Protein AF-0000000080787740 (afdb_homodimer)

Secondary structure (DSSP, 8-state):
---PPPPPEESS--S--GGGS-HHHHHHHHHHHHT-HHHHHHHHS---TT--HHHHHHHHHHHHHHH--SSPPPGGGEEEES-HHHHHHHHHHHH--TTT--EEEEEES--THHHHHHIIIIITT-EEEEE--TTSS-HHHHHHHHHHHHTS---SS--SS---TT----SEEEEE--SS-TTT-----HHHHHHHHHHHHHTTEEEEEE--STTSEEETT---GGGS-SS-SS--HHHHHHHGGGS-SSSS-SEEEEEESTTTT-GGG--EEEE--HHHHHHHHT-HHHHHH--TTHHHHHHHHHHHHTTHHHHHIIIIIHHHHHHHHHHHHHHHHHHTTTTT-EESS---SEEESSEEEEEPPTT--HHHHHHHHHHHH-EE-EEGGGGSPTT--S-GGGS--GGGEEEEESSSS-HHHHHHHHHHHHHHHHHHHHHHH-/---PPPPPEESS--S--GGGS-HHHHHHHHHHHHT-HHHHHHHHSPPPTT--HHHHHHHHHHHHHHH--SSPPPGGGEEEES-HHHHHHHHHHHH--TTT--EEEEEES--THHHHHHIIIIITT-EEEEE--TTSS-HHHHHHHHHHHHTS---SS--SS---TT----SEEEEE--SS-TTT-----HHHHHHHHHHHHHHTEEEEEE--STTSEEETT---GGGS-SS-SS--HHHHHHHGGGS-SSSS-SEEEEEESTTTT-GGG--EEEE--HHHHHHHHT-HHHHHH--TTHHHHHHHHHHHHTTHHHHHIIIIIHHHHHHHHHHHHHHHHHHTTTTT-EESS---SEEESSEEEEEPPTT--HHHHHHHHHHHH-EE-EEGGGGSPTT--S-GGGS--GGGEEEEESSSS-HHHHHHHHHHHHHHHHHHHHHHH-

Foldseek 3Di:
DPPPDFDFDEQADQAFAPVLAPVVLLVVLLCVQCVDCVRVVQLVDFHALQADQLLLQLVQQVQCVFAVFPDGRHSLQKRKALAQLVLLLLLLLFAAALQQAQAEEEEPLAPQVSLVSCVVSNCFLRYHYFYQDLQGTDLVVVLVVLVVRVPDDGDPDHDPDDDDQLGHYFNYEYEFAQALGVVQGHHHDPVVLLSVLVSCQVNRYAYEYEPEKQLQKAFLPDLDLVRGDSHGPDHDSQSCQQPPPHHAPDQQTRYKYGYGCCRQNHSVLSITIIGHGSSNSVSSSVRPCCVVRNHHNSNSSSSVSSCSVVVVRSCSSSPPNNSVQSVLVVLLVVLCVVQVVVLPKAWSDDDDSMGIRWKTKIFADPPQFQVVLQVCCCVPVSYHWAQQVSSDNPNHPPPVVVYDPSRGMIMTTSRHDDSVSSSVNSNSSRVSSVVVVVVVVD/DPPPDFDFFEQADQAFAPVLAPVVLLVVLLCVQCVDCVRVVQLVDFHALQADQLLLQLVQQVQCVFAVFPDGGHSLQKRKALAQLVLLLLLLLFAAALQQAQAEEEEPLAPQVSLVSCVVSNCFLRYHYFYQDLQGTDLVVVLVVLVVRVPDDGDPDHDPDDDDQLGHYFNYEYEFAQALGVVQGHHHDPVVLLSVLVSCQVNRYAYEYEPEKQLQKAFLPDLDLVRGDSHGPDHDSQSCQQPPPHHAPDQQTRYKYGYGCCRQNHSVLSITIIGHGSSNSVSSSVRPCCVVRNHHNSNSSSSVSSCSVVVVRSCSSSPPNNSVQSVLVVLLVVLCVVQVVVLPKAWSDDDDSMGIRFKTKIFADPPQFQVVLQVCCCVPVSYHWAQQVSSDNPNHPPPVVVYDPSRGMIMTTSRHDDSVSSSVNSNSSRVSSVVVVVVVVD

pLDDT: mean 95.21, std 7.57, range [31.89, 98.94]

InterPro domains:
  IPR004839 Aminotransferase, class I/classII, large domain [PF00155] (38-429)
  IPR015421 Pyridoxal phosphate-dependent transferase, major domain [G3DSA:3.40.640.10] (45-312)
  IPR015422 Pyridoxal phosphate-dependent transferase, small domain [G3DSA:3.90.1150.10] (7-433)
  IPR015424 Pyridoxal phosphate-dependent transferase [SSF53383] (5-437)

Sequence (884 aa):
MADEPKPPINLFRGWPNPSLHPTSALQAAATTVLLNPALSTPALGYGPDEGDPGLRAEIAKWLTEFYSPNDPITADRICISGGASQNLACVLQVFSDAEYTRRVWMVEPTYYLACRIFDDAGFANRLRAVPEDPEGIDIGFLERELEKCEDGTGPFEPNSKSPRPWRKIYKHIVYAVPTFSNPSGRIMSTRRREQLVRLARKFDALVITDDVYDFLQWKSDSPSAAEHPRKAVAPRLVDIDRVLDGGPKDAFGNVVSNGSFSKLIGAGCRVGWAEGTAKFAYGVSQTGSSRSGGAPSQLTSTYVRELLSTSFLPDYIDNTLRPVYARRHRIMLTAIRDNLTEPGVRLVKESNKFSGGYFVWLELPAGIKASHLASKAQEEESLLIGAGTMFRVEGDTSNQESRHNLERYVRLCFAYEEEQNLTKGVERLASLIRRYMRTLETMADEPKPPINLFRGWPNPSLHPTSALQAAATTVLLNPALSTPALGYGPDEGDPGLRAEIAKWLTEFYSPNDPITADRICISGGASQNLACVLQVFSDAEYTRRVWMVEPTYYLACRIFDDAGFANRLRAVPEDPEGIDIGFLERELEKCEDGTGPFEPNSKSPRPWRKIYKHIVYAVPTFSNPSGRIMSTRRREQLVRLARKFDALVITDDVYDFLQWKSDSPSAAEHPRKAVAPRLVDIDRVLDGGPKDAFGNVVSNGSFSKLIGAGCRVGWAEGTAKFAYGVSQTGSSRSGGAPSQLTSTYVRELLSTSFLPDYIDNTLRPVYARRHRIMLTAIRDNLTEPGVRLVKESNKFSGGYFVWLELPAGIKASHLASKAQEEESLLIGAGTMFRVEGDTSNQESRHNLERYVRLCFAYEEEQNLTKGVERLASLIRRYMRTLET

Organism: Coccidioides immitis (strain RS) (NCBI:txid246410)

Solvent-accessible surface area (backbone atoms only — not comparable to full-atom values): 43554 Å² total; per-residue (Å²): 129,86,77,76,83,64,73,77,38,57,26,44,52,88,44,64,29,67,88,64,40,52,36,70,63,48,37,52,27,41,45,59,35,37,75,29,65,88,47,26,44,59,29,32,30,66,32,48,37,42,24,59,66,66,33,29,41,45,48,18,50,52,49,26,67,33,58,58,53,96,61,77,51,53,38,61,20,37,14,43,23,40,14,43,41,44,40,51,47,35,42,47,39,42,35,40,37,59,74,34,32,64,41,38,37,30,36,29,68,25,62,39,55,55,45,43,32,45,22,46,62,27,38,34,76,28,37,37,66,30,37,50,43,96,47,45,52,38,60,71,59,47,52,54,55,51,56,59,58,68,76,52,93,63,59,88,58,73,68,38,45,68,91,44,98,55,47,53,72,32,43,26,37,36,40,43,41,50,47,33,15,53,47,54,39,43,52,40,34,69,67,51,43,53,51,48,51,53,49,23,62,74,60,43,19,38,35,43,30,48,59,58,26,60,84,36,38,32,39,57,88,50,89,50,62,86,66,30,62,80,48,53,94,61,79,51,58,41,59,45,40,59,52,51,94,82,22,53,93,56,72,47,51,43,31,37,35,29,24,40,39,36,73,70,53,25,31,8,55,18,34,20,33,38,34,32,36,46,51,33,13,48,19,45,17,57,25,23,34,27,59,55,44,11,18,56,21,30,34,49,38,55,30,51,27,46,35,50,75,70,44,47,46,66,49,43,40,65,71,44,50,28,46,52,49,49,52,31,44,49,49,39,51,50,33,40,59,76,46,27,41,84,72,47,40,39,64,69,68,75,85,48,78,56,43,42,45,47,47,45,26,33,36,49,33,89,93,50,45,17,60,58,50,31,52,46,32,38,74,78,55,33,28,41,48,33,28,25,61,62,19,46,57,61,75,44,80,66,67,62,85,72,39,77,70,34,41,35,21,35,34,38,25,50,43,33,49,56,68,74,50,43,40,52,48,41,48,52,52,30,54,51,50,51,55,49,53,53,59,72,75,104,128,84,78,76,83,64,74,76,38,56,26,43,52,89,42,63,28,67,88,65,40,52,36,70,62,50,38,52,26,42,46,59,34,37,74,30,66,88,46,26,45,60,30,32,29,68,32,50,36,41,25,60,66,67,32,29,42,46,48,18,52,52,48,26,67,33,56,58,52,98,61,78,50,52,36,61,21,37,14,43,23,39,14,44,40,45,41,52,47,36,41,46,36,42,34,39,39,61,76,33,31,64,40,39,38,31,38,30,68,24,62,39,54,53,46,45,33,45,20,45,61,28,38,33,76,28,38,36,66,30,36,51,43,97,47,43,53,39,59,69,60,46,52,54,54,53,55,58,58,67,75,50,95,64,60,89,59,73,69,38,45,69,91,44,98,56,47,54,71,31,43,26,36,35,40,42,40,50,45,31,16,53,46,55,37,43,51,40,35,71,68,51,44,54,52,48,50,53,50,23,62,73,61,42,17,37,36,41,30,46,56,58,28,59,83,39,39,33,39,56,86,52,90,50,63,86,66,32,61,81,48,52,94,61,79,50,59,41,59,44,42,58,51,50,93,82,22,54,93,55,72,45,52,42,32,35,34,28,23,38,38,35,72,71,51,26,30,8,53,16,35,18,32,37,36,32,34,45,51,33,13,49,19,44,18,57,24,23,34,26,58,55,45,11,19,53,22,32,34,51,38,54,31,51,28,45,35,49,74,69,45,49,48,65,49,43,40,65,71,42,49,29,47,51,50,49,52,30,46,49,47,40,51,52,34,40,59,74,45,27,41,85,72,45,39,38,65,68,68,75,85,48,77,55,41,40,44,46,48,45,25,34,33,49,34,88,91,51,45,18,59,59,50,31,53,46,31,38,74,76,55,32,28,40,47,32,29,26,60,62,19,44,59,60,75,44,79,67,66,63,86,73,39,78,69,35,41,34,22,37,34,40,24,49,43,32,49,57,69,76,49,43,41,53,47,42,49,52,50,32,53,51,50,50,54,50,53,55,60,71,74,103

Nearest PDB structures (foldseek):
  8tn2-assembly1_A  TM=8.779E-01  e=3.069E-28  Streptomyces hygroscopicus
  8tn2-assembly1_B  TM=8.792E-01  e=9.755E-28  Streptomyces hygroscopicus
  1b5p-assembly1_B  TM=8.654E-01  e=5.424E-21  Thermus thermophilus HB8
  1b5o-assembly1_B  TM=8.652E-01  e=4.598E-21  Thermus thermophilus HB8
  6pk3-assembly1_B  TM=5.497E-01  e=1.289E-11  Arabidopsis thaliana

Structure (mmCIF, N/CA/C/O backbone):
data_AF-0000000080787740-model_v1
#
loop_
_entity.id
_entity.type
_entity.pdbx_description
1 polymer Aminotransferase
#
loop_
_atom_site.group_PDB
_atom_site.id
_atom_site.type_symbol
_atom_site.label_atom_id
_atom_site.label_alt_id
_atom_site.label_comp_id
_atom_site.label_asym_id
_atom_site.label_entity_id
_atom_site.label_seq_id
_atom_site.pdbx_PDB_ins_code
_atom_site.Cartn_x
_atom_site.Cartn_y
_atom_site.Cartn_z
_atom_site.occupancy
_atom_site.B_iso_or_equiv
_atom_site.auth_seq_id
_atom_site.auth_comp_id
_atom_site.auth_asym_id
_atom_site.auth_atom_id
_atom_site.pdbx_PDB_model_num
ATOM 1 N N . MET A 1 1 ? -42.125 28.062 15.273 1 32.09 1 MET A N 1
ATOM 2 C CA . MET A 1 1 ? -41.625 27.938 13.906 1 32.09 1 MET A CA 1
ATOM 3 C C . MET A 1 1 ? -40.312 27.172 13.875 1 32.09 1 MET A C 1
ATOM 5 O O . MET A 1 1 ? -39.375 27.5 14.609 1 32.09 1 MET A O 1
ATOM 9 N N . ALA A 1 2 ? -40.281 25.938 13.398 1 47.38 2 ALA A N 1
ATOM 10 C CA . ALA A 1 2 ? -39.156 25 13.438 1 47.38 2 ALA A CA 1
ATOM 11 C C . ALA A 1 2 ? -37.906 25.641 12.844 1 47.38 2 ALA A C 1
ATOM 13 O O . ALA A 1 2 ? -37.938 26.109 11.695 1 47.38 2 ALA A O 1
ATOM 14 N N . ASP A 1 3 ? -36.875 26.344 13.477 1 51.12 3 ASP A N 1
ATOM 15 C CA . ASP A 1 3 ? -35.656 27 12.984 1 51.12 3 ASP A CA 1
ATOM 16 C C . ASP A 1 3 ? -35.031 26.219 11.836 1 51.12 3 ASP A C 1
ATOM 18 O O . ASP A 1 3 ? -34.969 24.984 11.891 1 51.12 3 ASP A O 1
ATOM 22 N N . GLU A 1 4 ? -35 26.75 10.672 1 65.06 4 GLU A N 1
ATOM 23 C CA . GLU A 1 4 ? -34.438 26.125 9.461 1 65.06 4 GLU A CA 1
ATOM 24 C C . GLU A 1 4 ? -33.031 25.594 9.695 1 65.06 4 GLU A C 1
ATOM 26 O O . GLU A 1 4 ? -32.219 26.266 10.305 1 65.06 4 GLU A O 1
ATOM 31 N N . PRO A 1 5 ? -32.812 24.281 9.469 1 81.75 5 PRO A N 1
ATOM 32 C CA . PRO A 1 5 ? -31.5 23.641 9.695 1 81.75 5 PRO A CA 1
ATOM 33 C C . PRO A 1 5 ? -30.375 24.344 8.969 1 81.75 5 PRO A C 1
ATOM 35 O O . PRO A 1 5 ? -30.547 24.797 7.828 1 81.75 5 PRO A O 1
ATOM 38 N N . LYS A 1 6 ? -29.281 24.875 9.617 1 91.12 6 LYS A N 1
ATOM 39 C CA . LYS A 1 6 ? -28.078 25.516 9.07 1 91.12 6 LYS A CA 1
ATOM 40 C C . LYS A 1 6 ? -27.344 24.578 8.125 1 91.12 6 LYS A C 1
ATOM 42 O O . LYS A 1 6 ? -27.141 23.406 8.43 1 91.12 6 LYS A O 1
ATOM 47 N N . PRO A 1 7 ? -27.062 25.141 6.945 1 95.31 7 PRO A N 1
ATOM 48 C CA . PRO A 1 7 ? -26.25 24.312 6.055 1 95.31 7 PRO A CA 1
ATOM 49 C C . PRO A 1 7 ? -24.906 23.906 6.68 1 95.31 7 PRO A C 1
ATOM 51 O O . PRO A 1 7 ? -24.297 24.703 7.391 1 95.31 7 PRO A O 1
ATOM 54 N N . PRO A 1 8 ? -24.5 22.703 6.43 1 97.69 8 PRO A N 1
ATOM 55 C CA . PRO A 1 8 ? -23.25 22.234 7.039 1 97.69 8 PRO A CA 1
ATOM 56 C C . PRO A 1 8 ? -22.031 22.969 6.504 1 97.69 8 PRO A C 1
ATOM 58 O O . PRO A 1 8 ? -21.953 23.266 5.305 1 97.69 8 PRO A O 1
ATOM 61 N N . ILE A 1 9 ? -21.094 23.391 7.359 1 98.62 9 ILE A N 1
ATOM 62 C CA . ILE A 1 9 ? -19.781 23.953 7.031 1 98.62 9 ILE A CA 1
ATOM 63 C C . ILE A 1 9 ? -18.688 23.094 7.652 1 98.62 9 ILE A C 1
ATOM 65 O O . ILE A 1 9 ? -18.734 22.781 8.844 1 98.62 9 ILE A O 1
ATOM 69 N N . ASN A 1 10 ? -17.719 22.656 6.84 1 98.62 10 ASN A N 1
ATOM 70 C CA . ASN A 1 10 ? -16.641 21.766 7.289 1 98.62 10 ASN A CA 1
ATOM 71 C C . ASN A 1 10 ? -15.297 22.484 7.324 1 98.62 10 ASN A C 1
ATOM 73 O O . ASN A 1 10 ? -14.562 22.469 6.336 1 98.62 10 ASN A O 1
ATOM 77 N N . LEU A 1 11 ? -14.914 23 8.477 1 98.69 11 LEU A N 1
ATOM 78 C CA . LEU A 1 11 ? -13.609 23.625 8.641 1 98.69 11 LEU A CA 1
ATOM 79 C C . LEU A 1 11 ? -12.617 22.656 9.273 1 98.69 11 LEU A C 1
ATOM 81 O O . LEU A 1 11 ? -11.609 23.078 9.852 1 98.69 11 LEU A O 1
ATOM 85 N N . PHE A 1 12 ? -12.984 21.359 9.211 1 98.12 12 PHE A N 1
ATOM 86 C CA . PHE A 1 12 ? -12.125 20.328 9.75 1 98.12 12 PHE A CA 1
ATOM 87 C C . PHE A 1 12 ? -11.336 19.641 8.648 1 98.12 12 PHE A C 1
ATOM 89 O O . PHE A 1 12 ? -10.148 19.359 8.805 1 98.12 12 PHE A O 1
ATOM 96 N N . ARG A 1 13 ? -11.898 19.391 7.566 1 95.62 13 ARG A N 1
ATOM 97 C CA . ARG A 1 13 ? -11.398 18.5 6.52 1 95.62 13 ARG A CA 1
ATOM 98 C C . ARG A 1 13 ? -10.18 19.109 5.824 1 95.62 13 ARG A C 1
ATOM 100 O O . ARG A 1 13 ? -10.281 20.156 5.18 1 95.62 13 ARG A O 1
ATOM 107 N N . GLY A 1 14 ? -9.016 18.406 5.953 1 96.56 14 GLY A N 1
ATOM 108 C CA . GLY A 1 14 ? -7.77 18.844 5.344 1 96.56 14 GLY A CA 1
ATOM 109 C C . GLY A 1 14 ? -7.586 18.328 3.928 1 96.56 14 GLY A C 1
ATOM 110 O O . GLY A 1 14 ? -6.602 17.656 3.631 1 96.56 14 GLY A O 1
ATOM 111 N N . TRP A 1 15 ? -8.539 18.547 3.023 1 96.44 15 TRP A N 1
ATOM 112 C CA . TRP A 1 15 ? -8.547 18.109 1.631 1 96.44 15 TRP A CA 1
ATOM 113 C C . TRP A 1 15 ? -8.477 19.312 0.687 1 96.44 15 TRP A C 1
ATOM 115 O O . TRP A 1 15 ? -8.875 20.422 1.048 1 96.44 15 TRP A O 1
ATOM 125 N N . PRO A 1 16 ? -7.941 19.078 -0.547 1 96.56 16 PRO A N 1
ATOM 126 C CA . PRO A 1 16 ? -8.172 20.109 -1.561 1 96.56 16 PRO A CA 1
ATOM 127 C C . PRO A 1 16 ? -9.648 20.328 -1.87 1 96.56 16 PRO A C 1
ATOM 129 O O . PRO A 1 16 ? -10.43 19.375 -1.83 1 96.56 16 PRO A O 1
ATOM 132 N N . ASN A 1 17 ? -9.992 21.578 -2.121 1 97 17 ASN A N 1
ATOM 133 C CA . ASN A 1 17 ? -11.312 21.797 -2.705 1 97 17 ASN A CA 1
ATOM 134 C C . ASN A 1 17 ? -11.469 21.047 -4.023 1 97 17 ASN A C 1
ATOM 136 O O . ASN A 1 17 ? -10.578 21.078 -4.875 1 97 17 ASN A O 1
ATOM 140 N N . PRO A 1 18 ? -12.594 20.391 -4.234 1 96.25 18 PRO A N 1
ATOM 141 C CA . PRO A 1 18 ? -12.766 19.609 -5.453 1 96.25 18 PRO A CA 1
ATOM 142 C C . PRO A 1 18 ? -12.602 20.438 -6.723 1 96.25 18 PRO A C 1
ATOM 144 O O . PRO A 1 18 ? -12.156 19.922 -7.75 1 96.25 18 PRO A O 1
ATOM 147 N N . SER A 1 19 ? -12.945 21.719 -6.633 1 96.5 19 SER A N 1
ATOM 148 C CA . SER A 1 19 ? -12.852 22.578 -7.809 1 96.5 19 SER A CA 1
ATOM 149 C C . SER A 1 19 ? -11.391 22.781 -8.219 1 96.5 19 SER A C 1
ATOM 151 O O . SER A 1 19 ? -11.117 23.266 -9.32 1 96.5 19 SER A O 1
ATOM 153 N N . LEU A 1 20 ? -10.461 22.453 -7.355 1 97.69 20 LEU A N 1
ATOM 154 C CA . LEU A 1 20 ? -9.047 22.688 -7.629 1 97.69 20 LEU A CA 1
ATOM 155 C C . LEU A 1 20 ? -8.375 21.422 -8.156 1 97.69 20 LEU A C 1
ATOM 157 O O . LEU A 1 20 ? -7.18 21.422 -8.453 1 97.69 20 LEU A O 1
ATOM 161 N N . HIS A 1 21 ? -9.141 20.312 -8.305 1 98.12 21 HIS A N 1
ATOM 162 C CA . HIS A 1 21 ? -8.602 19.141 -8.984 1 98.12 21 HIS A CA 1
ATOM 163 C C . HIS A 1 21 ? -8.359 19.422 -10.461 1 98.12 21 HIS A C 1
ATOM 165 O O . HIS A 1 21 ? -9.234 19.938 -11.156 1 98.12 21 HIS A O 1
ATOM 171 N N . PRO A 1 22 ? -7.188 19.062 -10.922 1 98.38 22 PRO A N 1
ATOM 172 C CA . PRO A 1 22 ? -6.914 19.312 -12.336 1 98.38 22 PRO A CA 1
ATOM 173 C C . PRO A 1 22 ? -7.426 18.203 -13.25 1 98.38 22 PRO A C 1
ATOM 175 O O . PRO A 1 22 ? -6.645 17.578 -13.969 1 98.38 22 PRO A O 1
ATOM 178 N N . THR A 1 23 ? -8.727 18.016 -13.328 1 98.31 23 THR A N 1
ATOM 179 C CA . THR A 1 23 ? -9.383 16.875 -13.961 1 98.31 23 THR A CA 1
ATOM 180 C C . THR A 1 23 ? -9.094 16.844 -15.461 1 98.31 23 THR A C 1
ATOM 182 O O . THR A 1 23 ? -8.82 15.773 -16.016 1 98.31 23 THR A O 1
ATOM 185 N N . SER A 1 24 ? -9.117 18.016 -16.141 1 98.12 24 SER A N 1
ATOM 186 C CA . SER A 1 24 ? -8.883 18.062 -17.594 1 98.12 24 SER A CA 1
ATOM 187 C C . SER A 1 24 ? -7.453 17.641 -17.922 1 98.12 24 SER A C 1
ATOM 189 O O . SER A 1 24 ? -7.223 16.922 -18.906 1 98.12 24 SER A O 1
ATOM 191 N N . ALA A 1 25 ? -6.504 18.141 -17.141 1 98.62 25 ALA A N 1
ATOM 192 C CA . ALA A 1 25 ? -5.102 17.797 -17.375 1 98.62 25 ALA A CA 1
ATOM 193 C C . ALA A 1 25 ? -4.859 16.312 -17.125 1 98.62 25 ALA A C 1
ATOM 195 O O . ALA A 1 25 ? -4.098 15.672 -17.844 1 98.62 25 ALA A O 1
ATOM 196 N N . LEU A 1 26 ? -5.488 15.75 -16.078 1 98.75 26 LEU A N 1
ATOM 197 C CA . LEU A 1 26 ? -5.371 14.328 -15.766 1 98.75 26 LEU A CA 1
ATOM 198 C C . LEU A 1 26 ? -5.969 13.484 -16.891 1 98.75 26 LEU A C 1
ATOM 200 O O . LEU A 1 26 ? -5.406 12.453 -17.266 1 98.75 26 LEU A O 1
ATOM 204 N N . GLN A 1 27 ? -7.129 13.938 -17.375 1 98.75 27 GLN A N 1
ATOM 205 C CA . GLN A 1 27 ? -7.766 13.219 -18.469 1 98.75 27 GLN A CA 1
ATOM 206 C C . GLN A 1 27 ? -6.883 13.227 -19.719 1 98.75 27 GLN A C 1
ATOM 208 O O . GLN A 1 27 ? -6.758 12.203 -20.391 1 98.75 27 GLN A O 1
ATOM 213 N N . ALA A 1 28 ? -6.305 14.336 -20.047 1 98.69 28 ALA A N 1
ATOM 214 C CA . ALA A 1 28 ? -5.398 14.438 -21.188 1 98.69 28 ALA A CA 1
ATOM 215 C C . ALA A 1 28 ? -4.188 13.523 -21 1 98.69 28 ALA A C 1
ATOM 217 O O . ALA A 1 28 ? -3.748 12.867 -21.953 1 98.69 28 ALA A O 1
ATOM 218 N N . ALA A 1 29 ? -3.635 13.508 -19.812 1 98.81 29 ALA A N 1
ATOM 219 C CA . ALA A 1 29 ? -2.506 12.633 -19.5 1 98.81 29 ALA A CA 1
ATOM 220 C C . ALA A 1 29 ? -2.881 11.164 -19.672 1 98.81 29 ALA A C 1
ATOM 222 O O . ALA A 1 29 ? -2.121 10.383 -20.25 1 98.81 29 ALA A O 1
ATOM 223 N N . ALA A 1 30 ? -4.059 10.75 -19.141 1 98.75 30 ALA A N 1
ATOM 224 C CA . ALA A 1 30 ? -4.539 9.375 -19.281 1 98.75 30 ALA A CA 1
ATOM 225 C C . ALA A 1 30 ? -4.66 8.977 -20.75 1 98.75 30 ALA A C 1
ATOM 227 O O . ALA A 1 30 ? -4.266 7.875 -21.125 1 98.75 30 ALA A O 1
ATOM 228 N N . THR A 1 31 ? -5.188 9.859 -21.516 1 98.56 31 THR A N 1
ATOM 229 C CA . THR A 1 31 ? -5.352 9.609 -22.953 1 98.56 31 THR A CA 1
ATOM 230 C C . THR A 1 31 ? -3.998 9.422 -23.625 1 98.56 31 THR A C 1
ATOM 232 O O . THR A 1 31 ? -3.803 8.477 -24.391 1 98.56 31 THR A O 1
ATOM 235 N N . THR A 1 32 ? -3.082 10.328 -23.328 1 98.56 32 THR A N 1
ATOM 236 C CA . THR A 1 32 ? -1.743 10.273 -23.906 1 98.56 32 THR A CA 1
ATOM 237 C C . THR A 1 32 ? -1.071 8.938 -23.594 1 98.56 32 THR A C 1
ATOM 239 O O . THR A 1 32 ? -0.5 8.297 -24.469 1 98.56 32 THR A O 1
ATOM 242 N N . VAL A 1 33 ? -1.163 8.445 -22.359 1 98.69 33 VAL A N 1
ATOM 243 C CA . VAL A 1 33 ? -0.466 7.258 -21.891 1 98.69 33 VAL A CA 1
ATOM 244 C C . VAL A 1 33 ? -1.145 6.008 -22.438 1 98.69 33 VAL A C 1
ATOM 246 O O . VAL A 1 33 ? -0.482 5.129 -23 1 98.69 33 VAL A O 1
ATOM 249 N N . LEU A 1 34 ? -2.463 5.895 -22.359 1 98.56 34 LEU A N 1
ATOM 250 C CA . LEU A 1 34 ? -3.18 4.652 -22.609 1 98.56 34 LEU A CA 1
ATOM 251 C C . LEU A 1 34 ? -3.316 4.398 -24.109 1 98.56 34 LEU A C 1
ATOM 253 O O . LEU A 1 34 ? -3.43 3.25 -24.547 1 98.56 34 LEU A O 1
ATOM 257 N N . LEU A 1 35 ? -3.248 5.445 -24.922 1 97 35 LEU A N 1
ATOM 258 C CA . LEU A 1 35 ? -3.449 5.254 -26.359 1 97 35 LEU A CA 1
ATOM 259 C C . LEU A 1 35 ? -2.111 5.121 -27.078 1 97 35 LEU A C 1
ATOM 261 O O . LEU A 1 35 ? -2.076 4.934 -28.297 1 97 35 LEU A O 1
ATOM 265 N N . ASN A 1 36 ? -0.989 5.211 -26.406 1 97.56 36 ASN A N 1
ATOM 266 C CA . ASN A 1 36 ? 0.35 4.996 -26.953 1 97.56 36 ASN A CA 1
ATOM 267 C C . ASN A 1 36 ? 0.97 3.709 -26.406 1 97.56 36 ASN A C 1
ATOM 269 O O . ASN A 1 36 ? 1.433 3.664 -25.266 1 97.56 36 ASN A O 1
ATOM 273 N N . PRO A 1 37 ? 1.115 2.723 -27.266 1 96.69 37 PRO A N 1
ATOM 274 C CA . PRO A 1 37 ? 1.609 1.424 -26.797 1 96.69 37 PRO A CA 1
ATOM 275 C C . PRO A 1 37 ? 2.979 1.52 -26.125 1 96.69 37 PRO A C 1
ATOM 277 O O . PRO A 1 37 ? 3.262 0.775 -25.188 1 96.69 37 PRO A O 1
ATOM 280 N N . ALA A 1 38 ? 3.797 2.412 -26.594 1 97.12 38 ALA A N 1
ATOM 281 C CA . ALA A 1 38 ? 5.121 2.58 -26 1 97.12 38 ALA A CA 1
ATOM 282 C C . ALA A 1 38 ? 5.02 3.057 -24.547 1 97.12 38 ALA A C 1
ATOM 284 O O . ALA A 1 38 ? 5.918 2.805 -23.75 1 97.12 38 ALA A O 1
ATOM 285 N N . LEU A 1 39 ? 3.926 3.715 -24.25 1 98.06 39 LEU A N 1
ATOM 286 C CA . LEU A 1 39 ? 3.711 4.238 -22.906 1 98.06 39 LEU A CA 1
ATOM 287 C C . LEU A 1 39 ? 2.789 3.322 -22.109 1 98.06 39 LEU A C 1
ATOM 289 O O . LEU A 1 39 ? 3.002 3.111 -20.906 1 98.06 39 LEU A O 1
ATOM 293 N N . SER A 1 40 ? 1.766 2.771 -22.781 1 98.25 40 SER A N 1
ATOM 294 C CA . SER A 1 40 ? 0.761 1.994 -22.062 1 98.25 40 SER A CA 1
ATOM 295 C C . SER A 1 40 ? 1.315 0.641 -21.641 1 98.25 40 SER A C 1
ATOM 297 O O . SER A 1 40 ? 0.94 0.12 -20.578 1 98.25 40 SER A O 1
ATOM 299 N N . THR A 1 41 ? 2.252 0.038 -22.406 1 97.81 41 THR A N 1
ATOM 300 C CA . THR A 1 41 ? 2.789 -1.284 -22.094 1 97.81 41 THR A CA 1
ATOM 301 C C . THR A 1 41 ? 3.502 -1.283 -20.75 1 97.81 41 THR A C 1
ATOM 303 O O . THR A 1 41 ? 3.141 -2.045 -19.844 1 97.81 41 THR A O 1
ATOM 306 N N . PRO A 1 42 ? 4.496 -0.362 -20.531 1 97.44 42 PRO A N 1
ATOM 307 C CA . PRO A 1 42 ? 5.102 -0.342 -19.188 1 97.44 42 PRO A CA 1
ATOM 308 C C . PRO A 1 42 ? 4.145 0.169 -18.109 1 97.44 42 PRO A C 1
ATOM 310 O O . PRO A 1 42 ? 4.211 -0.27 -16.969 1 97.44 42 PRO A O 1
ATOM 313 N N . ALA A 1 43 ? 3.236 1.039 -18.453 1 98.44 43 ALA A N 1
ATOM 314 C CA . ALA A 1 43 ? 2.316 1.641 -17.484 1 98.44 43 ALA A CA 1
ATOM 315 C C . ALA A 1 43 ? 1.361 0.596 -16.922 1 98.44 43 ALA A C 1
ATOM 317 O O . ALA A 1 43 ? 0.963 0.682 -15.758 1 98.44 43 ALA A O 1
ATOM 318 N N . LEU A 1 44 ? 1.006 -0.398 -17.719 1 98.38 44 LEU A N 1
ATOM 319 C CA . LEU A 1 44 ? -0.005 -1.369 -17.312 1 98.38 44 LEU A CA 1
ATOM 320 C C . LEU A 1 44 ? 0.646 -2.666 -16.844 1 98.38 44 LEU A C 1
ATOM 322 O O . LEU A 1 44 ? -0.036 -3.561 -16.344 1 98.38 44 LEU A O 1
ATOM 326 N N . GLY A 1 45 ? 1.978 -2.828 -16.969 1 97.19 45 GLY A N 1
ATOM 327 C CA . GLY A 1 45 ? 2.709 -3.977 -16.453 1 97.19 45 GLY A CA 1
ATOM 328 C C . GLY A 1 45 ? 3.117 -3.824 -14.992 1 97.19 45 GLY A C 1
ATOM 329 O O . GLY A 1 45 ? 2.799 -2.816 -14.359 1 97.19 45 GLY A O 1
ATOM 330 N N . TYR A 1 46 ? 3.746 -4.863 -14.414 1 95.88 46 TYR A N 1
ATOM 331 C CA . TYR A 1 46 ? 4.438 -4.695 -13.141 1 95.88 46 TYR A CA 1
ATOM 332 C C . TYR A 1 46 ? 5.594 -3.711 -13.273 1 95.88 46 TYR A C 1
ATOM 334 O O . TYR A 1 46 ? 6.477 -3.889 -14.117 1 95.88 46 TYR A O 1
ATOM 342 N N . GLY A 1 47 ? 5.516 -2.627 -12.602 1 95.06 47 GLY A N 1
ATOM 343 C CA . GLY A 1 47 ? 6.504 -1.568 -12.734 1 95.06 47 GLY A CA 1
ATOM 344 C C . GLY A 1 47 ? 7.781 -1.848 -11.961 1 95.06 47 GLY A C 1
ATOM 345 O O . GLY A 1 47 ? 7.844 -2.791 -11.172 1 95.06 47 GLY A O 1
ATOM 346 N N . PRO A 1 48 ? 8.805 -1.069 -12.289 1 97 48 PRO A N 1
ATOM 347 C CA . PRO A 1 48 ? 10.008 -1.166 -11.469 1 97 48 PRO A CA 1
ATOM 348 C C . PRO A 1 48 ? 9.734 -0.939 -9.984 1 97 48 PRO A C 1
ATOM 350 O O . PRO A 1 48 ? 8.859 -0.142 -9.625 1 97 48 PRO A O 1
ATOM 353 N N . ASP A 1 49 ? 10.531 -1.569 -9.141 1 96.62 49 ASP A N 1
ATOM 354 C CA . ASP A 1 49 ? 10.344 -1.469 -7.695 1 96.62 49 ASP A CA 1
ATOM 355 C C . ASP A 1 49 ? 10.414 -0.016 -7.23 1 96.62 49 ASP A C 1
ATOM 357 O O . ASP A 1 49 ? 9.633 0.41 -6.379 1 96.62 49 ASP A O 1
ATOM 361 N N . GLU A 1 50 ? 11.32 0.795 -7.805 1 98.19 50 GLU A N 1
ATOM 362 C CA . GLU A 1 50 ? 11.539 2.178 -7.387 1 98.19 50 GLU A CA 1
ATOM 363 C C . GLU A 1 50 ? 10.461 3.102 -7.953 1 98.19 50 GLU A C 1
ATOM 365 O O . GLU A 1 50 ? 10.305 4.234 -7.496 1 98.19 50 GLU A O 1
ATOM 370 N N . GLY A 1 51 ? 9.758 2.619 -8.977 1 98.31 51 GLY A N 1
ATOM 371 C CA . GLY A 1 51 ? 8.734 3.414 -9.633 1 98.31 51 GLY A CA 1
ATOM 372 C C . GLY A 1 51 ? 9.117 3.826 -11.047 1 98.31 51 GLY A C 1
ATOM 373 O O . GLY A 1 51 ? 10.227 3.535 -11.5 1 98.31 51 GLY A O 1
ATOM 374 N N . ASP A 1 52 ? 8.234 4.414 -11.797 1 98.31 52 ASP A N 1
ATOM 375 C CA . ASP A 1 52 ? 8.445 4.867 -13.164 1 98.31 52 ASP A CA 1
ATOM 376 C C . ASP A 1 52 ? 9.711 5.719 -13.273 1 98.31 52 ASP A C 1
ATOM 378 O O . ASP A 1 52 ? 9.836 6.746 -12.609 1 98.31 52 ASP A O 1
ATOM 382 N N . PRO A 1 53 ? 10.656 5.285 -14.109 1 98.19 53 PRO A N 1
ATOM 383 C CA . PRO A 1 53 ? 11.922 6.02 -14.172 1 98.19 53 PRO A CA 1
ATOM 384 C C . PRO A 1 53 ? 11.75 7.465 -14.641 1 98.19 53 PRO A C 1
ATOM 386 O O . PRO A 1 53 ? 12.469 8.359 -14.188 1 98.19 53 PRO A O 1
ATOM 389 N N . GLY A 1 54 ? 10.844 7.656 -15.578 1 98.56 54 GLY A N 1
ATOM 390 C CA . GLY A 1 54 ? 10.578 9.016 -16.031 1 98.56 54 GLY A CA 1
ATOM 391 C C . GLY A 1 54 ? 10.055 9.914 -14.922 1 98.56 54 GLY A C 1
ATOM 392 O O . GLY A 1 54 ? 10.477 11.07 -14.812 1 98.56 54 GLY A O 1
ATOM 393 N N . LEU A 1 55 ? 9.117 9.383 -14.109 1 98.81 55 LEU A N 1
ATOM 394 C CA . LEU A 1 55 ? 8.594 10.195 -13.023 1 98.81 55 LEU A CA 1
ATOM 395 C C . LEU A 1 55 ? 9.672 10.492 -11.992 1 98.81 55 LEU A C 1
ATOM 397 O O . LEU A 1 55 ? 9.742 11.602 -11.453 1 98.81 55 LEU A O 1
ATOM 401 N N . ARG A 1 56 ? 10.484 9.508 -11.609 1 98.88 56 ARG A N 1
ATOM 402 C CA . ARG A 1 56 ? 11.578 9.727 -10.672 1 98.88 56 ARG A CA 1
ATOM 403 C C . ARG A 1 56 ? 12.477 10.867 -11.141 1 98.88 56 ARG A C 1
ATOM 405 O O . ARG A 1 56 ? 12.867 11.727 -10.352 1 98.88 56 ARG A O 1
ATOM 412 N N . ALA A 1 57 ? 12.766 10.867 -12.422 1 98.88 57 ALA A N 1
ATOM 413 C CA . ALA A 1 57 ? 13.602 11.914 -12.992 1 98.88 57 ALA A CA 1
ATOM 414 C C . ALA A 1 57 ? 12.914 13.273 -12.914 1 98.88 57 ALA A C 1
ATOM 416 O O . ALA A 1 57 ? 13.539 14.281 -12.57 1 98.88 57 ALA A O 1
ATOM 417 N N . GLU A 1 58 ? 11.633 13.32 -13.273 1 98.88 58 GLU A N 1
ATOM 418 C CA . GLU A 1 58 ? 10.875 14.562 -13.25 1 98.88 58 GLU A CA 1
ATOM 419 C C . GLU A 1 58 ? 10.766 15.117 -11.828 1 98.88 58 GLU A C 1
ATOM 421 O O . GLU A 1 58 ? 10.875 16.328 -11.617 1 98.88 58 GLU A O 1
ATOM 426 N N . ILE A 1 59 ? 10.539 14.242 -10.852 1 98.88 59 ILE A N 1
ATOM 427 C CA . ILE A 1 59 ? 10.445 14.672 -9.453 1 98.88 59 ILE A CA 1
ATOM 428 C C . ILE A 1 59 ? 11.797 15.219 -8.992 1 98.88 59 ILE A C 1
ATOM 430 O O . ILE A 1 59 ? 11.859 16.266 -8.344 1 98.88 59 ILE A O 1
ATOM 434 N N . ALA A 1 60 ? 12.859 14.477 -9.328 1 98.88 60 ALA A N 1
ATOM 435 C CA . ALA A 1 60 ? 14.195 14.922 -8.945 1 98.88 60 ALA A CA 1
ATOM 436 C C . ALA A 1 60 ? 14.461 16.328 -9.469 1 98.88 60 ALA A C 1
ATOM 438 O O . ALA A 1 60 ? 14.93 17.203 -8.719 1 98.88 60 ALA A O 1
ATOM 439 N N . LYS A 1 61 ? 14.164 16.562 -10.703 1 98.81 61 LYS A N 1
ATOM 440 C CA . LYS A 1 61 ? 14.344 17.859 -11.32 1 98.81 61 LYS A CA 1
ATOM 441 C C . LYS A 1 61 ? 13.477 18.922 -10.641 1 98.81 61 LYS A C 1
ATOM 443 O O . LYS A 1 61 ? 13.969 20 -10.297 1 98.81 61 LYS A O 1
ATOM 448 N N . TRP A 1 62 ? 12.234 18.609 -10.453 1 98.75 62 TRP A N 1
ATOM 449 C CA . TRP A 1 62 ? 11.25 19.5 -9.859 1 98.75 62 TRP A CA 1
ATOM 450 C C . TRP A 1 62 ? 11.656 19.891 -8.445 1 98.75 62 TRP A C 1
ATOM 452 O O . TRP A 1 62 ? 11.602 21.078 -8.078 1 98.75 62 TRP A O 1
ATOM 462 N N . LEU A 1 63 ? 12.102 18.922 -7.637 1 98.81 63 LEU A N 1
ATOM 463 C CA . LEU A 1 63 ? 12.523 19.172 -6.262 1 98.81 63 LEU A CA 1
ATOM 464 C C . LEU A 1 63 ? 13.812 19.984 -6.227 1 98.81 63 LEU A C 1
ATOM 466 O O . LEU A 1 63 ? 13.992 20.844 -5.355 1 98.81 63 LEU A O 1
ATOM 470 N N . THR A 1 64 ? 14.742 19.672 -7.129 1 98.75 64 THR A N 1
ATOM 471 C CA . THR A 1 64 ? 15.977 20.438 -7.215 1 98.75 64 THR A CA 1
ATOM 472 C C . THR A 1 64 ? 15.688 21.922 -7.441 1 98.75 64 THR A C 1
ATOM 474 O O . THR A 1 64 ? 16.266 22.781 -6.777 1 98.75 64 THR A O 1
ATOM 477 N N . GLU A 1 65 ? 14.797 22.188 -8.344 1 98.19 65 GLU A N 1
ATOM 478 C CA . GLU A 1 65 ? 14.461 23.562 -8.688 1 98.19 65 GLU A CA 1
ATOM 479 C C . GLU A 1 65 ? 13.797 24.281 -7.512 1 98.19 65 GLU A C 1
ATOM 481 O O . GLU A 1 65 ? 14.109 25.438 -7.223 1 98.19 65 GLU A O 1
ATOM 486 N N . PHE A 1 66 ? 12.938 23.656 -6.836 1 98.38 66 PHE A N 1
ATOM 487 C CA . PHE A 1 66 ? 12.141 24.266 -5.781 1 98.38 66 PHE A CA 1
ATOM 488 C C . PHE A 1 66 ? 12.961 24.453 -4.512 1 98.38 66 PHE A C 1
ATOM 490 O O . PHE A 1 66 ? 12.953 25.516 -3.908 1 98.38 66 PHE A O 1
ATOM 497 N N . TYR A 1 67 ? 13.703 23.375 -4.066 1 98.38 67 TYR A N 1
ATOM 498 C CA . TYR A 1 67 ? 14.391 23.391 -2.781 1 98.38 67 TYR A CA 1
ATOM 499 C C . TYR A 1 67 ? 15.797 23.969 -2.926 1 98.38 67 TYR A C 1
ATOM 501 O O . TYR A 1 67 ? 16.422 24.359 -1.936 1 98.38 67 TYR A O 1
ATOM 509 N N . SER A 1 68 ? 16.422 23.938 -4.078 1 97 68 SER A N 1
ATOM 510 C CA . SER A 1 68 ? 17.719 24.5 -4.406 1 97 68 SER A CA 1
ATOM 511 C C . SER A 1 68 ? 18.797 24.031 -3.43 1 97 68 SER A C 1
ATOM 513 O O . SER A 1 68 ? 19.531 24.828 -2.859 1 97 68 SER A O 1
ATOM 515 N N . PRO A 1 69 ? 18.828 22.703 -3.299 1 95.81 69 PRO A N 1
ATOM 516 C CA . PRO A 1 69 ? 19.891 22.188 -2.441 1 95.81 69 PRO A CA 1
ATOM 517 C C . PRO A 1 69 ? 21.281 22.422 -3.035 1 95.81 69 PRO A C 1
ATOM 519 O O . PRO A 1 69 ? 21.406 22.828 -4.191 1 95.81 69 PRO A O 1
ATOM 522 N N . ASN A 1 70 ? 22.344 22.266 -2.213 1 91.81 70 ASN A N 1
ATOM 523 C CA . ASN A 1 70 ? 23.719 22.469 -2.666 1 91.81 70 ASN A CA 1
ATOM 524 C C . ASN A 1 70 ? 24.031 21.625 -3.895 1 91.81 70 ASN A C 1
ATOM 526 O O . ASN A 1 70 ? 24.703 22.094 -4.816 1 91.81 70 ASN A O 1
ATOM 530 N N . ASP A 1 71 ? 23.641 20.359 -3.852 1 95.5 71 ASP A N 1
ATOM 531 C CA . ASP A 1 71 ? 23.781 19.438 -4.977 1 95.5 71 ASP A CA 1
ATOM 532 C C . ASP A 1 71 ? 22.422 19.031 -5.535 1 95.5 71 ASP A C 1
ATOM 534 O O . ASP A 1 71 ? 21.469 18.828 -4.773 1 95.5 71 ASP A O 1
ATOM 538 N N . PRO A 1 72 ? 22.391 18.938 -6.797 1 98 72 PRO A N 1
ATOM 539 C CA . PRO A 1 72 ? 21.109 18.531 -7.387 1 98 72 PRO A CA 1
ATOM 540 C C . PRO A 1 72 ? 20.625 17.188 -6.863 1 98 72 PRO A C 1
ATOM 542 O O . PRO A 1 72 ? 21.422 16.297 -6.566 1 98 72 PRO A O 1
ATOM 545 N N . ILE A 1 73 ? 19.328 17.109 -6.746 1 98.75 73 ILE A N 1
ATOM 546 C CA . ILE A 1 73 ? 18.688 15.836 -6.398 1 98.75 73 ILE A CA 1
ATOM 547 C C . ILE A 1 73 ? 18.672 14.914 -7.617 1 98.75 73 ILE A C 1
ATOM 549 O O . ILE A 1 73 ? 18.312 15.336 -8.719 1 98.75 73 ILE A O 1
ATOM 553 N N . THR A 1 74 ? 19.125 13.664 -7.465 1 98.75 74 THR A N 1
ATOM 554 C CA . THR A 1 74 ? 19.156 12.695 -8.555 1 98.75 74 THR A CA 1
ATOM 555 C C . THR A 1 74 ? 18 11.703 -8.43 1 98.75 74 THR A C 1
ATOM 557 O O . THR A 1 74 ? 17.438 11.539 -7.348 1 98.75 74 THR A O 1
ATOM 560 N N . ALA A 1 75 ? 17.703 11.062 -9.523 1 98.81 75 ALA A N 1
ATOM 561 C CA . ALA A 1 75 ? 16.547 10.164 -9.602 1 98.81 75 ALA A CA 1
ATOM 562 C C . ALA A 1 75 ? 16.703 8.992 -8.641 1 98.81 75 ALA A C 1
ATOM 564 O O . ALA A 1 75 ? 15.711 8.477 -8.117 1 98.81 75 ALA A O 1
ATOM 565 N N . ASP A 1 76 ? 17.922 8.508 -8.383 1 98.75 76 ASP A N 1
ATOM 566 C CA . ASP A 1 76 ? 18.141 7.336 -7.547 1 98.75 76 ASP A CA 1
ATOM 567 C C . ASP A 1 76 ? 17.844 7.637 -6.078 1 98.75 76 ASP A C 1
ATOM 569 O O . ASP A 1 76 ? 17.766 6.723 -5.254 1 98.75 76 ASP A O 1
ATOM 573 N N . ARG A 1 77 ? 17.594 8.914 -5.734 1 98.81 77 ARG A N 1
ATOM 574 C CA . ARG A 1 77 ? 17.234 9.305 -4.379 1 98.81 77 ARG A CA 1
ATOM 575 C C . ARG A 1 77 ? 15.719 9.25 -4.176 1 98.81 77 ARG A C 1
ATOM 577 O O . ARG A 1 77 ? 15.227 9.5 -3.074 1 98.81 77 ARG A O 1
ATOM 584 N N . ILE A 1 78 ? 15 8.906 -5.277 1 98.88 78 ILE A N 1
ATOM 585 C CA . ILE A 1 78 ? 13.547 9.008 -5.27 1 98.88 78 ILE A CA 1
ATOM 586 C C . ILE A 1 78 ? 12.93 7.617 -5.398 1 98.88 78 ILE A C 1
ATOM 588 O O . ILE A 1 78 ? 13.266 6.867 -6.316 1 98.88 78 ILE A O 1
ATOM 592 N N . CYS A 1 79 ? 12.039 7.234 -4.512 1 98.88 79 CYS A N 1
ATOM 593 C CA . CYS A 1 79 ? 11.188 6.055 -4.625 1 98.88 79 CYS A CA 1
ATOM 594 C C . CYS A 1 79 ? 9.719 6.445 -4.711 1 98.88 79 CYS A C 1
ATOM 596 O O . CYS A 1 79 ? 9.211 7.141 -3.83 1 98.88 79 CYS A O 1
ATOM 598 N N . ILE A 1 80 ? 9.039 6.031 -5.77 1 98.62 80 ILE A N 1
ATOM 599 C CA . ILE A 1 80 ? 7.637 6.367 -5.977 1 98.62 80 ILE A CA 1
ATOM 600 C C . ILE A 1 80 ? 6.762 5.48 -5.094 1 98.62 80 ILE A C 1
ATOM 602 O O . ILE A 1 80 ? 7.039 4.293 -4.918 1 98.62 80 ILE A O 1
ATOM 606 N N . SER A 1 81 ? 5.723 6.047 -4.539 1 96.19 81 SER A N 1
ATOM 607 C CA . SER A 1 81 ? 4.777 5.328 -3.689 1 96.19 81 SER A CA 1
ATOM 608 C C . SER A 1 81 ? 3.348 5.793 -3.934 1 96.19 81 SER A C 1
ATOM 610 O O . SER A 1 81 ? 3.09 6.559 -4.867 1 96.19 81 SER A O 1
ATOM 612 N N . GLY A 1 82 ? 2.416 5.227 -3.104 1 96.56 82 GLY A N 1
ATOM 613 C CA . GLY A 1 82 ? 1.017 5.609 -3.193 1 96.56 82 GLY A CA 1
ATOM 614 C C . GLY A 1 82 ? 0.671 6.812 -2.338 1 96.56 82 GLY A C 1
ATOM 615 O O . GLY A 1 82 ? -0.498 7.035 -2.012 1 96.56 82 GLY A O 1
ATOM 616 N N . GLY A 1 83 ? 1.679 7.578 -1.89 1 96.94 83 GLY A N 1
ATOM 617 C CA . GLY A 1 83 ? 1.453 8.727 -1.022 1 96.94 83 GLY A CA 1
ATOM 618 C C . GLY A 1 83 ? 2.197 8.633 0.296 1 96.94 83 GLY A C 1
ATOM 619 O O . GLY A 1 83 ? 2.832 7.613 0.585 1 96.94 83 GLY A O 1
ATOM 620 N N . ALA A 1 84 ? 2.053 9.68 1.062 1 98 84 ALA A N 1
ATOM 621 C CA . ALA A 1 84 ? 2.854 9.844 2.273 1 98 84 ALA A CA 1
ATOM 622 C C . ALA A 1 84 ? 2.537 8.758 3.291 1 98 84 ALA A C 1
ATOM 624 O O . ALA A 1 84 ? 3.439 8.227 3.941 1 98 84 ALA A O 1
ATOM 625 N N . SER A 1 85 ? 1.248 8.414 3.459 1 98.06 85 SER A N 1
ATOM 626 C CA . SER A 1 85 ? 0.868 7.414 4.449 1 98.06 85 SER A CA 1
ATOM 627 C C . SER A 1 85 ? 1.405 6.035 4.07 1 98.06 85 SER A C 1
ATOM 629 O O . SER A 1 85 ? 1.903 5.305 4.93 1 98.06 85 SER A O 1
ATOM 631 N N . GLN A 1 86 ? 1.277 5.68 2.814 1 97.38 86 GLN A N 1
ATOM 632 C CA . GLN A 1 86 ? 1.824 4.398 2.379 1 97.38 86 GLN A CA 1
ATOM 633 C C . GLN A 1 86 ? 3.348 4.391 2.471 1 97.38 86 GLN A C 1
ATOM 635 O O . GLN A 1 86 ? 3.949 3.369 2.805 1 97.38 86 GLN A O 1
ATOM 640 N N . ASN A 1 87 ? 3.955 5.512 2.148 1 97.38 87 ASN A N 1
ATOM 641 C CA . ASN A 1 87 ? 5.398 5.641 2.328 1 97.38 87 ASN A CA 1
ATOM 642 C C . ASN A 1 87 ? 5.812 5.328 3.762 1 97.38 87 ASN A C 1
ATOM 644 O O . ASN A 1 87 ? 6.77 4.578 3.988 1 97.38 87 ASN A O 1
ATOM 648 N N . LEU A 1 88 ? 5.094 5.957 4.605 1 98.62 88 LEU A N 1
ATOM 649 C CA . LEU A 1 88 ? 5.395 5.77 6.02 1 98.62 88 LEU A CA 1
ATOM 650 C C . LEU A 1 88 ? 5.305 4.297 6.406 1 98.62 88 LEU A C 1
ATOM 652 O O . LEU A 1 88 ? 6.191 3.771 7.082 1 98.62 88 LEU A O 1
ATOM 656 N N . ALA A 1 89 ? 4.285 3.625 5.969 1 98.5 89 ALA A N 1
ATOM 657 C CA . ALA A 1 89 ? 4.117 2.203 6.258 1 98.5 89 ALA A CA 1
ATOM 658 C C . ALA A 1 89 ? 5.262 1.386 5.664 1 98.5 89 ALA A C 1
ATOM 660 O O . ALA A 1 89 ? 5.809 0.501 6.324 1 98.5 89 ALA A O 1
ATOM 661 N N . CYS A 1 90 ? 5.609 1.643 4.406 1 98.44 90 CYS A N 1
ATOM 662 C CA . CYS A 1 90 ? 6.688 0.918 3.742 1 98.44 90 CYS A CA 1
ATOM 663 C C . CYS A 1 90 ? 8.016 1.142 4.457 1 98.44 90 CYS A C 1
ATOM 665 O O . CYS A 1 90 ? 8.781 0.199 4.656 1 98.44 90 CYS A O 1
ATOM 667 N N . VAL A 1 91 ? 8.281 2.406 4.809 1 98.81 91 VAL A N 1
ATOM 668 C CA . VAL A 1 91 ? 9.508 2.74 5.531 1 98.81 91 VAL A CA 1
ATOM 669 C C . VAL A 1 91 ? 9.594 1.914 6.812 1 98.81 91 VAL A C 1
ATOM 671 O O . VAL A 1 91 ? 10.648 1.355 7.129 1 98.81 91 VAL A O 1
ATOM 674 N N . LEU A 1 92 ? 8.5 1.798 7.508 1 98.62 92 LEU A N 1
ATOM 675 C CA . LEU A 1 92 ? 8.5 1.075 8.773 1 98.62 92 LEU A CA 1
ATOM 676 C C . LEU A 1 92 ? 8.695 -0.42 8.547 1 98.62 92 LEU A C 1
ATOM 678 O O . LEU A 1 92 ? 9.266 -1.111 9.391 1 98.62 92 LEU A O 1
ATOM 682 N N . GLN A 1 93 ? 8.258 -0.93 7.434 1 98.06 93 GLN A N 1
ATOM 683 C CA . GLN A 1 93 ? 8.398 -2.348 7.117 1 98.06 93 GLN A CA 1
ATOM 684 C C . GLN A 1 93 ? 9.859 -2.707 6.848 1 98.06 93 GLN A C 1
ATOM 686 O O . GLN A 1 93 ? 10.297 -3.82 7.148 1 98.06 93 GLN A O 1
ATOM 691 N N . VAL A 1 94 ? 10.602 -1.782 6.355 1 98.44 94 VAL A N 1
ATOM 692 C CA . VAL A 1 94 ? 11.969 -2.08 5.934 1 98.44 94 VAL A CA 1
ATOM 693 C C . VAL A 1 94 ? 12.945 -1.607 7.004 1 98.44 94 VAL A C 1
ATOM 695 O O . VAL A 1 94 ? 13.969 -2.252 7.242 1 98.44 94 VAL A O 1
ATOM 698 N N . PHE A 1 95 ? 12.617 -0.532 7.785 1 98.56 95 PHE A N 1
ATOM 699 C CA . PHE A 1 95 ? 13.664 0.17 8.516 1 98.56 95 PHE A CA 1
ATOM 700 C C . PHE A 1 95 ? 13.367 0.186 10.008 1 98.56 95 PHE A C 1
ATOM 702 O O . PHE A 1 95 ? 13.984 0.944 10.766 1 98.56 95 PHE A O 1
ATOM 709 N N . SER A 1 96 ? 12.391 -0.536 10.422 1 97.31 96 SER A N 1
ATOM 710 C CA . SER A 1 96 ? 12.117 -0.691 11.844 1 97.31 96 SER A CA 1
ATOM 711 C C . SER A 1 96 ? 11.844 -2.15 12.203 1 97.31 96 SER A C 1
ATOM 713 O O . SER A 1 96 ? 11.68 -2.99 11.312 1 97.31 96 SER A O 1
ATOM 715 N N . ASP A 1 97 ? 11.922 -2.434 13.391 1 94.5 97 ASP A N 1
ATOM 716 C CA . ASP A 1 97 ? 11.688 -3.752 13.977 1 94.5 97 ASP A CA 1
ATOM 717 C C . ASP A 1 97 ? 10.992 -3.641 15.328 1 94.5 97 ASP A C 1
ATOM 719 O O . ASP A 1 97 ? 11.492 -2.965 16.234 1 94.5 97 ASP A O 1
ATOM 723 N N . ALA A 1 98 ? 9.867 -4.289 15.453 1 90.31 98 ALA A N 1
ATOM 724 C CA . ALA A 1 98 ? 9.016 -4.137 16.625 1 90.31 98 ALA A CA 1
ATOM 725 C C . ALA A 1 98 ? 9.742 -4.574 17.891 1 90.31 98 ALA A C 1
ATOM 727 O O . ALA A 1 98 ? 9.398 -4.145 19 1 90.31 98 ALA A O 1
ATOM 728 N N . GLU A 1 99 ? 10.719 -5.367 17.766 1 88.25 99 GLU A N 1
ATOM 729 C CA . GLU A 1 99 ? 11.438 -5.867 18.938 1 88.25 99 GLU A CA 1
ATOM 730 C C . GLU A 1 99 ? 12.68 -5.027 19.219 1 88.25 99 GLU A C 1
ATOM 732 O O . GLU A 1 99 ? 13.117 -4.922 20.359 1 88.25 99 GLU A O 1
ATOM 737 N N . TYR A 1 100 ? 13.211 -4.406 18.234 1 92.69 100 TYR A N 1
ATOM 738 C CA . TYR A 1 100 ? 14.492 -3.73 18.375 1 92.69 100 TYR A CA 1
ATOM 739 C C . TYR A 1 100 ? 14.312 -2.223 18.484 1 92.69 100 TYR A C 1
ATOM 741 O O . TYR A 1 100 ? 14.938 -1.57 19.312 1 92.69 100 TYR A O 1
ATOM 749 N N . THR A 1 101 ? 13.539 -1.607 17.531 1 95.75 101 THR A N 1
ATOM 750 C CA . THR A 1 101 ? 13.305 -0.168 17.547 1 95.75 101 THR A CA 1
ATOM 751 C C . THR A 1 101 ? 12.617 0.264 18.828 1 95.75 101 THR A C 1
ATOM 753 O O . THR A 1 101 ? 11.547 -0.236 19.172 1 95.75 101 THR A O 1
ATOM 756 N N . ARG A 1 102 ? 13.172 1.189 19.531 1 95.06 102 ARG A N 1
ATOM 757 C CA . ARG A 1 102 ? 12.828 1.445 20.922 1 95.06 102 ARG A CA 1
ATOM 758 C C . ARG A 1 102 ? 11.562 2.287 21.031 1 95.06 102 ARG A C 1
ATOM 760 O O . ARG A 1 102 ? 10.609 1.904 21.703 1 95.06 102 ARG A O 1
ATOM 767 N N . ARG A 1 103 ? 11.609 3.457 20.375 1 96.5 103 ARG A N 1
ATOM 768 C CA . ARG A 1 103 ? 10.484 4.387 20.484 1 96.5 103 ARG A CA 1
ATOM 769 C C . ARG A 1 103 ? 10.281 5.152 19.188 1 96.5 103 ARG A C 1
ATOM 771 O O . ARG A 1 103 ? 11.188 5.242 18.359 1 96.5 103 ARG A O 1
ATOM 778 N N . VAL A 1 104 ? 9.062 5.543 19.047 1 98.44 104 VAL A N 1
ATOM 779 C CA . VAL A 1 104 ? 8.695 6.527 18.031 1 98.44 104 VAL A CA 1
ATOM 780 C C . VAL A 1 104 ? 8.414 7.875 18.703 1 98.44 104 VAL A C 1
ATOM 782 O O . VAL A 1 104 ? 7.504 7.992 19.516 1 98.44 104 VAL A O 1
ATOM 785 N N . TRP A 1 105 ? 9.25 8.852 18.375 1 98.81 105 TRP A N 1
ATOM 786 C CA . TRP A 1 105 ? 9.117 10.211 18.891 1 98.81 105 TRP A CA 1
ATOM 787 C C . TRP A 1 105 ? 8.367 11.094 17.906 1 98.81 105 TRP A C 1
ATOM 789 O O . TRP A 1 105 ? 8.82 11.312 16.781 1 98.81 105 TRP A O 1
ATOM 799 N N . MET A 1 106 ? 7.215 11.617 18.328 1 98.75 106 MET A N 1
ATOM 800 C CA . MET A 1 106 ? 6.371 12.406 17.438 1 98.75 106 MET A CA 1
ATOM 801 C C . MET A 1 106 ? 6.211 13.828 17.953 1 98.75 106 MET A C 1
ATOM 803 O O . MET A 1 106 ? 5.805 14.031 19.109 1 98.75 106 MET A O 1
ATOM 807 N N . VAL A 1 107 ? 6.535 14.805 17.141 1 98.75 107 VAL A N 1
ATOM 808 C CA . VAL A 1 107 ? 6.309 16.188 17.531 1 98.75 107 VAL A CA 1
ATOM 809 C C . VAL A 1 107 ? 4.816 16.438 17.766 1 98.75 107 VAL A C 1
ATOM 811 O O . VAL A 1 107 ? 3.994 16.109 16.906 1 98.75 107 VAL A O 1
ATOM 814 N N . GLU A 1 108 ? 4.469 16.953 18.922 1 98.31 108 GLU A N 1
ATOM 815 C CA . GLU A 1 108 ? 3.084 17.188 19.312 1 98.31 108 GLU A CA 1
ATOM 816 C C . GLU A 1 108 ? 2.797 18.672 19.453 1 98.31 108 GLU A C 1
ATOM 818 O O . GLU A 1 108 ? 3.559 19.406 20.094 1 98.31 108 GLU A O 1
ATOM 823 N N . PRO A 1 109 ? 1.643 19.344 18.922 1 97.75 109 PRO A N 1
ATOM 824 C CA . PRO A 1 109 ? 0.59 18.547 18.266 1 97.75 109 PRO A CA 1
ATOM 825 C C . PRO A 1 109 ? 1.066 17.875 16.984 1 97.75 109 PRO A C 1
ATOM 827 O O . PRO A 1 109 ? 2 18.359 16.328 1 97.75 109 PRO A O 1
ATOM 830 N N . THR A 1 110 ? 0.456 16.641 16.688 1 98.31 110 THR A N 1
ATOM 831 C CA . THR A 1 110 ? 0.941 15.828 15.578 1 98.31 110 THR A CA 1
ATOM 832 C C . THR A 1 110 ? -0.177 15.547 14.578 1 98.31 110 THR A C 1
ATOM 834 O O . THR A 1 110 ? -1.352 15.789 14.867 1 98.31 110 THR A O 1
ATOM 837 N N . TYR A 1 111 ? 0.219 15.211 13.352 1 98.19 111 TYR A N 1
ATOM 838 C CA . TYR A 1 111 ? -0.753 14.586 12.469 1 98.19 111 TYR A CA 1
ATOM 839 C C . TYR A 1 111 ? -1.246 13.266 13.047 1 98.19 111 TYR A C 1
ATOM 841 O O . TYR A 1 111 ? -0.55 12.25 12.969 1 98.19 111 TYR A O 1
ATOM 849 N N . TYR A 1 112 ? -2.432 13.18 13.43 1 96.69 112 TYR A N 1
ATOM 850 C CA . TYR A 1 112 ? -2.902 12.164 14.359 1 96.69 112 TYR A CA 1
ATOM 851 C C . TYR A 1 112 ? -3.131 10.836 13.648 1 96.69 112 TYR A C 1
ATOM 853 O O . TYR A 1 112 ? -3.027 9.766 14.258 1 96.69 112 TYR A O 1
ATOM 861 N N . LEU A 1 113 ? -3.416 10.812 12.352 1 97.75 113 LEU A N 1
ATOM 862 C CA . LEU A 1 113 ? -3.699 9.562 11.656 1 97.75 113 LEU A CA 1
ATOM 863 C C . LEU A 1 113 ? -2.424 8.75 11.461 1 97.75 113 LEU A C 1
ATOM 865 O O . LEU A 1 113 ? -2.484 7.555 11.172 1 97.75 113 LEU A O 1
ATOM 869 N N . ALA A 1 114 ? -1.223 9.375 11.586 1 98.44 114 ALA A N 1
ATOM 870 C CA . ALA A 1 114 ? 0.041 8.648 11.531 1 98.44 114 ALA A CA 1
ATOM 871 C C . ALA A 1 114 ? 0.168 7.672 12.695 1 98.44 114 ALA A C 1
ATOM 873 O O . ALA A 1 114 ? 0.837 6.641 12.586 1 98.44 114 ALA A O 1
ATOM 874 N N . CYS A 1 115 ? -0.46 7.957 13.828 1 98.5 115 CYS A N 1
ATOM 875 C CA . CYS A 1 115 ? -0.346 7.125 15.023 1 98.5 115 CYS A CA 1
ATOM 876 C C . CYS A 1 115 ? -0.772 5.691 14.734 1 98.5 115 CYS A C 1
ATOM 878 O O . CYS A 1 115 ? -0.118 4.746 15.172 1 98.5 115 CYS A O 1
ATOM 880 N N . ARG A 1 116 ? -1.812 5.566 14 1 97.69 116 ARG A N 1
ATOM 881 C CA . ARG A 1 116 ? -2.301 4.227 13.695 1 97.69 116 ARG A CA 1
ATOM 882 C C . ARG A 1 116 ? -1.307 3.461 12.828 1 97.69 116 ARG A C 1
ATOM 884 O O . ARG A 1 116 ? -1.178 2.24 12.953 1 97.69 116 ARG A O 1
ATOM 891 N N . ILE A 1 117 ? -0.63 4.125 11.914 1 98.62 117 ILE A N 1
ATOM 892 C CA . ILE A 1 117 ? 0.372 3.486 11.07 1 98.62 117 ILE A CA 1
ATOM 893 C C . ILE A 1 117 ? 1.505 2.939 11.938 1 98.62 117 ILE A C 1
ATOM 895 O O . ILE A 1 117 ? 1.958 1.811 11.734 1 98.62 117 ILE A O 1
ATOM 899 N N . PHE A 1 118 ? 1.933 3.721 12.922 1 98.62 118 PHE A N 1
ATOM 900 C CA . PHE A 1 118 ? 2.965 3.268 13.852 1 98.62 118 PHE A CA 1
ATOM 901 C C . PHE A 1 118 ? 2.455 2.119 14.711 1 98.62 118 PHE A C 1
ATOM 903 O O . PHE A 1 118 ? 3.195 1.178 15 1 98.62 118 PHE A O 1
ATOM 910 N N . ASP A 1 119 ? 1.169 2.229 15.117 1 97.75 119 ASP A N 1
ATOM 911 C CA . ASP A 1 119 ? 0.542 1.158 15.883 1 97.75 119 ASP A CA 1
ATOM 912 C C . ASP A 1 119 ? 0.543 -0.153 15.102 1 97.75 119 ASP A C 1
ATOM 914 O O . ASP A 1 119 ? 0.937 -1.196 15.625 1 97.75 119 ASP A O 1
ATOM 918 N N . ASP A 1 120 ? 0.143 -0.132 13.867 1 97.69 120 ASP A N 1
ATOM 919 C CA . ASP A 1 120 ? 0.113 -1.306 13 1 97.69 120 ASP A CA 1
ATOM 920 C C . ASP A 1 120 ? 1.506 -1.91 12.844 1 97.69 120 ASP A C 1
ATOM 922 O O . ASP A 1 120 ? 1.645 -3.105 12.578 1 97.69 120 ASP A O 1
ATOM 926 N N . ALA A 1 121 ? 2.574 -1.105 12.922 1 97.62 121 ALA A N 1
ATOM 927 C CA . ALA A 1 121 ? 3.953 -1.553 12.758 1 97.62 121 ALA A CA 1
ATOM 928 C C . ALA A 1 121 ? 4.496 -2.162 14.047 1 97.62 121 ALA A C 1
ATOM 930 O O . ALA A 1 121 ? 5.648 -2.6 14.094 1 97.62 121 ALA A O 1
ATOM 931 N N . GLY A 1 122 ? 3.707 -2.16 15.117 1 95.94 122 GLY A N 1
ATOM 932 C CA . GLY A 1 122 ? 4.094 -2.834 16.344 1 95.94 122 GLY A CA 1
ATOM 933 C C . GLY A 1 122 ? 4.609 -1.885 17.422 1 95.94 122 GLY A C 1
ATOM 934 O O . GLY A 1 122 ? 5.375 -2.285 18.297 1 95.94 122 GLY A O 1
ATOM 935 N N . PHE A 1 123 ? 4.215 -0.63 17.328 1 96.5 123 PHE A N 1
ATOM 936 C CA . PHE A 1 123 ? 4.762 0.343 18.266 1 96.5 123 PHE A CA 1
ATOM 937 C C . PHE A 1 123 ? 3.682 0.861 19.203 1 96.5 123 PHE A C 1
ATOM 939 O O . PHE A 1 123 ? 3.766 1.99 19.688 1 96.5 123 PHE A O 1
ATOM 946 N N . ALA A 1 124 ? 2.729 -0.11 19.391 1 92.19 124 ALA A N 1
ATOM 947 C CA . ALA A 1 124 ? 1.709 0.25 20.375 1 92.19 124 ALA A CA 1
ATOM 948 C C . ALA A 1 124 ? 2.34 0.585 21.719 1 92.19 124 ALA A C 1
ATOM 950 O O . ALA A 1 124 ? 3.254 -0.107 22.172 1 92.19 124 ALA A O 1
ATOM 951 N N . ASN A 1 125 ? 1.977 1.662 22.328 1 91.25 125 ASN A N 1
ATOM 952 C CA . ASN A 1 125 ? 2.416 2.117 23.641 1 91.25 125 ASN A CA 1
ATOM 953 C C . ASN A 1 125 ? 3.857 2.621 23.609 1 91.25 125 ASN A C 1
ATOM 955 O O . ASN A 1 125 ? 4.492 2.766 24.656 1 91.25 125 ASN A O 1
ATOM 959 N N . ARG A 1 126 ? 4.406 2.764 22.469 1 95.69 126 ARG A N 1
ATOM 960 C CA . ARG A 1 126 ? 5.789 3.219 22.359 1 95.69 126 ARG A CA 1
ATOM 961 C C . ARG A 1 126 ? 5.879 4.508 21.547 1 95.69 126 ARG A C 1
ATOM 963 O O . ARG A 1 126 ? 6.965 4.891 21.109 1 95.69 126 ARG A O 1
ATOM 970 N N . LEU A 1 127 ? 4.777 5.086 21.266 1 97.88 127 LEU A N 1
ATOM 971 C CA . LEU A 1 127 ? 4.742 6.449 20.75 1 97.88 127 LEU A CA 1
ATOM 972 C C . LEU A 1 127 ? 4.957 7.465 21.859 1 97.88 127 LEU A C 1
ATOM 974 O O . LEU A 1 127 ? 4.395 7.328 22.953 1 97.88 127 LEU A O 1
ATOM 978 N N . ARG A 1 128 ? 5.801 8.414 21.641 1 98.12 128 ARG A N 1
ATOM 979 C CA . ARG A 1 128 ? 6.145 9.438 22.625 1 98.12 128 ARG A CA 1
ATOM 980 C C . ARG A 1 128 ? 6.039 10.828 22.031 1 98.12 128 ARG A C 1
ATOM 982 O O . ARG A 1 128 ? 6.539 11.078 20.922 1 98.12 128 ARG A O 1
ATOM 989 N N . ALA A 1 129 ? 5.402 11.664 22.766 1 98.44 129 ALA A N 1
ATOM 990 C CA . ALA A 1 129 ? 5.242 13.055 22.328 1 98.44 129 ALA A CA 1
ATOM 991 C C . ALA A 1 129 ? 6.504 13.867 22.609 1 98.44 129 ALA A C 1
ATOM 993 O O . ALA A 1 129 ? 7.113 13.719 23.672 1 98.44 129 ALA A O 1
ATOM 994 N N . VAL A 1 130 ? 6.906 14.594 21.656 1 98.75 130 VAL A N 1
ATOM 995 C CA . VAL A 1 130 ? 7.906 15.641 21.812 1 98.75 130 VAL A CA 1
ATOM 996 C C . VAL A 1 130 ? 7.25 17.016 21.672 1 98.75 130 VAL A C 1
ATOM 998 O O . VAL A 1 130 ? 6.691 17.328 20.625 1 98.75 130 VAL A O 1
ATOM 1001 N N . PRO A 1 131 ? 7.328 17.828 22.672 1 97.88 131 PRO A N 1
ATOM 1002 C CA . PRO A 1 131 ? 6.641 19.109 22.609 1 97.88 131 PRO A CA 1
ATOM 1003 C C . PRO A 1 131 ? 7.172 20 21.484 1 97.88 131 PRO A C 1
ATOM 1005 O O . PRO A 1 131 ? 8.383 20.047 21.234 1 97.88 131 PRO A O 1
ATOM 1008 N N . GLU A 1 132 ? 6.234 20.609 20.828 1 96.5 132 GLU A N 1
ATOM 1009 C CA . GLU A 1 132 ? 6.598 21.672 19.906 1 96.5 132 GLU A CA 1
ATOM 1010 C C . GLU A 1 132 ? 6.926 22.969 20.641 1 96.5 132 GLU A C 1
ATOM 1012 O O . GLU A 1 132 ? 6.246 23.328 21.609 1 96.5 132 GLU A O 1
ATOM 1017 N N . ASP A 1 133 ? 7.965 23.672 20.328 1 94.75 133 ASP A N 1
ATOM 1018 C CA . ASP A 1 133 ? 8.258 25 20.844 1 94.75 133 ASP A CA 1
ATOM 1019 C C . ASP A 1 133 ? 8.18 26.047 19.734 1 94.75 133 ASP A C 1
ATOM 1021 O O . ASP A 1 133 ? 7.793 25.75 18.609 1 94.75 133 ASP A O 1
ATOM 1025 N N . PRO A 1 134 ? 8.422 27.281 20 1 92.56 134 PRO A N 1
ATOM 1026 C CA . PRO A 1 134 ? 8.242 28.328 18.984 1 92.56 134 PRO A CA 1
ATOM 1027 C C . PRO A 1 134 ? 9.109 28.094 17.75 1 92.56 134 PRO A C 1
ATOM 1029 O O . PRO A 1 134 ? 8.805 28.609 16.672 1 92.56 134 PRO A O 1
ATOM 1032 N N . GLU A 1 135 ? 10.172 27.266 17.938 1 95.44 135 GLU A N 1
ATOM 1033 C CA . GLU A 1 135 ? 11.047 26.984 16.797 1 95.44 135 GLU A CA 1
ATOM 1034 C C . GLU A 1 135 ? 10.727 25.625 16.188 1 95.44 135 GLU A C 1
ATOM 1036 O O . GLU A 1 135 ? 11.445 25.156 15.289 1 95.44 135 GLU A O 1
ATOM 1041 N N . GLY A 1 136 ? 9.719 24.969 16.609 1 95.69 136 GLY A N 1
ATOM 1042 C CA . GLY A 1 136 ? 9.227 23.812 15.883 1 95.69 136 GLY A CA 1
ATOM 1043 C C . GLY A 1 136 ? 9.344 22.516 16.656 1 95.69 136 GLY A C 1
ATOM 1044 O O . GLY A 1 136 ? 8.555 21.594 16.469 1 95.69 136 GLY A O 1
ATOM 1045 N N . ILE A 1 137 ? 10.328 22.375 17.516 1 98.31 137 ILE A N 1
ATOM 1046 C CA . ILE A 1 137 ? 10.539 21.156 18.281 1 98.31 137 ILE A CA 1
ATOM 1047 C C . ILE A 1 137 ? 11.367 21.469 19.531 1 98.31 137 ILE A C 1
ATOM 1049 O O . ILE A 1 137 ? 12.32 22.234 19.469 1 98.31 137 ILE A O 1
ATOM 1053 N N . ASP A 1 138 ? 11.016 20.922 20.688 1 98.44 138 ASP A N 1
ATOM 1054 C CA . ASP A 1 138 ? 11.836 21.016 21.891 1 98.44 138 ASP A CA 1
ATOM 1055 C C . ASP A 1 138 ? 12.977 20 21.859 1 98.44 138 ASP A C 1
ATOM 1057 O O . ASP A 1 138 ? 12.875 18.922 22.438 1 98.44 138 ASP A O 1
ATOM 1061 N N . ILE A 1 139 ? 14.086 20.453 21.328 1 98.5 139 ILE A N 1
ATOM 1062 C CA . ILE A 1 139 ? 15.25 19.594 21.109 1 98.5 139 ILE A CA 1
ATOM 1063 C C . ILE A 1 139 ? 15.812 19.141 22.453 1 98.5 139 ILE A C 1
ATOM 1065 O O . ILE A 1 139 ? 16.25 18 22.578 1 98.5 139 ILE A O 1
ATOM 1069 N N . GLY A 1 140 ? 15.852 20.078 23.422 1 98.25 140 GLY A N 1
ATOM 1070 C CA . GLY A 1 140 ? 16.328 19.719 24.734 1 98.25 140 GLY A CA 1
ATOM 1071 C C . GLY A 1 140 ? 15.531 18.594 25.375 1 98.25 140 GLY A C 1
ATOM 1072 O O . GLY A 1 140 ? 16.094 17.672 25.953 1 98.25 140 GLY A O 1
ATOM 1073 N N . PHE A 1 141 ? 14.258 18.656 25.266 1 98.38 141 PHE A N 1
ATOM 1074 C CA . PHE A 1 141 ? 13.383 17.609 25.766 1 98.38 141 PHE A CA 1
ATOM 1075 C C . PHE A 1 141 ? 13.672 16.281 25.078 1 98.38 141 PHE A C 1
ATOM 1077 O O . PHE A 1 141 ? 13.828 15.258 25.734 1 98.38 141 PHE A O 1
ATOM 1084 N N . LEU A 1 142 ? 13.719 16.281 23.734 1 98.62 142 LEU A N 1
ATOM 1085 C CA . LEU A 1 142 ? 13.969 15.062 22.953 1 98.62 142 LEU A CA 1
ATOM 1086 C C . LEU A 1 142 ? 15.297 14.43 23.359 1 98.62 142 LEU A C 1
ATOM 1088 O O . LEU A 1 142 ? 15.367 13.219 23.562 1 98.62 142 LEU A O 1
ATOM 1092 N N . GLU A 1 143 ? 16.312 15.266 23.438 1 98.5 143 GLU A N 1
ATOM 1093 C CA . GLU A 1 143 ? 17.641 14.758 23.781 1 98.5 143 GLU A CA 1
ATOM 1094 C C . GLU A 1 143 ? 17.609 14.062 25.141 1 98.5 143 GLU A C 1
ATOM 1096 O O . GLU A 1 143 ? 18.156 12.969 25.297 1 98.5 143 GLU A O 1
ATOM 1101 N N . ARG A 1 144 ? 17.016 14.68 26.109 1 97.56 144 ARG A N 1
ATOM 1102 C CA . ARG A 1 144 ? 16.953 14.117 27.438 1 97.56 144 ARG A CA 1
ATOM 1103 C C . ARG A 1 144 ? 16.203 12.781 27.438 1 97.56 144 ARG A C 1
ATOM 1105 O O . ARG A 1 144 ? 16.641 11.82 28.078 1 97.56 144 ARG A O 1
ATOM 1112 N N . GLU A 1 145 ? 15.086 12.719 26.766 1 96.81 145 GLU A N 1
ATOM 1113 C CA . GLU A 1 145 ? 14.289 11.492 26.734 1 96.81 145 GLU A CA 1
ATOM 1114 C C . GLU A 1 145 ? 15.008 10.383 25.984 1 96.81 145 GLU A C 1
ATOM 1116 O O . GLU A 1 145 ? 14.906 9.211 26.344 1 96.81 145 GLU A O 1
ATOM 1121 N N . LEU A 1 146 ? 15.703 10.719 24.859 1 97.25 146 LEU A N 1
ATOM 1122 C CA . LEU A 1 146 ? 16.5 9.742 24.125 1 97.25 146 LEU A CA 1
ATOM 1123 C C . LEU A 1 146 ? 17.594 9.156 25.016 1 97.25 146 LEU A C 1
ATOM 1125 O O . LEU A 1 146 ? 17.859 7.953 24.969 1 97.25 146 LEU A O 1
ATOM 1129 N N . GLU A 1 147 ? 18.266 10.008 25.781 1 96.44 147 GLU A N 1
ATOM 1130 C CA . GLU A 1 147 ? 19.312 9.555 26.688 1 96.44 147 GLU A CA 1
ATOM 1131 C C . GLU A 1 147 ? 18.781 8.547 27.703 1 96.44 147 GLU A C 1
ATOM 1133 O O . GLU A 1 147 ? 19.438 7.551 28 1 96.44 147 GLU A O 1
ATOM 1138 N N . LYS A 1 148 ? 17.594 8.773 28.172 1 94.38 148 LYS A N 1
ATOM 1139 C CA . LYS A 1 148 ? 16.953 7.863 29.125 1 94.38 148 LYS A CA 1
ATOM 1140 C C . LYS A 1 148 ? 16.734 6.488 28.5 1 94.38 148 LYS A C 1
ATOM 1142 O O . LYS A 1 148 ? 16.781 5.473 29.188 1 94.38 148 LYS A O 1
ATOM 1147 N N . CYS A 1 149 ? 16.438 6.48 27.203 1 91.75 149 CYS A N 1
ATOM 1148 C CA . CYS A 1 149 ? 16.141 5.234 26.5 1 91.75 149 CYS A CA 1
ATOM 1149 C C . CYS A 1 149 ? 17.391 4.406 26.312 1 91.75 149 CYS A C 1
ATOM 1151 O O . CYS A 1 149 ? 17.328 3.188 26.141 1 91.75 149 CYS A O 1
ATOM 1153 N N . GLU A 1 150 ? 18.562 4.992 26.203 1 86.81 150 GLU A N 1
ATOM 1154 C CA . GLU A 1 150 ? 19.812 4.289 25.969 1 86.81 150 GLU A CA 1
ATOM 1155 C C . GLU A 1 150 ? 20.234 3.477 27.188 1 86.81 150 GLU A C 1
ATOM 1157 O O . GLU A 1 150 ? 20.953 2.49 27.062 1 86.81 150 GLU A O 1
ATOM 1162 N N . ASP A 1 151 ? 19.859 3.863 28.297 1 76 151 ASP A N 1
ATOM 1163 C CA . ASP A 1 151 ? 20.234 3.182 29.531 1 76 151 ASP A CA 1
ATOM 1164 C C . ASP A 1 151 ? 19.375 1.939 29.75 1 76 151 ASP A C 1
ATOM 1166 O O . ASP A 1 151 ? 19.656 1.127 30.625 1 76 151 ASP A O 1
ATOM 1170 N N . GLY A 1 152 ? 18.422 1.78 28.969 1 65.62 152 GLY A N 1
ATOM 1171 C CA . GLY A 1 152 ? 17.516 0.669 29.172 1 65.62 152 GLY A CA 1
ATOM 1172 C C . GLY A 1 152 ? 17.969 -0.615 28.516 1 65.62 152 GLY A C 1
ATOM 1173 O O . GLY A 1 152 ? 18.953 -0.614 27.75 1 65.62 152 GLY A O 1
ATOM 1174 N N . THR A 1 153 ? 17.359 -1.825 28.953 1 64.44 153 THR A N 1
ATOM 1175 C CA . THR A 1 153 ? 17.641 -3.211 28.594 1 64.44 153 THR A CA 1
ATOM 1176 C C . THR A 1 153 ? 16.906 -3.58 27.297 1 64.44 153 THR A C 1
ATOM 1178 O O . THR A 1 153 ? 15.695 -3.4 27.188 1 64.44 153 THR A O 1
ATOM 1181 N N . GLY A 1 154 ? 17.234 -3.119 26.031 1 62.53 154 GLY A N 1
ATOM 1182 C CA . GLY A 1 154 ? 16.609 -3.637 24.828 1 62.53 154 GLY A CA 1
ATOM 1183 C C . GLY A 1 154 ? 17.5 -4.594 24.062 1 62.53 154 GLY A C 1
ATOM 1184 O O . GLY A 1 154 ? 18.672 -4.766 24.391 1 62.53 154 GLY A O 1
ATOM 1185 N N . PRO A 1 155 ? 16.75 -5.371 23.25 1 68.19 155 PRO A N 1
ATOM 1186 C CA . PRO A 1 155 ? 17.578 -6.266 22.438 1 68.19 155 PRO A CA 1
ATOM 1187 C C . PRO A 1 155 ? 18.719 -5.535 21.734 1 68.19 155 PRO A C 1
ATOM 1189 O O . PRO A 1 155 ? 18.562 -4.379 21.328 1 68.19 155 PRO A O 1
ATOM 1192 N N . PHE A 1 156 ? 19.656 -6.316 21.625 1 69.69 156 PHE A N 1
ATOM 1193 C CA . PHE A 1 156 ? 20.875 -5.715 21.078 1 69.69 156 PHE A CA 1
ATOM 1194 C C . PHE A 1 156 ? 20.891 -5.809 19.562 1 69.69 156 PHE A C 1
ATOM 1196 O O . PHE A 1 156 ? 21.609 -5.062 18.891 1 69.69 156 PHE A O 1
ATOM 1203 N N . GLU A 1 157 ? 20.062 -6.742 18.953 1 80.31 157 GLU A N 1
ATOM 1204 C CA . GLU A 1 157 ? 20.016 -6.855 17.5 1 80.31 157 GLU A CA 1
ATOM 1205 C C . GLU A 1 157 ? 18.609 -7.137 17 1 80.31 157 GLU A C 1
ATOM 1207 O O . GLU A 1 157 ? 17.812 -7.77 17.703 1 80.31 157 GLU A O 1
ATOM 1212 N N . PRO A 1 158 ? 18.375 -6.613 15.797 1 84.38 158 PRO A N 1
ATOM 1213 C CA . PRO A 1 158 ? 17.078 -6.977 15.219 1 84.38 158 PRO A CA 1
ATOM 1214 C C . PRO A 1 158 ? 16.953 -8.477 14.961 1 84.38 158 PRO A C 1
ATOM 1216 O O . PRO A 1 158 ? 17.906 -9.117 14.516 1 84.38 158 PRO A O 1
ATOM 1219 N N . ASN A 1 159 ? 15.797 -9.094 15.242 1 83.12 159 ASN A N 1
ATOM 1220 C CA . ASN A 1 159 ? 15.688 -10.547 15.094 1 83.12 159 ASN A CA 1
ATOM 1221 C C . ASN A 1 159 ? 14.375 -10.938 14.43 1 83.12 159 ASN A C 1
ATOM 1223 O O . ASN A 1 159 ? 14.203 -12.094 14.023 1 83.12 159 ASN A O 1
ATOM 1227 N N . SER A 1 160 ? 13.516 -10.047 14.281 1 89.94 160 SER A N 1
ATOM 1228 C CA . SER A 1 160 ? 12.211 -10.43 13.758 1 89.94 160 SER A CA 1
ATOM 1229 C C . SER A 1 160 ? 12.164 -10.289 12.234 1 89.94 160 SER A C 1
ATOM 1231 O O . SER A 1 160 ? 11.25 -10.805 11.586 1 89.94 160 SER A O 1
ATOM 1233 N N . LYS A 1 161 ? 13.07 -9.578 11.656 1 94.88 161 LYS A N 1
ATOM 1234 C CA . LYS A 1 161 ? 13.203 -9.422 10.211 1 94.88 161 LYS A CA 1
ATOM 1235 C C . LYS A 1 161 ? 14.586 -9.844 9.734 1 94.88 161 LYS A C 1
ATOM 1237 O O . LYS A 1 161 ? 15.586 -9.609 10.43 1 94.88 161 LYS A O 1
ATOM 1242 N N . SER A 1 162 ? 14.664 -10.43 8.57 1 95 162 SER A N 1
ATOM 1243 C CA . SER A 1 162 ? 15.938 -10.922 8.039 1 95 162 SER A CA 1
ATOM 1244 C C . SER A 1 162 ? 16.859 -9.766 7.664 1 95 162 SER A C 1
ATOM 1246 O O . SER A 1 162 ? 16.406 -8.75 7.121 1 95 162 SER A O 1
ATOM 1248 N N . PRO A 1 163 ? 18.203 -9.953 8 1 94.88 163 PRO A N 1
ATOM 1249 C CA . PRO A 1 163 ? 19.156 -8.977 7.438 1 94.88 163 PRO A CA 1
ATOM 1250 C C . PRO A 1 163 ? 19.188 -9.016 5.914 1 94.88 163 PRO A C 1
ATOM 1252 O O . PRO A 1 163 ? 19.172 -10.094 5.316 1 94.88 163 PRO A O 1
ATOM 1255 N N . ARG A 1 164 ? 19.078 -7.898 5.309 1 96.25 164 ARG A N 1
ATOM 1256 C CA . ARG A 1 164 ? 19.156 -7.738 3.861 1 96.25 164 ARG A CA 1
ATOM 1257 C C . ARG A 1 164 ? 20.062 -6.582 3.484 1 96.25 164 ARG A C 1
ATOM 1259 O O . ARG A 1 164 ? 20.219 -5.621 4.246 1 96.25 164 ARG A O 1
ATOM 1266 N N . PRO A 1 165 ? 20.688 -6.656 2.266 1 96.81 165 PRO A N 1
ATOM 1267 C CA . PRO A 1 165 ? 21.562 -5.559 1.853 1 96.81 165 PRO A CA 1
ATOM 1268 C C . PRO A 1 165 ? 20.828 -4.227 1.732 1 96.81 165 PRO A C 1
ATOM 1270 O O . PRO A 1 165 ? 21.453 -3.164 1.819 1 96.81 165 PRO A O 1
ATOM 1273 N N . TRP A 1 166 ? 19.578 -4.254 1.579 1 97.25 166 TRP A N 1
ATOM 1274 C CA . TRP A 1 166 ? 18.812 -3.031 1.351 1 97.25 166 TRP A CA 1
ATOM 1275 C C . TRP A 1 166 ? 18.078 -2.604 2.617 1 97.25 166 TRP A C 1
ATOM 1277 O O . TRP A 1 166 ? 17.266 -1.667 2.59 1 97.25 166 TRP A O 1
ATOM 1287 N N . ARG A 1 167 ? 18.281 -3.291 3.721 1 97.06 167 ARG A N 1
ATOM 1288 C CA . ARG A 1 167 ? 17.562 -3.041 4.961 1 97.06 167 ARG A CA 1
ATOM 1289 C C . ARG A 1 167 ? 18.5 -2.537 6.055 1 97.06 167 ARG A C 1
ATOM 1291 O O . ARG A 1 167 ? 19.625 -3.031 6.195 1 97.06 167 ARG A O 1
ATOM 1298 N N . LYS A 1 168 ? 18.078 -1.536 6.746 1 96.81 168 LYS A N 1
ATOM 1299 C CA . LYS A 1 168 ? 18.656 -1.062 8 1 96.81 168 LYS A CA 1
ATOM 1300 C C . LYS A 1 168 ? 17.578 -0.888 9.07 1 96.81 168 LYS A C 1
ATOM 1302 O O . LYS A 1 168 ? 16.484 -0.404 8.781 1 96.81 168 LYS A O 1
ATOM 1307 N N . ILE A 1 169 ? 17.859 -1.36 10.273 1 97.56 169 ILE A N 1
ATOM 1308 C CA . ILE A 1 169 ? 16.922 -1.163 11.375 1 97.56 169 ILE A CA 1
ATOM 1309 C C . ILE A 1 169 ? 17.438 -0.062 12.297 1 97.56 169 ILE A C 1
ATOM 1311 O O . ILE A 1 169 ? 18.516 -0.175 12.867 1 97.56 169 ILE A O 1
ATOM 1315 N N . TYR A 1 170 ? 16.672 0.988 12.453 1 97.69 170 TYR A N 1
ATOM 1316 C CA . TYR A 1 170 ? 17.031 2.104 13.32 1 97.69 170 TYR A CA 1
ATOM 1317 C C . TYR A 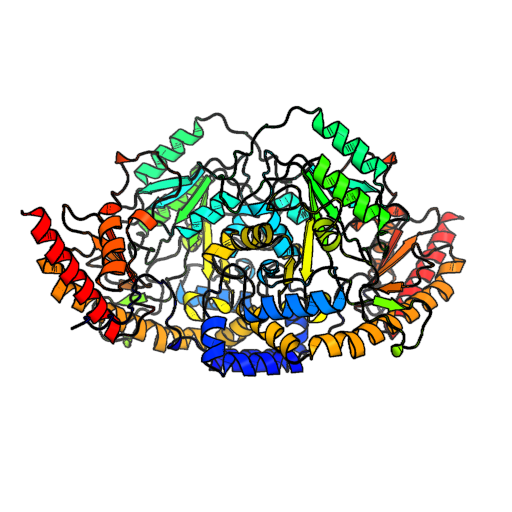1 170 ? 16.562 1.858 14.75 1 97.69 170 TYR A C 1
ATOM 1319 O O . TYR A 1 170 ? 15.57 1.172 14.969 1 97.69 170 TYR A O 1
ATOM 1327 N N . LYS A 1 171 ? 17.266 2.463 15.68 1 96.69 171 LYS A N 1
ATOM 1328 C CA . LYS A 1 171 ? 16.969 2.307 17.094 1 96.69 171 LYS A CA 1
ATOM 1329 C C . LYS A 1 171 ? 15.766 3.168 17.5 1 96.69 171 LYS A C 1
ATOM 1331 O O . LYS A 1 171 ? 15.023 2.82 18.422 1 96.69 171 LYS A O 1
ATOM 1336 N N . HIS A 1 172 ? 15.648 4.324 16.906 1 97.81 172 HIS A N 1
ATOM 1337 C CA . HIS A 1 172 ? 14.562 5.262 17.156 1 97.81 172 HIS A CA 1
ATOM 1338 C C . HIS A 1 172 ? 13.984 5.809 15.852 1 97.81 172 HIS A C 1
ATOM 1340 O O . HIS A 1 172 ? 14.648 5.77 14.812 1 97.81 172 HIS A O 1
ATOM 1346 N N . ILE A 1 173 ? 12.766 6.203 15.914 1 98.75 173 ILE A N 1
ATOM 1347 C CA . ILE A 1 173 ? 12.109 6.934 14.828 1 98.75 173 ILE A CA 1
ATOM 1348 C C . ILE A 1 173 ? 11.617 8.281 15.344 1 98.75 173 ILE A C 1
ATOM 1350 O O . ILE A 1 173 ? 11.078 8.375 16.438 1 98.75 173 ILE A O 1
ATOM 1354 N N . VAL A 1 174 ? 11.852 9.344 14.641 1 98.94 174 VAL A N 1
ATOM 1355 C CA . VAL A 1 174 ? 11.312 10.672 14.922 1 98.94 174 VAL A CA 1
ATOM 1356 C C . VAL A 1 174 ? 10.398 11.102 13.773 1 98.94 174 VAL A C 1
ATOM 1358 O O . VAL A 1 174 ? 10.781 11.031 12.602 1 98.94 174 VAL A O 1
ATOM 1361 N N . TYR A 1 175 ? 9.18 11.469 14.086 1 98.94 175 TYR A N 1
ATOM 1362 C CA . TYR A 1 175 ? 8.188 11.883 13.102 1 98.94 175 TYR A CA 1
ATOM 1363 C C . TYR A 1 175 ? 7.805 13.344 13.281 1 98.94 175 TYR A C 1
ATOM 1365 O O . TYR A 1 175 ? 7.5 13.781 14.398 1 98.94 175 TYR A O 1
ATOM 1373 N N . ALA A 1 176 ? 7.797 14.117 12.188 1 98.81 176 ALA A N 1
ATOM 1374 C CA . ALA A 1 176 ? 7.469 15.539 12.281 1 98.81 176 ALA A CA 1
ATOM 1375 C C . ALA A 1 176 ? 6.93 16.062 10.953 1 98.81 176 ALA A C 1
ATOM 1377 O O . ALA A 1 176 ? 7.117 15.438 9.906 1 98.81 176 ALA A O 1
ATOM 1378 N N . VAL A 1 177 ? 6.223 17.125 10.977 1 98.62 177 VAL A N 1
ATOM 1379 C CA . VAL A 1 177 ? 5.867 17.984 9.844 1 98.62 177 VAL A CA 1
ATOM 1380 C C . VAL A 1 177 ? 6.539 19.344 10 1 98.62 177 VAL A C 1
ATOM 1382 O O . VAL A 1 177 ? 5.961 20.266 10.57 1 98.62 177 VAL A O 1
ATOM 1385 N N . PRO A 1 178 ? 7.672 19.547 9.367 1 98.25 178 PRO A N 1
ATOM 1386 C CA . PRO A 1 178 ? 8.555 20.641 9.758 1 98.25 178 PRO A CA 1
ATOM 1387 C C . PRO A 1 178 ? 8.172 21.969 9.109 1 98.25 178 PRO A C 1
ATOM 1389 O O . PRO A 1 178 ? 8.617 23.031 9.555 1 98.25 178 PRO A O 1
ATOM 1392 N N . THR A 1 179 ? 7.492 21.938 8.023 1 97.69 179 THR A N 1
ATOM 1393 C CA . THR A 1 179 ? 7.094 23.156 7.324 1 97.69 179 THR A CA 1
ATOM 1394 C C . THR A 1 179 ? 5.578 23.219 7.172 1 97.69 179 THR A C 1
ATOM 1396 O O . THR A 1 179 ? 4.965 22.328 6.594 1 97.69 179 THR A O 1
ATOM 1399 N N . PHE A 1 180 ? 5.051 24.406 7.723 1 96.75 180 PHE A N 1
ATOM 1400 C CA . PHE A 1 180 ? 3.602 24.578 7.766 1 96.75 180 PHE A CA 1
ATOM 1401 C C . PHE A 1 180 ? 2.941 23.375 8.438 1 96.75 180 PHE A C 1
ATOM 1403 O O . PHE A 1 180 ? 2.033 22.766 7.875 1 96.75 180 PHE A O 1
ATOM 1410 N N . SER A 1 181 ? 3.393 23.156 9.656 1 96.75 181 SER A N 1
ATOM 1411 C CA . SER A 1 181 ? 3.059 21.953 10.422 1 96.75 181 SER A CA 1
ATOM 1412 C C . SER A 1 181 ? 1.55 21.797 10.57 1 96.75 181 SER A C 1
ATOM 1414 O O . SER A 1 181 ? 0.822 22.781 10.688 1 96.75 181 SER A O 1
ATOM 1416 N N . ASN A 1 182 ? 1.048 20.672 10.445 1 96.75 182 ASN A N 1
ATOM 1417 C CA . ASN A 1 182 ? -0.312 20.266 10.781 1 96.75 182 ASN A CA 1
ATOM 1418 C C . ASN A 1 182 ? -0.403 19.719 12.203 1 96.75 182 ASN A C 1
ATOM 1420 O O . ASN A 1 182 ? 0.06 18.625 12.492 1 96.75 182 ASN A O 1
ATOM 1424 N N . PRO A 1 183 ? -0.893 20.516 13.125 1 96.56 183 PRO A N 1
ATOM 1425 C CA . PRO A 1 183 ? -1.866 21.578 12.859 1 96.56 183 PRO A CA 1
ATOM 1426 C C . PRO A 1 183 ? -1.297 22.984 13.102 1 96.56 183 PRO A C 1
ATOM 1428 O O . PRO A 1 183 ? -1.929 23.969 12.742 1 96.56 183 PRO A O 1
ATOM 1431 N N . SER A 1 184 ? -0.144 23.156 13.617 1 94.88 184 SER A N 1
ATOM 1432 C CA . SER A 1 184 ? 0.253 24.406 14.258 1 94.88 184 SER A CA 1
ATOM 1433 C C . SER A 1 184 ? 0.601 25.484 13.227 1 94.88 184 SER A C 1
ATOM 1435 O O . SER A 1 184 ? 0.617 26.672 13.539 1 94.88 184 SER A O 1
ATOM 1437 N N . GLY A 1 185 ? 0.926 25.016 12.016 1 94.75 185 GLY A N 1
ATOM 1438 C CA . GLY A 1 185 ? 1.32 25.953 10.984 1 94.75 185 GLY A CA 1
ATOM 1439 C C . GLY A 1 185 ? 2.746 26.453 11.133 1 94.75 185 GLY A C 1
ATOM 1440 O O . GLY A 1 185 ? 3.24 27.203 10.289 1 94.75 185 GLY A O 1
ATOM 1441 N N . ARG A 1 186 ? 3.473 26.016 12.086 1 94.75 186 ARG A N 1
ATOM 1442 C CA . ARG A 1 186 ? 4.828 26.469 12.367 1 94.75 186 ARG A CA 1
ATOM 1443 C C . ARG A 1 186 ? 5.812 25.953 11.328 1 94.75 186 ARG A C 1
ATOM 1445 O O . ARG A 1 186 ? 5.562 24.922 10.688 1 94.75 186 ARG A O 1
ATOM 1452 N N . ILE A 1 187 ? 6.832 26.703 11.125 1 96.44 187 ILE A N 1
ATOM 1453 C CA . ILE A 1 187 ? 8.008 26.281 10.359 1 96.44 187 ILE A CA 1
ATOM 1454 C C . ILE A 1 187 ? 9.18 26.047 11.305 1 96.44 187 ILE A C 1
ATOM 1456 O O . ILE A 1 187 ? 9.609 26.938 12.023 1 96.44 187 ILE A O 1
ATOM 1460 N N . MET A 1 188 ? 9.594 24.797 11.359 1 97.69 188 MET A N 1
ATOM 1461 C CA . MET A 1 188 ? 10.766 24.469 12.164 1 97.69 188 MET A CA 1
ATOM 1462 C C . MET A 1 188 ? 11.977 25.266 11.695 1 97.69 188 MET A C 1
ATOM 1464 O O . MET A 1 188 ? 12.266 25.328 10.5 1 97.69 188 MET A O 1
ATOM 1468 N N . SER A 1 189 ? 12.672 25.938 12.617 1 97.19 189 SER A N 1
ATOM 1469 C CA . SER A 1 189 ? 13.82 26.766 12.234 1 97.19 189 SER A CA 1
ATOM 1470 C C . SER A 1 189 ? 14.961 25.906 11.703 1 97.19 189 SER A C 1
ATOM 1472 O O . SER A 1 189 ? 15.039 24.703 11.992 1 97.19 189 SER A O 1
ATOM 1474 N N . THR A 1 190 ? 15.828 26.5 10.875 1 97.88 190 THR A N 1
ATOM 1475 C CA . THR A 1 190 ? 17 25.797 10.359 1 97.88 190 THR A CA 1
ATOM 1476 C C . THR A 1 190 ? 17.875 25.297 11.5 1 97.88 190 THR A C 1
ATOM 1478 O O . THR A 1 190 ? 18.438 24.203 11.422 1 97.88 190 THR A O 1
ATOM 1481 N N . ARG A 1 191 ? 17.984 26.109 12.531 1 98.06 191 ARG A N 1
ATOM 1482 C CA . ARG A 1 191 ? 18.766 25.719 13.703 1 98.06 191 ARG A CA 1
ATOM 1483 C C . ARG A 1 191 ? 18.234 24.438 14.32 1 98.06 191 ARG A C 1
ATOM 1485 O O . ARG A 1 191 ? 19.016 23.516 14.609 1 98.06 191 ARG A O 1
ATOM 1492 N N . ARG A 1 192 ? 16.953 24.359 14.547 1 98.44 192 ARG A N 1
ATOM 1493 C CA . ARG A 1 192 ? 16.344 23.172 15.125 1 98.44 192 ARG A CA 1
ATOM 1494 C C . ARG A 1 192 ? 16.484 21.969 14.188 1 98.44 192 ARG A C 1
ATOM 1496 O O . ARG A 1 192 ? 16.688 20.844 14.641 1 98.44 192 ARG A O 1
ATOM 1503 N N . ARG A 1 193 ? 16.359 22.203 12.883 1 98.81 193 ARG A N 1
ATOM 1504 C CA . ARG A 1 193 ? 16.531 21.125 11.906 1 98.81 193 ARG A CA 1
ATOM 1505 C C . ARG A 1 193 ? 17.922 20.516 12 1 98.81 193 ARG A C 1
ATOM 1507 O O . ARG A 1 193 ? 18.078 19.297 12 1 98.81 193 ARG A O 1
ATOM 1514 N N . GLU A 1 194 ? 18.938 21.359 12.047 1 98.81 194 GLU A N 1
ATOM 1515 C CA . GLU A 1 194 ? 20.312 20.891 12.164 1 98.81 194 GLU A CA 1
ATOM 1516 C C . GLU A 1 194 ? 20.531 20.109 13.461 1 98.81 194 GLU A C 1
ATOM 1518 O O . GLU A 1 194 ? 21.172 19.047 13.461 1 98.81 194 GLU A O 1
ATOM 1523 N N . GLN A 1 195 ? 19.984 20.656 14.547 1 98.88 195 GLN A N 1
ATOM 1524 C CA . GLN A 1 195 ? 20.109 20 15.836 1 98.88 195 GLN A CA 1
ATOM 1525 C C . GLN A 1 195 ? 19.438 18.625 15.805 1 98.88 195 GLN A C 1
ATOM 1527 O O . GLN A 1 195 ? 19.969 17.656 16.375 1 98.88 195 GLN A O 1
ATOM 1532 N N . LEU A 1 196 ? 18.297 18.531 15.164 1 98.94 196 LEU A N 1
ATOM 1533 C CA . LEU A 1 196 ? 17.562 17.266 15.078 1 98.94 196 LEU A CA 1
ATOM 1534 C C . LEU A 1 196 ? 18.359 16.234 14.289 1 98.94 196 LEU A C 1
ATOM 1536 O O . LEU A 1 196 ? 18.422 15.07 14.68 1 98.94 196 LEU A O 1
ATOM 1540 N N . VAL A 1 197 ? 18.969 16.625 13.133 1 98.88 197 VAL A N 1
ATOM 1541 C CA . VAL A 1 197 ? 19.781 15.711 12.336 1 98.88 197 VAL A CA 1
ATOM 1542 C C . VAL A 1 197 ? 20.953 15.195 13.164 1 98.88 197 VAL A C 1
ATOM 1544 O O . VAL A 1 197 ? 21.266 14 13.148 1 98.88 197 VAL A O 1
ATOM 1547 N N . ARG A 1 198 ? 21.625 16.109 13.938 1 98.81 198 ARG A N 1
ATOM 1548 C CA . ARG A 1 198 ? 22.75 15.703 14.781 1 98.81 198 ARG A CA 1
ATOM 1549 C C . ARG A 1 198 ? 22.297 14.711 15.844 1 98.81 198 ARG A C 1
ATOM 1551 O O . ARG A 1 198 ? 22.984 13.727 16.109 1 98.81 198 ARG A O 1
ATOM 1558 N N . LEU A 1 199 ? 21.156 14.977 16.453 1 98.69 199 LEU A N 1
ATOM 1559 C CA . LEU A 1 199 ? 20.625 14.07 17.469 1 98.69 199 LEU A CA 1
ATOM 1560 C C . LEU A 1 199 ? 20.297 12.711 16.859 1 98.69 199 LEU A C 1
ATOM 1562 O O . LEU A 1 199 ? 20.531 11.672 17.484 1 98.69 199 LEU A O 1
ATOM 1566 N N . ALA A 1 200 ? 19.672 12.734 15.672 1 98.81 200 ALA A N 1
ATOM 1567 C CA . ALA A 1 200 ? 19.312 11.492 14.992 1 98.81 200 ALA A CA 1
ATOM 1568 C C . ALA A 1 200 ? 20.547 10.633 14.734 1 98.81 200 ALA A C 1
ATOM 1570 O O . ALA A 1 200 ? 20.516 9.414 14.922 1 98.81 200 ALA A O 1
ATOM 1571 N N . ARG A 1 201 ? 21.656 11.234 14.328 1 98.62 201 ARG A N 1
ATOM 1572 C CA . ARG A 1 201 ? 22.906 10.516 14.094 1 98.62 201 ARG A CA 1
ATOM 1573 C C . ARG A 1 201 ? 23.469 9.961 15.398 1 98.62 201 ARG A C 1
ATOM 1575 O O . ARG A 1 201 ? 23.906 8.805 15.445 1 98.62 201 ARG A O 1
ATOM 1582 N N . LYS A 1 202 ? 23.422 10.781 16.422 1 97.94 202 LYS A N 1
ATOM 1583 C CA . LYS A 1 202 ? 23.969 10.391 17.719 1 97.94 202 LYS A CA 1
ATOM 1584 C C . LYS A 1 202 ? 23.234 9.18 18.281 1 97.94 202 LYS A C 1
ATOM 1586 O O . LYS A 1 202 ? 23.859 8.297 18.875 1 97.94 202 LYS A O 1
ATOM 1591 N N . PHE A 1 203 ? 21.953 9.023 18.047 1 97.44 203 PHE A N 1
ATOM 1592 C CA . PHE A 1 203 ? 21.156 8.008 18.734 1 97.44 203 PHE A CA 1
ATOM 1593 C C . PHE A 1 203 ? 20.656 6.965 17.75 1 97.44 203 PHE A C 1
ATOM 1595 O O . PHE A 1 203 ? 19.797 6.148 18.078 1 97.44 203 PHE A O 1
ATOM 1602 N N . ASP A 1 204 ? 21.125 6.984 16.469 1 97 204 ASP A N 1
ATOM 1603 C CA . ASP A 1 204 ? 20.719 6.062 15.398 1 97 204 ASP A CA 1
ATOM 1604 C C . ASP A 1 204 ? 19.203 6.102 15.188 1 97 204 ASP A C 1
ATOM 1606 O O . ASP A 1 204 ? 18.531 5.066 15.25 1 97 204 ASP A O 1
ATOM 1610 N N . ALA A 1 205 ? 18.734 7.32 14.992 1 98.56 205 ALA A N 1
ATOM 1611 C CA . ALA A 1 205 ? 17.312 7.543 14.742 1 98.56 205 ALA A CA 1
ATOM 1612 C C . ALA A 1 205 ? 17.047 7.852 13.273 1 98.56 205 ALA A C 1
ATOM 1614 O O . ALA A 1 205 ? 17.891 8.438 12.594 1 98.56 205 ALA A O 1
ATOM 1615 N N . LEU A 1 206 ? 15.977 7.328 12.781 1 98.94 206 LEU A N 1
ATOM 1616 C CA . LEU A 1 206 ? 15.453 7.766 11.492 1 98.94 206 LEU A CA 1
ATOM 1617 C C . LEU A 1 206 ? 14.445 8.891 11.664 1 98.94 206 LEU A C 1
ATOM 1619 O O . LEU A 1 206 ? 13.445 8.742 12.383 1 98.94 206 LEU A O 1
ATOM 1623 N N . VAL A 1 207 ? 14.75 10.055 11.078 1 98.94 207 VAL A N 1
ATOM 1624 C CA . VAL A 1 207 ? 13.812 11.172 11.062 1 98.94 207 VAL A CA 1
ATOM 1625 C C . VAL A 1 207 ? 12.938 11.094 9.812 1 98.94 207 VAL A C 1
ATOM 1627 O O . VAL A 1 207 ? 13.445 11.125 8.688 1 98.94 207 VAL A O 1
ATOM 1630 N N . ILE A 1 208 ? 11.672 10.914 9.992 1 98.94 208 ILE A N 1
ATOM 1631 C CA . ILE A 1 208 ? 10.695 10.898 8.914 1 98.94 208 ILE A CA 1
ATOM 1632 C C . ILE A 1 208 ? 9.898 12.203 8.914 1 98.94 208 ILE A C 1
ATOM 1634 O O . ILE A 1 208 ? 9.172 12.484 9.875 1 98.94 208 ILE A O 1
ATOM 1638 N N . THR A 1 209 ? 9.984 12.977 7.859 1 98.88 209 THR A N 1
ATOM 1639 C CA . THR A 1 209 ? 9.281 14.25 7.812 1 98.88 209 THR A CA 1
ATOM 1640 C C . THR A 1 209 ? 8.242 14.258 6.688 1 98.88 209 THR A C 1
ATOM 1642 O O . THR A 1 209 ? 8.555 13.891 5.551 1 98.88 209 THR A O 1
ATOM 1645 N N . ASP A 1 210 ? 7.023 14.547 7.039 1 98.69 210 ASP A N 1
ATOM 1646 C CA . ASP A 1 210 ? 6.023 14.836 6.016 1 98.69 210 ASP A CA 1
ATOM 1647 C C . ASP A 1 210 ? 6.242 16.219 5.41 1 98.69 210 ASP A C 1
ATOM 1649 O O . ASP A 1 210 ? 5.965 17.234 6.055 1 98.69 210 ASP A O 1
ATOM 1653 N N . ASP A 1 211 ? 6.797 16.25 4.223 1 98.69 211 ASP A N 1
ATOM 1654 C CA . ASP A 1 211 ? 6.984 17.484 3.461 1 98.69 211 ASP A CA 1
ATOM 1655 C C . ASP A 1 211 ? 5.902 17.641 2.395 1 98.69 211 ASP A C 1
ATOM 1657 O O . ASP A 1 211 ? 6.199 17.656 1.199 1 98.69 211 ASP A O 1
ATOM 1661 N N . VAL A 1 212 ? 4.641 17.828 2.852 1 98.31 212 VAL A N 1
ATOM 1662 C CA . VAL A 1 212 ? 3.488 17.688 1.97 1 98.31 212 VAL A CA 1
ATOM 1663 C C . VAL A 1 212 ? 2.838 19.047 1.744 1 98.31 212 VAL A C 1
ATOM 1665 O O . VAL A 1 212 ? 1.983 19.203 0.869 1 98.31 212 VAL A O 1
ATOM 1668 N N . TYR A 1 213 ? 3.309 20.156 2.469 1 98.06 213 TYR A N 1
ATOM 1669 C CA . TYR A 1 213 ? 2.684 21.469 2.354 1 98.06 213 TYR A CA 1
ATOM 1670 C C . TYR A 1 213 ? 3.656 22.484 1.768 1 98.06 213 TYR A C 1
ATOM 1672 O O . TYR A 1 213 ? 3.275 23.625 1.474 1 98.06 213 TYR A O 1
ATOM 1680 N N . ASP A 1 214 ? 4.914 22.078 1.534 1 97.94 214 ASP A N 1
ATOM 1681 C CA . ASP A 1 214 ? 5.996 23 1.207 1 97.94 214 ASP A CA 1
ATOM 1682 C C . ASP A 1 214 ? 5.656 23.828 -0.031 1 97.94 214 ASP A C 1
ATOM 1684 O O . ASP A 1 214 ? 5.957 25.016 -0.089 1 97.94 214 ASP A O 1
ATOM 1688 N N . PHE A 1 215 ? 5.059 23.234 -0.979 1 98.12 215 PHE A N 1
ATOM 1689 C CA . PHE A 1 215 ? 4.824 23.875 -2.27 1 98.12 215 PHE A CA 1
ATOM 1690 C C . PHE A 1 215 ? 3.682 24.875 -2.18 1 98.12 215 PHE A C 1
ATOM 1692 O O . PHE A 1 215 ? 3.492 25.688 -3.084 1 98.12 215 PHE A O 1
ATOM 1699 N N . LEU A 1 216 ? 2.926 24.766 -1.114 1 97.38 216 LEU A N 1
ATOM 1700 C CA . LEU A 1 216 ? 1.771 25.641 -0.917 1 97.38 216 LEU A CA 1
ATOM 1701 C C . LEU A 1 216 ? 2.102 26.766 0.048 1 97.38 216 LEU A C 1
ATOM 1703 O O . LEU A 1 216 ? 1.497 26.875 1.117 1 97.38 216 LEU A O 1
ATOM 1707 N N . GLN A 1 217 ? 3.041 27.609 -0.327 1 96.75 217 GLN A N 1
ATOM 1708 C CA . GLN A 1 217 ? 3.537 28.719 0.475 1 96.75 217 GLN A CA 1
ATOM 1709 C C . GLN A 1 217 ? 3.238 30.062 -0.196 1 96.75 217 GLN A C 1
ATOM 1711 O O . GLN A 1 217 ? 3.086 30.125 -1.417 1 96.75 217 GLN A O 1
ATOM 1716 N N . TRP A 1 218 ? 3.105 31.109 0.562 1 95.62 218 TRP A N 1
ATOM 1717 C CA . TRP A 1 218 ? 2.932 32.469 0.075 1 95.62 218 TRP A CA 1
ATOM 1718 C C . TRP A 1 218 ? 3.412 33.5 1.11 1 95.62 218 TRP A C 1
ATOM 1720 O O . TRP A 1 218 ? 3.688 33.125 2.258 1 95.62 218 TRP A O 1
ATOM 1730 N N . LYS A 1 219 ? 3.574 34.688 0.688 1 93.88 219 LYS A N 1
ATOM 1731 C CA . LYS A 1 219 ? 3.914 35.781 1.607 1 93.88 219 LYS A CA 1
ATOM 1732 C C . LYS A 1 219 ? 2.709 36.188 2.453 1 93.88 219 LYS A C 1
ATOM 1734 O O . LYS A 1 219 ? 1.62 36.406 1.921 1 93.88 219 LYS A O 1
ATOM 1739 N N . SER A 1 220 ? 2.912 36.25 3.746 1 88.25 220 SER A N 1
ATOM 1740 C CA . SER A 1 220 ? 1.813 36.469 4.676 1 88.25 220 SER A CA 1
ATOM 1741 C C . SER A 1 220 ? 1.169 37.844 4.441 1 88.25 220 SER A C 1
ATOM 1743 O O . SER A 1 220 ? -0.045 38 4.594 1 88.25 220 SER A O 1
ATOM 1745 N N . ASP A 1 221 ? 1.903 38.875 4.105 1 81 221 ASP A N 1
ATOM 1746 C CA . ASP A 1 221 ? 1.418 40.25 4.062 1 81 221 ASP A CA 1
ATOM 1747 C C . ASP A 1 221 ? 1.154 40.719 2.627 1 81 221 ASP A C 1
ATOM 1749 O O . ASP A 1 221 ? 0.878 41.875 2.377 1 81 221 ASP A O 1
ATOM 1753 N N . SER A 1 222 ? 1.258 39.844 1.771 1 75.12 222 SER A N 1
ATOM 1754 C CA . SER A 1 222 ? 1.128 40.312 0.394 1 75.12 222 SER A CA 1
ATOM 1755 C C . SER A 1 222 ? -0.15 39.781 -0.25 1 75.12 222 SER A C 1
ATOM 1757 O O . SER A 1 222 ? -0.429 38.594 -0.193 1 75.12 222 SER A O 1
ATOM 1759 N N . PRO A 1 223 ? -0.744 40.812 -0.827 1 69.88 223 PRO A N 1
ATOM 1760 C CA . PRO A 1 223 ? -1.91 40.344 -1.586 1 69.88 223 PRO A CA 1
ATOM 1761 C C . PRO A 1 223 ? -1.553 39.906 -3 1 69.88 223 PRO A C 1
ATOM 1763 O O . PRO A 1 223 ? -2.363 39.25 -3.668 1 69.88 223 PRO A O 1
ATOM 1766 N N . SER A 1 224 ? -0.317 40.25 -3.318 1 78.88 224 SER A N 1
ATOM 1767 C CA . SER A 1 224 ? 0.039 39.969 -4.707 1 78.88 224 SER A CA 1
ATOM 1768 C C . SER A 1 224 ? 0.7 38.594 -4.844 1 78.88 224 SER A C 1
ATOM 1770 O O . SER A 1 224 ? 1.727 38.344 -4.215 1 78.88 224 SER A O 1
ATOM 1772 N N . ALA A 1 225 ? 0.096 37.875 -5.715 1 81.12 225 ALA A N 1
ATOM 1773 C CA . ALA A 1 225 ? 0.627 36.531 -6.016 1 81.12 225 ALA A CA 1
ATOM 1774 C C . ALA A 1 225 ? 2.041 36.625 -6.582 1 81.12 225 ALA A C 1
ATOM 1776 O O . ALA A 1 225 ? 2.852 35.719 -6.395 1 81.12 225 ALA A O 1
ATOM 1777 N N . ALA A 1 226 ? 2.322 37.625 -7.219 1 81.69 226 ALA A N 1
ATOM 1778 C CA . ALA A 1 226 ? 3.615 37.812 -7.871 1 81.69 226 ALA A CA 1
ATOM 1779 C C . ALA A 1 226 ? 4.746 37.875 -6.848 1 81.69 226 ALA A C 1
ATOM 1781 O O . ALA A 1 226 ? 5.906 37.625 -7.184 1 81.69 226 ALA A O 1
ATOM 1782 N N . GLU A 1 227 ? 4.398 38.062 -5.66 1 85 227 GLU A N 1
ATOM 1783 C CA . GLU A 1 227 ? 5.41 38.25 -4.625 1 85 227 GLU A CA 1
ATOM 1784 C C . GLU A 1 227 ? 5.621 36.938 -3.838 1 85 227 GLU A C 1
ATOM 1786 O O . GLU A 1 227 ? 6.496 36.875 -2.975 1 85 227 GLU A O 1
ATOM 1791 N N . HIS A 1 228 ? 4.871 36 -4.18 1 90.06 228 HIS A N 1
ATOM 1792 C CA . HIS A 1 228 ? 5.031 34.719 -3.471 1 90.06 228 HIS A CA 1
ATOM 1793 C C . HIS A 1 228 ? 6.359 34.062 -3.82 1 90.06 228 HIS A C 1
ATOM 1795 O O . HIS A 1 228 ? 6.789 34.094 -4.977 1 90.06 228 HIS A O 1
ATOM 1801 N N . PRO A 1 229 ? 6.996 33.625 -2.818 1 89.44 229 PRO A N 1
ATOM 1802 C CA . PRO A 1 229 ? 8.258 32.938 -3.121 1 89.44 229 PRO A CA 1
ATOM 1803 C C . PRO A 1 229 ? 8.07 31.719 -4.02 1 89.44 229 PRO A C 1
ATOM 1805 O O . PRO A 1 229 ? 7.141 30.938 -3.811 1 89.44 229 PRO A O 1
ATOM 1808 N N . ARG A 1 230 ? 8.945 31.578 -4.914 1 89.81 230 ARG A N 1
ATOM 1809 C CA . ARG A 1 230 ? 8.867 30.438 -5.824 1 89.81 230 ARG A CA 1
ATOM 1810 C C . ARG A 1 230 ? 9.82 29.328 -5.395 1 89.81 230 ARG A C 1
ATOM 1812 O O . ARG A 1 230 ? 9.828 28.25 -5.98 1 89.81 230 ARG A O 1
ATOM 1819 N N . LYS A 1 231 ? 10.609 29.594 -4.387 1 95.31 231 LYS A N 1
ATOM 1820 C CA . LYS A 1 231 ? 11.484 28.594 -3.766 1 95.31 231 LYS A CA 1
ATOM 1821 C C . LYS A 1 231 ? 11.078 28.328 -2.322 1 95.31 231 LYS A C 1
ATOM 1823 O O . LYS A 1 231 ? 10.398 29.141 -1.7 1 95.31 231 LYS A O 1
ATOM 1828 N N . ALA A 1 232 ? 11.5 27.172 -1.882 1 97.5 232 ALA A N 1
ATOM 1829 C CA . ALA A 1 232 ? 11.125 26.75 -0.533 1 97.5 232 ALA A CA 1
ATOM 1830 C C . ALA A 1 232 ? 11.594 27.766 0.504 1 97.5 232 ALA A C 1
ATOM 1832 O O . ALA A 1 232 ? 12.695 28.312 0.4 1 97.5 232 ALA A O 1
ATOM 1833 N N . VAL A 1 233 ? 10.844 28.031 1.542 1 95.56 233 VAL A N 1
ATOM 1834 C CA . VAL A 1 233 ? 11.102 29.062 2.547 1 95.56 233 VAL A CA 1
ATOM 1835 C C . VAL A 1 233 ? 12.094 28.531 3.58 1 95.56 233 VAL A C 1
ATOM 1837 O O . VAL A 1 233 ? 12.656 29.297 4.367 1 95.56 233 VAL A O 1
ATOM 1840 N N . ALA A 1 234 ? 12.305 27.25 3.633 1 95.62 234 ALA A N 1
ATOM 1841 C CA . ALA A 1 234 ? 13.258 26.578 4.512 1 95.62 234 ALA A CA 1
ATOM 1842 C C . ALA A 1 234 ? 13.812 25.312 3.854 1 95.62 234 ALA A C 1
ATOM 1844 O O . ALA A 1 234 ? 13.125 24.672 3.055 1 95.62 234 ALA A O 1
ATOM 1845 N N . PRO A 1 235 ? 15.094 25 4.113 1 97.81 235 PRO A N 1
ATOM 1846 C CA . PRO A 1 235 ? 15.578 23.703 3.631 1 97.81 235 PRO A CA 1
ATOM 1847 C C . PRO A 1 235 ? 14.883 22.531 4.309 1 97.81 235 PRO A C 1
ATOM 1849 O O . PRO A 1 235 ? 14.398 22.656 5.438 1 97.81 235 PRO A O 1
ATOM 1852 N N . ARG A 1 236 ? 14.789 21.484 3.615 1 98.44 236 ARG A N 1
ATOM 1853 C CA . ARG A 1 236 ? 14.266 20.281 4.246 1 98.44 236 ARG A CA 1
ATOM 1854 C C . ARG A 1 236 ? 15.328 19.625 5.125 1 98.44 236 ARG A C 1
ATOM 1856 O O . ARG A 1 236 ? 16.531 19.828 4.918 1 98.44 236 ARG A O 1
ATOM 1863 N N . LEU A 1 237 ? 14.883 18.75 6.086 1 98.88 237 LEU A N 1
ATOM 1864 C CA . LEU A 1 237 ? 15.82 18 6.922 1 98.88 237 LEU A CA 1
ATOM 1865 C C . LEU A 1 237 ? 16.656 17.047 6.082 1 98.88 237 LEU A C 1
ATOM 1867 O O . LEU A 1 237 ? 17.828 16.797 6.387 1 98.88 237 LEU A O 1
ATOM 1871 N N . VAL A 1 238 ? 16.047 16.469 4.996 1 98.81 238 VAL A N 1
ATOM 1872 C CA . VAL A 1 238 ? 16.766 15.539 4.137 1 98.81 238 VAL A CA 1
ATOM 1873 C C . VAL A 1 238 ? 17.891 16.266 3.418 1 98.81 238 VAL A C 1
ATOM 1875 O O . VAL A 1 238 ? 18.953 15.695 3.182 1 98.81 238 VAL A O 1
ATOM 1878 N N . ASP A 1 239 ? 17.672 17.516 3.014 1 98.56 239 ASP A N 1
ATOM 1879 C CA . ASP A 1 239 ? 18.703 18.328 2.387 1 98.56 239 ASP A CA 1
ATOM 1880 C C . ASP A 1 239 ? 19.828 18.656 3.377 1 98.56 239 ASP A C 1
ATOM 1882 O O . ASP A 1 239 ? 21 18.672 3.008 1 98.56 239 ASP A O 1
ATOM 1886 N N . ILE A 1 240 ? 19.469 18.922 4.605 1 98.56 240 ILE A N 1
ATOM 1887 C CA . ILE A 1 240 ? 20.438 19.203 5.656 1 98.56 240 ILE A CA 1
ATOM 1888 C C . ILE A 1 240 ? 21.25 17.938 5.953 1 98.56 240 ILE A C 1
ATOM 1890 O O . ILE A 1 240 ? 22.484 18.016 6.09 1 98.56 240 ILE A O 1
ATOM 1894 N N . ASP A 1 241 ? 20.594 16.812 6.023 1 98.62 241 ASP A N 1
ATOM 1895 C CA . ASP A 1 241 ? 21.281 15.555 6.289 1 98.62 241 ASP A CA 1
ATOM 1896 C C . ASP A 1 241 ? 22.359 15.273 5.246 1 98.62 241 ASP A C 1
ATOM 1898 O O . ASP A 1 241 ? 23.375 14.656 5.551 1 98.62 241 ASP A O 1
ATOM 1902 N N . ARG A 1 242 ? 22.172 15.727 4.055 1 97.69 242 ARG A N 1
ATOM 1903 C CA . ARG A 1 242 ? 23.062 15.461 2.934 1 97.69 242 ARG A CA 1
ATOM 1904 C C . ARG A 1 242 ? 24.406 16.141 3.143 1 97.69 242 ARG A C 1
ATOM 1906 O O . ARG A 1 242 ? 25.438 15.641 2.68 1 97.69 242 ARG A O 1
ATOM 1913 N N . VAL A 1 243 ? 24.453 17.266 3.875 1 97.19 243 VAL A N 1
ATOM 1914 C CA . VAL A 1 243 ? 25.656 18.078 3.807 1 97.19 243 VAL A CA 1
ATOM 1915 C C . VAL A 1 243 ? 26.156 18.375 5.219 1 97.19 243 VAL A C 1
ATOM 1917 O O . VAL A 1 243 ? 27.359 18.625 5.422 1 97.19 243 VAL A O 1
ATOM 1920 N N . LEU A 1 244 ? 25.25 18.359 6.191 1 97.94 244 LEU A N 1
ATOM 1921 C CA . LEU A 1 244 ? 25.609 18.766 7.547 1 97.94 244 LEU A CA 1
ATOM 1922 C C . LEU A 1 244 ? 26.766 17.906 8.078 1 97.94 244 LEU A C 1
ATOM 1924 O O . LEU A 1 244 ? 26.734 16.688 7.961 1 97.94 244 LEU A O 1
ATOM 1928 N N . ASP A 1 245 ? 27.797 18.562 8.633 1 98.12 245 ASP A N 1
ATOM 1929 C CA . ASP A 1 245 ? 28.953 17.922 9.258 1 98.12 245 ASP A CA 1
ATOM 1930 C C . ASP A 1 245 ? 29.594 16.906 8.312 1 98.12 245 ASP A C 1
ATOM 1932 O O . ASP A 1 245 ? 30.016 15.828 8.734 1 98.12 245 ASP A O 1
ATOM 1936 N N . GLY A 1 246 ? 29.609 17.078 7.074 1 96.62 246 GLY A N 1
ATOM 1937 C CA . GLY A 1 246 ? 30.266 16.234 6.09 1 96.62 246 GLY A CA 1
ATOM 1938 C C . GLY A 1 246 ? 29.344 15.188 5.496 1 96.62 246 GLY A C 1
ATOM 1939 O O . GLY A 1 246 ? 29.781 14.352 4.707 1 96.62 246 GLY A O 1
ATOM 1940 N N . GLY A 1 247 ? 28.078 15.211 5.871 1 96.81 247 GLY A N 1
ATOM 1941 C CA . GLY A 1 247 ? 27.094 14.297 5.309 1 96.81 247 GLY A CA 1
ATOM 1942 C C . GLY A 1 247 ? 26.812 13.102 6.203 1 96.81 247 GLY A C 1
ATOM 1943 O O . GLY A 1 247 ? 27.25 13.07 7.355 1 96.81 247 GLY A O 1
ATOM 1944 N N . PRO A 1 248 ? 26.047 12.109 5.688 1 97.31 248 PRO A N 1
ATOM 1945 C CA . PRO A 1 248 ? 25.641 10.938 6.457 1 97.31 248 PRO A CA 1
ATOM 1946 C C . PRO A 1 248 ? 26.828 10.102 6.938 1 97.31 248 PRO A C 1
ATOM 1948 O O . PRO A 1 248 ? 27.828 10 6.238 1 97.31 248 PRO A O 1
ATOM 1951 N N . LYS A 1 249 ? 26.656 9.414 8.047 1 95.62 249 LYS A N 1
ATOM 1952 C CA . LYS A 1 249 ? 27.703 8.594 8.641 1 95.62 249 LYS A CA 1
ATOM 1953 C C . LYS A 1 249 ? 27.734 7.207 8 1 95.62 249 LYS A C 1
ATOM 1955 O O . LYS A 1 249 ? 28.75 6.508 8.094 1 95.62 249 LYS A O 1
ATOM 1960 N N . ASP A 1 250 ? 26.656 6.742 7.414 1 96.25 250 ASP A N 1
ATOM 1961 C CA . ASP A 1 250 ? 26.594 5.492 6.664 1 96.25 250 ASP A CA 1
ATOM 1962 C C . ASP A 1 250 ? 25.781 5.66 5.383 1 96.25 250 ASP A C 1
ATOM 1964 O O . ASP A 1 250 ? 25.328 6.766 5.07 1 96.25 250 ASP A O 1
ATOM 1968 N N . ALA A 1 251 ? 25.562 4.559 4.656 1 97.62 251 ALA A N 1
ATOM 1969 C CA . ALA A 1 251 ? 25.031 4.629 3.299 1 97.62 251 ALA A CA 1
ATOM 1970 C C . ALA A 1 251 ? 23.531 4.898 3.314 1 97.62 251 ALA A C 1
ATOM 1972 O O . ALA A 1 251 ? 22.953 5.289 2.299 1 97.62 251 ALA A O 1
ATOM 1973 N N . PHE A 1 252 ? 22.828 4.746 4.41 1 98.62 252 PHE A N 1
ATOM 1974 C CA . PHE A 1 252 ? 21.375 4.879 4.465 1 98.62 252 PHE A CA 1
ATOM 1975 C C . PHE A 1 252 ? 20.969 6.281 4.91 1 98.62 252 PHE A C 1
ATOM 1977 O O . PHE A 1 252 ? 19.891 6.75 4.582 1 98.62 252 PHE A O 1
ATOM 1984 N N . GLY A 1 253 ? 21.906 7.016 5.672 1 98.69 253 GLY A N 1
ATOM 1985 C CA . GLY A 1 253 ? 21.562 8.312 6.238 1 98.69 253 GLY A CA 1
ATOM 1986 C C . GLY A 1 253 ? 20.578 8.211 7.391 1 98.69 253 GLY A C 1
ATOM 1987 O O . GLY A 1 253 ? 20.391 7.137 7.965 1 98.69 253 GLY A O 1
ATOM 1988 N N . ASN A 1 254 ? 20.031 9.453 7.824 1 98.88 254 ASN A N 1
ATOM 1989 C CA . ASN A 1 254 ? 19.172 9.461 9.008 1 98.88 254 ASN A CA 1
ATOM 1990 C C . ASN A 1 254 ? 17.875 10.227 8.75 1 98.88 254 ASN A C 1
ATOM 1992 O O . ASN A 1 254 ? 17.109 10.477 9.68 1 98.88 254 ASN A O 1
ATOM 1996 N N . VAL A 1 255 ? 17.656 10.672 7.492 1 98.94 255 VAL A N 1
ATOM 1997 C CA . VAL A 1 255 ? 16.453 11.469 7.234 1 98.94 255 VAL A CA 1
ATOM 1998 C C . VAL A 1 255 ? 15.797 11 5.938 1 98.94 255 VAL A C 1
ATOM 2000 O O . VAL A 1 255 ? 16.484 10.727 4.949 1 98.94 255 VAL A O 1
ATOM 2003 N N . VAL A 1 256 ? 14.523 10.812 5.953 1 98.88 256 VAL A N 1
ATOM 2004 C CA . VAL A 1 256 ? 13.734 10.602 4.742 1 98.88 256 VAL A CA 1
ATOM 2005 C C . VAL A 1 256 ? 12.648 11.68 4.641 1 98.88 256 VAL A C 1
ATOM 2007 O O . VAL A 1 256 ? 12.039 12.047 5.641 1 98.88 256 VAL A O 1
ATOM 2010 N N . SER A 1 257 ? 12.578 12.289 3.441 1 98.88 257 SER A N 1
ATOM 2011 C CA . SER A 1 257 ? 11.5 13.219 3.111 1 98.88 257 SER A CA 1
ATOM 2012 C C . SER A 1 257 ? 10.305 12.484 2.516 1 98.88 257 SER A C 1
ATOM 2014 O O . SER A 1 257 ? 10.438 11.797 1.503 1 98.88 257 SER A O 1
ATOM 2016 N N . ASN A 1 258 ? 9.234 12.586 3.174 1 98.56 258 ASN A N 1
ATOM 2017 C CA . ASN A 1 258 ? 7.965 12 2.766 1 98.56 258 ASN A CA 1
ATOM 2018 C C . ASN A 1 258 ? 7.113 12.992 1.976 1 98.56 258 ASN A C 1
ATOM 2020 O O . ASN A 1 258 ? 6.559 13.93 2.547 1 98.56 258 ASN A O 1
ATOM 2024 N N . GLY A 1 259 ? 7.012 12.758 0.624 1 98.38 259 GLY A N 1
ATOM 2025 C CA . GLY A 1 259 ? 6.273 13.648 -0.256 1 98.38 259 GLY A CA 1
ATOM 2026 C C . GLY A 1 259 ? 5.02 13.016 -0.83 1 98.38 259 GLY A C 1
ATOM 2027 O O . GLY A 1 259 ? 4.875 11.797 -0.825 1 98.38 259 GLY A O 1
ATOM 2028 N N . SER A 1 260 ? 4.125 13.828 -1.269 1 98.25 260 SER A N 1
ATOM 2029 C CA . SER A 1 260 ? 2.867 13.352 -1.836 1 98.25 260 SER A CA 1
ATOM 2030 C C . SER A 1 260 ? 2.273 14.375 -2.795 1 98.25 260 SER A C 1
ATOM 2032 O O . SER A 1 260 ? 2.438 15.586 -2.602 1 98.25 260 SER A O 1
ATOM 2034 N N . PHE A 1 261 ? 1.579 13.961 -3.771 1 98.56 261 PHE A N 1
ATOM 2035 C CA . PHE A 1 261 ? 0.864 14.836 -4.695 1 98.56 261 PHE A CA 1
ATOM 2036 C C . PHE A 1 261 ? -0.583 15.023 -4.254 1 98.56 261 PHE A C 1
ATOM 2038 O O . PHE A 1 261 ? -1.364 15.688 -4.934 1 98.56 261 PHE A O 1
ATOM 2045 N N . SER A 1 262 ? -0.974 14.492 -3.094 1 97.88 262 SER A N 1
ATOM 2046 C CA . SER A 1 262 ? -2.361 14.453 -2.641 1 97.88 262 SER A CA 1
ATOM 2047 C C . SER A 1 262 ? -2.932 15.852 -2.477 1 97.88 262 SER A C 1
ATOM 2049 O O . SER A 1 262 ? -4.109 16.094 -2.76 1 97.88 262 SER A O 1
ATOM 2051 N N . LYS A 1 263 ? -2.09 16.781 -1.992 1 97.81 263 LYS A N 1
ATOM 2052 C CA . LYS A 1 263 ? -2.551 18.141 -1.712 1 97.81 263 LYS A CA 1
ATOM 2053 C C . LYS A 1 263 ? -2.408 19.031 -2.941 1 97.81 263 LYS A C 1
ATOM 2055 O O . LYS A 1 263 ? -2.9 20.172 -2.953 1 97.81 263 LYS A O 1
ATOM 2060 N N . LEU A 1 264 ? -1.801 18.484 -4.012 1 98.38 264 LEU A N 1
ATOM 2061 C CA . LEU A 1 264 ? -1.471 19.281 -5.191 1 98.38 264 LEU A CA 1
ATOM 2062 C C . LEU A 1 264 ? -2.375 18.922 -6.363 1 98.38 264 LEU A C 1
ATOM 2064 O O . LEU A 1 264 ? -2.748 19.781 -7.16 1 98.38 264 LEU A O 1
ATOM 2068 N N . ILE A 1 265 ? -2.695 17.578 -6.52 1 98.06 265 ILE A N 1
ATOM 2069 C CA . ILE A 1 265 ? -3.439 17.062 -7.664 1 98.06 265 ILE A CA 1
ATOM 2070 C C . ILE A 1 265 ? -4.762 16.469 -7.191 1 98.06 265 ILE A C 1
ATOM 2072 O O . ILE A 1 265 ? -5.805 16.672 -7.82 1 98.06 265 ILE A O 1
ATOM 2076 N N . GLY A 1 266 ? -4.738 15.797 -6.164 1 97.12 266 GLY A N 1
ATOM 2077 C CA . GLY A 1 266 ? -5.82 14.992 -5.609 1 97.12 266 GLY A CA 1
ATOM 2078 C C . GLY A 1 266 ? -5.344 13.703 -4.977 1 97.12 266 GLY A C 1
ATOM 2079 O O . GLY A 1 266 ? -4.523 12.984 -5.555 1 97.12 266 GLY A O 1
ATOM 2080 N N . ALA A 1 267 ? -5.934 13.43 -3.812 1 97.5 267 ALA A N 1
ATOM 2081 C CA . ALA A 1 267 ? -5.492 12.266 -3.041 1 97.5 267 ALA A CA 1
ATOM 2082 C C . ALA A 1 267 ? -5.84 10.969 -3.76 1 97.5 267 ALA A C 1
ATOM 2084 O O . ALA A 1 267 ? -5.168 9.953 -3.574 1 97.5 267 ALA A O 1
ATOM 2085 N N . GLY A 1 268 ? -6.848 10.992 -4.641 1 98 268 GLY A N 1
ATOM 2086 C CA . GLY A 1 268 ? -7.301 9.789 -5.316 1 98 268 GLY A CA 1
ATOM 2087 C C . GLY A 1 268 ? -6.277 9.234 -6.289 1 98 268 GLY A C 1
ATOM 2088 O O . GLY A 1 268 ? -6.312 8.047 -6.625 1 98 268 GLY A O 1
ATOM 2089 N N . CYS A 1 269 ? -5.355 10.078 -6.73 1 97.81 269 CYS A N 1
ATOM 2090 C CA . CYS A 1 269 ? -4.301 9.609 -7.625 1 97.81 269 CYS A CA 1
ATOM 2091 C C . CYS A 1 269 ? -3.365 8.641 -6.91 1 97.81 269 CYS A C 1
ATOM 2093 O O . CYS A 1 269 ? -2.721 7.809 -7.547 1 97.81 269 CYS A O 1
ATOM 2095 N N . ARG A 1 270 ? -3.264 8.789 -5.625 1 97.88 270 ARG A N 1
ATOM 2096 C CA . ARG A 1 270 ? -2.418 7.945 -4.789 1 97.88 270 ARG A CA 1
ATOM 2097 C C . ARG A 1 270 ? -0.994 7.887 -5.332 1 97.88 270 ARG A C 1
ATOM 2099 O O . ARG A 1 270 ? -0.427 6.805 -5.488 1 97.88 270 ARG A O 1
ATOM 2106 N N . VAL A 1 271 ? -0.363 9.039 -5.527 1 98.44 271 VAL A N 1
ATOM 2107 C CA . VAL A 1 271 ? 1.028 9.117 -5.961 1 98.44 271 VAL A CA 1
ATOM 2108 C C . VAL A 1 271 ? 1.827 9.984 -4.988 1 98.44 271 VAL A C 1
ATOM 2110 O O . VAL A 1 271 ? 1.384 11.062 -4.605 1 98.44 271 VAL A O 1
ATOM 2113 N N . GLY A 1 272 ? 2.871 9.547 -4.512 1 98.25 272 GLY A N 1
ATOM 2114 C CA . GLY A 1 272 ? 3.834 10.234 -3.672 1 98.25 272 GLY A CA 1
ATOM 2115 C C . GLY A 1 272 ? 5.258 9.75 -3.863 1 98.25 272 GLY A C 1
ATOM 2116 O O . GLY A 1 272 ? 5.543 9.008 -4.809 1 98.25 272 GLY A O 1
ATOM 2117 N N . TRP A 1 273 ? 6.156 10.219 -3.045 1 98.88 273 TRP A N 1
ATOM 2118 C CA . TRP A 1 273 ? 7.551 9.797 -3.146 1 98.88 273 TRP A CA 1
ATOM 2119 C C . TRP A 1 273 ? 8.242 9.859 -1.787 1 98.88 273 TRP A C 1
ATOM 2121 O O . TRP A 1 273 ? 7.801 10.594 -0.898 1 98.88 273 TRP A O 1
ATOM 2131 N N . ALA A 1 274 ? 9.156 9.008 -1.577 1 98.81 274 ALA A N 1
ATOM 2132 C CA . ALA A 1 274 ? 10.133 9.102 -0.5 1 98.81 274 ALA A CA 1
ATOM 2133 C C . ALA A 1 274 ? 11.508 9.492 -1.043 1 98.81 274 ALA A C 1
ATOM 2135 O O . ALA A 1 274 ? 11.984 8.906 -2.016 1 98.81 274 ALA A O 1
ATOM 2136 N N . GLU A 1 275 ? 12.062 10.508 -0.5 1 98.94 275 GLU A N 1
ATOM 2137 C CA . GLU A 1 275 ? 13.43 10.883 -0.875 1 98.94 275 GLU A CA 1
ATOM 2138 C C . GLU A 1 275 ? 14.398 10.664 0.281 1 98.94 275 GLU A C 1
ATOM 2140 O O . GLU A 1 275 ? 14.133 11.086 1.409 1 98.94 275 GLU A O 1
ATOM 2145 N N . GLY A 1 276 ? 15.43 10.008 0.157 1 98.69 276 GLY A N 1
ATOM 2146 C CA . GLY A 1 276 ? 16.562 9.789 1.033 1 98.69 276 GLY A CA 1
ATOM 2147 C C . GLY A 1 276 ? 17.859 9.562 0.28 1 98.69 276 GLY A C 1
ATOM 2148 O O . GLY A 1 276 ? 18.016 10.023 -0.855 1 98.69 276 GLY A O 1
ATOM 2149 N N . THR A 1 277 ? 18.891 9.039 0.969 1 98.69 277 THR A N 1
ATOM 2150 C CA . THR A 1 277 ? 20.047 8.57 0.211 1 98.69 277 THR A CA 1
ATOM 2151 C C . THR A 1 277 ? 19.625 7.555 -0.848 1 98.69 277 THR A C 1
ATOM 2153 O O . THR A 1 277 ? 18.531 6.996 -0.777 1 98.69 277 THR A O 1
ATOM 2156 N N . ALA A 1 278 ? 20.484 7.395 -1.844 1 98.56 278 ALA A N 1
ATOM 2157 C CA . ALA A 1 278 ? 20.203 6.41 -2.881 1 98.56 278 ALA A CA 1
ATOM 2158 C C . ALA A 1 278 ? 19.938 5.035 -2.271 1 98.56 278 ALA A C 1
ATOM 2160 O O . ALA A 1 278 ? 18.984 4.344 -2.668 1 98.56 278 ALA A O 1
ATOM 2161 N N . LYS A 1 279 ? 20.734 4.648 -1.323 1 98.75 279 LYS A N 1
ATOM 2162 C CA . LYS A 1 279 ? 20.578 3.348 -0.675 1 98.75 279 LYS A CA 1
ATOM 2163 C C . LYS A 1 279 ? 19.25 3.273 0.09 1 98.75 279 LYS A C 1
ATOM 2165 O O . LYS A 1 279 ? 18.578 2.242 0.073 1 98.75 279 LYS A O 1
ATOM 2170 N N . PHE A 1 280 ? 18.891 4.332 0.787 1 98.81 280 PHE A N 1
ATOM 2171 C CA . PHE A 1 280 ? 17.641 4.379 1.534 1 98.81 280 PHE A CA 1
ATOM 2172 C C . PHE A 1 280 ? 16.453 4.266 0.596 1 98.81 280 PHE A C 1
ATOM 2174 O O . PHE A 1 280 ? 15.531 3.477 0.842 1 98.81 280 PHE A O 1
ATOM 2181 N N . ALA A 1 281 ? 16.469 5.066 -0.476 1 98.81 281 ALA A N 1
ATOM 2182 C CA . ALA A 1 281 ? 15.383 5.035 -1.449 1 98.81 281 ALA A CA 1
ATOM 2183 C C . ALA A 1 281 ? 15.234 3.645 -2.064 1 98.81 281 ALA A C 1
ATOM 2185 O O . ALA A 1 281 ? 14.117 3.15 -2.236 1 98.81 281 ALA A O 1
ATOM 2186 N N . TYR A 1 282 ? 16.312 3.041 -2.373 1 98.69 282 TYR A N 1
ATOM 2187 C CA . TYR A 1 282 ? 16.266 1.677 -2.887 1 98.69 282 TYR A CA 1
ATOM 2188 C C . TYR A 1 282 ? 15.672 0.725 -1.857 1 98.69 282 TYR A C 1
ATOM 2190 O O . TYR A 1 282 ? 14.867 -0.142 -2.201 1 98.69 282 TYR A O 1
ATOM 2198 N N . GLY A 1 283 ? 16.094 0.879 -0.616 1 98.75 283 GLY A N 1
ATOM 2199 C CA . GLY A 1 283 ? 15.539 0.061 0.446 1 98.75 283 GLY A CA 1
ATOM 2200 C C . GLY A 1 283 ? 14.023 0.151 0.531 1 98.75 283 GLY A C 1
ATOM 2201 O O . GLY A 1 283 ? 13.344 -0.868 0.66 1 98.75 283 GLY A O 1
ATOM 2202 N N . VAL A 1 284 ? 13.516 1.365 0.446 1 98.75 284 VAL A N 1
ATOM 2203 C CA . VAL A 1 284 ? 12.07 1.559 0.479 1 98.75 284 VAL A CA 1
ATOM 2204 C C . VAL A 1 284 ? 11.414 0.79 -0.669 1 98.75 284 VAL A C 1
ATOM 2206 O O . VAL A 1 284 ? 10.383 0.142 -0.484 1 98.75 284 VAL A O 1
ATOM 2209 N N . SER A 1 285 ? 12.008 0.812 -1.838 1 98.44 285 SER A N 1
ATOM 2210 C CA . SER A 1 285 ? 11.461 0.18 -3.037 1 98.44 285 SER A CA 1
ATOM 2211 C C . SER A 1 285 ? 11.422 -1.337 -2.893 1 98.44 285 SER A C 1
ATOM 2213 O O . SER A 1 285 ? 10.695 -2.018 -3.615 1 98.44 285 SER A O 1
ATOM 2215 N N . GLN A 1 286 ? 12.234 -1.868 -1.968 1 98.25 286 GLN A N 1
ATOM 2216 C CA . GLN A 1 286 ? 12.359 -3.312 -1.814 1 98.25 286 GLN A CA 1
ATOM 2217 C C . GLN A 1 286 ? 11.344 -3.852 -0.809 1 98.25 286 GLN A C 1
ATOM 2219 O O . GLN A 1 286 ? 11.359 -5.039 -0.484 1 98.25 286 GLN A O 1
ATOM 2224 N N . THR A 1 287 ? 10.469 -2.951 -0.284 1 98.44 287 THR A N 1
ATOM 2225 C CA . THR A 1 287 ? 9.367 -3.447 0.538 1 98.44 287 THR A CA 1
ATOM 2226 C C . THR A 1 287 ? 8.688 -4.633 -0.134 1 98.44 287 THR A C 1
ATOM 2228 O O . THR A 1 287 ? 8.406 -4.598 -1.335 1 98.44 287 THR A O 1
ATOM 2231 N N . GLY A 1 288 ? 8.359 -5.672 0.625 1 98.31 288 GLY A N 1
ATOM 2232 C CA . GLY A 1 288 ? 7.867 -6.926 0.073 1 98.31 288 GLY A CA 1
ATOM 2233 C C . GLY A 1 288 ? 6.656 -6.746 -0.822 1 98.31 288 GLY A C 1
ATOM 2234 O O . GLY A 1 288 ? 6.59 -7.324 -1.908 1 98.31 288 GLY A O 1
ATOM 2235 N N . SER A 1 289 ? 5.66 -5.98 -0.413 1 97.62 289 SER A N 1
ATOM 2236 C CA . SER A 1 289 ? 4.453 -5.777 -1.204 1 97.62 289 SER A CA 1
ATOM 2237 C C . SER A 1 289 ? 4.762 -5.062 -2.516 1 97.62 289 SER A C 1
ATOM 2239 O O . SER A 1 289 ? 4.113 -5.316 -3.533 1 97.62 289 SER A O 1
ATOM 2241 N N . SER A 1 290 ? 5.777 -4.141 -2.512 1 97.31 290 SER A N 1
ATOM 2242 C CA . SER A 1 290 ? 6.199 -3.467 -3.736 1 97.31 290 SER A CA 1
ATOM 2243 C C . SER A 1 290 ? 6.965 -4.414 -4.652 1 97.31 290 SER A C 1
ATOM 2245 O O . SER A 1 290 ? 6.672 -4.5 -5.848 1 97.31 290 SER A O 1
ATOM 2247 N N . ARG A 1 291 ? 7.895 -5.145 -4.07 1 97.12 291 ARG A N 1
ATOM 2248 C CA . ARG A 1 291 ? 8.711 -6.086 -4.832 1 97.12 291 ARG A CA 1
ATOM 2249 C C . ARG A 1 291 ? 7.84 -7.129 -5.523 1 97.12 291 ARG A C 1
ATOM 2251 O O . ARG A 1 291 ? 8.133 -7.547 -6.645 1 97.12 291 ARG A O 1
ATOM 2258 N N . SER A 1 292 ? 6.805 -7.512 -4.863 1 96.25 292 SER A N 1
ATOM 2259 C CA . SER A 1 292 ? 5.914 -8.547 -5.375 1 96.25 292 SER A CA 1
ATOM 2260 C C . SER A 1 292 ? 4.887 -7.969 -6.34 1 96.25 292 SER A C 1
ATOM 2262 O O . SER A 1 292 ? 4.5 -8.625 -7.309 1 96.25 292 SER A O 1
ATOM 2264 N N . GLY A 1 293 ? 4.43 -6.734 -6.102 1 91.5 293 GLY A N 1
ATOM 2265 C CA . GLY A 1 293 ? 3.326 -6.172 -6.867 1 91.5 293 GLY A CA 1
ATOM 2266 C C . GLY A 1 293 ? 3.766 -5.113 -7.859 1 91.5 293 GLY A C 1
ATOM 2267 O O . GLY A 1 293 ? 3.006 -4.746 -8.758 1 91.5 293 GLY A O 1
ATOM 2268 N N . GLY A 1 294 ? 5.035 -4.699 -7.727 1 90.75 294 GLY A N 1
ATOM 2269 C CA . GLY A 1 294 ? 5.473 -3.518 -8.445 1 90.75 294 GLY A CA 1
ATOM 2270 C C . GLY A 1 294 ? 5.172 -2.225 -7.711 1 90.75 294 GLY A C 1
ATOM 2271 O O . GLY A 1 294 ? 4.656 -2.246 -6.594 1 90.75 294 GLY A O 1
ATOM 2272 N N . ALA A 1 295 ? 5.559 -1.158 -8.383 1 93.5 295 ALA A N 1
ATOM 2273 C CA . ALA A 1 295 ? 5.324 0.163 -7.805 1 93.5 295 ALA A CA 1
ATOM 2274 C C . ALA A 1 295 ? 3.848 0.372 -7.484 1 93.5 295 ALA A C 1
ATOM 2276 O O . ALA A 1 295 ? 2.98 0.063 -8.305 1 93.5 295 ALA A O 1
ATOM 2277 N N . PRO A 1 296 ? 3.494 0.874 -6.312 1 94.69 296 PRO A N 1
ATOM 2278 C CA . PRO A 1 296 ? 2.111 0.915 -5.824 1 94.69 296 PRO A CA 1
ATOM 2279 C C . PRO A 1 296 ? 1.233 1.872 -6.629 1 94.69 296 PRO A C 1
ATOM 2281 O O . PRO A 1 296 ? 0.005 1.817 -6.527 1 94.69 296 PRO A O 1
ATOM 2284 N N . SER A 1 297 ? 1.683 2.773 -7.383 1 96.44 297 SER A N 1
ATOM 2285 C CA . SER A 1 297 ? 0.929 3.727 -8.188 1 96.44 297 SER A CA 1
ATOM 2286 C C . SER A 1 297 ? 1.412 3.725 -9.641 1 96.44 297 SER A C 1
ATOM 2288 O O . SER A 1 297 ? 1.581 4.785 -10.242 1 96.44 297 SER A O 1
ATOM 2290 N N . GLN A 1 298 ? 1.576 2.559 -10.141 1 98.06 298 GLN A N 1
ATOM 2291 C CA . GLN A 1 298 ? 2.291 2.395 -11.398 1 98.06 298 GLN A CA 1
ATOM 2292 C C . GLN A 1 298 ? 1.606 3.17 -12.523 1 98.06 298 GLN A C 1
ATOM 2294 O O . GLN A 1 298 ? 2.209 4.059 -13.125 1 98.06 298 GLN A O 1
ATOM 2299 N N . LEU A 1 299 ? 0.318 2.975 -12.773 1 98.69 299 LEU A N 1
ATOM 2300 C CA . LEU A 1 299 ? -0.384 3.627 -13.875 1 98.69 299 LEU A CA 1
ATOM 2301 C C . LEU A 1 299 ? -0.512 5.125 -13.625 1 98.69 299 LEU A C 1
ATOM 2303 O O . LEU A 1 299 ? -0.122 5.938 -14.469 1 98.69 299 LEU A O 1
ATOM 2307 N N . THR A 1 300 ? -0.963 5.559 -12.43 1 98.56 300 THR A N 1
ATOM 2308 C CA . THR A 1 300 ? -1.229 6.965 -12.148 1 98.56 300 THR A CA 1
ATOM 2309 C C . THR A 1 300 ? 0.073 7.75 -12.047 1 98.56 300 THR A C 1
ATOM 2311 O O . THR A 1 300 ? 0.1 8.953 -12.32 1 98.56 300 THR A O 1
ATOM 2314 N N . SER A 1 301 ? 1.168 7.059 -11.695 1 98.56 301 SER A N 1
ATOM 2315 C CA . SER A 1 301 ? 2.473 7.711 -11.695 1 98.56 301 SER A CA 1
ATOM 2316 C C . SER A 1 301 ? 2.826 8.242 -13.078 1 98.56 301 SER A C 1
ATOM 2318 O O . SER A 1 301 ? 3.471 9.281 -13.211 1 98.56 301 SER A O 1
ATOM 2320 N N . THR A 1 302 ? 2.398 7.504 -14.125 1 98.81 302 THR A N 1
ATOM 2321 C CA . THR A 1 302 ? 2.701 7.938 -15.484 1 98.81 302 THR A CA 1
ATOM 2322 C C . THR A 1 302 ? 1.875 9.164 -15.859 1 98.81 302 THR A C 1
ATOM 2324 O O . THR A 1 302 ? 2.318 10 -16.641 1 98.81 302 THR A O 1
ATOM 2327 N N . TYR A 1 303 ? 0.647 9.305 -15.281 1 98.81 303 TYR A N 1
ATOM 2328 C CA . TYR A 1 303 ? -0.133 10.523 -15.484 1 98.81 303 TYR A CA 1
ATOM 2329 C C . TYR A 1 303 ? 0.56 11.727 -14.859 1 98.81 303 TYR A C 1
ATOM 2331 O O . TYR A 1 303 ? 0.642 12.797 -15.469 1 98.81 303 TYR A O 1
ATOM 2339 N N . VAL A 1 304 ? 1.047 11.523 -13.641 1 98.81 304 VAL A N 1
ATOM 2340 C CA . VAL A 1 304 ? 1.735 12.602 -12.93 1 98.81 304 VAL A CA 1
ATOM 2341 C C . VAL A 1 304 ? 3.01 12.984 -13.68 1 98.81 304 VAL A C 1
ATOM 2343 O O . VAL A 1 304 ? 3.371 14.156 -13.75 1 98.81 304 VAL A O 1
ATOM 2346 N N . ARG A 1 305 ? 3.701 11.945 -14.227 1 98.81 305 ARG A N 1
ATOM 2347 C CA . ARG A 1 305 ? 4.875 12.219 -15.047 1 98.81 305 ARG A CA 1
ATOM 2348 C C . ARG A 1 305 ? 4.539 13.188 -16.172 1 98.81 305 ARG A C 1
ATOM 2350 O O . ARG A 1 305 ? 5.293 14.125 -16.438 1 98.81 305 ARG A O 1
ATOM 2357 N N . GLU A 1 306 ? 3.395 12.961 -16.828 1 98.69 306 GLU A N 1
ATOM 2358 C CA . GLU A 1 306 ? 2.955 13.844 -17.906 1 98.69 306 GLU A CA 1
ATOM 2359 C C . GLU A 1 306 ? 2.734 15.266 -17.406 1 98.69 306 GLU A C 1
ATOM 2361 O O . GLU A 1 306 ? 3.111 16.234 -18.062 1 98.69 306 GLU A O 1
ATOM 2366 N N . LEU A 1 307 ? 2.127 15.414 -16.234 1 98.81 307 LEU A N 1
ATOM 2367 C CA . LEU A 1 307 ? 1.829 16.719 -15.664 1 98.81 307 LEU A CA 1
ATOM 2368 C C . LEU A 1 307 ? 3.113 17.484 -15.328 1 98.81 307 LEU A C 1
ATOM 2370 O O . LEU A 1 307 ? 3.16 18.703 -15.422 1 98.81 307 LEU A O 1
ATOM 2374 N N . LEU A 1 308 ? 4.141 16.766 -14.898 1 98.81 308 LEU A N 1
ATOM 2375 C CA . LEU A 1 308 ? 5.41 17.391 -14.562 1 98.81 308 LEU A CA 1
ATOM 2376 C C . LEU A 1 308 ? 6.219 17.703 -15.812 1 98.81 308 LEU A C 1
ATOM 2378 O O . LEU A 1 308 ? 6.766 18.797 -15.953 1 98.81 308 LEU A O 1
ATOM 2382 N N . SER A 1 309 ? 6.27 16.719 -16.75 1 98.44 309 SER A N 1
ATOM 2383 C CA . SER A 1 309 ? 7.125 16.844 -17.922 1 98.44 309 SER A CA 1
ATOM 2384 C C . SER A 1 309 ? 6.641 17.953 -18.844 1 98.44 309 SER A C 1
ATOM 2386 O O . SER A 1 309 ? 7.434 18.562 -19.578 1 98.44 309 SER A O 1
ATOM 2388 N N . THR A 1 310 ? 5.34 18.266 -18.797 1 98.25 310 THR A N 1
ATOM 2389 C CA . THR A 1 310 ? 4.773 19.328 -19.625 1 98.25 310 THR A CA 1
ATOM 2390 C C . THR A 1 310 ? 4.781 20.656 -18.875 1 98.25 310 THR A C 1
ATOM 2392 O O . THR A 1 310 ? 4.254 21.656 -19.375 1 98.25 310 THR A O 1
ATOM 2395 N N . SER A 1 311 ? 5.215 20.734 -17.641 1 98.19 311 SER A N 1
ATOM 2396 C CA . SER A 1 311 ? 5.301 21.891 -16.766 1 98.19 311 SER A CA 1
ATOM 2397 C C . SER A 1 311 ? 3.914 22.359 -16.328 1 98.19 311 SER A C 1
ATOM 2399 O O . SER A 1 311 ? 3.764 23.453 -15.766 1 98.19 311 SER A O 1
ATOM 2401 N N . PHE A 1 312 ? 2.951 21.531 -16.594 1 98.62 312 PHE A N 1
ATOM 2402 C CA . PHE A 1 312 ? 1.607 21.906 -16.172 1 98.62 312 PHE A CA 1
ATOM 2403 C C . PHE A 1 312 ? 1.552 22.078 -14.656 1 98.62 312 PHE A C 1
ATOM 2405 O O . PHE A 1 312 ? 1.018 23.062 -14.164 1 98.6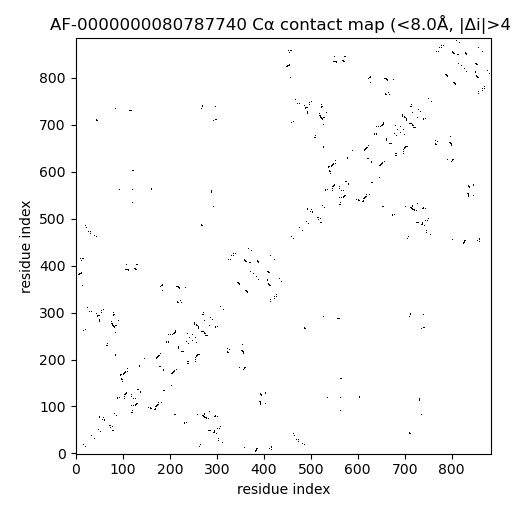2 312 PHE A O 1
ATOM 2412 N N . LEU A 1 313 ? 2.104 21.094 -13.922 1 98.62 313 LEU A N 1
ATOM 2413 C CA . LEU A 1 313 ? 1.9 21.062 -12.477 1 98.62 313 LEU A CA 1
ATOM 2414 C C . LEU A 1 313 ? 2.609 22.234 -11.797 1 98.62 313 LEU A C 1
ATOM 2416 O O . LEU A 1 313 ? 2.012 22.938 -10.984 1 98.62 313 LEU A O 1
ATOM 2420 N N . PRO A 1 314 ? 3.908 22.469 -12.102 1 97.94 314 PRO A N 1
ATOM 2421 C CA . PRO A 1 314 ? 4.531 23.656 -11.508 1 97.94 314 PRO A CA 1
ATOM 2422 C C . PRO A 1 314 ? 3.752 24.938 -11.805 1 97.94 314 PRO A C 1
ATOM 2424 O O . PRO A 1 314 ? 3.578 25.766 -10.914 1 97.94 314 PRO A O 1
ATOM 2427 N N . ASP A 1 315 ? 3.275 25.078 -13.023 1 97.88 315 ASP A N 1
ATOM 2428 C CA . ASP A 1 315 ? 2.5 26.266 -13.406 1 97.88 315 ASP A CA 1
ATOM 2429 C C . ASP A 1 315 ? 1.188 26.328 -12.633 1 97.88 315 ASP A C 1
ATOM 2431 O O . ASP A 1 315 ? 0.77 27.406 -12.203 1 97.88 315 ASP A O 1
ATOM 2435 N N . TYR A 1 316 ? 0.557 25.234 -12.508 1 98.38 316 TYR A N 1
ATOM 2436 C CA . TYR A 1 316 ? -0.714 25.156 -11.797 1 98.38 316 TYR A CA 1
ATOM 2437 C C . TYR A 1 316 ? -0.541 25.531 -10.336 1 98.38 316 TYR A C 1
ATOM 2439 O O . TYR A 1 316 ? -1.383 26.234 -9.766 1 98.38 316 TYR A O 1
ATOM 2447 N N . ILE A 1 317 ? 0.541 25.078 -9.672 1 97.94 317 ILE A N 1
ATOM 2448 C CA . ILE A 1 317 ? 0.838 25.391 -8.281 1 97.94 317 ILE A CA 1
ATOM 2449 C C . ILE A 1 317 ? 1.065 26.891 -8.133 1 97.94 317 ILE A C 1
ATOM 2451 O O . ILE A 1 317 ? 0.458 27.531 -7.27 1 97.94 317 ILE A O 1
ATOM 2455 N N . ASP A 1 318 ? 1.836 27.469 -8.984 1 96.31 318 ASP A N 1
ATOM 2456 C CA . ASP A 1 318 ? 2.268 28.859 -8.859 1 96.31 318 ASP A CA 1
ATOM 2457 C C . ASP A 1 318 ? 1.132 29.812 -9.203 1 96.31 318 ASP A C 1
ATOM 2459 O O . ASP A 1 318 ? 0.989 30.859 -8.57 1 96.31 318 ASP A O 1
ATOM 2463 N N . ASN A 1 319 ? 0.344 29.422 -10.164 1 96.12 319 ASN A N 1
ATOM 2464 C CA . ASN A 1 319 ? -0.563 30.406 -10.734 1 96.12 319 ASN A CA 1
ATOM 2465 C C . ASN A 1 319 ? -2.014 30.125 -10.344 1 96.12 319 ASN A C 1
ATOM 2467 O O . ASN A 1 319 ? -2.895 30.953 -10.586 1 96.12 319 ASN A O 1
ATOM 2471 N N . THR A 1 320 ? -2.246 28.984 -9.75 1 97 320 THR A N 1
ATOM 2472 C CA . THR A 1 320 ? -3.619 28.672 -9.367 1 97 320 THR A CA 1
ATOM 2473 C C . THR A 1 320 ? -3.697 28.328 -7.879 1 97 320 THR A C 1
ATOM 2475 O O . THR A 1 320 ? -4.352 29.031 -7.105 1 97 320 THR A O 1
ATOM 2478 N N . LEU A 1 321 ? -2.982 27.312 -7.445 1 97.56 321 LEU A N 1
ATOM 2479 C CA . LEU A 1 321 ? -3.141 26.812 -6.082 1 97.56 321 LEU A CA 1
ATOM 2480 C C . LEU A 1 321 ? -2.691 27.859 -5.07 1 97.56 321 LEU A C 1
ATOM 2482 O O . LEU A 1 321 ? -3.445 28.219 -4.164 1 97.56 321 LEU A O 1
ATOM 2486 N N . ARG A 1 322 ? -1.475 28.391 -5.199 1 96.88 322 ARG A N 1
ATOM 2487 C CA . ARG A 1 322 ? -0.927 29.328 -4.223 1 96.88 322 ARG A CA 1
ATOM 2488 C C . ARG A 1 322 ? -1.784 30.578 -4.121 1 96.88 322 ARG A C 1
ATOM 2490 O O . ARG A 1 322 ? -2.172 30.984 -3.023 1 96.88 322 ARG A O 1
ATOM 2497 N N . PRO A 1 323 ? -2.184 31.172 -5.266 1 95.88 323 PRO A N 1
ATOM 2498 C CA . PRO A 1 323 ? -3.035 32.375 -5.156 1 95.88 323 PRO A CA 1
ATOM 2499 C C . PRO A 1 323 ? -4.379 32.062 -4.492 1 95.88 323 PRO A C 1
ATOM 2501 O O . PRO A 1 323 ? -4.852 32.875 -3.674 1 95.88 323 PRO A O 1
ATOM 2504 N N . VAL A 1 324 ? -5.02 30.938 -4.816 1 96.69 324 VAL A N 1
ATOM 2505 C CA . VAL A 1 324 ? -6.328 30.609 -4.266 1 96.69 324 VAL A CA 1
ATOM 2506 C C . VAL A 1 324 ? -6.207 30.359 -2.764 1 96.69 324 VAL A C 1
ATOM 2508 O O . VAL A 1 324 ? -7.004 30.859 -1.977 1 96.69 324 VAL A O 1
ATOM 2511 N N . TYR A 1 325 ? -5.195 29.594 -2.346 1 96.5 325 TYR A N 1
ATOM 2512 C CA . TYR A 1 325 ? -5.043 29.281 -0.931 1 96.5 325 TYR A CA 1
ATOM 2513 C C . TYR A 1 325 ? -4.633 30.516 -0.137 1 96.5 325 TYR A C 1
ATOM 2515 O O . TYR A 1 325 ? -5.047 30.688 1.013 1 96.5 325 TYR A O 1
ATOM 2523 N N . ALA A 1 326 ? -3.812 31.359 -0.757 1 95.62 326 ALA A N 1
ATOM 2524 C CA . ALA A 1 326 ? -3.463 32.625 -0.102 1 95.62 326 ALA A CA 1
ATOM 2525 C C . ALA A 1 326 ? -4.703 33.469 0.148 1 95.62 326 ALA A C 1
ATOM 2527 O O . ALA A 1 326 ? -4.852 34.062 1.221 1 95.62 326 ALA A O 1
ATOM 2528 N N . ARG A 1 327 ? -5.531 33.594 -0.841 1 95.81 327 ARG A N 1
ATOM 2529 C CA . ARG A 1 327 ? -6.766 34.375 -0.71 1 95.81 327 ARG A CA 1
ATOM 2530 C C . ARG A 1 327 ? -7.676 33.75 0.357 1 95.81 327 ARG A C 1
ATOM 2532 O O . ARG A 1 327 ? -8.219 34.469 1.197 1 95.81 327 ARG A O 1
ATOM 2539 N N . ARG A 1 328 ? -7.875 32.469 0.343 1 96.75 328 ARG A N 1
ATOM 2540 C CA . ARG A 1 328 ? -8.703 31.781 1.331 1 96.75 328 ARG A CA 1
ATOM 2541 C C . ARG A 1 328 ? -8.148 31.984 2.738 1 96.75 328 ARG A C 1
ATOM 2543 O O . ARG A 1 328 ? -8.906 32.188 3.689 1 96.75 328 ARG A O 1
ATOM 2550 N N . HIS A 1 329 ? -6.844 31.891 2.826 1 95.75 329 HIS A N 1
ATOM 2551 C CA . HIS A 1 329 ? -6.164 32.125 4.094 1 95.75 329 HIS A CA 1
ATOM 2552 C C . HIS A 1 329 ? -6.438 33.531 4.609 1 95.75 329 HIS A C 1
ATOM 2554 O O . HIS A 1 329 ? -6.742 33.719 5.793 1 95.75 329 HIS A O 1
ATOM 2560 N N . ARG A 1 330 ? -6.355 34.5 3.777 1 94.81 330 ARG A N 1
ATOM 2561 C CA . ARG A 1 330 ? -6.605 35.875 4.152 1 94.81 330 ARG A CA 1
ATOM 2562 C C . ARG A 1 330 ? -8.047 36.062 4.617 1 94.81 330 ARG A C 1
ATOM 2564 O O . ARG A 1 330 ? -8.297 36.781 5.598 1 94.81 330 ARG A O 1
ATOM 2571 N N . ILE A 1 331 ? -8.93 35.469 3.869 1 96.69 331 ILE A N 1
ATOM 2572 C CA . ILE A 1 331 ? -10.336 35.562 4.242 1 96.69 331 ILE A CA 1
ATOM 2573 C C . ILE A 1 331 ? -10.531 34.969 5.641 1 96.69 331 ILE A C 1
ATOM 2575 O O . ILE A 1 331 ? -11.211 35.562 6.477 1 96.69 331 ILE A O 1
ATOM 2579 N N . MET A 1 332 ? -9.953 33.875 5.91 1 96.44 332 MET A N 1
ATOM 2580 C CA . MET A 1 332 ? -10.039 33.219 7.207 1 96.44 332 MET A CA 1
ATOM 2581 C C . MET A 1 332 ? -9.453 34.094 8.305 1 96.44 332 MET A C 1
ATOM 2583 O O . MET A 1 332 ? -10.062 34.25 9.359 1 96.44 332 MET A O 1
ATOM 2587 N N . LEU A 1 333 ? -8.273 34.656 8.078 1 95 333 LEU A N 1
ATOM 2588 C CA . LEU A 1 333 ? -7.605 35.469 9.086 1 95 333 LEU A CA 1
ATOM 2589 C C . LEU A 1 333 ? -8.422 36.719 9.383 1 95 333 LEU A C 1
ATOM 2591 O O . LEU A 1 333 ? -8.508 37.156 10.531 1 95 333 LEU A O 1
ATOM 2595 N N . THR A 1 334 ? -8.93 37.312 8.328 1 95.38 334 THR A N 1
ATOM 2596 C CA . THR A 1 334 ? -9.766 38.5 8.508 1 95.38 334 THR A CA 1
ATOM 2597 C C . THR A 1 334 ? -11 38.156 9.352 1 95.38 334 THR A C 1
ATOM 2599 O O . THR A 1 334 ? -11.336 38.906 10.273 1 95.38 334 THR A O 1
ATOM 2602 N N . ALA A 1 335 ? -11.633 37.062 9.023 1 97.38 335 ALA A N 1
ATOM 2603 C CA . ALA A 1 335 ? -12.805 36.656 9.789 1 97.38 335 ALA A CA 1
ATOM 2604 C C . ALA A 1 335 ? -12.445 36.375 11.25 1 97.38 335 ALA A C 1
ATOM 2606 O O . ALA A 1 335 ? -13.211 36.719 12.148 1 97.38 335 ALA A O 1
ATOM 2607 N N . ILE A 1 336 ? -11.344 35.812 11.523 1 96.5 336 ILE A N 1
ATOM 2608 C CA . ILE A 1 336 ? -10.875 35.5 12.867 1 96.5 336 ILE A CA 1
ATOM 2609 C C . ILE A 1 336 ? -10.617 36.781 13.633 1 96.5 336 ILE A C 1
ATOM 2611 O O . ILE A 1 336 ? -11.07 36.938 14.766 1 96.5 336 ILE A O 1
ATOM 2615 N N . ARG A 1 337 ? -9.945 37.688 13.023 1 95 337 ARG A N 1
ATOM 2616 C CA . ARG A 1 337 ? -9.641 38.969 13.641 1 95 337 ARG A CA 1
ATOM 2617 C C . ARG A 1 337 ? -10.922 39.719 14 1 95 337 ARG A C 1
ATOM 2619 O O . ARG A 1 337 ? -11.039 40.25 15.102 1 95 337 ARG A O 1
ATOM 2626 N N . ASP A 1 338 ? -11.828 39.656 13.125 1 97.12 338 ASP A N 1
ATOM 2627 C CA . ASP A 1 338 ? -13.039 40.469 13.273 1 97.12 338 ASP A CA 1
ATOM 2628 C C . ASP A 1 338 ? -13.992 39.844 14.289 1 97.12 338 ASP A C 1
ATOM 2630 O O . ASP A 1 338 ? -14.789 40.531 14.914 1 97.12 338 ASP A O 1
ATOM 2634 N N . ASN A 1 339 ? -13.867 38.531 14.477 1 97.19 339 ASN A N 1
ATOM 2635 C CA . ASN A 1 339 ? -14.953 37.875 15.211 1 97.19 339 ASN A CA 1
ATOM 2636 C C . ASN A 1 339 ? -14.445 37.156 16.453 1 97.19 339 ASN A C 1
ATOM 2638 O O . ASN A 1 339 ? -15.195 36.938 17.406 1 97.19 339 ASN A O 1
ATOM 2642 N N . LEU A 1 340 ? -13.188 36.781 16.484 1 96.5 340 LEU A N 1
ATOM 2643 C CA . LEU A 1 340 ? -12.758 35.844 17.531 1 96.5 340 LEU A CA 1
ATOM 2644 C C . LEU A 1 340 ? -11.789 36.531 18.484 1 96.5 340 LEU A C 1
ATOM 2646 O O . LEU A 1 340 ? -11.531 36.031 19.578 1 96.5 340 LEU A O 1
ATOM 2650 N N . THR A 1 341 ? -11.336 37.656 18.078 1 93.5 341 THR A N 1
ATOM 2651 C CA . THR A 1 341 ? -10.398 38.375 18.953 1 93.5 341 THR A CA 1
ATOM 2652 C C . THR A 1 341 ? -11.094 38.812 20.25 1 93.5 341 THR A C 1
ATOM 2654 O O . THR A 1 341 ? -10.555 38.625 21.344 1 93.5 341 THR A O 1
ATOM 2657 N N . GLU A 1 342 ? -12.258 39.344 20.141 1 92.06 342 GLU A N 1
ATOM 2658 C CA . GLU A 1 342 ? -12.984 39.875 21.281 1 92.06 342 GLU A CA 1
ATOM 2659 C C . GLU A 1 342 ? -13.289 38.781 22.297 1 92.06 342 GLU A C 1
ATOM 2661 O O . GLU A 1 342 ? -13.086 38.969 23.5 1 92.06 342 GLU A O 1
ATOM 2666 N N . PRO A 1 343 ? -13.656 37.656 21.828 1 92.69 343 PRO A N 1
ATOM 2667 C CA . PRO A 1 343 ? -13.93 36.594 22.797 1 92.69 343 PRO A CA 1
ATOM 2668 C C . PRO A 1 343 ? -12.656 35.969 23.391 1 92.69 343 PRO A C 1
ATOM 2670 O O . PRO A 1 343 ? -12.734 35.031 24.188 1 92.69 343 PRO A O 1
ATOM 2673 N N . GLY A 1 344 ? -11.523 36.438 22.906 1 93.06 344 GLY A N 1
ATOM 2674 C CA . GLY A 1 344 ? -10.281 36.062 23.547 1 93.06 344 GLY A CA 1
ATOM 2675 C C . GLY A 1 344 ? -9.547 34.938 22.844 1 93.06 344 GLY A C 1
ATOM 2676 O O . GLY A 1 344 ? -8.625 34.344 23.391 1 93.06 344 GLY A O 1
ATOM 2677 N N . VAL A 1 345 ? -9.992 34.594 21.672 1 96.31 345 VAL A N 1
ATOM 2678 C CA . VAL A 1 345 ? -9.305 33.562 20.875 1 96.31 345 VAL A CA 1
ATOM 2679 C C . VAL A 1 345 ? -8.062 34.156 20.219 1 96.31 345 VAL A C 1
ATOM 2681 O O . VAL A 1 345 ? -8.102 35.312 19.734 1 96.31 345 VAL A O 1
ATOM 2684 N N . ARG A 1 346 ? -6.945 33.406 20.281 1 94.75 346 ARG A N 1
ATOM 2685 C CA . ARG A 1 346 ? -5.691 33.906 19.719 1 94.75 346 ARG A CA 1
ATOM 2686 C C . ARG A 1 346 ? -5.16 32.969 18.641 1 94.75 346 ARG A C 1
ATOM 2688 O O . ARG A 1 346 ? -5.254 31.75 18.766 1 94.75 346 ARG A O 1
ATOM 2695 N N . LEU A 1 347 ? -4.629 33.562 17.625 1 92.75 347 LEU A N 1
ATOM 2696 C CA . LEU A 1 347 ? -3.873 32.812 16.625 1 92.75 347 LEU A CA 1
ATOM 2697 C C . LEU A 1 347 ? -2.514 32.406 17.172 1 92.75 347 LEU A C 1
ATOM 2699 O O . LEU A 1 347 ? -1.785 33.219 17.734 1 92.75 347 LEU A O 1
ATOM 2703 N N . VAL A 1 348 ? -2.148 31.109 17.016 1 87.06 348 VAL A N 1
ATOM 2704 C CA . VAL A 1 348 ? -0.875 30.609 17.531 1 87.06 348 VAL A CA 1
ATOM 2705 C C . VAL A 1 348 ? 0.274 31.203 16.703 1 87.06 348 VAL A C 1
ATOM 2707 O O . VAL A 1 348 ? 1.273 31.656 17.266 1 87.06 348 VAL A O 1
ATOM 2710 N N . LYS A 1 349 ? 0.135 30.969 15.438 1 72.25 349 LYS A N 1
ATOM 2711 C CA . LYS A 1 349 ? 1.146 31.531 14.539 1 72.25 349 LYS A CA 1
ATOM 2712 C C . LYS A 1 349 ? 0.694 32.875 13.977 1 72.25 349 LYS A C 1
ATOM 2714 O O . LYS A 1 349 ? -0.283 32.938 13.234 1 72.25 349 LYS A O 1
ATOM 2719 N N . GLU A 1 350 ? 1.059 34.031 14.586 1 60.78 350 GLU A N 1
ATOM 2720 C CA . GLU A 1 350 ? 0.585 35.312 14.133 1 60.78 350 GLU A CA 1
ATOM 2721 C C . GLU A 1 350 ? 1.493 35.875 13.039 1 60.78 350 GLU A C 1
ATOM 2723 O O . GLU A 1 350 ? 1.019 36.531 12.109 1 60.78 350 GLU A O 1
ATOM 2728 N N . SER A 1 351 ? 2.795 35.719 13.352 1 62.06 351 SER A N 1
ATOM 2729 C CA . SER A 1 351 ? 3.684 36.625 12.617 1 62.06 351 SER A CA 1
ATOM 2730 C C . SER A 1 351 ? 4.797 35.844 11.914 1 62.06 351 SER A C 1
ATOM 2732 O O . SER A 1 351 ? 5.531 35.094 12.555 1 62.06 351 SER A O 1
ATOM 2734 N N . ASN A 1 352 ? 4.43 35.188 10.719 1 73.06 352 ASN A N 1
ATOM 2735 C CA . ASN A 1 352 ? 5.555 34.719 9.922 1 73.06 352 ASN A CA 1
ATOM 2736 C C . ASN A 1 352 ? 5.559 35.375 8.531 1 73.06 352 ASN A C 1
ATOM 2738 O O . ASN A 1 352 ? 4.516 35.781 8.039 1 73.06 352 ASN A O 1
ATOM 2742 N N . LYS A 1 353 ? 6.809 35.688 8.156 1 87.06 353 LYS A N 1
ATOM 2743 C CA . LYS A 1 353 ? 7.004 36.25 6.812 1 87.06 353 LYS A CA 1
ATOM 2744 C C . LYS A 1 353 ? 6.281 35.406 5.766 1 87.06 353 LYS A C 1
ATOM 2746 O O . LYS A 1 353 ? 5.785 35.938 4.77 1 87.06 353 LYS A O 1
ATOM 2751 N N . PHE A 1 354 ? 6.137 34.188 6.129 1 93.44 354 PHE A N 1
ATOM 2752 C CA . PHE A 1 354 ? 5.543 33.25 5.16 1 93.44 354 PHE A CA 1
ATOM 2753 C C . PHE A 1 354 ? 4.445 32.438 5.809 1 93.44 354 PHE A C 1
ATOM 2755 O O . PHE A 1 354 ? 4.516 32.125 7.004 1 93.44 354 PHE A O 1
ATOM 2762 N N . SER A 1 355 ? 3.412 32.188 5.066 1 94.31 355 SER A N 1
ATOM 2763 C CA . SER A 1 355 ? 2.332 31.281 5.43 1 94.31 355 SER A CA 1
ATOM 2764 C C . SER A 1 355 ? 2.172 30.172 4.391 1 94.31 355 SER A C 1
ATOM 2766 O O . SER A 1 355 ? 2.717 30.266 3.289 1 94.31 355 SER A O 1
ATOM 2768 N N . GLY A 1 356 ? 1.532 29.156 4.734 1 95.31 356 GLY A N 1
ATOM 2769 C CA . GLY A 1 356 ? 1.303 28.031 3.83 1 95.31 356 GLY A CA 1
ATOM 2770 C C . GLY A 1 356 ? 0.453 26.938 4.445 1 95.31 356 GLY A C 1
ATOM 2771 O O . GLY A 1 356 ? -0.04 27.078 5.566 1 95.31 356 GLY A O 1
ATOM 2772 N N . GLY A 1 357 ? 0.239 25.875 3.635 1 96.19 357 GLY A N 1
ATOM 2773 C CA . GLY A 1 357 ? -0.518 24.719 4.082 1 96.19 357 GLY A CA 1
ATOM 2774 C C . GLY A 1 357 ? -2.02 24.906 3.973 1 96.19 357 GLY A C 1
ATOM 2775 O O . GLY A 1 357 ? -2.506 25.5 3.008 1 96.19 357 GLY A O 1
ATOM 2776 N N . TYR A 1 358 ? -2.727 24.234 4.938 1 97.69 358 TYR A N 1
ATOM 2777 C CA . TYR A 1 358 ? -4.18 24.156 4.816 1 97.69 358 TYR A CA 1
ATOM 2778 C C . TYR A 1 358 ? -4.863 24.688 6.066 1 97.69 358 TYR A C 1
ATOM 2780 O O . TYR A 1 358 ? -6.086 24.828 6.105 1 97.69 358 TYR A O 1
ATOM 2788 N N . PHE A 1 359 ? -4.059 25.109 7.16 1 97.69 359 PHE A N 1
ATOM 2789 C CA . PHE A 1 359 ? -4.727 25.172 8.453 1 97.69 359 PHE A CA 1
ATOM 2790 C C . PHE A 1 359 ? -4.316 26.422 9.219 1 97.69 359 PHE A C 1
ATOM 2792 O O . PHE A 1 359 ? -3.271 27.016 8.945 1 97.69 359 PHE A O 1
ATOM 2799 N N . VAL A 1 360 ? -5.184 26.812 10.117 1 96.62 360 VAL A N 1
ATOM 2800 C CA . VAL A 1 360 ? -4.867 27.766 11.172 1 96.62 360 VAL A CA 1
ATOM 2801 C C . VAL A 1 360 ? -5.105 27.125 12.539 1 96.62 360 VAL A C 1
ATOM 2803 O O . VAL A 1 360 ? -5.988 26.266 12.688 1 96.62 360 VAL A O 1
ATOM 2806 N N . TRP A 1 361 ? -4.289 27.422 13.438 1 97.44 361 TRP A N 1
ATOM 2807 C CA . TRP A 1 361 ? -4.289 26.891 14.797 1 97.44 361 TRP A CA 1
ATOM 2808 C C . TRP A 1 361 ? -4.586 28 15.812 1 97.44 361 TRP A C 1
ATOM 2810 O O . TRP A 1 361 ? -3.896 29.016 15.852 1 97.44 361 TRP A O 1
ATOM 2820 N N . LEU A 1 362 ? -5.645 27.766 16.625 1 97.69 362 LEU A N 1
ATOM 2821 C CA . LEU A 1 362 ? -6.141 28.812 17.516 1 97.69 362 LEU A CA 1
ATOM 2822 C C . LEU A 1 362 ? -6.047 28.391 18.969 1 97.69 362 LEU A C 1
ATOM 2824 O O . LEU A 1 362 ? -6.301 27.219 19.297 1 97.69 362 LEU A O 1
ATOM 2828 N N . GLU A 1 363 ? -5.668 29.25 19.766 1 97.38 363 GLU A N 1
ATOM 2829 C CA . GLU A 1 363 ? -5.707 29.078 21.219 1 97.38 363 GLU A CA 1
ATOM 2830 C C . GLU A 1 363 ? -7 29.641 21.812 1 97.38 363 GLU A C 1
ATOM 2832 O O . GLU A 1 363 ? -7.352 30.797 21.562 1 97.38 363 GLU A O 1
ATOM 2837 N N . LEU A 1 364 ? -7.645 28.875 22.562 1 97.5 364 LEU A N 1
ATOM 2838 C CA . LEU A 1 364 ? -8.938 29.234 23.141 1 97.5 364 LEU A CA 1
ATOM 2839 C C . LEU A 1 364 ? -8.758 30.016 24.438 1 97.5 364 LEU A C 1
ATOM 2841 O O . LEU A 1 364 ? -7.723 29.891 25.094 1 97.5 364 LEU A O 1
ATOM 2845 N N . PRO A 1 365 ? -9.766 30.797 24.766 1 94.19 365 PRO A N 1
ATOM 2846 C CA . PRO A 1 365 ? -9.703 31.438 26.078 1 94.19 365 PRO A CA 1
ATOM 2847 C C . PRO A 1 365 ? -9.844 30.453 27.234 1 94.19 365 PRO A C 1
ATOM 2849 O O . PRO A 1 365 ? -10.305 29.328 27.031 1 94.19 365 PRO A O 1
ATOM 2852 N N . ALA A 1 366 ? -9.469 30.953 28.391 1 91.5 366 ALA A N 1
ATOM 2853 C CA . ALA A 1 366 ? -9.531 30.109 29.578 1 91.5 366 ALA A CA 1
ATOM 2854 C C . ALA A 1 366 ? -10.961 29.625 29.828 1 91.5 366 ALA A C 1
ATOM 2856 O O . ALA A 1 366 ? -11.914 30.391 29.641 1 91.5 366 ALA A O 1
ATOM 2857 N N . GLY A 1 367 ? -11.086 28.422 30.203 1 91.5 367 GLY A N 1
ATOM 2858 C CA . GLY A 1 367 ? -12.383 27.891 30.594 1 91.5 367 GLY A CA 1
ATOM 2859 C C . GLY A 1 367 ? -13.078 27.125 29.484 1 91.5 367 GLY A C 1
ATOM 2860 O O . GLY A 1 367 ? -14 26.359 29.75 1 91.5 367 GLY A O 1
ATOM 2861 N N . ILE A 1 368 ? -12.656 27.406 28.281 1 95 368 ILE A N 1
ATOM 2862 C CA . ILE A 1 368 ? -13.281 26.703 27.156 1 95 368 ILE A CA 1
ATOM 2863 C C . ILE A 1 368 ? -12.43 25.5 26.75 1 95 368 ILE A C 1
ATOM 2865 O O . ILE A 1 368 ? -11.227 25.641 26.516 1 95 368 ILE A O 1
ATOM 2869 N N . LYS A 1 369 ? -13.055 24.344 26.719 1 96.75 369 LYS A N 1
ATOM 2870 C CA . LYS A 1 369 ? -12.375 23.125 26.312 1 96.75 369 LYS A CA 1
ATOM 2871 C C . LYS A 1 369 ? -12.625 22.812 24.844 1 96.75 369 LYS A C 1
ATOM 2873 O O . LYS A 1 369 ? -13.766 22.844 24.391 1 96.75 369 LYS A O 1
ATOM 2878 N N . ALA A 1 370 ? -11.562 22.5 24.156 1 98.25 370 ALA A N 1
ATOM 2879 C CA . ALA A 1 370 ? -11.609 22.281 22.719 1 98.25 370 ALA A CA 1
ATOM 2880 C C . ALA A 1 370 ? -12.57 21.156 22.359 1 98.25 370 ALA A C 1
ATOM 2882 O O . ALA A 1 370 ? -13.359 21.266 21.422 1 98.25 370 ALA A O 1
ATOM 2883 N N . SER A 1 371 ? -12.508 20 23.078 1 98.19 371 SER A N 1
ATOM 2884 C CA . SER A 1 371 ? -13.344 18.844 22.797 1 98.19 371 SER A CA 1
ATOM 2885 C C . SER A 1 371 ? -14.828 19.188 22.922 1 98.19 371 SER A C 1
ATOM 2887 O O . SER A 1 371 ? -15.633 18.828 22.078 1 98.19 371 SER A O 1
ATOM 2889 N N . HIS A 1 372 ? -15.156 19.906 23.984 1 96.81 372 HIS A N 1
ATOM 2890 C CA . HIS A 1 372 ? -16.531 20.328 24.219 1 96.81 372 HIS A CA 1
ATOM 2891 C C . HIS A 1 372 ? -16.984 21.312 23.141 1 96.81 372 HIS A C 1
ATOM 2893 O O . HIS A 1 372 ? -18.094 21.188 22.609 1 96.81 372 HIS A O 1
ATOM 2899 N N . LEU A 1 373 ? -16.141 22.281 22.859 1 97.94 373 LEU A N 1
ATOM 2900 C CA . LEU A 1 373 ? -16.469 23.281 21.859 1 97.94 373 LEU A CA 1
ATOM 2901 C C . LEU A 1 373 ? -16.734 22.625 20.5 1 97.94 373 LEU A C 1
ATOM 2903 O O . LEU A 1 373 ? -17.688 23 19.812 1 97.94 373 LEU A O 1
ATOM 2907 N N . ALA A 1 374 ? -15.875 21.703 20.062 1 98.56 374 ALA A N 1
ATOM 2908 C CA . ALA A 1 374 ? -16.047 21.016 18.781 1 98.56 374 ALA A CA 1
ATOM 2909 C C . ALA A 1 374 ? -17.359 20.25 18.734 1 98.56 374 ALA A C 1
ATOM 2911 O O . ALA A 1 374 ? -18.062 20.266 17.734 1 98.56 374 ALA A O 1
ATOM 2912 N N . SER A 1 375 ? -17.641 19.531 19.812 1 98.12 375 SER A N 1
ATOM 2913 C CA . SER A 1 375 ? -18.891 18.781 19.891 1 98.12 375 SER A CA 1
ATOM 2914 C C . SER A 1 375 ? -20.094 19.703 19.75 1 98.12 375 SER A C 1
ATOM 2916 O O . SER A 1 375 ? -21.016 19.422 18.984 1 98.12 375 SER A O 1
ATOM 2918 N N . LYS A 1 376 ? -20.156 20.812 20.453 1 97.19 376 LYS A N 1
ATOM 2919 C CA . LYS A 1 376 ? -21.266 21.75 20.422 1 97.19 376 LYS A CA 1
ATOM 2920 C C . LYS A 1 376 ? -21.359 22.453 19.078 1 97.19 376 LYS A C 1
ATOM 2922 O O . LYS A 1 376 ? -22.453 22.766 18.609 1 97.19 376 LYS A O 1
ATOM 2927 N N . ALA A 1 377 ? -20.188 22.781 18.531 1 98.44 377 ALA A N 1
ATOM 2928 C CA . ALA A 1 377 ? -20.188 23.391 17.203 1 98.44 377 ALA A CA 1
ATOM 2929 C C . ALA A 1 377 ? -20.922 22.5 16.188 1 98.44 377 ALA A C 1
ATOM 2931 O O . ALA A 1 377 ? -21.703 23 15.367 1 98.44 377 ALA A O 1
ATOM 2932 N N . GLN A 1 378 ? -20.625 21.219 16.172 1 98.19 378 GLN A N 1
ATOM 2933 C CA . GLN A 1 378 ? -21.297 20.297 15.273 1 98.19 378 GLN A CA 1
ATOM 2934 C C . GLN A 1 378 ? -22.781 20.188 15.586 1 98.19 378 GLN A C 1
ATOM 2936 O O . GLN A 1 378 ? -23.625 20.25 14.688 1 98.19 378 GLN A O 1
ATOM 2941 N N . GLU A 1 379 ? -23.156 20.078 16.844 1 97.06 379 GLU A N 1
ATOM 2942 C CA . GLU A 1 379 ? -24.516 19.828 17.281 1 97.06 379 GLU A CA 1
ATOM 2943 C C . GLU A 1 379 ? -25.391 21.062 17.078 1 97.06 379 GLU A C 1
ATOM 2945 O O . GLU A 1 379 ? -26.547 20.938 16.641 1 97.06 379 GLU A O 1
ATOM 2950 N N . GLU A 1 380 ? -24.875 22.25 17.453 1 96.56 380 GLU A N 1
ATOM 2951 C CA . GLU A 1 380 ? -25.703 23.438 17.547 1 96.56 380 GLU A CA 1
ATOM 2952 C C . GLU A 1 380 ? -25.547 24.328 16.312 1 96.56 380 GLU A C 1
ATOM 2954 O O . GLU A 1 380 ? -26.438 25.109 15.977 1 96.56 380 GLU A O 1
ATOM 2959 N N . GLU A 1 381 ? -24.391 24.219 15.664 1 97.25 381 GLU A N 1
ATOM 2960 C CA . GLU A 1 381 ? -24.109 25.172 14.602 1 97.25 381 GLU A CA 1
ATOM 2961 C C . GLU A 1 381 ? -23.859 24.469 13.273 1 97.25 381 GLU A C 1
ATOM 2963 O O . GLU A 1 381 ? -23.562 25.125 12.266 1 97.25 381 GLU A O 1
ATOM 2968 N N . SER A 1 382 ? -23.938 23.125 13.203 1 98.12 382 SER A N 1
ATOM 2969 C CA . SER A 1 382 ? -23.625 22.375 12 1 98.12 382 SER A CA 1
ATOM 2970 C C . SER A 1 382 ? -22.25 22.766 11.445 1 98.12 382 SER A C 1
ATOM 2972 O O . SER A 1 382 ? -22.109 23.016 10.25 1 98.12 382 SER A O 1
ATOM 2974 N N . LEU A 1 383 ? -21.328 22.938 12.359 1 98.69 383 LEU A N 1
ATOM 2975 C CA . LEU A 1 383 ? -19.969 23.359 12.055 1 98.69 383 LEU A CA 1
ATOM 2976 C C . LEU A 1 383 ? -18.969 22.312 12.539 1 98.69 383 LEU A C 1
ATOM 2978 O O . LEU A 1 383 ? -18.938 21.969 13.719 1 98.69 383 LEU A O 1
ATOM 2982 N N . LEU A 1 384 ? -18.203 21.797 11.586 1 98.75 384 LEU A N 1
ATOM 2983 C CA . LEU A 1 384 ? -17.156 20.828 11.945 1 98.75 384 LEU A CA 1
ATOM 2984 C C . LEU A 1 384 ? -15.812 21.531 12.102 1 98.75 384 LEU A C 1
ATOM 2986 O O . LEU A 1 384 ? -15.367 22.234 11.195 1 98.75 384 LEU A O 1
ATOM 2990 N N . ILE A 1 385 ? -15.148 21.406 13.25 1 98.75 385 ILE A N 1
ATOM 2991 C CA . ILE A 1 385 ? -13.812 21.938 13.516 1 98.75 385 ILE A CA 1
ATOM 2992 C C . ILE A 1 385 ? -12.953 20.875 14.18 1 98.75 385 ILE A C 1
ATOM 2994 O O . ILE A 1 385 ? -13.453 19.812 14.586 1 98.75 385 ILE A O 1
ATOM 2998 N N . GLY A 1 386 ? -11.664 21.094 14.195 1 98.5 386 GLY A N 1
ATOM 2999 C CA . GLY A 1 386 ? -10.766 20.125 14.797 1 98.5 386 GLY A CA 1
ATOM 3000 C C . GLY A 1 386 ? -10.367 20.5 16.219 1 98.5 386 GLY A C 1
ATOM 3001 O O . GLY A 1 386 ? -9.625 21.453 16.438 1 98.5 386 GLY A O 1
ATOM 3002 N N . ALA A 1 387 ? -10.836 19.672 17.203 1 98.69 387 ALA A N 1
ATOM 3003 C CA . ALA A 1 387 ? -10.383 19.859 18.594 1 98.69 387 ALA A CA 1
ATOM 3004 C C . ALA A 1 387 ? -8.898 19.516 18.734 1 98.69 387 ALA A C 1
ATOM 3006 O O . ALA A 1 387 ? -8.422 18.547 18.141 1 98.69 387 ALA A O 1
ATOM 3007 N N . GLY A 1 388 ? -8.211 20.344 19.5 1 98.5 388 GLY A N 1
ATOM 3008 C CA . GLY A 1 388 ? -6.789 20.125 19.703 1 98.5 388 GLY A CA 1
ATOM 3009 C C . GLY A 1 388 ? -6.465 18.719 20.172 1 98.5 388 GLY A C 1
ATOM 3010 O O . GLY A 1 388 ? -5.414 18.172 19.828 1 98.5 388 GLY A O 1
ATOM 3011 N N . THR A 1 389 ? -7.344 18.094 20.891 1 97.94 389 THR A N 1
ATOM 3012 C CA . THR A 1 389 ? -7.113 16.781 21.484 1 97.94 389 THR A CA 1
ATOM 3013 C C . THR A 1 389 ? -6.996 15.711 20.406 1 97.94 389 THR A C 1
ATOM 3015 O O . THR A 1 389 ? -6.461 14.625 20.641 1 97.94 389 THR A O 1
ATOM 3018 N N . MET A 1 390 ? -7.469 15.977 19.219 1 97.81 390 MET A N 1
ATOM 3019 C CA . MET A 1 390 ? -7.355 15.039 18.094 1 97.81 390 MET A CA 1
ATOM 3020 C C . MET A 1 390 ? -5.898 14.867 17.688 1 97.81 390 MET A C 1
ATOM 3022 O O . MET A 1 390 ? -5.527 13.828 17.125 1 97.81 390 MET A O 1
ATOM 3026 N N . PHE A 1 391 ? -5.094 15.867 17.969 1 98.5 391 PHE A N 1
ATOM 3027 C CA . PHE A 1 391 ? -3.729 15.898 17.453 1 98.5 391 PHE A CA 1
ATOM 3028 C C . PHE A 1 391 ? -2.738 15.453 18.516 1 98.5 391 PHE A C 1
ATOM 3030 O O . PHE A 1 391 ? -1.552 15.789 18.453 1 98.5 391 PHE A O 1
ATOM 3037 N N . ARG A 1 392 ? -3.252 14.742 19.516 1 97.75 392 ARG A N 1
ATOM 3038 C CA . ARG A 1 392 ? -2.43 14.141 20.562 1 97.75 392 ARG A CA 1
ATOM 3039 C C . ARG A 1 392 ? -1.737 12.875 20.062 1 97.75 392 ARG A C 1
ATOM 3041 O O . ARG A 1 392 ? -2.32 12.109 19.297 1 97.75 392 ARG A O 1
ATOM 3048 N N . VAL A 1 393 ? -0.494 12.641 20.469 1 98.06 393 VAL A N 1
ATOM 3049 C CA . VAL A 1 393 ? 0.154 11.359 20.234 1 98.06 393 VAL A CA 1
A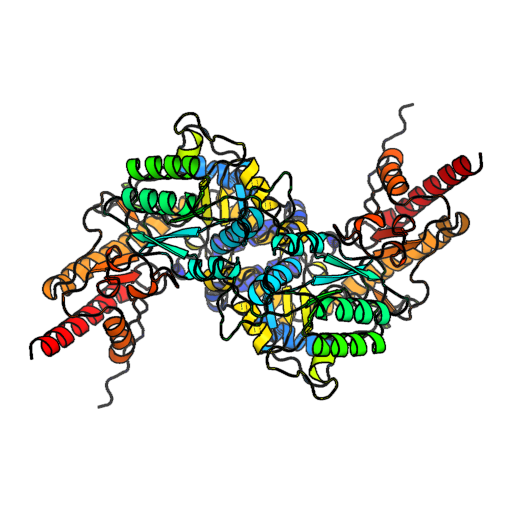TOM 3050 C C . VAL A 1 393 ? -0.61 10.25 20.953 1 98.06 393 VAL A C 1
ATOM 3052 O O . VAL A 1 393 ? -0.737 10.273 22.172 1 98.06 393 VAL A O 1
ATOM 3055 N N . GLU A 1 394 ? -1.089 9.367 20.203 1 96.25 394 GLU A N 1
ATOM 3056 C CA . GLU A 1 394 ? -1.981 8.344 20.734 1 96.25 394 GLU A CA 1
ATOM 3057 C C . GLU A 1 394 ? -1.247 7.422 21.703 1 96.25 394 GLU A C 1
ATOM 3059 O O . GLU A 1 394 ? -0.124 6.992 21.438 1 96.25 394 GLU A O 1
ATOM 3064 N N . GLY A 1 395 ? -1.863 7.195 22.859 1 93.88 395 GLY A N 1
ATOM 3065 C CA . GLY A 1 395 ? -1.405 6.176 23.781 1 93.88 395 GLY A CA 1
ATOM 3066 C C . GLY A 1 395 ? -0.29 6.656 24.688 1 93.88 395 GLY A C 1
ATOM 3067 O O . GLY A 1 395 ? 0.109 5.949 25.625 1 93.88 395 GLY A O 1
ATOM 3068 N N . ASP A 1 396 ? 0.222 7.867 24.469 1 95.81 396 ASP A N 1
ATOM 3069 C CA . ASP A 1 396 ? 1.318 8.352 25.297 1 95.81 396 ASP A CA 1
ATOM 3070 C C . ASP A 1 396 ? 0.794 8.961 26.609 1 95.81 396 ASP A C 1
ATOM 3072 O O . ASP A 1 396 ? 0.076 9.961 26.578 1 95.81 396 ASP A O 1
ATOM 3076 N N . THR A 1 397 ? 1.159 8.438 27.719 1 93.44 397 THR A N 1
ATOM 3077 C CA . THR A 1 397 ? 0.763 8.961 29.016 1 93.44 397 THR A CA 1
ATOM 3078 C C . THR A 1 397 ? 1.967 9.531 29.766 1 93.44 397 THR A C 1
ATOM 3080 O O . THR A 1 397 ? 1.865 9.891 30.938 1 93.44 397 THR A O 1
ATOM 3083 N N . SER A 1 398 ? 3.029 9.656 29.031 1 92.75 398 SER A N 1
ATOM 3084 C CA . SER A 1 398 ? 4.254 10.117 29.688 1 92.75 398 SER A CA 1
ATOM 3085 C C . SER A 1 398 ? 4.395 11.633 29.578 1 92.75 398 SER A C 1
ATOM 3087 O O . SER A 1 398 ? 3.791 12.266 28.703 1 92.75 398 SER A O 1
ATOM 3089 N N . ASN A 1 399 ? 5.098 12.164 30.5 1 92.62 399 ASN A N 1
ATOM 3090 C CA . ASN A 1 399 ? 5.539 13.555 30.484 1 92.62 399 ASN A CA 1
ATOM 3091 C C . ASN A 1 399 ? 4.367 14.516 30.281 1 92.62 399 ASN A C 1
ATOM 3093 O O . ASN A 1 399 ? 4.461 15.461 29.5 1 92.62 399 ASN A O 1
ATOM 3097 N N . GLN A 1 400 ? 3.271 14.25 30.906 1 91.81 400 GLN A N 1
ATOM 3098 C CA . GLN A 1 400 ? 2.041 15.008 30.719 1 91.81 400 GLN A CA 1
ATOM 3099 C C . GLN A 1 400 ? 2.244 16.484 31.062 1 91.81 400 GLN A C 1
ATOM 3101 O O . GLN A 1 400 ? 1.682 17.359 30.422 1 91.81 400 GLN A O 1
ATOM 3106 N N . GLU A 1 401 ? 3.061 16.734 31.984 1 90.56 401 GLU A N 1
ATOM 3107 C CA . GLU A 1 401 ? 3.275 18.094 32.469 1 90.56 401 GLU A CA 1
ATOM 3108 C C . GLU A 1 401 ? 4.043 18.922 31.438 1 90.56 401 GLU A C 1
ATOM 3110 O O . GLU A 1 401 ? 3.898 20.141 31.375 1 90.56 401 GLU A O 1
ATOM 3115 N N . SER A 1 402 ? 4.832 18.219 30.656 1 88.31 402 SER A N 1
ATOM 3116 C CA . SER A 1 402 ? 5.664 18.906 29.672 1 88.31 402 SER A CA 1
ATOM 3117 C C . SER A 1 402 ? 4.914 19.109 28.359 1 88.31 402 SER A C 1
ATOM 3119 O O . SER A 1 402 ? 5.344 19.875 27.5 1 88.31 402 SER A O 1
ATOM 3121 N N . ARG A 1 403 ? 3.809 18.5 28.266 1 90.5 403 ARG A N 1
ATOM 3122 C CA . ARG A 1 403 ? 3.074 18.5 27 1 90.5 403 ARG A CA 1
ATOM 3123 C C . ARG A 1 403 ? 2.086 19.656 26.938 1 90.5 403 ARG A C 1
ATOM 3125 O O . ARG A 1 403 ? 1.685 20.188 27.984 1 90.5 403 ARG A O 1
ATOM 3132 N N . HIS A 1 404 ? 1.795 20 25.703 1 88.81 404 HIS A N 1
ATOM 3133 C CA . HIS A 1 404 ? 0.773 21.016 25.516 1 88.81 404 HIS A CA 1
ATOM 3134 C C . HIS A 1 404 ? -0.586 20.547 26 1 88.81 404 HIS A C 1
ATOM 3136 O O . HIS A 1 404 ? -0.933 19.375 25.844 1 88.81 404 HIS A O 1
ATOM 3142 N N . ASN A 1 405 ? -1.291 21.453 26.734 1 95.75 405 ASN A N 1
ATOM 3143 C CA . ASN A 1 405 ? -2.703 21.172 26.984 1 95.75 405 ASN A CA 1
ATOM 3144 C C . ASN A 1 405 ? -3.537 21.375 25.719 1 95.75 405 ASN A C 1
ATOM 3146 O O . ASN A 1 405 ? -4.062 22.469 25.484 1 95.75 405 ASN A O 1
ATOM 3150 N N . LEU A 1 406 ? -3.729 20.344 25.016 1 97.75 406 LEU A N 1
ATOM 3151 C CA . LEU A 1 406 ? -4.309 20.422 23.672 1 97.75 406 LEU A CA 1
ATOM 3152 C C . LEU A 1 406 ? -5.797 20.734 23.75 1 97.75 406 LEU A C 1
ATOM 3154 O O . LEU A 1 406 ? -6.41 21.078 22.734 1 97.75 406 LEU A O 1
ATOM 3158 N N . GLU A 1 407 ? -6.391 20.734 24.938 1 97.88 407 GLU A N 1
ATOM 3159 C CA . GLU A 1 407 ? -7.766 21.188 25.125 1 97.88 407 GLU A CA 1
ATOM 3160 C C . GLU A 1 407 ? -7.895 22.688 24.906 1 97.88 407 GLU A C 1
ATOM 3162 O O . GLU A 1 407 ? -9 23.203 24.781 1 97.88 407 GLU A O 1
ATOM 3167 N N . ARG A 1 408 ? -6.809 23.359 24.797 1 97.62 408 ARG A N 1
ATOM 3168 C CA . ARG A 1 408 ? -6.824 24.828 24.672 1 97.62 408 ARG A CA 1
ATOM 3169 C C . ARG A 1 408 ? -6.762 25.234 23.203 1 97.62 408 ARG A C 1
ATOM 3171 O O . ARG A 1 408 ? -6.715 26.438 22.906 1 97.62 408 ARG A O 1
ATOM 3178 N N . TYR A 1 409 ? -6.797 24.297 22.328 1 98.19 409 TYR A N 1
ATOM 3179 C CA . TYR A 1 409 ? -6.543 24.656 20.938 1 98.19 409 TYR A CA 1
ATOM 3180 C C . TYR A 1 409 ? -7.59 24.047 20.016 1 98.19 409 TYR A C 1
ATOM 3182 O O . TYR A 1 409 ? -8.18 23.016 20.344 1 98.19 409 TYR A O 1
ATOM 3190 N N . VAL A 1 410 ? -7.863 24.703 18.891 1 98.5 410 VAL A N 1
ATOM 3191 C CA . VAL A 1 410 ? -8.664 24.141 17.797 1 98.5 410 VAL A CA 1
ATOM 3192 C C . VAL A 1 410 ? -7.996 24.453 16.469 1 98.5 410 VAL A C 1
ATOM 3194 O O . VAL A 1 410 ? -7.281 25.438 16.328 1 98.5 410 VAL A O 1
ATOM 3197 N N . ARG A 1 411 ? -8.156 23.562 15.516 1 98.62 411 ARG A N 1
ATOM 3198 C CA . ARG A 1 411 ? -7.672 23.734 14.148 1 98.62 411 ARG A CA 1
ATOM 3199 C C . ARG A 1 411 ? -8.812 24.062 13.195 1 98.62 411 ARG A C 1
ATOM 3201 O O . ARG A 1 411 ? -9.875 23.438 13.25 1 98.62 411 ARG A O 1
ATOM 3208 N N . LEU A 1 412 ? -8.641 25.031 12.352 1 98.62 412 LEU A N 1
ATOM 3209 C CA . LEU A 1 412 ? -9.562 25.328 11.25 1 98.62 412 LEU A CA 1
ATOM 3210 C C . LEU A 1 412 ? -8.875 25.125 9.906 1 98.62 412 LEU A C 1
ATOM 3212 O O . LEU A 1 412 ? -7.707 25.484 9.734 1 98.62 412 LEU A O 1
ATOM 3216 N N . CYS A 1 413 ? -9.57 24.547 8.984 1 98.62 413 CYS A N 1
ATOM 3217 C CA . CYS A 1 413 ? -9.086 24.359 7.621 1 98.62 413 CYS A CA 1
ATOM 3218 C C . CYS A 1 413 ? -9.664 25.406 6.68 1 98.62 413 CYS A C 1
ATOM 3220 O O . CYS A 1 413 ? -10.883 25.578 6.621 1 98.62 413 CYS A O 1
ATOM 3222 N N . PHE A 1 414 ? -8.82 26.078 5.926 1 98.06 414 PHE A N 1
ATOM 3223 C CA . PHE A 1 414 ? -9.312 27.078 4.984 1 98.06 414 PHE A CA 1
ATOM 3224 C C . PHE A 1 414 ? -9.266 26.547 3.557 1 98.06 414 PHE A C 1
ATOM 3226 O O . PHE A 1 414 ? -9.695 27.234 2.623 1 98.06 414 PHE A O 1
ATOM 3233 N N . ALA A 1 415 ? -8.805 25.328 3.34 1 98.06 415 ALA A N 1
ATOM 3234 C CA . ALA A 1 415 ? -8.516 24.828 2.002 1 98.06 415 ALA A CA 1
ATOM 3235 C C . ALA A 1 415 ? -9.758 24.203 1.371 1 98.06 415 ALA A C 1
ATOM 3237 O O . ALA A 1 415 ? -9.977 24.328 0.163 1 98.06 415 ALA A O 1
ATOM 3238 N N . TYR A 1 416 ? -10.625 23.594 2.131 1 97.88 416 TYR A N 1
ATOM 3239 C CA . TYR A 1 416 ? -11.633 22.672 1.617 1 97.88 416 TYR A CA 1
ATOM 3240 C C . TYR A 1 416 ? -12.898 23.406 1.217 1 97.88 416 TYR A C 1
ATOM 3242 O O . TYR A 1 416 ? -13.398 23.25 0.103 1 97.88 416 TYR A O 1
ATOM 3250 N N . GLU A 1 417 ? -13.43 24.297 2.078 1 97.69 417 GLU A N 1
ATOM 3251 C CA . GLU A 1 417 ? -14.719 24.953 1.884 1 97.69 417 GLU A CA 1
ATOM 3252 C C . GLU A 1 417 ? -14.625 26.078 0.867 1 97.69 417 GLU A C 1
ATOM 3254 O O . GLU A 1 417 ? -13.531 26.594 0.61 1 97.69 417 GLU A O 1
ATOM 3259 N N . GLU A 1 418 ? -15.742 26.391 0.373 1 96.69 418 GLU A N 1
ATOM 3260 C CA . GLU A 1 418 ? -15.828 27.594 -0.456 1 96.69 418 GLU A CA 1
ATOM 3261 C C . GLU A 1 418 ? -15.555 28.844 0.364 1 96.69 418 GLU A C 1
ATOM 3263 O O . GLU A 1 418 ? -15.797 28.875 1.571 1 96.69 418 GLU A O 1
ATOM 3268 N N . GLU A 1 419 ? -15.133 29.859 -0.308 1 96.19 419 GLU A N 1
ATOM 3269 C CA . GLU A 1 419 ? -14.68 31.078 0.347 1 96.19 419 GLU A CA 1
ATOM 3270 C C . GLU A 1 419 ? -15.773 31.688 1.21 1 96.19 419 GLU A C 1
ATOM 3272 O O . GLU A 1 419 ? -15.516 32.156 2.32 1 96.19 419 GLU A O 1
ATOM 3277 N N . GLN A 1 420 ? -17.016 31.688 0.752 1 95.19 420 GLN A N 1
ATOM 3278 C CA . GLN A 1 420 ? -18.109 32.312 1.49 1 95.19 420 GLN A CA 1
ATOM 3279 C C . GLN A 1 420 ? -18.359 31.562 2.805 1 95.19 420 GLN A C 1
ATOM 3281 O O . GLN A 1 420 ? -18.781 32.188 3.791 1 95.19 420 GLN A O 1
ATOM 3286 N N . ASN A 1 421 ? -18.078 30.297 2.814 1 98.06 421 ASN A N 1
ATOM 3287 C CA . ASN A 1 421 ? -18.328 29.484 3.996 1 98.06 421 ASN A CA 1
ATOM 3288 C C . ASN A 1 421 ? -17.234 29.672 5.043 1 98.06 421 ASN A C 1
ATOM 3290 O O . ASN A 1 421 ? -17.422 29.328 6.211 1 98.06 421 ASN A O 1
ATOM 3294 N N . LEU A 1 422 ? -16.078 30.234 4.676 1 98.38 422 LEU A N 1
ATOM 3295 C CA . LEU A 1 422 ? -15.008 30.469 5.633 1 98.38 422 LEU A CA 1
ATOM 3296 C C . LEU A 1 422 ? -15.414 31.531 6.656 1 98.38 422 LEU A C 1
ATOM 3298 O O . LEU A 1 422 ? -15.32 31.297 7.863 1 98.38 422 LEU A O 1
ATOM 3302 N N . THR A 1 423 ? -15.898 32.625 6.184 1 98.06 423 THR A N 1
ATOM 3303 C CA . THR A 1 423 ? -16.344 33.688 7.074 1 98.06 423 THR A CA 1
ATOM 3304 C C . THR A 1 423 ? -17.531 33.25 7.914 1 98.06 423 THR A C 1
ATOM 3306 O O . THR A 1 423 ? -17.562 33.438 9.125 1 98.06 423 THR A O 1
ATOM 3309 N N . LYS A 1 424 ? -18.5 32.594 7.215 1 98.25 424 LYS A N 1
ATOM 3310 C CA . LYS A 1 424 ? -19.688 32.125 7.906 1 98.25 424 LYS A CA 1
ATOM 3311 C C . LYS A 1 424 ? -19.328 31.125 9.008 1 98.25 424 LYS A C 1
ATOM 3313 O O . LYS A 1 424 ? -19.922 31.156 10.094 1 98.25 424 LYS A O 1
ATOM 3318 N N . GLY A 1 425 ? -18.391 30.219 8.719 1 98.62 425 GLY A N 1
ATOM 3319 C CA . GLY A 1 425 ? -17.953 29.25 9.719 1 98.62 425 GLY A CA 1
ATOM 3320 C C . GLY A 1 425 ? -17.312 29.891 10.938 1 98.62 425 GLY A C 1
ATOM 3321 O O . GLY A 1 425 ? -17.594 29.5 12.07 1 98.62 425 GLY A O 1
ATOM 3322 N N . VAL A 1 426 ? -16.516 30.906 10.734 1 98.31 426 VAL A N 1
ATOM 3323 C CA . VAL A 1 426 ? -15.859 31.594 11.836 1 98.31 426 VAL A CA 1
ATOM 3324 C C . VAL A 1 426 ? -16.891 32.375 12.656 1 98.31 426 VAL A C 1
ATOM 3326 O O . VAL A 1 426 ? -16.797 32.406 13.891 1 98.31 426 VAL A O 1
ATOM 3329 N N . GLU A 1 427 ? -17.844 32.969 12.008 1 97.94 427 GLU A N 1
ATOM 3330 C CA . GLU A 1 427 ? -18.906 33.688 12.703 1 97.94 427 GLU A CA 1
ATOM 3331 C C . GLU A 1 427 ? -19.719 32.75 13.602 1 97.94 427 GLU A C 1
ATOM 3333 O O . GLU A 1 427 ? -20.047 33.094 14.734 1 97.94 427 GLU A O 1
ATOM 3338 N N . ARG A 1 428 ? -20 31.594 13.055 1 97.88 428 ARG A N 1
ATOM 3339 C CA . ARG A 1 428 ? -20.703 30.594 13.852 1 97.88 428 ARG A CA 1
ATOM 3340 C C . ARG A 1 428 ? -19.891 30.203 15.086 1 97.88 428 ARG A C 1
ATOM 3342 O O . ARG A 1 428 ? -20.438 30.062 16.188 1 97.88 428 ARG A O 1
ATOM 3349 N N . LEU A 1 429 ? -18.641 30.016 14.922 1 98.25 429 LEU A N 1
ATOM 3350 C CA . LEU A 1 429 ? -17.75 29.656 16.031 1 98.25 429 LEU A CA 1
ATOM 3351 C C . LEU A 1 429 ? -17.703 30.766 17.078 1 98.25 429 LEU A C 1
ATOM 3353 O O . LEU A 1 429 ? -17.766 30.484 18.266 1 98.25 429 LEU A O 1
ATOM 3357 N N . ALA A 1 430 ? -17.625 31.984 16.625 1 97.56 430 ALA A N 1
ATOM 3358 C CA . ALA A 1 430 ? -17.594 33.125 17.516 1 97.56 430 ALA A CA 1
ATOM 3359 C C . ALA A 1 430 ? -18.859 33.219 18.359 1 97.56 430 ALA A C 1
ATOM 3361 O O . ALA A 1 430 ? -18.797 33.5 19.562 1 97.56 430 ALA A O 1
ATOM 3362 N N . SER A 1 431 ? -19.953 33.062 17.688 1 96.31 431 SER A N 1
ATOM 3363 C CA . SER A 1 431 ? -21.234 33.125 18.391 1 96.31 431 SER A CA 1
ATOM 3364 C C . SER A 1 431 ? -21.312 32.062 19.469 1 96.31 431 SER A C 1
ATOM 3366 O O . SER A 1 431 ? -21.828 32.281 20.562 1 96.31 431 SER A O 1
ATOM 3368 N N . LEU A 1 432 ? -20.859 30.891 19.109 1 96.56 432 LEU A N 1
ATOM 3369 C CA . LEU A 1 432 ? -20.859 29.781 20.062 1 96.56 432 LEU A CA 1
ATOM 3370 C C . LEU A 1 432 ? -19.969 30.078 21.25 1 96.56 432 LEU A C 1
ATOM 3372 O O . LEU A 1 432 ? -20.344 29.828 22.406 1 96.56 432 LEU A O 1
ATOM 3376 N N . ILE A 1 433 ? -18.781 30.594 21.031 1 96.94 433 ILE A N 1
ATOM 3377 C CA . ILE A 1 433 ? -17.828 30.906 22.094 1 96.94 433 ILE A CA 1
ATOM 3378 C C . ILE A 1 433 ? -18.406 31.984 23.016 1 96.94 433 ILE A C 1
ATOM 3380 O O . ILE A 1 433 ? -18.312 31.875 24.25 1 96.94 433 ILE A O 1
ATOM 3384 N N . ARG A 1 434 ? -19.062 32.969 22.484 1 94.38 434 ARG A N 1
ATOM 3385 C CA . ARG A 1 434 ? -19.672 34.031 23.281 1 94.38 434 ARG A CA 1
ATOM 3386 C C . ARG A 1 434 ? -20.766 33.469 24.188 1 94.38 434 ARG A C 1
ATOM 3388 O O . ARG A 1 434 ? -20.859 33.875 25.359 1 94.38 434 ARG A O 1
ATOM 3395 N N . ARG A 1 435 ? -21.5 32.594 23.609 1 93.12 435 ARG A N 1
ATOM 3396 C CA . ARG A 1 435 ? -22.562 31.984 24.406 1 93.12 435 ARG A CA 1
ATOM 3397 C C . ARG A 1 435 ? -21.984 31.203 25.578 1 93.12 435 ARG A C 1
ATOM 3399 O O . ARG A 1 435 ? -22.5 31.266 26.703 1 93.12 435 ARG A O 1
ATOM 3406 N N . TYR A 1 436 ? -20.969 30.531 25.344 1 90.44 436 TYR A N 1
ATOM 3407 C CA . TYR A 1 436 ? -20.375 29.688 26.375 1 90.44 436 TYR A CA 1
ATOM 3408 C C . TYR A 1 436 ? -19.641 30.531 27.406 1 90.44 436 TYR A C 1
ATOM 3410 O O . TYR A 1 436 ? -19.594 30.188 28.594 1 90.44 436 TYR A O 1
ATOM 3418 N N . MET A 1 437 ? -19.031 31.547 26.953 1 88.19 437 MET A N 1
ATOM 3419 C CA . MET A 1 437 ? -18.344 32.438 27.891 1 88.19 437 MET A CA 1
ATOM 3420 C C . MET A 1 437 ? -19.328 33.094 28.844 1 88.19 437 MET A C 1
ATOM 3422 O O . MET A 1 437 ? -19.016 33.312 30.016 1 88.19 437 MET A O 1
ATOM 3426 N N . ARG A 1 438 ? -20.516 33.281 28.406 1 86.62 438 ARG A N 1
ATOM 3427 C CA . ARG A 1 438 ? -21.562 33.875 29.25 1 86.62 438 ARG A CA 1
ATOM 3428 C C . ARG A 1 438 ? -22.016 32.875 30.297 1 86.62 438 ARG A C 1
ATOM 3430 O O . ARG A 1 438 ? -22.344 33.25 31.422 1 86.62 438 ARG A O 1
ATOM 3437 N N . THR A 1 439 ? -22.031 31.625 29.891 1 82.62 439 THR A N 1
ATOM 3438 C CA . THR A 1 439 ? -22.453 30.578 30.828 1 82.62 439 THR A CA 1
ATOM 3439 C C . THR A 1 439 ? -21.391 30.344 31.891 1 82.62 439 THR A C 1
ATOM 3441 O O . THR A 1 439 ? -21.719 29.938 33 1 82.62 439 THR A O 1
ATOM 3444 N N . LEU A 1 440 ? -20.109 30.531 31.594 1 79.94 440 LEU A N 1
ATOM 3445 C CA . LEU A 1 440 ? -19.016 30.359 32.531 1 79.94 440 LEU A CA 1
ATOM 3446 C C . LEU A 1 440 ? -18.984 31.5 33.531 1 79.94 440 LEU A C 1
ATOM 3448 O O . LEU A 1 440 ? -18.5 31.328 34.656 1 79.94 440 LEU A O 1
ATOM 3452 N N . GLU A 1 441 ? -19.438 32.719 33.188 1 71.56 441 GLU A N 1
ATOM 3453 C CA . GLU A 1 441 ? -19.469 33.875 34.094 1 71.56 441 GLU A CA 1
ATOM 3454 C C . GLU A 1 441 ? -20.656 33.812 35.031 1 71.56 441 GLU A C 1
ATOM 3456 O O . GLU A 1 441 ? -20.641 34.406 36.094 1 71.56 441 GLU A O 1
ATOM 3461 N N . THR A 1 442 ? -21.656 33.031 34.781 1 67.06 442 THR A N 1
ATOM 3462 C CA . THR A 1 442 ? -22.797 32.875 35.656 1 67.06 442 THR A CA 1
ATOM 3463 C C . THR A 1 442 ? -22.641 31.672 36.562 1 67.06 442 THR A C 1
ATOM 3465 O O . THR A 1 442 ? -23 31.703 37.75 1 67.06 442 THR A O 1
ATOM 3468 N N . MET B 1 1 ? 32.938 -17.875 -37.875 1 31.89 1 MET B N 1
ATOM 3469 C CA . MET B 1 1 ? 31.734 -17.078 -38.125 1 31.89 1 MET B CA 1
ATOM 3470 C C . MET B 1 1 ? 30.953 -16.891 -36.844 1 31.89 1 MET B C 1
ATOM 3472 O O . MET B 1 1 ? 30.641 -17.859 -36.156 1 31.89 1 MET B O 1
ATOM 3476 N N . ALA B 1 2 ? 31 -15.719 -36.219 1 47.25 2 ALA B N 1
ATOM 3477 C CA . ALA B 1 2 ? 30.453 -15.383 -34.875 1 47.25 2 ALA B CA 1
ATOM 3478 C C . ALA B 1 2 ? 28.984 -15.781 -34.781 1 47.25 2 ALA B C 1
ATOM 3480 O O . ALA B 1 2 ? 28.156 -15.352 -35.594 1 47.25 2 ALA B O 1
ATOM 3481 N N . ASP B 1 3 ? 28.406 -17 -34.312 1 51.22 3 ASP B N 1
ATOM 3482 C CA . ASP B 1 3 ? 27.016 -17.469 -34.188 1 51.22 3 ASP B CA 1
ATOM 3483 C C . ASP B 1 3 ? 26.078 -16.344 -33.812 1 51.22 3 ASP B C 1
ATOM 3485 O O . ASP B 1 3 ? 26.422 -15.508 -32.938 1 51.22 3 ASP B O 1
ATOM 3489 N N . GLU B 1 4 ? 25.156 -15.961 -34.625 1 64.94 4 GLU B N 1
ATOM 3490 C CA . GLU B 1 4 ? 24.203 -14.883 -34.406 1 64.94 4 GLU B CA 1
ATOM 3491 C C . GLU B 1 4 ? 23.453 -15.039 -33.094 1 64.94 4 GLU B C 1
ATOM 3493 O O . GLU B 1 4 ? 23.031 -16.141 -32.75 1 64.94 4 GLU B O 1
ATOM 3498 N N . PRO B 1 5 ? 23.516 -14.023 -32.188 1 81.62 5 PRO B N 1
ATOM 3499 C CA . PRO B 1 5 ? 22.891 -14.086 -30.875 1 81.62 5 PRO B CA 1
ATOM 3500 C C . PRO B 1 5 ? 21.391 -14.422 -30.953 1 81.62 5 PRO B C 1
ATOM 3502 O O . PRO B 1 5 ? 20.703 -13.945 -31.844 1 81.62 5 PRO B O 1
ATOM 3505 N N . LYS B 1 6 ? 20.844 -15.508 -30.297 1 90.94 6 LYS B N 1
ATOM 3506 C CA . LYS B 1 6 ? 19.453 -15.938 -30.219 1 90.94 6 LYS B CA 1
ATOM 3507 C C . LYS B 1 6 ? 18.594 -14.867 -29.562 1 90.94 6 LYS B C 1
ATOM 3509 O O . LYS B 1 6 ? 18.969 -14.289 -28.547 1 90.94 6 LYS B O 1
ATOM 3514 N N . PRO B 1 7 ? 17.5 -14.57 -30.281 1 95.25 7 PRO B N 1
ATOM 3515 C CA . PRO B 1 7 ? 16.578 -13.633 -29.625 1 95.25 7 PRO B CA 1
ATOM 3516 C C . PRO B 1 7 ? 16.109 -14.133 -28.266 1 95.25 7 PRO B C 1
ATOM 3518 O O . PRO B 1 7 ? 15.867 -15.328 -28.078 1 95.25 7 PRO B O 1
ATOM 3521 N N . PRO B 1 8 ? 16 -13.227 -27.344 1 97.62 8 PRO B N 1
ATOM 3522 C CA . PRO B 1 8 ? 15.594 -13.641 -26 1 97.62 8 PRO B CA 1
ATOM 3523 C C . PRO B 1 8 ? 14.148 -14.148 -25.938 1 97.62 8 PRO B C 1
ATOM 3525 O O . PRO B 1 8 ? 13.273 -13.602 -26.609 1 97.62 8 PRO B O 1
ATOM 3528 N N . ILE B 1 9 ? 13.883 -15.273 -25.25 1 98.62 9 ILE B N 1
ATOM 3529 C CA . ILE B 1 9 ? 12.562 -15.828 -24.953 1 98.62 9 ILE B CA 1
ATOM 3530 C C . ILE B 1 9 ? 12.375 -15.938 -23.453 1 98.62 9 ILE B C 1
ATOM 3532 O O . ILE B 1 9 ? 13.234 -16.484 -22.75 1 98.62 9 ILE B O 1
ATOM 3536 N N . ASN B 1 10 ? 11.281 -15.367 -22.922 1 98.62 10 ASN B N 1
ATOM 3537 C CA . ASN B 1 10 ? 11.031 -15.328 -21.484 1 98.62 10 ASN B CA 1
ATOM 3538 C C . ASN B 1 10 ? 9.859 -16.234 -21.094 1 98.62 10 ASN B C 1
ATOM 3540 O O . ASN B 1 10 ? 8.711 -15.789 -21.078 1 98.62 10 ASN B O 1
ATOM 3544 N N . LEU B 1 11 ? 10.148 -17.453 -20.688 1 98.69 11 LEU B N 1
ATOM 3545 C CA . LEU B 1 11 ? 9.109 -18.375 -20.219 1 98.69 11 LEU B CA 1
ATOM 3546 C C . LEU B 1 11 ? 9.047 -18.375 -18.688 1 98.69 11 LEU B C 1
ATOM 3548 O O . LEU B 1 11 ? 8.547 -19.344 -18.094 1 98.69 11 LEU B O 1
ATOM 3552 N N . PHE B 1 12 ? 9.633 -17.328 -18.109 1 98.12 12 PHE B N 1
ATOM 3553 C CA . PHE B 1 12 ? 9.633 -17.188 -16.656 1 98.12 12 PHE B CA 1
ATOM 3554 C C . PHE B 1 12 ? 8.562 -16.203 -16.203 1 98.12 12 PHE B C 1
ATOM 3556 O O . PHE B 1 12 ? 7.867 -16.453 -15.219 1 98.12 12 PHE B O 1
ATOM 3563 N N . ARG B 1 13 ? 8.367 -15.172 -16.875 1 95.75 13 ARG B N 1
ATOM 3564 C CA . ARG B 1 13 ? 7.598 -14 -16.438 1 95.75 13 ARG B CA 1
ATOM 3565 C C . ARG B 1 13 ? 6.109 -14.312 -16.391 1 95.75 13 ARG B C 1
ATOM 3567 O O . ARG B 1 13 ? 5.492 -14.602 -17.422 1 95.75 13 ARG B O 1
ATOM 3574 N N . GLY B 1 14 ? 5.535 -14.242 -15.148 1 96.5 14 GLY B N 1
ATOM 3575 C CA . GLY B 1 14 ? 4.121 -14.5 -14.93 1 96.5 14 GLY B CA 1
ATOM 3576 C C . GLY B 1 14 ? 3.256 -13.273 -15.109 1 96.5 14 GLY B C 1
ATOM 3577 O O . GLY B 1 14 ? 2.545 -12.867 -14.188 1 96.5 14 GLY B O 1
ATOM 3578 N N . TRP B 1 15 ? 3.33 -12.562 -16.25 1 96.38 15 TRP B N 1
ATOM 3579 C CA . TRP B 1 15 ? 2.6 -11.344 -16.578 1 96.38 15 TRP B CA 1
ATOM 3580 C C . TRP B 1 15 ? 1.627 -11.594 -17.719 1 96.38 15 TRP B C 1
ATOM 3582 O O . TRP B 1 15 ? 1.831 -12.5 -18.531 1 96.38 15 TRP B O 1
ATOM 3592 N N . PRO B 1 16 ? 0.551 -10.773 -17.781 1 96.5 16 PRO B N 1
ATOM 3593 C CA . PRO B 1 16 ? -0.198 -10.773 -19.047 1 96.5 16 PRO B CA 1
ATOM 3594 C C . PRO B 1 16 ? 0.641 -10.297 -20.219 1 96.5 16 PRO B C 1
ATOM 3596 O O . PRO B 1 16 ? 1.508 -9.438 -20.062 1 96.5 16 PRO B O 1
ATOM 3599 N N . ASN B 1 17 ? 0.387 -10.922 -21.375 1 96.94 17 ASN B N 1
ATOM 3600 C CA . ASN B 1 17 ? 0.939 -10.32 -22.578 1 96.94 17 ASN B CA 1
ATOM 3601 C C . ASN B 1 17 ? 0.448 -8.891 -22.766 1 96.94 17 ASN B C 1
ATOM 3603 O O . ASN B 1 17 ? -0.742 -8.6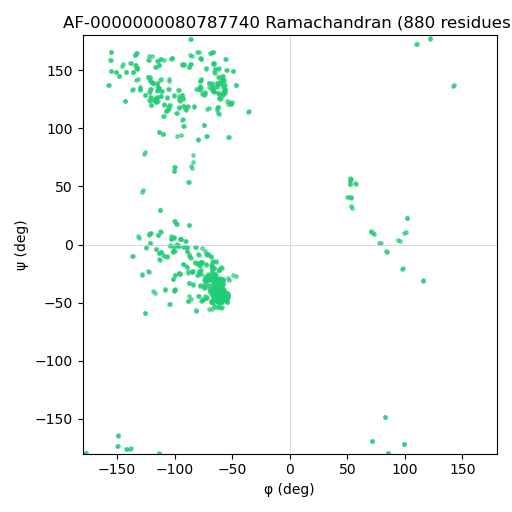09 -22.609 1 96.94 17 ASN B O 1
ATOM 3607 N N . PRO B 1 18 ? 1.315 -7.984 -23.125 1 96.31 18 PRO B N 1
ATOM 3608 C CA . PRO B 1 18 ? 0.909 -6.582 -23.266 1 96.31 18 PRO B CA 1
ATOM 3609 C C . PRO B 1 18 ? -0.23 -6.391 -24.266 1 96.31 18 PRO B C 1
ATOM 3611 O O . PRO B 1 18 ? -1.052 -5.484 -24.094 1 96.31 18 PRO B O 1
ATOM 3614 N N . SER B 1 19 ? -0.279 -7.25 -25.266 1 96.5 19 SER B N 1
ATOM 3615 C CA . SER B 1 19 ? -1.319 -7.125 -26.281 1 96.5 19 SER B CA 1
ATOM 3616 C C . SER B 1 19 ? -2.699 -7.414 -25.688 1 96.5 19 SER B C 1
ATOM 3618 O O . SER B 1 19 ? -3.719 -7.109 -26.312 1 96.5 19 SER B O 1
ATOM 3620 N N . LEU B 1 20 ? -2.76 -7.996 -24.516 1 97.69 20 LEU B N 1
ATOM 3621 C CA . LEU B 1 20 ? -4.035 -8.375 -23.906 1 97.69 20 LEU B CA 1
ATOM 3622 C C . LEU B 1 20 ? -4.496 -7.324 -22.906 1 97.69 20 LEU B C 1
ATOM 3624 O O . LEU B 1 20 ? -5.562 -7.465 -22.297 1 97.69 20 LEU B O 1
ATOM 3628 N N . HIS B 1 21 ? -3.703 -6.23 -22.719 1 98.12 21 HIS B N 1
ATOM 3629 C CA . HIS B 1 21 ? -4.184 -5.113 -21.922 1 98.12 21 HIS B CA 1
ATOM 3630 C C . HIS B 1 21 ? -5.363 -4.418 -22.594 1 98.12 21 HIS B C 1
ATOM 3632 O O . HIS B 1 21 ? -5.297 -4.082 -23.781 1 98.12 21 HIS B O 1
ATOM 3638 N N . PRO B 1 22 ? -6.398 -4.191 -21.844 1 98.44 22 PRO B N 1
ATOM 3639 C CA . PRO B 1 22 ? -7.547 -3.518 -22.453 1 98.44 22 PRO B CA 1
ATOM 3640 C C . PRO B 1 22 ? -7.414 -1.996 -22.422 1 98.44 22 PRO B C 1
ATOM 3642 O O . PRO B 1 22 ? -8.258 -1.307 -21.844 1 98.44 22 PRO B O 1
ATOM 3645 N N . THR B 1 23 ? -6.469 -1.446 -23.156 1 98.31 23 THR B N 1
ATOM 3646 C CA . THR B 1 23 ? -6.051 -0.05 -23.078 1 98.31 23 THR B CA 1
ATOM 3647 C C . THR B 1 23 ? -7.18 0.873 -23.531 1 98.31 23 THR B C 1
ATOM 3649 O O . THR B 1 23 ? -7.426 1.91 -22.922 1 98.31 23 THR B O 1
ATOM 3652 N N . SER B 1 24 ? -7.914 0.51 -24.609 1 98.12 24 SER B N 1
ATOM 3653 C CA . SER B 1 24 ? -8.992 1.352 -25.125 1 98.12 24 SER B CA 1
ATOM 3654 C C . SER B 1 24 ? -10.133 1.46 -24.125 1 98.12 24 SER B C 1
ATOM 3656 O O . SER B 1 24 ? -10.703 2.537 -23.938 1 98.12 24 SER B O 1
ATOM 3658 N N . ALA B 1 25 ? -10.484 0.323 -23.516 1 98.62 25 ALA B N 1
ATOM 3659 C CA . ALA B 1 25 ? -11.555 0.323 -22.531 1 98.62 25 ALA B CA 1
ATOM 3660 C C . ALA B 1 25 ? -11.164 1.136 -21.297 1 98.62 25 ALA B C 1
ATOM 3662 O O . ALA B 1 25 ? -11.992 1.849 -20.734 1 98.62 25 ALA B O 1
ATOM 3663 N N . LEU B 1 26 ? -9.898 1.023 -20.859 1 98.75 26 LEU B N 1
ATOM 3664 C CA . LEU B 1 26 ? -9.398 1.791 -19.734 1 98.75 26 LEU B CA 1
ATOM 3665 C C . LEU B 1 26 ? -9.414 3.285 -20.047 1 98.75 26 LEU B C 1
ATOM 3667 O O . LEU B 1 26 ? -9.766 4.098 -19.188 1 98.75 26 LEU B O 1
ATOM 3671 N N . GLN B 1 27 ? -8.992 3.609 -21.266 1 98.75 27 GLN B N 1
ATOM 3672 C CA . GLN B 1 27 ? -9 5.012 -21.672 1 98.75 27 GLN B CA 1
ATOM 3673 C C . GLN B 1 27 ? -10.414 5.574 -21.672 1 98.75 27 GLN B C 1
ATOM 3675 O O . GLN B 1 27 ? -10.641 6.699 -21.234 1 98.75 27 GLN B O 1
ATOM 3680 N N . ALA B 1 28 ? -11.359 4.844 -22.188 1 98.69 28 ALA B N 1
ATOM 3681 C CA . ALA B 1 28 ? -12.758 5.27 -22.188 1 98.69 28 ALA B CA 1
ATOM 3682 C C . ALA B 1 28 ? -13.273 5.449 -20.766 1 98.69 28 ALA B C 1
ATOM 3684 O O . ALA B 1 28 ? -13.992 6.41 -20.469 1 98.69 28 ALA B O 1
ATOM 3685 N N . ALA B 1 29 ? -12.938 4.527 -19.891 1 98.81 29 ALA B N 1
ATOM 3686 C CA . ALA B 1 29 ? -13.328 4.617 -18.484 1 98.81 29 ALA B CA 1
ATOM 3687 C C . ALA B 1 29 ? -12.75 5.867 -17.828 1 98.81 29 ALA B C 1
ATOM 3689 O O . ALA B 1 29 ? -13.445 6.582 -17.109 1 98.81 29 ALA B O 1
ATOM 3690 N N . ALA B 1 30 ? -11.445 6.145 -18.062 1 98.75 30 ALA B N 1
ATOM 3691 C CA . ALA B 1 30 ? -10.789 7.332 -17.516 1 98.75 30 ALA B CA 1
ATOM 3692 C C . ALA B 1 30 ? -11.492 8.609 -17.969 1 98.75 30 ALA B C 1
ATOM 3694 O O . ALA B 1 30 ? -11.711 9.523 -17.172 1 98.75 30 ALA B O 1
ATOM 3695 N N . THR B 1 31 ? -11.836 8.648 -19.203 1 98.56 31 THR B N 1
ATOM 3696 C CA . THR B 1 31 ? -12.523 9.805 -19.766 1 98.56 31 THR B CA 1
ATOM 3697 C C . THR B 1 31 ? -13.883 9.992 -19.109 1 98.56 31 THR B C 1
ATOM 3699 O O . THR B 1 31 ? -14.234 11.109 -18.703 1 98.56 31 THR B O 1
ATOM 3702 N N . THR B 1 32 ? -14.625 8.914 -19 1 98.56 32 THR B N 1
ATOM 3703 C CA . THR B 1 32 ? -15.953 8.945 -18.391 1 98.56 32 THR B CA 1
ATOM 3704 C C . THR B 1 32 ? -15.875 9.484 -16.969 1 98.56 32 THR B C 1
ATOM 3706 O O . THR B 1 32 ? -16.656 10.352 -16.578 1 98.56 32 THR B O 1
ATOM 3709 N N . VAL B 1 33 ? -14.914 9.047 -16.172 1 98.69 33 VAL B N 1
ATOM 3710 C CA . VAL B 1 33 ? -14.805 9.383 -14.758 1 98.69 33 VAL B CA 1
ATOM 3711 C C . VAL B 1 33 ? -14.297 10.812 -14.602 1 98.69 33 VAL B C 1
ATOM 3713 O O . VAL B 1 33 ? -14.875 11.602 -13.852 1 98.69 33 VAL B O 1
ATOM 3716 N N . LEU B 1 34 ? -13.242 11.211 -15.312 1 98.56 34 LEU B N 1
ATOM 3717 C CA . LEU B 1 34 ? -12.531 12.453 -15.055 1 98.56 34 LEU B CA 1
ATOM 3718 C C . LEU B 1 34 ? -13.281 13.648 -15.633 1 98.56 34 LEU B C 1
ATOM 3720 O O . LEU B 1 34 ? -13.148 14.773 -15.141 1 98.56 34 LEU B O 1
ATOM 3724 N N . LEU B 1 35 ? -14.125 13.43 -16.625 1 96.94 35 LEU B N 1
ATOM 3725 C CA . LEU B 1 35 ? -14.812 14.562 -17.25 1 96.94 35 LEU B CA 1
ATOM 3726 C C . LEU B 1 35 ? -16.203 14.75 -16.656 1 96.94 35 LEU B C 1
ATOM 3728 O O . LEU B 1 35 ? -16.922 15.664 -17.047 1 96.94 35 LEU B O 1
ATOM 3732 N N . ASN B 1 36 ? -16.641 13.93 -15.727 1 97.5 36 ASN B N 1
ATOM 3733 C CA . ASN B 1 36 ? -17.891 14.055 -14.992 1 97.5 36 ASN B CA 1
ATOM 3734 C C . ASN B 1 36 ? -17.656 14.438 -13.531 1 97.5 36 ASN B C 1
ATOM 3736 O O . ASN B 1 36 ? -17.281 13.594 -12.719 1 97.5 36 ASN B O 1
ATOM 3740 N N . PRO B 1 37 ? -18.016 15.641 -13.172 1 96.62 37 PRO B N 1
ATOM 3741 C CA . PRO B 1 37 ? -17.734 16.109 -11.82 1 96.62 37 PRO B CA 1
ATOM 3742 C C . PRO B 1 37 ? -18.344 15.227 -10.742 1 96.62 37 PRO B C 1
ATOM 3744 O O . PRO B 1 37 ? -17.75 15.055 -9.664 1 96.62 37 PRO B O 1
ATOM 3747 N N . ALA B 1 38 ? -19.469 14.672 -11.016 1 97.06 38 ALA B N 1
ATOM 3748 C CA . ALA B 1 38 ? -20.125 13.797 -10.047 1 97.06 38 ALA B CA 1
ATOM 3749 C C . ALA B 1 38 ? -19.297 12.547 -9.789 1 97.06 38 ALA B C 1
ATOM 3751 O O . ALA B 1 38 ? -19.375 11.945 -8.719 1 97.06 38 ALA B O 1
ATOM 3752 N N . LEU B 1 39 ? -18.5 12.195 -10.758 1 98.06 39 LEU B N 1
ATOM 3753 C CA . LEU B 1 39 ? -17.656 11.008 -10.648 1 98.06 39 LEU B CA 1
ATOM 3754 C C . LEU B 1 39 ? -16.219 11.391 -10.273 1 98.06 39 LEU B C 1
ATOM 3756 O O . LEU B 1 39 ? -15.578 10.695 -9.484 1 98.06 39 LEU B O 1
ATOM 3760 N N . SER B 1 40 ? -15.734 12.508 -10.852 1 98.25 40 SER B N 1
ATOM 3761 C CA . SER B 1 40 ? -14.336 12.867 -10.648 1 98.25 40 SER B CA 1
ATOM 3762 C C . SER B 1 40 ? -14.094 13.383 -9.234 1 98.25 40 SER B C 1
ATOM 3764 O O . SER B 1 40 ? -13.023 13.164 -8.664 1 98.25 40 SER B O 1
ATOM 3766 N N . THR B 1 41 ? -15.086 14.047 -8.586 1 97.75 41 THR B N 1
ATOM 3767 C CA . THR B 1 41 ? -14.922 14.625 -7.258 1 97.75 41 THR B CA 1
ATOM 3768 C C . THR B 1 41 ? -14.609 13.547 -6.227 1 97.75 41 THR B C 1
ATOM 3770 O O . THR B 1 41 ? -13.578 13.594 -5.562 1 97.75 41 THR B O 1
ATOM 3773 N N . PRO B 1 42 ? -15.461 12.461 -6.121 1 97.44 42 PRO B N 1
ATOM 3774 C CA . PRO B 1 42 ? -15.086 11.406 -5.18 1 97.44 42 PRO B CA 1
ATOM 3775 C C . PRO B 1 42 ? -13.859 10.617 -5.633 1 97.44 42 PRO B C 1
ATOM 3777 O O . PRO B 1 42 ? -13.07 10.164 -4.801 1 97.44 42 PRO B O 1
ATOM 3780 N N . ALA B 1 43 ? -13.648 10.477 -6.906 1 98.38 43 ALA B N 1
ATOM 3781 C CA . ALA B 1 43 ? -12.547 9.688 -7.449 1 98.38 43 ALA B CA 1
ATOM 3782 C C . ALA B 1 43 ? -11.203 10.312 -7.109 1 98.38 43 ALA B C 1
ATOM 3784 O O . ALA B 1 43 ? -10.211 9.602 -6.902 1 98.38 43 ALA B O 1
ATOM 3785 N N . LEU B 1 44 ? -11.148 11.633 -7.027 1 98.38 44 LEU B N 1
ATOM 3786 C CA . LEU B 1 44 ? -9.883 12.336 -6.84 1 98.38 44 LEU B CA 1
ATOM 3787 C C . LEU B 1 44 ? -9.711 12.758 -5.383 1 98.38 44 LEU B C 1
ATOM 3789 O O . LEU B 1 44 ? -8.648 13.25 -5 1 98.38 44 LEU B O 1
ATOM 3793 N N . GLY B 1 45 ? -10.711 12.57 -4.504 1 97.19 45 GLY B N 1
ATOM 3794 C CA . GLY B 1 45 ? -10.609 12.836 -3.076 1 97.19 45 GLY B CA 1
ATOM 3795 C C . GLY B 1 45 ? -10.062 11.664 -2.289 1 97.19 45 GLY B C 1
ATOM 3796 O O . GLY B 1 45 ? -9.719 10.633 -2.863 1 97.19 45 GLY B O 1
ATOM 3797 N N . TYR B 1 46 ? -9.875 11.844 -0.966 1 95.81 46 TYR B N 1
ATOM 3798 C CA . TYR B 1 46 ? -9.648 10.695 -0.094 1 95.81 46 TYR B CA 1
ATOM 3799 C C . TYR B 1 46 ? -10.867 9.773 -0.083 1 95.81 46 TYR B C 1
ATOM 3801 O O . TYR B 1 46 ? -11.984 10.211 0.196 1 95.81 46 TYR B O 1
ATOM 3809 N N . GLY B 1 47 ? -10.695 8.586 -0.525 1 95 47 GLY B N 1
ATOM 3810 C CA . GLY B 1 47 ? -11.805 7.656 -0.661 1 95 47 GLY B CA 1
ATOM 3811 C C . GLY B 1 47 ? -12.188 6.988 0.647 1 95 47 GLY B C 1
ATOM 3812 O O . GLY B 1 47 ? -11.477 7.117 1.646 1 95 47 GLY B O 1
ATOM 3813 N N . PRO B 1 48 ? -13.359 6.371 0.629 1 96.88 48 PRO B N 1
ATOM 3814 C CA . PRO B 1 48 ? -13.711 5.559 1.798 1 96.88 48 PRO B CA 1
ATOM 3815 C C . PRO B 1 48 ? -12.656 4.512 2.127 1 96.88 48 PRO B C 1
ATOM 3817 O O . PRO B 1 48 ? -12.016 3.967 1.223 1 96.88 48 PRO B O 1
ATOM 3820 N N . ASP B 1 49 ? -12.539 4.176 3.396 1 96.62 49 ASP B N 1
ATOM 3821 C CA . ASP B 1 49 ? -11.539 3.221 3.848 1 96.62 49 ASP B CA 1
ATOM 3822 C C . ASP B 1 49 ? -11.703 1.875 3.145 1 96.62 49 ASP B C 1
ATOM 3824 O O . ASP B 1 49 ? -10.719 1.245 2.756 1 96.62 49 ASP B O 1
ATOM 3828 N N . GLU B 1 50 ? -12.945 1.429 2.916 1 98.19 50 GLU B N 1
ATOM 3829 C CA . GLU B 1 50 ? -13.227 0.121 2.33 1 98.19 50 GLU B CA 1
ATOM 3830 C C . GLU B 1 50 ? -13.047 0.146 0.815 1 98.19 50 GLU B C 1
ATOM 3832 O O . GLU B 1 50 ? -12.969 -0.906 0.177 1 98.19 50 GLU B O 1
ATOM 3837 N N . GLY B 1 51 ? -13.023 1.345 0.251 1 98.31 51 GLY B N 1
ATOM 3838 C CA . GLY B 1 51 ? -12.898 1.508 -1.189 1 98.31 51 GLY B CA 1
ATOM 3839 C C . GLY B 1 51 ? -14.172 2.023 -1.841 1 98.31 51 GLY B C 1
ATOM 3840 O O . GLY B 1 51 ? -15.188 2.209 -1.17 1 98.31 51 GLY B O 1
ATOM 3841 N N . ASP B 1 52 ? -14.141 2.346 -3.096 1 98.31 52 ASP B N 1
ATOM 3842 C CA . ASP B 1 52 ? -15.273 2.861 -3.861 1 98.31 52 ASP B CA 1
ATOM 3843 C C . ASP B 1 52 ? -16.5 1.979 -3.686 1 98.31 52 ASP B C 1
ATOM 3845 O O . ASP B 1 52 ? -16.469 0.785 -3.992 1 98.31 52 ASP B O 1
ATOM 3849 N N . PRO B 1 53 ? -17.594 2.561 -3.189 1 98.19 53 PRO B N 1
ATOM 3850 C CA . PRO B 1 53 ? -18.766 1.727 -2.916 1 98.19 53 PRO B CA 1
ATOM 3851 C C . PRO B 1 53 ? -19.328 1.07 -4.172 1 98.19 53 PRO B C 1
ATOM 3853 O O . PRO B 1 53 ? -19.844 -0.055 -4.113 1 98.19 53 PRO B O 1
ATOM 3856 N N . GLY B 1 54 ? -19.297 1.81 -5.27 1 98.56 54 GLY B N 1
ATOM 3857 C CA . GLY B 1 54 ? -19.766 1.224 -6.52 1 98.56 54 GLY B CA 1
ATOM 3858 C C . GLY B 1 54 ? -18.953 0.013 -6.945 1 98.56 54 GLY B C 1
ATOM 3859 O O . GLY B 1 54 ? -19.516 -0.99 -7.391 1 98.56 54 GLY B O 1
ATOM 3860 N N . LEU B 1 55 ? -17.625 0.115 -6.816 1 98.81 55 LEU B N 1
ATOM 3861 C CA . LEU B 1 55 ? -16.781 -1.022 -7.195 1 98.81 55 LEU B CA 1
ATOM 3862 C C . LEU B 1 55 ? -17.031 -2.207 -6.27 1 98.81 55 LEU B C 1
ATOM 3864 O O . LEU B 1 55 ? -17.062 -3.355 -6.715 1 98.81 55 LEU B O 1
ATOM 3868 N N . ARG B 1 56 ? -17.109 -1.982 -4.953 1 98.88 56 ARG B N 1
ATOM 3869 C CA . ARG B 1 56 ? -17.391 -3.059 -4.012 1 98.88 56 ARG B CA 1
ATOM 3870 C C . ARG B 1 56 ? -18.672 -3.805 -4.406 1 98.88 56 ARG B C 1
ATOM 3872 O O . ARG B 1 56 ? -18.703 -5.035 -4.387 1 98.88 56 ARG B O 1
ATOM 3879 N N . ALA B 1 57 ? -19.672 -3.047 -4.789 1 98.88 57 ALA B N 1
ATOM 3880 C CA . ALA B 1 57 ? -20.938 -3.645 -5.211 1 98.88 57 ALA B CA 1
ATOM 3881 C C . ALA B 1 57 ? -20.766 -4.453 -6.492 1 98.88 57 ALA B C 1
ATOM 3883 O O . ALA B 1 57 ? -21.297 -5.562 -6.609 1 98.88 57 ALA B O 1
ATOM 3884 N N . GLU B 1 58 ? -20.047 -3.904 -7.469 1 98.88 58 GLU B N 1
ATOM 3885 C CA . GLU B 1 58 ? -19.828 -4.586 -8.742 1 98.88 58 GLU B CA 1
ATOM 3886 C C . GLU B 1 58 ? -19.031 -5.871 -8.547 1 98.88 58 GLU B C 1
ATOM 3888 O O . GLU B 1 58 ? -19.312 -6.891 -9.172 1 98.88 58 GLU B O 1
ATOM 3893 N N . ILE B 1 59 ? -18.016 -5.836 -7.688 1 98.88 59 ILE B N 1
ATOM 3894 C CA . ILE B 1 59 ? -17.219 -7.02 -7.414 1 98.88 59 ILE B CA 1
ATOM 3895 C C . ILE B 1 59 ? -18.078 -8.086 -6.738 1 98.88 59 ILE B C 1
ATOM 3897 O O . ILE B 1 59 ? -18.016 -9.266 -7.102 1 98.88 59 ILE B O 1
ATOM 3901 N N . ALA B 1 60 ? -18.844 -7.637 -5.738 1 98.88 60 ALA B N 1
ATOM 3902 C CA . ALA B 1 60 ? -19.719 -8.57 -5.043 1 98.88 60 ALA B CA 1
ATOM 3903 C C . ALA B 1 60 ? -20.641 -9.297 -6.023 1 98.88 60 ALA B C 1
ATOM 3905 O O . ALA B 1 60 ? -20.766 -10.523 -5.973 1 98.88 60 ALA B O 1
ATOM 3906 N N . LYS B 1 61 ? -21.234 -8.562 -6.895 1 98.81 61 LYS B N 1
ATOM 3907 C CA . LYS B 1 61 ? -22.125 -9.133 -7.91 1 98.81 61 LYS B CA 1
ATOM 3908 C C . LYS B 1 61 ? -21.359 -10.078 -8.836 1 98.81 61 LYS B C 1
ATOM 3910 O O . LYS B 1 61 ? -21.812 -11.203 -9.086 1 98.81 61 LYS B O 1
ATOM 3915 N N . TRP B 1 62 ? -20.234 -9.641 -9.305 1 98.75 62 TRP B N 1
ATOM 3916 C CA . TRP B 1 62 ? -19.406 -10.383 -10.242 1 98.75 62 TRP B CA 1
ATOM 3917 C C . TRP B 1 62 ? -18.938 -11.703 -9.633 1 98.75 62 TRP B C 1
ATOM 3919 O O . TRP B 1 62 ? -19 -12.75 -10.273 1 98.75 62 TRP B O 1
ATOM 3929 N N . LEU B 1 63 ? -18.5 -11.656 -8.375 1 98.81 63 LEU B N 1
ATOM 3930 C CA . LEU B 1 63 ? -18.031 -12.852 -7.672 1 98.81 63 LEU B CA 1
ATOM 3931 C C . LEU B 1 63 ? -19.188 -13.805 -7.391 1 98.81 63 LEU B C 1
ATOM 3933 O O . LEU B 1 63 ? -19.016 -15.023 -7.457 1 98.81 63 LEU B O 1
ATOM 3937 N N . THR B 1 64 ? -20.328 -13.258 -7.008 1 98.75 64 THR B N 1
ATOM 3938 C CA . THR B 1 64 ? -21.5 -14.094 -6.781 1 98.75 64 THR B CA 1
ATOM 3939 C C . THR B 1 64 ? -21.844 -14.898 -8.023 1 98.75 64 THR B C 1
ATOM 3941 O O . THR B 1 64 ? -22.109 -16.109 -7.941 1 98.75 64 THR B O 1
ATOM 3944 N N . GLU B 1 65 ? -21.828 -14.25 -9.148 1 98.19 65 GLU B N 1
ATOM 3945 C CA . GLU B 1 65 ? -22.188 -14.906 -10.406 1 98.19 65 GLU B CA 1
ATOM 3946 C C . GLU B 1 65 ? -21.172 -15.984 -10.766 1 98.19 65 GLU B C 1
ATOM 3948 O O . GLU B 1 65 ? -21.547 -17.078 -11.211 1 98.19 65 GLU B O 1
ATOM 3953 N N . PHE B 1 66 ? -19.938 -15.742 -10.594 1 98.44 66 PHE B N 1
ATOM 3954 C CA . PHE B 1 66 ? -18.875 -16.641 -11.031 1 98.44 66 PHE B CA 1
ATOM 3955 C C . PHE B 1 66 ? -18.75 -17.828 -10.086 1 98.44 66 PHE B C 1
ATOM 3957 O O . PHE B 1 66 ? -18.688 -18.984 -10.531 1 98.44 66 PHE B O 1
ATOM 3964 N N . TYR B 1 67 ? -18.703 -17.562 -8.719 1 98.38 67 TYR B N 1
ATOM 3965 C CA . TYR B 1 67 ? -18.422 -18.625 -7.746 1 98.38 67 TYR B CA 1
ATOM 3966 C C . TYR B 1 67 ? -19.703 -19.328 -7.316 1 98.38 67 TYR B C 1
ATOM 3968 O O . TYR B 1 67 ? -19.656 -20.422 -6.758 1 98.38 67 TYR B O 1
ATOM 3976 N N . SER B 1 68 ? -20.875 -18.719 -7.422 1 96.94 68 SER B N 1
ATOM 3977 C CA . SER B 1 68 ? -22.188 -19.266 -7.125 1 96.94 68 SER B CA 1
ATOM 3978 C C . SER B 1 68 ? -22.234 -19.875 -5.723 1 96.94 68 SER B C 1
ATOM 3980 O O . SER B 1 68 ? -22.656 -21.016 -5.547 1 96.94 68 SER B O 1
ATOM 3982 N N . PRO B 1 69 ? -21.812 -19.047 -4.781 1 95.75 69 PRO B N 1
ATOM 3983 C CA . PRO B 1 69 ? -21.938 -19.547 -3.414 1 95.75 69 PRO B CA 1
ATOM 3984 C C . PRO B 1 69 ? -23.375 -19.703 -2.965 1 95.75 69 PRO B C 1
ATOM 3986 O O . PRO B 1 69 ? -24.297 -19.266 -3.664 1 95.75 69 PRO B O 1
ATOM 3989 N N . ASN B 1 70 ? -23.609 -20.422 -1.839 1 92.06 70 ASN B N 1
ATOM 3990 C CA . ASN B 1 70 ? -24.953 -20.656 -1.326 1 92.06 70 ASN B CA 1
ATOM 3991 C C . ASN B 1 70 ? -25.719 -19.344 -1.118 1 92.06 70 ASN B C 1
ATOM 3993 O O . ASN B 1 70 ? -26.906 -19.266 -1.417 1 92.06 70 ASN B O 1
ATOM 3997 N N . ASP B 1 71 ? -25.047 -18.375 -0.506 1 95.62 71 ASP B N 1
ATOM 3998 C CA . ASP B 1 71 ? -25.578 -17.031 -0.317 1 95.62 71 ASP B CA 1
ATOM 3999 C C . ASP B 1 71 ? -24.812 -16.016 -1.143 1 95.62 71 ASP B C 1
ATOM 4001 O O . ASP B 1 71 ? -23.594 -16.094 -1.267 1 95.62 71 ASP B O 1
ATOM 4005 N N . PRO B 1 72 ? -25.531 -15.094 -1.642 1 98 72 PRO B N 1
ATOM 4006 C CA . PRO B 1 72 ? -24.844 -14.07 -2.43 1 98 72 PRO B CA 1
ATOM 4007 C C . PRO B 1 72 ? -23.781 -13.328 -1.63 1 98 72 PRO B C 1
ATOM 4009 O O . PRO B 1 72 ? -23.938 -13.125 -0.422 1 98 72 PRO B O 1
ATOM 4012 N N . ILE B 1 73 ? -22.734 -12.984 -2.32 1 98.75 73 ILE B N 1
ATOM 4013 C CA . ILE B 1 73 ? -21.703 -12.141 -1.739 1 98.75 73 ILE B CA 1
ATOM 4014 C C . ILE B 1 73 ? -22.172 -10.695 -1.676 1 98.75 73 ILE B C 1
ATOM 4016 O O . ILE B 1 73 ? -22.703 -10.164 -2.658 1 98.75 73 ILE B O 1
ATOM 4020 N N . THR B 1 74 ? -22.062 -10.047 -0.52 1 98.75 74 THR B N 1
ATOM 4021 C CA . THR B 1 74 ? -22.484 -8.664 -0.344 1 98.75 74 THR B CA 1
ATOM 4022 C C . THR B 1 74 ? -21.281 -7.719 -0.348 1 98.75 74 THR B C 1
ATOM 4024 O O . THR B 1 74 ? -20.156 -8.148 -0.123 1 98.75 74 THR B O 1
ATOM 4027 N N . ALA B 1 75 ? -21.562 -6.469 -0.6 1 98.81 75 ALA B N 1
ATOM 4028 C CA . ALA B 1 75 ? -20.5 -5.469 -0.759 1 98.81 75 ALA B CA 1
ATOM 4029 C C . ALA B 1 75 ? -19.703 -5.312 0.524 1 98.81 75 ALA B C 1
ATOM 4031 O O . ALA B 1 75 ? -18.5 -5.016 0.479 1 98.81 75 ALA B O 1
ATOM 4032 N N . ASP B 1 76 ? -20.297 -5.48 1.698 1 98.75 76 ASP B N 1
ATOM 4033 C CA . ASP B 1 76 ? -19.625 -5.258 2.969 1 98.75 76 ASP B CA 1
ATOM 4034 C C . ASP B 1 76 ? -18.578 -6.348 3.23 1 98.75 76 ASP B C 1
ATOM 4036 O O . ASP B 1 76 ? -17.75 -6.219 4.133 1 98.75 76 ASP B O 1
ATOM 4040 N N . ARG B 1 77 ? -18.547 -7.402 2.391 1 98.81 77 ARG B N 1
ATOM 4041 C CA . ARG B 1 77 ? -17.547 -8.461 2.506 1 98.81 77 ARG B CA 1
ATOM 4042 C C . ARG B 1 77 ? -16.297 -8.133 1.694 1 98.81 77 ARG B C 1
ATOM 4044 O O . ARG B 1 77 ? -15.32 -8.891 1.705 1 98.81 77 ARG B O 1
ATOM 4051 N N . ILE B 1 78 ? -16.359 -6.957 0.995 1 98.88 78 ILE B N 1
ATOM 4052 C CA . ILE B 1 78 ? -15.312 -6.625 0.031 1 98.88 78 ILE B CA 1
ATOM 4053 C C . ILE B 1 78 ? -14.547 -5.395 0.503 1 98.88 78 ILE B C 1
ATOM 4055 O O . ILE B 1 78 ? -15.148 -4.359 0.807 1 98.88 78 ILE B O 1
ATOM 4059 N N . CYS B 1 79 ? -13.242 -5.457 0.584 1 98.88 79 CYS B N 1
ATOM 4060 C CA . CYS B 1 79 ? -12.352 -4.316 0.783 1 98.88 79 CYS B CA 1
ATOM 4061 C C . CYS B 1 79 ? -11.438 -4.121 -0.42 1 98.88 79 CYS B C 1
ATOM 4063 O O . CYS B 1 79 ? -10.711 -5.039 -0.809 1 98.88 79 CYS B O 1
ATOM 4065 N N . ILE B 1 80 ? -11.477 -2.943 -1.032 1 98.62 80 ILE B N 1
ATOM 4066 C CA . ILE B 1 80 ? -10.672 -2.646 -2.213 1 98.62 80 ILE B CA 1
ATOM 4067 C C . ILE B 1 80 ? -9.234 -2.35 -1.793 1 98.62 80 ILE B C 1
ATOM 4069 O O . ILE B 1 80 ? -9 -1.7 -0.771 1 98.62 80 ILE B O 1
ATOM 4073 N N . SER B 1 81 ? -8.289 -2.82 -2.561 1 96.25 81 SER B N 1
ATOM 4074 C CA . SER B 1 81 ? -6.867 -2.598 -2.305 1 96.25 81 SER B CA 1
ATOM 4075 C C . SER B 1 81 ? -6.098 -2.373 -3.604 1 96.25 81 SER B C 1
ATOM 4077 O O . SER B 1 81 ? -6.703 -2.232 -4.672 1 96.25 81 SER B O 1
ATOM 4079 N N . GLY B 1 82 ? -4.746 -2.254 -3.443 1 96.5 82 GLY B N 1
ATOM 4080 C CA . GLY B 1 82 ? -3.883 -2.078 -4.602 1 96.5 82 GLY B CA 1
ATOM 4081 C C . GLY B 1 82 ? -3.439 -3.391 -5.219 1 96.5 82 GLY B C 1
ATOM 4082 O O . GLY B 1 82 ? -2.443 -3.438 -5.945 1 96.5 82 GLY B O 1
ATOM 4083 N N . GLY B 1 83 ? -4.121 -4.5 -4.895 1 96.94 83 GLY B N 1
ATOM 4084 C CA . GLY B 1 83 ? -3.744 -5.812 -5.402 1 96.94 83 GLY B CA 1
ATOM 4085 C C . GLY B 1 83 ? -3.449 -6.812 -4.305 1 96.94 83 GLY B C 1
ATOM 4086 O O . GLY B 1 83 ? -3.455 -6.465 -3.121 1 96.94 83 GLY B O 1
ATOM 4087 N N . ALA B 1 84 ? -3.16 -8.016 -4.754 1 98 84 ALA B N 1
ATOM 4088 C CA . ALA B 1 84 ? -3.045 -9.148 -3.836 1 98 84 ALA B CA 1
ATOM 4089 C C . ALA B 1 84 ? -1.876 -8.953 -2.873 1 98 84 ALA B C 1
ATOM 4091 O O . ALA B 1 84 ? -1.988 -9.258 -1.683 1 98 84 ALA B O 1
ATOM 4092 N N . SER B 1 85 ? -0.734 -8.461 -3.371 1 98.06 85 SER B N 1
ATOM 4093 C CA . SER B 1 85 ? 0.437 -8.297 -2.518 1 98.06 85 SER B CA 1
ATOM 4094 C C . SER B 1 85 ? 0.193 -7.234 -1.451 1 98.06 85 SER B C 1
ATOM 4096 O O . SER B 1 85 ? 0.564 -7.418 -0.29 1 98.06 85 SER B O 1
ATOM 4098 N N . GLN B 1 86 ? -0.394 -6.129 -1.847 1 97.38 86 GLN B N 1
ATOM 4099 C CA . GLN B 1 86 ? -0.707 -5.098 -0.864 1 97.38 86 GLN B CA 1
ATOM 4100 C C . GLN B 1 86 ? -1.768 -5.578 0.122 1 97.38 86 GLN B C 1
ATOM 4102 O O . GLN B 1 86 ? -1.719 -5.242 1.308 1 97.38 86 GLN B O 1
ATOM 4107 N N . ASN B 1 87 ? -2.723 -6.332 -0.37 1 97.38 87 ASN B N 1
ATOM 4108 C CA . ASN B 1 87 ? -3.703 -6.949 0.519 1 97.38 87 ASN B CA 1
ATOM 4109 C C . ASN B 1 87 ? -3.029 -7.777 1.607 1 97.38 87 ASN B C 1
ATOM 4111 O O . ASN B 1 87 ? -3.377 -7.668 2.785 1 97.38 87 ASN B O 1
ATOM 4115 N N . LEU B 1 88 ? -2.156 -8.562 1.112 1 98.62 88 LEU B N 1
ATOM 4116 C CA . LEU B 1 88 ? -1.448 -9.438 2.039 1 98.62 88 LEU B CA 1
ATOM 4117 C C . LEU B 1 88 ? -0.731 -8.633 3.113 1 98.62 88 LEU B C 1
ATOM 4119 O O . LEU B 1 88 ? -0.818 -8.953 4.301 1 98.62 88 LEU B O 1
ATOM 4123 N N . ALA B 1 89 ? -0.063 -7.586 2.732 1 98.5 89 ALA B N 1
ATOM 4124 C CA . ALA B 1 89 ? 0.636 -6.727 3.686 1 98.5 89 ALA B CA 1
ATOM 4125 C C . ALA B 1 89 ? -0.343 -6.082 4.664 1 98.5 89 ALA B C 1
ATOM 4127 O O . ALA B 1 89 ? -0.09 -6.047 5.871 1 98.5 89 ALA B O 1
ATOM 4128 N N . CYS B 1 90 ? -1.449 -5.543 4.16 1 98.44 90 CYS B N 1
ATOM 4129 C CA . CYS B 1 90 ? -2.449 -4.906 5.012 1 98.44 90 CYS B CA 1
ATOM 4130 C C . CYS B 1 90 ? -3.043 -5.902 6 1 98.44 90 CYS B C 1
ATOM 4132 O O . CYS B 1 90 ? -3.219 -5.586 7.176 1 98.44 90 CYS B O 1
ATOM 4134 N N . VAL B 1 91 ? -3.375 -7.102 5.496 1 98.81 91 VAL B N 1
ATOM 4135 C CA . VAL B 1 91 ? -3.922 -8.148 6.348 1 98.81 91 VAL B CA 1
ATOM 4136 C C . VAL B 1 91 ? -2.961 -8.43 7.504 1 98.81 91 VAL B C 1
ATOM 4138 O O . VAL B 1 91 ? -3.381 -8.539 8.656 1 98.81 91 VAL B O 1
ATOM 4141 N N . LEU B 1 92 ? -1.693 -8.492 7.203 1 98.69 92 LEU B N 1
ATOM 4142 C CA . LEU B 1 92 ? -0.705 -8.812 8.227 1 98.69 92 LEU B CA 1
ATOM 4143 C C . LEU B 1 92 ? -0.566 -7.668 9.227 1 98.69 92 LEU B C 1
ATOM 4145 O O . LEU B 1 92 ? -0.269 -7.895 10.398 1 98.69 92 LEU B O 1
ATOM 4149 N N . GLN B 1 93 ? -0.799 -6.457 8.797 1 98.12 93 GLN B N 1
ATOM 4150 C CA . GLN B 1 93 ? -0.697 -5.293 9.672 1 98.12 93 GLN B CA 1
ATOM 4151 C C . GLN B 1 93 ? -1.831 -5.273 10.695 1 98.12 93 GLN B C 1
ATOM 4153 O O . GLN B 1 93 ? -1.652 -4.801 11.82 1 98.12 93 GLN B O 1
ATOM 4158 N N . VAL B 1 94 ? -2.93 -5.816 10.336 1 98.44 94 VAL B N 1
ATOM 4159 C CA . VAL B 1 94 ? -4.105 -5.715 11.195 1 98.44 94 VAL B CA 1
ATOM 4160 C C . VAL B 1 94 ? -4.305 -7.023 11.961 1 98.44 94 VAL B C 1
ATOM 4162 O O . VAL B 1 94 ? -4.719 -7.016 13.117 1 98.44 94 VAL B O 1
ATOM 4165 N N . PHE B 1 95 ? -3.891 -8.195 11.398 1 98.56 95 PHE B N 1
ATOM 4166 C CA . PHE B 1 95 ? -4.406 -9.461 11.898 1 98.56 95 PHE B CA 1
ATOM 4167 C C . PHE B 1 95 ? -3.27 -10.367 12.359 1 98.56 95 PHE B C 1
ATOM 4169 O O . PHE B 1 95 ? -3.469 -11.562 12.57 1 98.56 95 PHE B O 1
ATOM 4176 N N . SER B 1 96 ? -2.094 -9.852 12.406 1 97.31 96 SER B N 1
ATOM 4177 C CA . SER B 1 96 ? -0.968 -10.594 12.961 1 97.31 96 SER B CA 1
ATOM 4178 C C . SER B 1 96 ? -0.141 -9.727 13.898 1 97.31 96 SER B C 1
ATOM 4180 O O . SER B 1 96 ? -0.336 -8.508 13.969 1 97.31 96 SER B O 1
ATOM 4182 N N . ASP B 1 97 ? 0.62 -10.328 14.656 1 94.5 97 ASP B N 1
ATOM 4183 C CA . ASP B 1 97 ? 1.521 -9.719 15.633 1 94.5 97 ASP B CA 1
ATOM 4184 C C . ASP B 1 97 ? 2.834 -10.492 15.727 1 94.5 97 ASP B C 1
ATOM 4186 O O . ASP B 1 97 ? 2.834 -11.695 15.984 1 94.5 97 ASP B O 1
ATOM 4190 N N . ALA B 1 98 ? 3.922 -9.805 15.508 1 90.25 98 ALA B N 1
ATOM 4191 C CA . ALA B 1 98 ? 5.23 -10.445 15.398 1 90.25 98 ALA B CA 1
ATOM 4192 C C . ALA B 1 98 ? 5.602 -11.164 16.688 1 90.25 98 ALA B C 1
ATOM 4194 O O . ALA B 1 98 ? 6.414 -12.094 16.688 1 90.25 98 ALA B O 1
ATOM 4195 N N . GLU B 1 99 ? 5.027 -10.789 17.75 1 88.25 99 GLU B N 1
ATOM 4196 C CA . GLU B 1 99 ? 5.355 -11.398 19.047 1 88.25 99 GLU B CA 1
ATOM 4197 C C . GLU B 1 99 ? 4.383 -12.523 19.391 1 88.25 99 GLU B C 1
ATOM 4199 O O . GLU B 1 99 ? 4.738 -13.461 20.094 1 88.25 99 GLU B O 1
ATOM 4204 N N . TYR B 1 100 ? 3.217 -12.469 18.859 1 92.69 100 TYR B N 1
ATOM 4205 C CA . TYR B 1 100 ? 2.166 -13.391 19.281 1 92.69 100 TYR B CA 1
ATOM 4206 C C . TYR B 1 100 ? 1.945 -14.477 18.219 1 92.69 100 TYR B C 1
ATOM 4208 O O . TYR B 1 100 ? 1.818 -15.656 18.562 1 92.69 100 TYR B O 1
ATOM 4216 N N . THR B 1 101 ? 1.757 -14.07 16.938 1 95.75 101 THR B N 1
ATOM 4217 C CA . THR B 1 101 ? 1.53 -15.023 15.852 1 95.75 101 THR B CA 1
ATOM 4218 C C . THR B 1 101 ? 2.711 -15.977 15.719 1 95.75 101 THR B C 1
ATOM 4220 O O . THR B 1 101 ? 3.852 -15.547 15.539 1 95.75 101 THR B O 1
ATOM 4223 N N . ARG B 1 102 ? 2.473 -17.234 15.75 1 95.06 102 ARG B N 1
ATOM 4224 C CA . ARG B 1 102 ? 3.52 -18.234 15.977 1 95.06 102 ARG B CA 1
ATOM 4225 C C . ARG B 1 102 ? 4.277 -18.531 14.688 1 95.06 102 ARG B C 1
ATOM 4227 O O . ARG B 1 102 ? 5.508 -18.438 14.648 1 95.06 102 ARG B O 1
ATOM 4234 N N . ARG B 1 103 ? 3.516 -18.953 13.68 1 96.44 103 ARG B N 1
ATOM 4235 C CA . ARG B 1 103 ? 4.148 -19.359 12.43 1 96.44 103 ARG B CA 1
ATOM 4236 C C . ARG B 1 103 ? 3.283 -18.984 11.234 1 96.44 103 ARG B C 1
ATOM 4238 O O . ARG B 1 103 ? 2.078 -18.766 11.375 1 96.44 103 ARG B O 1
ATOM 4245 N N . VAL B 1 104 ? 3.977 -18.844 10.164 1 98.44 104 VAL B N 1
ATOM 4246 C CA . VAL B 1 104 ? 3.348 -18.766 8.852 1 98.44 104 VAL B CA 1
ATOM 4247 C C . VAL B 1 104 ? 3.584 -20.062 8.086 1 98.44 104 VAL B C 1
ATOM 4249 O O . VAL B 1 104 ? 4.73 -20.422 7.805 1 98.44 104 VAL B O 1
ATOM 4252 N N . TRP B 1 105 ? 2.498 -20.766 7.816 1 98.75 105 TRP B N 1
ATOM 4253 C CA . TRP B 1 105 ? 2.533 -22.016 7.078 1 98.75 105 TRP B CA 1
ATOM 4254 C C . TRP B 1 105 ? 2.229 -21.797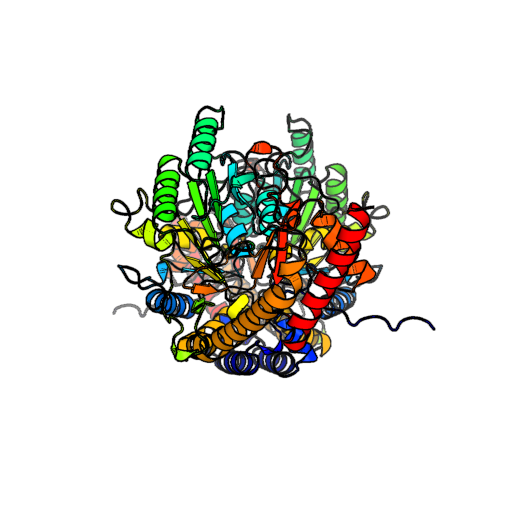 5.602 1 98.75 105 TRP B C 1
ATOM 4256 O O . TRP B 1 105 ? 1.141 -21.328 5.25 1 98.75 105 TRP B O 1
ATOM 4266 N N . MET B 1 106 ? 3.188 -22.109 4.738 1 98.69 106 MET B N 1
ATOM 4267 C CA . MET B 1 106 ? 3.031 -21.844 3.311 1 98.69 106 MET B CA 1
ATOM 4268 C C . MET B 1 106 ? 3.07 -23.141 2.512 1 98.69 106 MET B C 1
ATOM 4270 O O . MET B 1 106 ? 4.023 -23.922 2.623 1 98.69 106 MET B O 1
ATOM 4274 N N . VAL B 1 107 ? 2.051 -23.391 1.727 1 98.69 107 VAL B N 1
ATOM 4275 C CA . VAL B 1 107 ? 2.066 -24.562 0.855 1 98.69 107 VAL B CA 1
ATOM 4276 C C . VAL B 1 107 ? 3.227 -24.453 -0.131 1 98.69 107 VAL B C 1
ATOM 4278 O O . VAL B 1 107 ? 3.381 -23.438 -0.812 1 98.69 107 VAL B O 1
ATOM 4281 N N . GLU B 1 108 ? 4.066 -25.469 -0.18 1 98.19 108 GLU B N 1
ATOM 4282 C CA . GLU B 1 108 ? 5.258 -25.5 -1.022 1 98.19 108 GLU B CA 1
ATOM 4283 C C . GLU B 1 108 ? 5.137 -26.562 -2.113 1 98.19 108 GLU B C 1
ATOM 4285 O O . GLU B 1 108 ? 4.766 -27.703 -1.835 1 98.19 108 GLU B O 1
ATOM 4290 N N . PRO B 1 109 ? 5.477 -26.359 -3.484 1 97.62 109 PRO B N 1
ATOM 4291 C CA . PRO B 1 109 ? 6.062 -25.094 -3.916 1 97.62 109 PRO B CA 1
ATOM 4292 C C . PRO B 1 109 ? 5.109 -23.906 -3.746 1 97.62 109 PRO B C 1
ATOM 4294 O O . PRO B 1 109 ? 3.889 -24.094 -3.789 1 97.62 109 PRO B O 1
ATOM 4297 N N . THR B 1 110 ? 5.715 -22.672 -3.447 1 98.25 110 THR B N 1
ATOM 4298 C CA . THR B 1 110 ? 4.906 -21.516 -3.09 1 98.25 110 THR B CA 1
ATOM 4299 C C . THR B 1 110 ? 5.176 -20.359 -4.043 1 98.25 110 THR B C 1
ATOM 4301 O O . THR B 1 110 ? 6.164 -20.375 -4.777 1 98.25 110 THR B O 1
ATOM 4304 N N . TYR B 1 111 ? 4.234 -19.438 -4.109 1 98.19 111 TYR B N 1
ATOM 4305 C CA . TYR B 1 111 ? 4.574 -18.141 -4.691 1 98.19 111 TYR B CA 1
ATOM 4306 C C . TYR B 1 111 ? 5.656 -17.453 -3.877 1 98.19 111 TYR B C 1
ATOM 4308 O O . TYR B 1 111 ? 5.383 -16.891 -2.814 1 98.19 111 TYR B O 1
ATOM 4316 N N . TYR B 1 112 ? 6.777 -17.297 -4.402 1 96.75 112 TYR B N 1
ATOM 4317 C CA . TYR B 1 112 ? 7.98 -17.062 -3.615 1 96.75 112 TYR B CA 1
ATOM 4318 C C . TYR B 1 112 ? 8.078 -15.594 -3.203 1 96.75 112 TYR B C 1
ATOM 4320 O O . TYR B 1 112 ? 8.688 -15.273 -2.178 1 96.75 112 TYR B O 1
ATOM 4328 N N . LEU B 1 113 ? 7.504 -14.656 -3.936 1 97.75 113 LEU B N 1
ATOM 4329 C CA . LEU B 1 113 ? 7.633 -13.242 -3.598 1 97.75 113 LEU B CA 1
ATOM 4330 C C . LEU B 1 113 ? 6.801 -12.906 -2.365 1 97.75 113 LEU B C 1
ATOM 4332 O O . LEU B 1 113 ? 6.996 -11.852 -1.748 1 97.75 113 LEU B O 1
ATOM 4336 N N . ALA B 1 114 ? 5.836 -13.773 -1.971 1 98.44 114 ALA B N 1
ATOM 4337 C CA . ALA B 1 114 ? 5.074 -13.578 -0.739 1 98.44 114 ALA B CA 1
ATOM 4338 C C . ALA B 1 114 ? 5.977 -13.688 0.486 1 98.44 114 ALA B C 1
ATOM 4340 O O . ALA B 1 114 ? 5.703 -13.086 1.524 1 98.44 114 ALA B O 1
ATOM 4341 N N . CYS B 1 115 ? 7.059 -14.453 0.412 1 98.44 115 CYS B N 1
ATOM 4342 C CA . CYS B 1 115 ? 7.945 -14.68 1.546 1 98.44 115 CYS B CA 1
ATOM 4343 C C . CYS B 1 115 ? 8.484 -13.359 2.092 1 98.44 115 CYS B C 1
ATOM 4345 O O . CYS B 1 115 ? 8.531 -13.164 3.307 1 98.44 115 CYS B O 1
ATOM 4347 N N . ARG B 1 116 ? 8.836 -12.5 1.216 1 97.62 116 ARG B N 1
ATOM 4348 C CA . ARG B 1 116 ? 9.383 -11.219 1.657 1 97.62 116 ARG B CA 1
ATOM 4349 C C . ARG B 1 116 ? 8.336 -10.398 2.391 1 97.62 116 ARG B C 1
ATOM 4351 O O . ARG B 1 116 ? 8.656 -9.648 3.318 1 97.62 116 ARG B O 1
ATOM 4358 N N . ILE B 1 117 ? 7.086 -10.461 1.972 1 98.62 117 ILE B N 1
ATOM 4359 C CA . ILE B 1 117 ? 6.008 -9.734 2.635 1 98.62 117 ILE B CA 1
ATOM 4360 C C . ILE B 1 117 ? 5.859 -10.234 4.07 1 98.62 117 ILE B C 1
ATOM 4362 O O . ILE B 1 117 ? 5.719 -9.438 5 1 98.62 117 ILE B O 1
ATOM 4366 N N . PHE B 1 118 ? 5.934 -11.547 4.27 1 98.62 118 PHE B N 1
ATOM 4367 C CA . PHE B 1 118 ? 5.871 -12.125 5.609 1 98.62 118 PHE B CA 1
ATOM 4368 C C . PHE B 1 118 ? 7.102 -11.734 6.418 1 98.62 118 PHE B C 1
ATOM 4370 O O . PHE B 1 118 ? 7 -11.469 7.617 1 98.62 118 PHE B O 1
ATOM 4377 N N . ASP B 1 119 ? 8.266 -11.711 5.727 1 97.75 119 ASP B N 1
ATOM 4378 C CA . ASP B 1 119 ? 9.508 -11.281 6.371 1 97.75 119 ASP B CA 1
ATOM 4379 C C . ASP B 1 119 ? 9.391 -9.852 6.887 1 97.75 119 ASP B C 1
ATOM 4381 O O . ASP B 1 119 ? 9.719 -9.57 8.047 1 97.75 119 ASP B O 1
ATOM 4385 N N . ASP B 1 120 ? 8.906 -8.953 6.086 1 97.69 120 ASP B N 1
ATOM 4386 C CA . ASP B 1 120 ? 8.727 -7.547 6.449 1 97.69 120 ASP B CA 1
ATOM 4387 C C . ASP B 1 120 ? 7.77 -7.41 7.633 1 97.69 120 ASP B C 1
ATOM 4389 O O . ASP B 1 120 ? 7.84 -6.43 8.383 1 97.69 120 ASP B O 1
ATOM 4393 N N . ALA B 1 121 ? 6.816 -8.328 7.805 1 97.62 121 ALA B N 1
ATOM 4394 C CA . ALA B 1 121 ? 5.824 -8.289 8.875 1 97.62 121 ALA B CA 1
ATOM 4395 C C . ALA B 1 121 ? 6.395 -8.859 10.172 1 97.62 121 ALA B C 1
ATOM 4397 O O . ALA B 1 121 ? 5.703 -8.898 11.195 1 97.62 121 ALA B O 1
ATOM 4398 N N . GLY B 1 122 ? 7.641 -9.336 10.156 1 95.94 122 GLY B N 1
ATOM 4399 C CA . GLY B 1 122 ? 8.305 -9.773 11.375 1 95.94 122 GLY B CA 1
ATOM 4400 C C . GLY B 1 122 ? 8.32 -11.281 11.539 1 95.94 122 GLY B C 1
ATOM 4401 O O . GLY B 1 122 ? 8.422 -11.789 12.664 1 95.94 122 GLY B O 1
ATOM 4402 N N . PHE B 1 123 ? 8.195 -12 10.445 1 96.5 123 PHE B N 1
ATOM 4403 C CA . PHE B 1 123 ? 8.102 -13.453 10.562 1 96.5 123 PHE B CA 1
ATOM 4404 C C . PHE B 1 123 ? 9.328 -14.125 9.969 1 96.5 123 PHE B C 1
ATOM 4406 O O . PHE B 1 123 ? 9.25 -15.258 9.492 1 96.5 123 PHE B O 1
ATOM 4413 N N . ALA B 1 124 ? 10.422 -13.289 10.086 1 92.06 124 ALA B N 1
ATOM 4414 C CA . ALA B 1 124 ? 11.672 -13.898 9.641 1 92.06 124 ALA B CA 1
ATOM 4415 C C . ALA B 1 124 ? 11.953 -15.195 10.398 1 92.06 124 ALA B C 1
ATOM 4417 O O . ALA B 1 124 ? 11.766 -15.258 11.617 1 92.06 124 ALA B O 1
ATOM 4418 N N . ASN B 1 125 ? 12.297 -16.25 9.742 1 91 125 ASN B N 1
ATOM 4419 C CA . ASN B 1 125 ? 12.664 -17.547 10.289 1 91 125 ASN B CA 1
ATOM 4420 C C . ASN B 1 125 ? 11.453 -18.297 10.836 1 91 125 ASN B C 1
ATOM 4422 O O . ASN B 1 125 ? 11.594 -19.25 11.594 1 91 125 ASN B O 1
ATOM 4426 N N . ARG B 1 126 ? 10.297 -17.797 10.594 1 95.56 126 ARG B N 1
ATOM 4427 C CA . ARG B 1 126 ? 9.094 -18.438 11.109 1 95.56 126 ARG B CA 1
ATOM 4428 C C . ARG B 1 126 ? 8.164 -18.844 9.969 1 95.56 126 ARG B C 1
ATOM 4430 O O . ARG B 1 126 ? 6.984 -19.141 10.195 1 95.56 126 ARG B O 1
ATOM 4437 N N . LEU B 1 127 ? 8.633 -18.75 8.781 1 97.81 127 LEU B N 1
ATOM 4438 C CA . LEU B 1 127 ? 7.949 -19.359 7.645 1 97.81 127 LEU B CA 1
ATOM 4439 C C . LEU B 1 127 ? 8.195 -20.859 7.598 1 97.81 127 LEU B C 1
ATOM 4441 O O . LEU B 1 127 ? 9.32 -21.328 7.809 1 97.81 127 LEU B O 1
ATOM 4445 N N . ARG B 1 128 ? 7.176 -21.609 7.402 1 97.94 128 ARG B N 1
ATOM 4446 C CA . ARG B 1 128 ? 7.242 -23.078 7.379 1 97.94 128 ARG B CA 1
ATOM 4447 C C . ARG B 1 128 ? 6.559 -23.625 6.133 1 97.94 128 ARG B C 1
ATOM 4449 O O . ARG B 1 128 ? 5.441 -23.234 5.797 1 97.94 128 ARG B O 1
ATOM 4456 N N . ALA B 1 129 ? 7.246 -24.531 5.52 1 98.31 129 ALA B N 1
ATOM 4457 C CA . ALA B 1 129 ? 6.699 -25.172 4.324 1 98.31 129 ALA B CA 1
ATOM 4458 C C . ALA B 1 129 ? 5.73 -26.281 4.695 1 98.31 129 ALA B C 1
ATOM 4460 O O . ALA B 1 129 ? 5.977 -27.047 5.633 1 98.31 129 ALA B O 1
ATOM 4461 N N . VAL B 1 130 ? 4.633 -26.281 4.055 1 98.62 130 VAL B N 1
ATOM 4462 C CA . VAL B 1 130 ? 3.701 -27.406 4.062 1 98.62 130 VAL B CA 1
ATOM 4463 C C . VAL B 1 130 ? 3.713 -28.094 2.699 1 98.62 130 VAL B C 1
ATOM 4465 O O . VAL B 1 130 ? 3.395 -27.469 1.681 1 98.62 130 VAL B O 1
ATOM 4468 N N . PRO B 1 131 ? 4.047 -29.359 2.664 1 97.69 131 PRO B N 1
ATOM 4469 C CA . PRO B 1 131 ? 4.141 -30.031 1.365 1 97.69 131 PRO B CA 1
ATOM 4470 C C . PRO B 1 131 ? 2.809 -30.062 0.619 1 97.69 131 PRO B C 1
ATOM 4472 O O . PRO B 1 131 ? 1.758 -30.25 1.233 1 97.69 131 PRO B O 1
ATOM 4475 N N . GLU B 1 132 ? 2.934 -29.812 -0.647 1 96.25 132 GLU B N 1
ATOM 4476 C CA . GLU B 1 132 ? 1.792 -30.047 -1.526 1 96.25 132 GLU B CA 1
ATOM 4477 C C . GLU B 1 132 ? 1.637 -31.531 -1.852 1 96.25 132 GLU B C 1
ATOM 4479 O O . GLU B 1 132 ? 2.627 -32.219 -2.084 1 96.25 132 GLU B O 1
ATOM 4484 N N . ASP B 1 133 ? 0.479 -32.094 -1.804 1 94.56 133 ASP B N 1
ATOM 4485 C CA . ASP B 1 133 ? 0.205 -33.469 -2.266 1 94.56 133 ASP B CA 1
ATOM 4486 C C . ASP B 1 133 ? -0.717 -33.438 -3.482 1 94.56 133 ASP B C 1
ATOM 4488 O O . ASP B 1 133 ? -1.043 -32.375 -4.012 1 94.56 133 ASP B O 1
ATOM 4492 N N . PRO B 1 134 ? -1.081 -34.562 -4.039 1 92.31 134 PRO B N 1
ATOM 4493 C CA . PRO B 1 134 ? -1.874 -34.562 -5.27 1 92.31 134 PRO B CA 1
ATOM 4494 C C . PRO B 1 134 ? -3.205 -33.844 -5.121 1 92.31 134 PRO B C 1
ATOM 4496 O O . PRO B 1 134 ? -3.793 -33.406 -6.117 1 92.31 134 PRO B O 1
ATOM 4499 N N . GLU B 1 135 ? -3.631 -33.688 -3.836 1 95.31 135 GLU B N 1
ATOM 4500 C CA . GLU B 1 135 ? -4.895 -33 -3.605 1 95.31 135 GLU B CA 1
ATOM 4501 C C . GLU B 1 135 ? -4.664 -31.531 -3.184 1 95.31 135 GLU B C 1
ATOM 4503 O O . GLU B 1 135 ? -5.605 -30.828 -2.816 1 95.31 135 GLU B O 1
ATOM 4508 N N . GLY B 1 136 ? -3.463 -31.078 -3.201 1 95.5 136 GLY B N 1
ATOM 4509 C CA . GLY B 1 136 ? -3.227 -29.656 -3.068 1 95.5 136 GLY B CA 1
ATOM 4510 C C . GLY B 1 136 ? -2.471 -29.281 -1.806 1 95.5 136 GLY B C 1
ATOM 4511 O O . GLY B 1 136 ? -1.734 -28.297 -1.781 1 95.5 136 GLY B O 1
ATOM 4512 N N . ILE B 1 137 ? -2.645 -30.016 -0.729 1 98.25 137 ILE B N 1
ATOM 4513 C CA . ILE B 1 137 ? -1.973 -29.719 0.532 1 98.25 137 ILE B CA 1
ATOM 4514 C C . ILE B 1 137 ? -1.896 -30.984 1.381 1 98.25 137 ILE B C 1
ATOM 4516 O O . ILE B 1 137 ? -2.852 -31.766 1.433 1 98.25 137 ILE B O 1
ATOM 4520 N N . ASP B 1 138 ? -0.775 -31.266 2.031 1 98.31 138 ASP B N 1
ATOM 4521 C CA . ASP B 1 138 ? -0.653 -32.344 3.004 1 98.31 138 ASP B CA 1
ATOM 4522 C C . ASP B 1 138 ? -1.226 -31.938 4.359 1 98.31 138 ASP B C 1
ATOM 4524 O O . ASP B 1 138 ? -0.485 -31.516 5.25 1 98.31 138 ASP B O 1
ATOM 4528 N N . ILE B 1 139 ? -2.504 -32.219 4.512 1 98.44 139 ILE B N 1
ATOM 4529 C CA . ILE B 1 139 ? -3.25 -31.797 5.691 1 98.44 139 ILE B CA 1
ATOM 4530 C C . ILE B 1 139 ? -2.705 -32.5 6.93 1 98.44 139 ILE B C 1
ATOM 4532 O O . ILE B 1 139 ? -2.627 -31.922 8.008 1 98.44 139 ILE B O 1
ATOM 4536 N N . GLY B 1 140 ? -2.4 -33.812 6.762 1 98.19 140 GLY B N 1
ATOM 4537 C CA . GLY B 1 140 ? -1.835 -34.562 7.883 1 98.19 140 GLY B CA 1
ATOM 4538 C C . GLY B 1 140 ? -0.535 -33.969 8.391 1 98.19 140 GLY B C 1
ATOM 4539 O O . GLY B 1 140 ? -0.333 -33.844 9.602 1 98.19 140 GLY B O 1
ATOM 4540 N N . PHE B 1 141 ? 0.309 -33.562 7.516 1 98.31 141 PHE B N 1
ATOM 4541 C CA . PHE B 1 141 ? 1.56 -32.906 7.883 1 98.31 141 PHE B CA 1
ATOM 4542 C C . PHE B 1 141 ? 1.292 -31.609 8.625 1 98.31 141 PHE B C 1
ATOM 4544 O O . PHE B 1 141 ? 1.873 -31.359 9.688 1 98.31 141 PHE B O 1
ATOM 4551 N N . LEU B 1 142 ? 0.427 -30.75 8.062 1 98.56 142 LEU B N 1
ATOM 4552 C CA . LEU B 1 142 ? 0.112 -29.469 8.672 1 98.56 142 LEU B CA 1
ATOM 4553 C C . LEU B 1 142 ? -0.441 -29.641 10.078 1 98.56 142 LEU B C 1
ATOM 4555 O O . LEU B 1 142 ? -0.023 -28.953 11.008 1 98.56 142 LEU B O 1
ATOM 4559 N N . GLU B 1 143 ? -1.377 -30.562 10.211 1 98.44 143 GLU B N 1
ATOM 4560 C CA . GLU B 1 143 ? -1.985 -30.812 11.516 1 98.44 143 GLU B CA 1
ATOM 4561 C C . GLU B 1 143 ? -0.935 -31.203 12.547 1 98.44 143 GLU B C 1
ATOM 4563 O O . GLU B 1 143 ? -0.926 -30.688 13.664 1 98.44 143 GLU B O 1
ATOM 4568 N N . ARG B 1 144 ? -0.076 -32.094 12.188 1 97.44 144 ARG B N 1
ATOM 4569 C CA . ARG B 1 144 ? 0.97 -32.562 13.094 1 97.44 144 ARG B CA 1
ATOM 4570 C C . ARG B 1 144 ? 1.879 -31.406 13.508 1 97.44 144 ARG B C 1
ATOM 4572 O O . ARG B 1 144 ? 2.229 -31.266 14.68 1 97.44 144 ARG B O 1
ATOM 4579 N N . GLU B 1 145 ? 2.297 -30.594 12.562 1 96.62 145 GLU B N 1
ATOM 4580 C CA . GLU B 1 145 ? 3.205 -29.5 12.859 1 96.62 145 GLU B CA 1
ATOM 4581 C C . GLU B 1 145 ? 2.52 -28.422 13.703 1 96.62 145 GLU B C 1
ATOM 4583 O O . GLU B 1 145 ? 3.15 -27.812 14.562 1 96.62 145 GLU B O 1
ATOM 4588 N N . LEU B 1 146 ? 1.223 -28.125 13.422 1 97.19 146 LEU B N 1
ATOM 4589 C CA . LEU B 1 146 ? 0.457 -27.188 14.234 1 97.19 146 LEU B CA 1
ATOM 4590 C C . LEU B 1 146 ? 0.368 -27.672 15.68 1 97.19 146 LEU B C 1
ATOM 4592 O O . LEU B 1 146 ? 0.49 -26.875 16.609 1 97.19 146 LEU B O 1
ATOM 4596 N N . GLU B 1 147 ? 0.121 -28.953 15.875 1 96.38 147 GLU B N 1
ATOM 4597 C CA . GLU B 1 147 ? 0.043 -29.531 17.203 1 96.38 147 GLU B CA 1
ATOM 4598 C C . GLU B 1 147 ? 1.348 -29.328 17.969 1 96.38 147 GLU B C 1
ATOM 4600 O O . GLU B 1 147 ? 1.333 -29.016 19.172 1 96.38 147 GLU B O 1
ATOM 4605 N N . LYS B 1 148 ? 2.441 -29.453 17.297 1 94.19 148 LYS B N 1
ATOM 4606 C CA . LYS B 1 148 ? 3.746 -29.25 17.922 1 94.19 148 LYS B CA 1
ATOM 4607 C C . LYS B 1 148 ? 3.91 -27.812 18.406 1 94.19 148 LYS B C 1
ATOM 4609 O O . LYS B 1 148 ? 4.586 -27.562 19.406 1 94.19 148 LYS B O 1
ATOM 4614 N N . CYS B 1 149 ? 3.34 -26.891 17.656 1 91.69 149 CYS B N 1
ATOM 4615 C CA . CYS B 1 149 ? 3.473 -25.469 17.984 1 91.69 149 CYS B CA 1
ATOM 4616 C C . CYS B 1 149 ? 2.656 -25.109 19.219 1 91.69 149 CYS B C 1
ATOM 4618 O O . CYS B 1 149 ? 2.939 -24.125 19.891 1 91.69 149 CYS B O 1
ATOM 4620 N N . GLU B 1 150 ? 1.578 -25.781 19.5 1 86.94 150 GLU B N 1
ATOM 4621 C CA . GLU B 1 150 ? 0.709 -25.5 20.641 1 86.94 150 GLU B CA 1
ATOM 4622 C C . GLU B 1 150 ? 1.395 -25.844 21.953 1 86.94 150 GLU B C 1
ATOM 4624 O O . GLU B 1 150 ? 1.065 -25.266 23 1 86.94 150 GLU B O 1
ATOM 4629 N N . ASP B 1 151 ? 2.229 -26.734 21.953 1 75.94 151 ASP B N 1
ATOM 4630 C CA . ASP B 1 151 ? 2.92 -27.172 23.172 1 75.94 151 ASP B CA 1
ATOM 4631 C C . ASP B 1 151 ? 4.039 -26.203 23.547 1 75.94 151 ASP B C 1
ATOM 4633 O O . ASP B 1 151 ? 4.598 -26.281 24.641 1 75.94 151 ASP B O 1
ATOM 4637 N N . GLY B 1 152 ? 4.305 -25.328 22.703 1 65.31 152 GLY B N 1
ATOM 4638 C CA . GLY B 1 152 ? 5.41 -24.422 22.953 1 65.31 152 GLY B CA 1
ATOM 4639 C C . GLY B 1 152 ? 5.012 -23.219 23.797 1 65.31 152 GLY B C 1
ATOM 4640 O O . GLY B 1 152 ? 3.826 -23 24.047 1 65.31 152 GLY B O 1
ATOM 4641 N N . THR B 1 153 ? 6.086 -22.5 24.406 1 64.19 153 THR B N 1
ATOM 4642 C CA . THR B 1 153 ? 6.027 -21.359 25.312 1 64.19 153 THR B CA 1
ATOM 4643 C C . THR B 1 153 ? 5.895 -20.047 24.531 1 64.19 153 THR B C 1
ATOM 4645 O O . THR B 1 153 ? 6.652 -19.812 23.594 1 64.19 153 THR B O 1
ATOM 4648 N N . GLY B 1 154 ? 4.715 -19.594 23.953 1 62.62 154 GLY B N 1
ATOM 4649 C CA . GLY B 1 154 ? 4.586 -18.25 23.375 1 62.62 154 GLY B CA 1
ATOM 4650 C C . GLY B 1 154 ? 3.711 -17.328 24.203 1 62.62 154 GLY B C 1
ATOM 4651 O O . GLY B 1 154 ? 3.104 -17.766 25.188 1 62.62 154 GLY B O 1
ATOM 4652 N N . PRO B 1 155 ? 3.998 -16.062 23.906 1 68.31 155 PRO B N 1
ATOM 4653 C CA . PRO B 1 155 ? 3.135 -15.141 24.641 1 68.31 155 PRO B CA 1
ATOM 4654 C C . PRO B 1 155 ? 1.656 -15.508 24.531 1 68.31 155 PRO B C 1
ATOM 4656 O O . PRO B 1 155 ? 1.21 -16.016 23.5 1 68.31 155 PRO B O 1
ATOM 4659 N N . PHE B 1 156 ? 1.106 -15.141 25.578 1 69.44 156 PHE B N 1
ATOM 4660 C CA . PHE B 1 156 ? -0.289 -15.555 25.688 1 69.44 156 PHE B CA 1
ATOM 4661 C C . PHE B 1 156 ? -1.212 -14.492 25.094 1 69.44 156 PHE B C 1
ATOM 4663 O O . PHE B 1 156 ? -2.367 -14.781 24.766 1 69.44 156 PHE B O 1
ATOM 4670 N N . GLU B 1 157 ? -0.71 -13.211 24.922 1 79.88 157 GLU B N 1
ATOM 4671 C CA . GLU B 1 157 ? -1.547 -12.164 24.344 1 79.88 157 GLU B CA 1
ATOM 4672 C C . GLU B 1 157 ? -0.733 -11.25 23.438 1 79.88 157 GLU B C 1
ATOM 4674 O O . GLU B 1 157 ? 0.461 -11.039 23.656 1 79.88 157 GLU B O 1
ATOM 4679 N N . PRO B 1 158 ? -1.469 -10.766 22.422 1 84.12 158 PRO B N 1
ATOM 4680 C CA . PRO B 1 158 ? -0.768 -9.773 21.609 1 84.12 158 PRO B CA 1
ATOM 4681 C C . PRO B 1 158 ? -0.4 -8.516 22.406 1 84.12 158 PRO B C 1
ATOM 4683 O O . PRO B 1 158 ? -1.19 -8.047 23.219 1 84.12 158 PRO B O 1
ATOM 4686 N N . ASN B 1 159 ? 0.794 -7.941 22.219 1 83 159 ASN B N 1
ATOM 4687 C CA . ASN B 1 159 ? 1.193 -6.797 23.031 1 83 159 ASN B CA 1
ATOM 4688 C C . ASN B 1 159 ? 1.849 -5.707 22.188 1 83 159 ASN B C 1
ATOM 4690 O O . ASN B 1 159 ? 2.047 -4.586 22.656 1 83 159 ASN B O 1
ATOM 4694 N N . SER B 1 160 ? 2.135 -6 21 1 89.88 160 SER B N 1
ATOM 4695 C CA . SER B 1 160 ? 2.873 -5.02 20.219 1 89.88 160 SER B CA 1
ATOM 4696 C C . SER B 1 160 ? 1.929 -4.117 19.438 1 89.88 160 SER B C 1
ATOM 4698 O O . SER B 1 160 ? 2.34 -3.076 18.922 1 89.88 160 SER B O 1
ATOM 4700 N N . LYS B 1 161 ? 0.705 -4.496 19.281 1 94.88 161 LYS B N 1
ATOM 4701 C CA . LYS B 1 161 ? -0.331 -3.705 18.625 1 94.88 161 LYS B CA 1
ATOM 4702 C C . LYS B 1 161 ? -1.527 -3.49 19.547 1 94.88 161 LYS B C 1
ATOM 4704 O O . LYS B 1 161 ? -1.891 -4.383 20.312 1 94.88 161 LYS B O 1
ATOM 4709 N N . SER B 1 162 ? -2.143 -2.33 19.469 1 95 162 SER B N 1
ATOM 4710 C CA . SER B 1 162 ? -3.26 -1.996 20.344 1 95 162 SER B CA 1
ATOM 4711 C C . SER B 1 162 ? -4.496 -2.822 20 1 95 162 SER B C 1
ATOM 4713 O O . SER B 1 162 ? -4.785 -3.059 18.828 1 95 162 SER B O 1
ATOM 4715 N N . PRO B 1 163 ? -5.223 -3.301 21.109 1 94.94 163 PRO B N 1
ATOM 4716 C CA . PRO B 1 163 ? -6.531 -3.883 20.812 1 94.94 163 PRO B CA 1
ATOM 4717 C C . PRO B 1 163 ? -7.5 -2.877 20.188 1 94.94 163 PRO B C 1
ATOM 4719 O O . PRO B 1 163 ? -7.551 -1.722 20.625 1 94.94 163 PRO B O 1
ATOM 4722 N N . ARG B 1 164 ? -8.102 -3.23 19.125 1 96.31 164 ARG B N 1
ATOM 4723 C CA . ARG B 1 164 ? -9.094 -2.416 18.438 1 96.31 164 ARG B CA 1
ATOM 4724 C C . ARG B 1 164 ? -10.328 -3.244 18.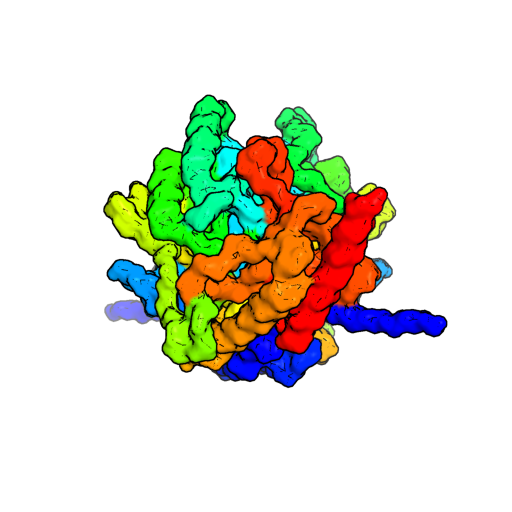078 1 96.31 164 ARG B C 1
ATOM 4726 O O . ARG B 1 164 ? -10.227 -4.453 17.875 1 96.31 164 ARG B O 1
ATOM 4733 N N . PRO B 1 165 ? -11.516 -2.566 17.984 1 96.81 165 PRO B N 1
ATOM 4734 C CA . PRO B 1 165 ? -12.727 -3.314 17.625 1 96.81 165 PRO B CA 1
ATOM 4735 C C . PRO B 1 165 ? -12.633 -3.963 16.25 1 96.81 165 PRO B C 1
ATOM 4737 O O . PRO B 1 165 ? -13.328 -4.945 15.977 1 96.81 165 PRO B O 1
ATOM 4740 N N . TRP B 1 166 ? -11.789 -3.486 15.414 1 97.25 166 TRP B N 1
ATOM 4741 C CA . TRP B 1 166 ? -11.711 -3.979 14.047 1 97.25 166 TRP B CA 1
ATOM 4742 C C . TRP B 1 166 ? -10.516 -4.902 13.867 1 97.25 166 TRP B C 1
ATOM 4744 O O . TRP B 1 166 ? -10.211 -5.324 12.75 1 97.25 166 TRP B O 1
ATOM 4754 N N . ARG B 1 167 ? -9.797 -5.199 14.93 1 97.19 167 ARG B N 1
ATOM 4755 C CA . ARG B 1 167 ? -8.562 -5.98 14.852 1 97.19 167 ARG B CA 1
ATOM 4756 C C . ARG B 1 167 ? -8.719 -7.312 15.57 1 97.19 167 ARG B C 1
ATOM 4758 O O . ARG B 1 167 ? -9.312 -7.379 16.656 1 97.19 167 ARG B O 1
ATOM 4765 N N . LYS B 1 168 ? -8.266 -8.344 14.977 1 96.88 168 LYS B N 1
ATOM 4766 C CA . LYS B 1 168 ? -8.039 -9.664 15.57 1 96.88 168 LYS B CA 1
ATOM 4767 C C . LYS B 1 168 ? -6.641 -10.18 15.258 1 96.88 168 LYS B C 1
ATOM 4769 O O . LYS B 1 168 ? -6.145 -10.016 14.141 1 96.88 168 LYS B O 1
ATOM 4774 N N . ILE B 1 169 ? -5.965 -10.727 16.266 1 97.56 169 ILE B N 1
ATOM 4775 C CA . ILE B 1 169 ? -4.652 -11.312 16.031 1 97.56 169 ILE B CA 1
ATOM 4776 C C . ILE B 1 169 ? -4.762 -12.836 16.031 1 97.56 169 ILE B C 1
ATOM 4778 O O . ILE B 1 169 ? -5.172 -13.438 17.031 1 97.56 169 ILE B O 1
ATOM 4782 N N . TYR B 1 170 ? -4.414 -13.453 14.945 1 97.69 170 TYR B N 1
ATOM 4783 C CA . TYR B 1 170 ? -4.457 -14.906 14.82 1 97.69 170 TYR B CA 1
ATOM 4784 C C . TYR B 1 170 ? -3.162 -15.539 15.312 1 97.69 170 TYR B C 1
ATOM 4786 O O . TYR B 1 170 ? -2.098 -14.914 15.242 1 97.69 170 TYR B O 1
ATOM 4794 N N . LYS B 1 171 ? -3.268 -16.766 15.766 1 96.69 171 LYS B N 1
ATOM 4795 C CA . LYS B 1 171 ? -2.117 -17.5 16.297 1 96.69 171 LYS B CA 1
ATOM 4796 C C . LYS B 1 171 ? -1.236 -18.031 15.172 1 96.69 171 LYS B C 1
ATOM 4798 O O . LYS B 1 171 ? -0.024 -18.172 15.336 1 96.69 171 LYS B O 1
ATOM 4803 N N . HIS B 1 172 ? -1.847 -18.422 14.078 1 97.81 172 HIS B N 1
ATOM 4804 C CA . HIS B 1 172 ? -1.153 -18.938 12.914 1 97.81 172 HIS B CA 1
ATOM 4805 C C . HIS B 1 172 ? -1.686 -18.312 11.625 1 97.81 172 HIS B C 1
ATOM 4807 O O . HIS B 1 172 ? -2.803 -17.797 11.602 1 97.81 172 HIS B O 1
ATOM 4813 N N . ILE B 1 173 ? -0.859 -18.281 10.641 1 98.75 173 ILE B N 1
ATOM 4814 C CA . ILE B 1 173 ? -1.26 -17.906 9.289 1 98.75 173 ILE B CA 1
ATOM 4815 C C . ILE B 1 173 ? -0.962 -19.062 8.32 1 98.75 173 ILE B C 1
ATOM 4817 O O . ILE B 1 173 ? 0.093 -19.688 8.406 1 98.75 173 ILE B O 1
ATOM 4821 N N . VAL B 1 174 ? -1.861 -19.406 7.473 1 98.94 174 VAL B N 1
ATOM 4822 C CA . VAL B 1 174 ? -1.666 -20.375 6.391 1 98.94 174 VAL B CA 1
ATOM 4823 C C . VAL B 1 174 ? -1.827 -19.672 5.043 1 98.94 174 VAL B C 1
ATOM 4825 O O . VAL B 1 174 ? -2.814 -18.969 4.816 1 98.94 174 VAL B O 1
ATOM 4828 N N . TYR B 1 175 ? -0.844 -19.797 4.191 1 98.94 175 TYR B N 1
ATOM 4829 C CA . TYR B 1 175 ? -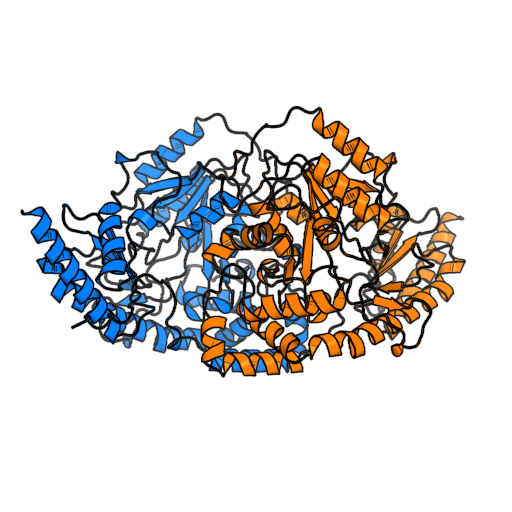0.845 -19.156 2.879 1 98.94 175 TYR B CA 1
ATOM 4830 C C . TYR B 1 175 ? -0.862 -20.203 1.768 1 98.94 175 TYR B C 1
ATOM 4832 O O . TYR B 1 175 ? -0.069 -21.141 1.783 1 98.94 175 TYR B O 1
ATOM 4840 N N . ALA B 1 176 ? -1.743 -20.016 0.773 1 98.81 176 ALA B N 1
ATOM 4841 C CA . ALA B 1 176 ? -1.834 -20.984 -0.319 1 98.81 176 ALA B CA 1
ATOM 4842 C C . ALA B 1 176 ? -2.41 -20.344 -1.576 1 98.81 176 ALA B C 1
ATOM 4844 O O . ALA B 1 176 ? -3.01 -19.266 -1.51 1 98.81 176 ALA B O 1
ATOM 4845 N N . VAL B 1 177 ? -2.182 -20.906 -2.695 1 98.62 177 VAL B N 1
ATOM 4846 C CA . VAL B 1 177 ? -2.859 -20.672 -3.965 1 98.62 177 VAL B CA 1
ATOM 4847 C C . VAL B 1 177 ? -3.645 -21.922 -4.371 1 98.62 177 VAL B C 1
ATOM 4849 O O . VAL B 1 177 ? -3.125 -22.781 -5.078 1 98.62 177 VAL B O 1
ATOM 4852 N N . PRO B 1 178 ? -4.926 -21.969 -4.082 1 98.25 178 PRO B N 1
ATOM 4853 C CA . PRO B 1 178 ? -5.637 -23.234 -4.082 1 98.25 178 PRO B CA 1
ATOM 4854 C C . PRO B 1 178 ? -6.133 -23.641 -5.473 1 98.25 178 PRO B C 1
ATOM 4856 O O . PRO B 1 178 ? -6.488 -24.797 -5.691 1 98.25 178 PRO B O 1
ATOM 4859 N N . THR B 1 179 ? -6.305 -22.719 -6.344 1 97.69 179 THR B N 1
ATOM 4860 C CA . THR B 1 179 ? -6.785 -23 -7.691 1 97.69 179 THR B CA 1
ATOM 4861 C C . THR B 1 179 ? -5.785 -22.516 -8.734 1 97.69 179 THR B C 1
ATOM 4863 O O . THR B 1 179 ? -5.449 -21.328 -8.781 1 97.69 179 THR B O 1
ATOM 4866 N N . PHE B 1 180 ? -5.387 -23.562 -9.594 1 96.69 180 PHE B N 1
ATOM 4867 C CA . PHE B 1 180 ? -4.344 -23.297 -10.578 1 96.69 180 PHE B CA 1
ATOM 4868 C C . PHE B 1 180 ? -3.105 -22.719 -9.906 1 96.69 180 PHE B C 1
ATOM 4870 O O . PHE B 1 180 ? -2.615 -21.656 -10.312 1 96.69 180 PHE B O 1
ATOM 4877 N N . SER B 1 181 ? -2.621 -23.484 -8.953 1 96.75 181 SER B N 1
ATOM 4878 C CA . SER B 1 181 ? -1.567 -23.062 -8.039 1 96.75 181 SER B CA 1
ATOM 4879 C C . SER B 1 181 ? -0.323 -22.609 -8.805 1 96.75 181 SER B C 1
ATOM 4881 O O . SER B 1 181 ? 0.021 -23.203 -9.836 1 96.75 181 SER B O 1
ATOM 4883 N N . ASN B 1 182 ? 0.288 -21.594 -8.445 1 96.75 182 ASN B N 1
ATOM 4884 C CA . ASN B 1 182 ? 1.61 -21.141 -8.875 1 96.75 182 ASN B CA 1
ATOM 4885 C C . ASN B 1 182 ? 2.705 -21.672 -7.949 1 96.75 182 ASN B C 1
ATOM 4887 O O . ASN B 1 182 ? 2.844 -21.203 -6.816 1 96.75 182 ASN B O 1
ATOM 4891 N N . PRO B 1 183 ? 3.408 -22.688 -8.359 1 96.44 183 PRO B N 1
ATOM 4892 C CA . PRO B 1 183 ? 3.672 -22.984 -9.766 1 96.44 183 PRO B CA 1
ATOM 4893 C C . PRO B 1 183 ? 3.014 -24.281 -10.227 1 96.44 183 PRO B C 1
ATOM 4895 O O . PRO B 1 183 ? 2.984 -24.578 -11.43 1 96.44 183 PRO B O 1
ATOM 4898 N N . SER B 1 184 ? 2.424 -25.078 -9.414 1 94.88 184 SER B N 1
ATOM 4899 C CA . SER B 1 184 ? 2.182 -26.484 -9.703 1 94.88 184 SER B CA 1
ATOM 4900 C C . SER B 1 184 ? 0.988 -26.656 -10.641 1 94.88 184 SER B C 1
ATOM 4902 O O . SER B 1 184 ? 0.834 -27.703 -11.273 1 94.88 184 SER B O 1
ATOM 4904 N N . GLY B 1 185 ? 0.128 -25.656 -10.656 1 94.75 185 GLY B N 1
ATOM 4905 C CA . GLY B 1 185 ? -1.065 -25.75 -11.484 1 94.75 185 GLY B CA 1
ATOM 4906 C C . GLY B 1 185 ? -2.16 -26.594 -10.859 1 94.75 185 GLY B C 1
ATOM 4907 O O . GLY B 1 185 ? -3.254 -26.703 -11.414 1 94.75 185 GLY B O 1
ATOM 4908 N N . ARG B 1 186 ? -1.979 -27.109 -9.703 1 94.62 186 ARG B N 1
ATOM 4909 C CA . ARG B 1 186 ? -2.928 -28 -9.047 1 94.62 186 ARG B CA 1
ATOM 4910 C C . ARG B 1 186 ? -4.148 -27.219 -8.555 1 94.62 186 ARG B C 1
ATOM 4912 O O . ARG B 1 186 ? -4.074 -26.016 -8.32 1 94.62 186 ARG B O 1
ATOM 4919 N N . ILE B 1 187 ? -5.23 -27.906 -8.492 1 96.38 187 ILE B N 1
ATOM 4920 C CA . ILE B 1 187 ? -6.449 -27.453 -7.836 1 96.38 187 ILE B CA 1
ATOM 4921 C C . ILE B 1 187 ? -6.652 -28.219 -6.535 1 96.38 187 ILE B C 1
ATOM 4923 O O . ILE B 1 187 ? -6.773 -29.453 -6.543 1 96.38 187 ILE B O 1
ATOM 4927 N N . MET B 1 188 ? -6.574 -27.484 -5.438 1 97.69 188 MET B N 1
ATOM 4928 C CA . MET B 1 188 ? -6.852 -28.125 -4.152 1 97.69 188 MET B CA 1
ATOM 4929 C C . MET B 1 188 ? -8.258 -28.719 -4.129 1 97.69 188 MET B C 1
ATOM 4931 O O . MET B 1 188 ? -9.219 -28.062 -4.52 1 97.69 188 MET B O 1
ATOM 4935 N N . SER B 1 189 ? -8.391 -29.984 -3.736 1 97.12 189 SER B N 1
ATOM 4936 C CA . SER B 1 189 ? -9.695 -30.625 -3.732 1 97.12 189 SER B CA 1
ATOM 4937 C C . SER B 1 189 ? -10.625 -30 -2.701 1 97.12 189 SER B C 1
ATOM 4939 O O . SER B 1 189 ? -10.164 -29.375 -1.742 1 97.12 189 SER B O 1
ATOM 4941 N N . THR B 1 190 ? -11.938 -30.125 -2.912 1 97.81 190 THR B N 1
ATOM 4942 C CA . THR B 1 190 ? -12.93 -29.625 -1.964 1 97.81 190 THR B CA 1
ATOM 4943 C C . THR B 1 190 ? -12.727 -30.266 -0.591 1 97.81 190 THR B C 1
ATOM 4945 O O . THR B 1 190 ? -12.867 -29.594 0.435 1 97.81 190 THR B O 1
ATOM 4948 N N . ARG B 1 191 ? -12.391 -31.531 -0.607 1 98 191 ARG B N 1
ATOM 4949 C CA . ARG B 1 191 ? -12.141 -32.25 0.64 1 98 191 ARG B CA 1
ATOM 4950 C C . ARG B 1 191 ? -11.008 -31.609 1.427 1 98 191 ARG B C 1
ATOM 4952 O O . ARG B 1 191 ? -11.133 -31.359 2.629 1 98 191 ARG B O 1
ATOM 4959 N N . ARG B 1 192 ? -9.898 -31.344 0.782 1 98.38 192 ARG B N 1
ATOM 4960 C CA . ARG B 1 192 ? -8.758 -30.703 1.436 1 98.38 192 ARG B CA 1
ATOM 4961 C C . ARG B 1 192 ? -9.109 -29.297 1.894 1 98.38 192 ARG B C 1
ATOM 4963 O O . ARG B 1 192 ? -8.656 -28.859 2.951 1 98.38 192 ARG B O 1
ATOM 4970 N N . ARG B 1 193 ? -9.875 -28.562 1.096 1 98.81 193 ARG B N 1
ATOM 4971 C CA . ARG B 1 193 ? -10.305 -27.219 1.47 1 98.81 193 ARG B CA 1
ATOM 4972 C C . ARG B 1 193 ? -11.094 -27.25 2.771 1 98.81 193 ARG B C 1
ATOM 4974 O O . ARG B 1 193 ? -10.859 -26.422 3.664 1 98.81 193 ARG B O 1
ATOM 4981 N N . GLU B 1 194 ? -12.055 -28.141 2.881 1 98.81 194 GLU B N 1
ATOM 4982 C CA . GLU B 1 194 ? -12.859 -28.266 4.09 1 98.81 194 GLU B CA 1
ATOM 4983 C C . GLU B 1 194 ? -11.992 -28.625 5.293 1 98.81 194 GLU B C 1
ATOM 4985 O O . GLU B 1 194 ? -12.164 -28.062 6.379 1 98.81 194 GLU B O 1
ATOM 4990 N N . GLN B 1 195 ? -11.086 -29.578 5.074 1 98.88 195 GLN B N 1
ATOM 4991 C CA . GLN B 1 195 ? -10.18 -29.984 6.148 1 98.88 195 GLN B CA 1
ATOM 4992 C C . GLN B 1 195 ? -9.32 -28.828 6.617 1 98.88 195 GLN B C 1
ATOM 4994 O O . GLN B 1 195 ? -9.086 -28.656 7.816 1 98.88 195 GLN B O 1
ATOM 4999 N N . LEU B 1 196 ? -8.852 -28.016 5.684 1 98.94 196 LEU B N 1
ATOM 5000 C CA . LEU B 1 196 ? -8.016 -26.875 6.016 1 98.94 196 LEU B CA 1
ATOM 5001 C C . LEU B 1 196 ? -8.797 -25.844 6.84 1 98.94 196 LEU B C 1
ATOM 5003 O O . LEU B 1 196 ? -8.273 -25.297 7.809 1 98.94 196 LEU B O 1
ATOM 5007 N N . VAL B 1 197 ? -10.07 -25.547 6.473 1 98.88 197 VAL B N 1
ATOM 5008 C CA . VAL B 1 197 ? -10.906 -24.609 7.219 1 98.88 197 VAL B CA 1
ATOM 5009 C C . VAL B 1 197 ? -11.109 -25.109 8.641 1 98.88 197 VAL B C 1
ATOM 5011 O O . VAL B 1 197 ? -11 -24.344 9.602 1 98.88 197 VAL B O 1
ATOM 5014 N N . ARG B 1 198 ? -11.375 -26.438 8.789 1 98.81 198 ARG B N 1
ATOM 5015 C CA . ARG B 1 198 ? -11.57 -27.016 10.109 1 98.81 198 ARG B CA 1
ATOM 5016 C C . ARG B 1 198 ? -10.297 -26.891 10.953 1 98.81 198 ARG B C 1
ATOM 5018 O O . ARG B 1 198 ? -10.359 -26.578 12.141 1 98.81 198 ARG B O 1
ATOM 5025 N N . LEU B 1 199 ? -9.156 -27.172 10.344 1 98.69 199 LEU B N 1
ATOM 5026 C CA . LEU B 1 199 ? -7.887 -27.047 11.055 1 98.69 199 LEU B CA 1
ATOM 5027 C C . LEU B 1 199 ? -7.637 -25.594 11.469 1 98.69 199 LEU B C 1
ATOM 5029 O O . LEU B 1 199 ? -7.125 -25.344 12.562 1 98.69 199 LEU B O 1
ATOM 5033 N N . ALA B 1 200 ? -7.926 -24.656 10.539 1 98.81 200 ALA B N 1
ATOM 5034 C CA . ALA B 1 200 ? -7.73 -23.25 10.836 1 98.81 200 ALA B CA 1
ATOM 5035 C C . ALA B 1 200 ? -8.555 -22.812 12.047 1 98.81 200 ALA B C 1
ATOM 5037 O O . ALA B 1 200 ? -8.062 -22.062 12.898 1 98.81 200 ALA B O 1
ATOM 5038 N N . ARG B 1 201 ? -9.781 -23.281 12.164 1 98.62 201 ARG B N 1
ATOM 5039 C CA . ARG B 1 201 ? -10.641 -22.969 13.297 1 98.62 201 ARG B CA 1
ATOM 5040 C C . ARG B 1 201 ? -10.094 -23.594 14.586 1 98.62 201 ARG B C 1
ATOM 5042 O O . ARG B 1 201 ? -10.062 -22.922 15.625 1 98.62 201 ARG B O 1
ATOM 5049 N N . LYS B 1 202 ? -9.664 -24.812 14.461 1 97.94 202 LYS B N 1
ATOM 5050 C CA . LYS B 1 202 ? -9.156 -25.547 15.617 1 97.94 202 LYS B CA 1
ATOM 5051 C C . LYS B 1 202 ? -7.93 -24.859 16.203 1 97.94 202 LYS B C 1
ATOM 5053 O O . LYS B 1 202 ? -7.77 -24.797 17.422 1 97.94 202 LYS B O 1
ATOM 5058 N N . PHE B 1 203 ? -7.086 -24.25 15.422 1 97.44 203 PHE B N 1
ATOM 5059 C CA . PHE B 1 203 ? -5.797 -23.75 15.883 1 97.44 203 PHE B CA 1
ATOM 5060 C C . PHE B 1 203 ? -5.742 -22.234 15.82 1 97.44 203 PHE B C 1
ATOM 5062 O O . PHE B 1 203 ? -4.672 -21.641 15.969 1 97.44 203 PHE B O 1
ATOM 5069 N N . ASP B 1 204 ? -6.883 -21.531 15.531 1 97 204 ASP B N 1
ATOM 5070 C CA . ASP B 1 204 ? -6.984 -20.094 15.422 1 97 204 ASP B CA 1
ATOM 5071 C C . ASP B 1 204 ? -6.02 -19.547 14.367 1 97 204 ASP B C 1
ATOM 5073 O O . ASP B 1 204 ? -5.195 -18.672 14.664 1 97 204 ASP B O 1
ATOM 5077 N N . ALA B 1 205 ? -6.129 -20.141 13.195 1 98.56 205 ALA B N 1
ATOM 5078 C CA . ALA B 1 205 ? -5.297 -19.734 12.07 1 98.56 205 ALA B CA 1
ATOM 5079 C C . ALA B 1 205 ? -6.102 -18.922 11.062 1 98.56 205 ALA B C 1
ATOM 5081 O O . ALA B 1 205 ? -7.309 -19.125 10.906 1 98.56 205 ALA B O 1
ATOM 5082 N N . LEU B 1 206 ? -5.469 -17.938 10.516 1 98.94 206 LEU B N 1
ATOM 5083 C CA . LEU B 1 206 ? -6.008 -17.25 9.352 1 98.94 206 LEU B CA 1
ATOM 5084 C C . LEU B 1 206 ? -5.477 -17.875 8.062 1 98.94 206 LEU B C 1
ATOM 5086 O O . LEU B 1 206 ? -4.262 -17.953 7.859 1 98.94 206 LEU B O 1
ATOM 5090 N N . VAL B 1 207 ? -6.395 -18.391 7.238 1 98.94 207 VAL B N 1
ATOM 5091 C CA . VAL B 1 207 ? -6.027 -18.906 5.918 1 98.94 207 VAL B CA 1
ATOM 5092 C C . VAL B 1 207 ? -6.137 -17.781 4.883 1 98.94 207 VAL B C 1
ATOM 5094 O O . VAL B 1 207 ? -7.215 -17.219 4.684 1 98.94 207 VAL B O 1
ATOM 5097 N N . ILE B 1 208 ? -5.047 -17.422 4.297 1 98.94 208 ILE B N 1
ATOM 5098 C CA . ILE B 1 208 ? -4.988 -16.422 3.23 1 98.94 208 ILE B CA 1
ATOM 5099 C C . ILE B 1 208 ? -4.77 -17.125 1.891 1 98.94 208 ILE B C 1
ATOM 5101 O O . ILE B 1 208 ? -3.727 -17.75 1.671 1 98.94 208 ILE B O 1
ATOM 5105 N N . THR B 1 209 ? -5.699 -17 0.979 1 98.88 209 THR B N 1
ATOM 5106 C CA . THR B 1 209 ? -5.57 -17.672 -0.311 1 98.88 209 THR B CA 1
ATOM 5107 C C . THR B 1 209 ? -5.504 -16.641 -1.444 1 98.88 209 THR B C 1
ATOM 5109 O O . THR B 1 209 ? -6.328 -15.734 -1.51 1 98.88 209 THR B O 1
ATOM 5112 N N . ASP B 1 210 ? -4.465 -16.734 -2.236 1 98.69 210 ASP B N 1
ATOM 5113 C CA . ASP B 1 210 ? -4.445 -15.992 -3.49 1 98.69 210 ASP B CA 1
ATOM 5114 C C . ASP B 1 210 ? -5.367 -16.625 -4.527 1 98.69 210 ASP B C 1
ATOM 5116 O O . ASP B 1 210 ? -5.051 -17.688 -5.078 1 98.69 210 ASP B O 1
ATOM 5120 N N . ASP B 1 211 ? -6.523 -16.031 -4.723 1 98.69 211 ASP B N 1
ATOM 5121 C CA . ASP B 1 211 ? -7.477 -16.453 -5.742 1 98.69 211 ASP B CA 1
ATOM 5122 C C . ASP B 1 211 ? -7.387 -15.57 -6.98 1 98.69 211 ASP B C 1
ATOM 5124 O O . ASP B 1 211 ? -8.352 -14.883 -7.336 1 98.69 211 ASP B O 1
ATOM 5128 N N . VAL B 1 212 ? -6.238 -15.648 -7.68 1 98.25 212 VAL B N 1
ATOM 5129 C CA . VAL B 1 212 ? -5.898 -14.648 -8.688 1 98.25 212 VAL B CA 1
ATOM 5130 C C . VAL B 1 212 ? -5.941 -15.281 -10.078 1 98.25 212 VAL B C 1
ATOM 5132 O O . VAL B 1 212 ? -5.91 -14.57 -11.086 1 98.25 212 VAL B O 1
ATOM 5135 N N . TYR B 1 213 ? -6.141 -16.656 -10.195 1 98.06 213 TYR B N 1
ATOM 5136 C CA . TYR B 1 213 ? -6.125 -17.328 -11.492 1 98.06 213 TYR B CA 1
ATOM 5137 C C . TYR B 1 213 ? -7.484 -17.938 -11.805 1 98.06 213 TYR B C 1
ATOM 5139 O O . TYR B 1 213 ? -7.707 -18.438 -12.906 1 98.06 213 TYR B O 1
ATOM 5147 N N . ASP B 1 214 ? -8.43 -17.844 -10.859 1 97.94 214 ASP B N 1
ATOM 5148 C CA . ASP B 1 214 ? -9.688 -18.578 -10.93 1 97.94 214 ASP B CA 1
ATOM 5149 C C . ASP B 1 214 ? -10.438 -18.266 -12.219 1 97.94 214 ASP B C 1
ATOM 5151 O O . ASP B 1 214 ? -11.031 -19.156 -12.836 1 97.94 214 ASP B O 1
ATOM 5155 N N . PHE B 1 215 ? -10.422 -17.062 -12.625 1 98.12 215 PHE B N 1
ATOM 5156 C CA . PHE B 1 215 ? -11.227 -16.609 -13.75 1 98.12 215 PHE B CA 1
ATOM 5157 C C . PHE B 1 215 ? -10.617 -17.062 -15.07 1 98.12 215 PHE B C 1
ATOM 5159 O O . PHE B 1 215 ? -11.273 -17 -16.109 1 98.12 215 PHE B O 1
ATOM 5166 N N . LEU B 1 216 ? -9.375 -17.453 -15 1 97.31 216 LEU B N 1
ATOM 5167 C CA . LEU B 1 216 ? -8.656 -17.859 -16.203 1 97.31 216 LEU B CA 1
ATOM 5168 C C . LEU B 1 216 ? -8.617 -19.391 -16.312 1 97.31 216 LEU B C 1
ATOM 5170 O O . LEU B 1 216 ? -7.543 -19.984 -16.266 1 97.31 216 LEU B O 1
ATOM 5174 N N . GLN B 1 217 ? -9.773 -20 -16.453 1 96.69 217 GLN B N 1
ATOM 5175 C CA . GLN B 1 217 ? -9.953 -21.453 -16.516 1 96.69 217 GLN B CA 1
ATOM 5176 C C . GLN B 1 217 ? -10.523 -21.875 -17.875 1 96.69 217 GLN B C 1
ATOM 5178 O O . GLN B 1 217 ? -11.188 -21.078 -18.547 1 96.69 217 GLN B O 1
ATOM 5183 N N . TRP B 1 218 ? -10.25 -23.062 -18.312 1 95.56 218 TRP B N 1
ATOM 5184 C CA . TRP B 1 218 ? -10.805 -23.656 -19.516 1 95.56 218 TRP B CA 1
ATOM 5185 C C . TRP B 1 218 ? -10.797 -25.172 -19.438 1 95.56 218 TRP B C 1
ATOM 5187 O O . TRP B 1 218 ? -10.188 -25.75 -18.516 1 95.56 218 TRP B O 1
ATOM 5197 N N . LYS B 1 219 ? -11.516 -25.797 -20.312 1 93.69 219 LYS B N 1
ATOM 5198 C CA . LYS B 1 219 ? -11.5 -27.25 -20.391 1 93.69 219 LYS B CA 1
ATOM 5199 C C . LYS B 1 219 ? -10.203 -27.75 -21.031 1 93.69 219 LYS B C 1
ATOM 5201 O O . LYS B 1 219 ? -9.789 -27.25 -22.078 1 93.69 219 LYS B O 1
ATOM 5206 N N . SER B 1 220 ? -9.578 -28.703 -20.375 1 88.12 220 SER B N 1
ATOM 5207 C CA . SER B 1 220 ? -8.258 -29.156 -20.797 1 88.12 220 SER B CA 1
ATOM 5208 C C . SER B 1 220 ? -8.305 -29.781 -22.188 1 88.12 220 SER B C 1
ATOM 5210 O O . SER B 1 220 ? -7.367 -29.641 -22.969 1 88.12 220 SER B O 1
ATOM 5212 N N . ASP B 1 221 ? -9.344 -30.516 -22.578 1 80.88 221 ASP B N 1
ATOM 5213 C CA . ASP B 1 221 ? -9.398 -31.312 -23.781 1 80.88 221 ASP B CA 1
ATOM 5214 C C . ASP B 1 221 ? -10.211 -30.625 -24.875 1 80.88 221 ASP B C 1
ATOM 5216 O O . ASP B 1 221 ? -10.477 -31.203 -25.938 1 80.88 221 ASP B O 1
ATOM 5220 N N . SER B 1 222 ? -10.594 -29.5 -24.625 1 74.56 222 SER B N 1
ATOM 5221 C CA . SER B 1 222 ? -11.484 -28.906 -25.609 1 74.56 222 SER B CA 1
ATOM 5222 C C . SER B 1 222 ? -10.797 -27.75 -26.344 1 74.56 222 SER B C 1
ATOM 5224 O O . SER B 1 222 ? -10.219 -26.859 -25.719 1 74.56 222 SER B O 1
ATOM 5226 N N . PRO B 1 223 ? -11.008 -27.938 -27.641 1 69.31 223 PRO B N 1
ATOM 5227 C CA . PRO B 1 223 ? -10.5 -26.797 -28.406 1 69.31 223 PRO B CA 1
ATOM 5228 C C . PRO B 1 223 ? -11.508 -25.656 -28.516 1 69.31 223 PRO B C 1
ATOM 5230 O O . PRO B 1 223 ? -11.141 -24.547 -28.891 1 69.31 223 PRO B O 1
ATOM 5233 N N . SER B 1 224 ? -12.703 -26.047 -28.109 1 78.31 224 SER B N 1
ATOM 5234 C CA . SER B 1 224 ? -13.742 -25.047 -28.312 1 78.31 224 SER B CA 1
ATOM 5235 C C . SER B 1 224 ? -13.93 -24.172 -27.078 1 78.31 224 SER B C 1
ATOM 5237 O O . SER B 1 224 ? -14.219 -24.672 -25.984 1 78.31 224 SER B O 1
ATOM 5239 N N . ALA B 1 225 ? -13.812 -22.906 -27.359 1 80.81 225 ALA B N 1
ATOM 5240 C CA . ALA B 1 225 ? -14.016 -21.922 -26.297 1 80.81 225 ALA B CA 1
ATOM 5241 C C . ALA B 1 225 ? -15.43 -22.016 -25.734 1 80.81 225 ALA B C 1
ATOM 5243 O O . ALA B 1 225 ? -15.656 -21.719 -24.562 1 80.81 225 ALA B O 1
ATOM 5244 N N . ALA B 1 226 ? -16.312 -22.391 -26.5 1 81.5 226 ALA B N 1
ATOM 5245 C CA . ALA B 1 226 ? -17.719 -22.453 -26.094 1 81.5 226 ALA B CA 1
ATOM 5246 C C . ALA B 1 226 ? -17.938 -23.469 -24.984 1 81.5 226 ALA B C 1
ATOM 5248 O O . ALA B 1 226 ? -18.922 -23.406 -24.266 1 81.5 226 ALA B O 1
ATOM 5249 N N . GLU B 1 227 ? -17 -24.266 -24.781 1 84.88 227 GLU B N 1
ATOM 5250 C CA . GLU B 1 227 ? -17.156 -25.344 -23.812 1 84.88 227 GLU B CA 1
ATOM 5251 C C . GLU B 1 227 ? -16.453 -25 -22.5 1 84.88 227 GLU B C 1
ATOM 5253 O O . GLU B 1 227 ? -16.547 -25.766 -21.531 1 84.88 227 GLU B O 1
ATOM 5258 N N . HIS B 1 228 ? -15.859 -23.891 -22.5 1 89.81 228 HIS B N 1
ATOM 5259 C CA . HIS B 1 228 ? -15.172 -23.516 -21.266 1 89.81 228 HIS B CA 1
ATOM 5260 C C . HIS B 1 228 ? -16.172 -23.188 -20.156 1 89.81 228 HIS B C 1
ATOM 5262 O O . HIS B 1 228 ? -17.219 -22.594 -20.406 1 89.81 228 HIS B O 1
ATOM 5268 N N . PRO B 1 229 ? -15.875 -23.703 -19.031 1 89.38 229 PRO B N 1
ATOM 5269 C CA . PRO B 1 229 ? -16.797 -23.375 -17.938 1 89.38 229 PRO B CA 1
ATOM 5270 C C . PRO B 1 229 ? -16.875 -21.875 -17.656 1 89.38 229 PRO B C 1
ATOM 5272 O O . PRO B 1 229 ? -15.844 -21.203 -17.641 1 89.38 229 PRO B O 1
ATOM 5275 N N . ARG B 1 230 ? -18.031 -21.453 -17.391 1 89.5 230 ARG B N 1
ATOM 5276 C CA . ARG B 1 230 ? -18.219 -20.047 -17.094 1 89.5 230 ARG B CA 1
ATOM 5277 C C . ARG B 1 230 ? -18.344 -19.812 -15.594 1 89.5 230 ARG B C 1
ATOM 5279 O O . ARG B 1 230 ? -18.391 -18.672 -15.133 1 89.5 230 ARG B O 1
ATOM 5286 N N . LYS B 1 231 ? -18.375 -20.875 -14.836 1 95.44 231 LYS B N 1
ATOM 5287 C CA . LYS B 1 231 ? -18.375 -20.844 -13.383 1 95.44 231 LYS B CA 1
ATOM 5288 C C . LYS B 1 231 ? -17.094 -21.469 -12.82 1 95.44 231 LYS B C 1
ATOM 5290 O O . LYS B 1 231 ? -16.438 -22.266 -13.5 1 95.44 231 LYS B O 1
ATOM 5295 N N . ALA B 1 232 ? -16.828 -21.062 -11.609 1 97.5 232 ALA B N 1
ATOM 5296 C CA . ALA B 1 232 ? -15.594 -21.547 -10.977 1 97.5 232 ALA B CA 1
ATOM 5297 C C . ALA B 1 232 ? -15.578 -23.062 -10.898 1 97.5 232 ALA B C 1
ATOM 5299 O O . ALA B 1 232 ? -16.594 -23.688 -10.617 1 97.5 232 ALA B O 1
ATOM 5300 N N . VAL B 1 233 ? -14.453 -23.703 -11.078 1 95.5 233 VAL B N 1
ATOM 5301 C CA . VAL B 1 233 ? -14.312 -25.156 -11.148 1 95.5 233 VAL B CA 1
ATOM 5302 C C . VAL B 1 233 ? -14.25 -25.734 -9.734 1 95.5 233 VAL B C 1
ATOM 5304 O O . VAL B 1 233 ? -14.383 -26.953 -9.555 1 95.5 233 VAL B O 1
ATOM 5307 N N . ALA B 1 234 ? -14.023 -24.938 -8.75 1 95.62 234 ALA B N 1
ATOM 5308 C CA . ALA B 1 234 ? -14 -25.297 -7.34 1 95.62 234 ALA B CA 1
ATOM 5309 C C . ALA B 1 234 ? -14.461 -24.141 -6.465 1 95.62 234 ALA B C 1
ATOM 5311 O O . ALA B 1 234 ? -14.273 -22.969 -6.816 1 95.62 234 ALA B O 1
ATOM 5312 N N . PRO B 1 235 ? -15.156 -24.438 -5.352 1 97.75 235 PRO B N 1
ATOM 5313 C CA . PRO B 1 235 ? -15.445 -23.344 -4.418 1 97.75 235 PRO B CA 1
ATOM 5314 C C . PRO B 1 235 ? -14.18 -22.766 -3.783 1 97.75 235 PRO B C 1
ATOM 5316 O O . PRO B 1 235 ? -13.164 -23.453 -3.68 1 97.75 235 PRO B O 1
ATOM 5319 N N . ARG B 1 236 ? -14.258 -21.562 -3.465 1 98.44 236 ARG B N 1
ATOM 5320 C CA . ARG B 1 236 ? -13.141 -20.984 -2.721 1 98.44 236 ARG B CA 1
ATOM 5321 C C . ARG B 1 236 ? -13.188 -21.391 -1.252 1 98.44 236 ARG B C 1
ATOM 5323 O O . ARG B 1 236 ? -14.258 -21.734 -0.732 1 98.44 236 ARG B O 1
ATOM 5330 N N . LEU B 1 237 ? -12.023 -21.281 -0.528 1 98.88 237 LEU B N 1
ATOM 5331 C CA . LEU B 1 237 ? -11.984 -21.562 0.903 1 98.88 237 LEU B CA 1
ATOM 5332 C C . LEU B 1 237 ? -12.852 -20.578 1.676 1 98.88 237 LEU B C 1
ATOM 5334 O O . LEU B 1 237 ? -13.453 -20.938 2.689 1 98.88 237 LEU B O 1
ATOM 5338 N N . VAL B 1 238 ? -12.906 -19.281 1.193 1 98.88 238 VAL B N 1
ATOM 5339 C CA . VAL B 1 238 ? -13.703 -18.266 1.87 1 98.88 238 VAL B CA 1
ATOM 5340 C C . VAL B 1 238 ? -15.188 -18.625 1.776 1 98.88 238 VAL B C 1
ATOM 5342 O O . VAL B 1 238 ? -15.953 -18.375 2.705 1 98.88 238 VAL B O 1
ATOM 5345 N N . ASP B 1 239 ? -15.617 -19.188 0.646 1 98.62 239 ASP B N 1
ATOM 5346 C CA . ASP B 1 239 ? -17 -19.641 0.478 1 98.62 239 ASP B CA 1
ATOM 5347 C C . ASP B 1 239 ? -17.297 -20.828 1.389 1 98.62 239 ASP B C 1
ATOM 5349 O O . ASP B 1 239 ? -18.391 -20.938 1.939 1 98.62 239 ASP B O 1
ATOM 5353 N N . ILE B 1 240 ? -16.359 -21.719 1.54 1 98.56 240 ILE B N 1
ATOM 5354 C CA . ILE B 1 240 ? -16.5 -22.875 2.414 1 98.56 240 ILE B CA 1
ATOM 5355 C C . ILE B 1 240 ? -16.562 -22.422 3.869 1 98.56 240 ILE B C 1
ATOM 5357 O O . ILE B 1 240 ? -17.391 -22.891 4.641 1 98.56 240 ILE B O 1
ATOM 5361 N N . ASP B 1 241 ? -15.727 -21.484 4.23 1 98.62 241 ASP B N 1
ATOM 5362 C CA . ASP B 1 241 ? -15.703 -20.969 5.594 1 98.62 241 ASP B CA 1
ATOM 5363 C C . ASP B 1 241 ? -17.062 -20.391 5.988 1 98.62 241 ASP B C 1
ATOM 5365 O O . ASP B 1 241 ? -17.453 -20.453 7.156 1 98.62 241 ASP B O 1
ATOM 5369 N N . ARG B 1 242 ? -17.781 -19.875 5.059 1 97.69 242 ARG B N 1
ATOM 5370 C CA . ARG B 1 242 ? -19.062 -19.203 5.297 1 97.69 242 ARG B CA 1
ATOM 5371 C C . ARG B 1 242 ? -20.109 -20.203 5.785 1 97.69 242 ARG B C 1
ATOM 5373 O O . ARG B 1 242 ? -21.016 -19.844 6.543 1 97.69 242 ARG B O 1
ATOM 5380 N N . VAL B 1 243 ? -20 -21.484 5.395 1 97.19 243 VAL B N 1
ATOM 5381 C CA . VAL B 1 243 ? -21.156 -22.344 5.59 1 97.19 243 VAL B CA 1
ATOM 5382 C C . VAL B 1 243 ? -20.734 -23.609 6.32 1 97.19 243 VAL B C 1
ATOM 5384 O O . VAL B 1 243 ? -21.547 -24.266 6.98 1 97.19 243 VAL B O 1
ATOM 5387 N N . LEU B 1 244 ? -19.469 -23.984 6.176 1 98 244 LEU B N 1
ATOM 5388 C CA . LEU B 1 244 ? -19 -25.25 6.73 1 98 244 LEU B CA 1
ATOM 5389 C C . LEU B 1 244 ? -19.281 -25.328 8.227 1 98 244 LEU B C 1
ATOM 5391 O O . LEU B 1 244 ? -19 -24.391 8.961 1 98 244 LEU B O 1
ATOM 5395 N N . ASP B 1 245 ? -19.891 -26.438 8.703 1 98.06 245 ASP B N 1
ATOM 5396 C CA . ASP B 1 245 ? -20.172 -26.719 10.109 1 98.06 245 ASP B CA 1
ATOM 5397 C C . ASP B 1 245 ? -20.953 -25.562 10.75 1 98.06 245 ASP B C 1
ATOM 5399 O O . ASP B 1 245 ? -20.688 -25.203 11.898 1 98.06 245 ASP B O 1
ATOM 5403 N N . GLY B 1 246 ? -21.75 -24.875 10.086 1 96.69 246 GLY B N 1
ATOM 5404 C CA . GLY B 1 246 ? -22.609 -23.828 10.617 1 96.69 246 GLY B CA 1
ATOM 5405 C C . GLY B 1 246 ? -22.016 -22.438 10.469 1 96.69 246 GLY B C 1
ATOM 5406 O O . GLY B 1 246 ? -22.578 -21.453 10.938 1 96.69 246 GLY B O 1
ATOM 5407 N N . GLY B 1 247 ? -20.844 -22.344 9.836 1 96.81 247 GLY B N 1
ATOM 5408 C CA . GLY B 1 247 ? -20.219 -21.062 9.578 1 96.81 247 GLY B CA 1
ATOM 5409 C C . GLY B 1 247 ? -19.125 -20.719 10.578 1 96.81 247 GLY B C 1
ATOM 5410 O O . GLY B 1 247 ? -18.719 -21.578 11.375 1 96.81 247 GLY B O 1
ATOM 5411 N N . PRO B 1 248 ? -18.609 -19.484 10.531 1 97.31 248 PRO B N 1
ATOM 5412 C CA . PRO B 1 248 ? -17.5 -19.047 11.383 1 97.31 248 PRO B CA 1
ATOM 5413 C C . PRO B 1 248 ? -17.844 -19.094 12.875 1 97.31 248 PRO B C 1
ATOM 5415 O O . PRO B 1 248 ? -18.984 -18.844 13.258 1 97.31 248 PRO B O 1
ATOM 5418 N N . LYS B 1 249 ? -16.844 -19.297 13.703 1 95.62 249 LYS B N 1
ATOM 5419 C CA . LYS B 1 249 ? -17 -19.406 15.148 1 95.62 249 LYS B CA 1
ATOM 5420 C C . LYS B 1 249 ? -17.031 -18.016 15.797 1 95.62 249 LYS B C 1
ATOM 5422 O O . LYS B 1 249 ? -17.516 -17.859 16.922 1 95.62 249 LYS B O 1
ATOM 5427 N N . ASP B 1 250 ? -16.484 -17 15.164 1 96.38 250 ASP B N 1
ATOM 5428 C CA . ASP B 1 250 ? -16.547 -15.602 15.609 1 96.38 250 ASP B CA 1
ATOM 5429 C C . ASP B 1 250 ? -16.781 -14.664 14.43 1 96.38 250 ASP B C 1
ATOM 5431 O O . ASP B 1 250 ? -16.953 -15.109 13.297 1 96.38 250 ASP B O 1
ATOM 5435 N N . ALA B 1 251 ? -16.766 -13.359 14.695 1 97.69 251 ALA B N 1
ATOM 5436 C CA . ALA B 1 251 ? -17.234 -12.375 13.727 1 97.69 251 ALA B CA 1
ATOM 5437 C C . ALA B 1 251 ? -16.188 -12.156 12.625 1 97.69 251 ALA B C 1
ATOM 5439 O O . ALA B 1 251 ? -16.516 -11.602 11.57 1 97.69 251 ALA B O 1
ATOM 5440 N N . PHE B 1 252 ? -14.961 -12.578 12.781 1 98.62 252 PHE B N 1
ATOM 5441 C CA . PHE B 1 252 ? -13.898 -12.297 11.82 1 98.62 252 PHE B CA 1
ATOM 5442 C C . PHE B 1 252 ? -13.727 -13.461 10.852 1 98.62 252 PHE B C 1
ATOM 5444 O O . PHE B 1 252 ? -13.258 -13.273 9.727 1 98.62 252 PHE B O 1
ATOM 5451 N N . GLY B 1 253 ? -14.148 -14.734 11.281 1 98.69 253 GLY B N 1
ATOM 5452 C CA . GLY B 1 253 ? -13.906 -15.922 10.469 1 98.69 253 GLY B CA 1
ATOM 5453 C C . GLY B 1 253 ? -12.445 -16.328 10.438 1 98.69 253 GLY B C 1
ATOM 5454 O O . GLY B 1 253 ? -11.656 -15.898 11.281 1 98.69 253 GLY B O 1
ATOM 5455 N N . ASN B 1 254 ? -12.109 -17.328 9.461 1 98.88 254 ASN B N 1
ATOM 5456 C CA . ASN B 1 254 ? -10.75 -17.859 9.445 1 98.88 254 ASN B CA 1
ATOM 5457 C C . ASN B 1 254 ? -10.172 -17.875 8.031 1 98.88 254 ASN B C 1
ATOM 5459 O O . ASN B 1 254 ? -9.109 -18.453 7.797 1 98.88 254 ASN B O 1
ATOM 5463 N N . VAL B 1 255 ? -10.906 -17.281 7.062 1 98.94 255 VAL B N 1
ATOM 5464 C CA . VAL B 1 255 ? -10.414 -17.344 5.691 1 98.94 255 VAL B CA 1
ATOM 5465 C C . VAL B 1 255 ? -10.594 -15.984 5.02 1 98.94 255 VAL B C 1
ATOM 5467 O O . VAL B 1 255 ? -11.633 -15.336 5.191 1 98.94 255 VAL B O 1
ATOM 5470 N N . VAL B 1 256 ? -9.594 -15.516 4.363 1 98.88 256 VAL B N 1
ATOM 5471 C CA . VAL B 1 256 ? -9.711 -14.352 3.484 1 98.88 256 VAL B CA 1
ATOM 5472 C C . VAL B 1 256 ? -9.281 -14.734 2.068 1 98.88 256 VAL B C 1
ATOM 5474 O O . VAL B 1 256 ? -8.312 -15.477 1.885 1 98.88 256 VAL B O 1
ATOM 5477 N N . SER B 1 257 ? -10.141 -14.352 1.098 1 98.88 257 SER B N 1
ATOM 5478 C CA . SER B 1 257 ? -9.812 -14.484 -0.318 1 98.88 257 SER B CA 1
ATOM 5479 C C . SER B 1 257 ? -9.094 -13.242 -0.839 1 98.88 257 SER B C 1
ATOM 5481 O O . SER B 1 257 ? -9.617 -12.133 -0.755 1 98.88 257 SER B O 1
ATOM 5483 N N . ASN B 1 258 ? -7.93 -13.445 -1.275 1 98.56 258 ASN B N 1
ATOM 5484 C CA . ASN B 1 258 ? -7.086 -12.414 -1.861 1 98.56 258 ASN B CA 1
ATOM 5485 C C . ASN B 1 258 ? -7.234 -12.359 -3.379 1 98.56 258 ASN B C 1
ATOM 5487 O O . ASN B 1 258 ? -6.742 -13.242 -4.086 1 98.56 258 ASN B O 1
ATOM 5491 N N . GLY B 1 259 ? -7.922 -11.273 -3.885 1 98.31 259 GLY B N 1
ATOM 5492 C CA . GLY B 1 259 ? -8.18 -11.125 -5.309 1 98.31 259 GLY B CA 1
ATOM 5493 C C . GLY B 1 259 ? -7.434 -9.953 -5.926 1 98.31 259 GLY B C 1
ATOM 5494 O O . GLY B 1 259 ? -6.984 -9.055 -5.215 1 98.31 259 GLY B O 1
ATOM 5495 N N . SER B 1 260 ? -7.273 -9.984 -7.195 1 98.25 260 SER B N 1
ATOM 5496 C CA . SER B 1 260 ? -6.566 -8.93 -7.918 1 98.25 260 SER B CA 1
ATOM 5497 C C . SER B 1 260 ? -7.016 -8.859 -9.375 1 98.25 260 SER B C 1
ATOM 5499 O O . SER B 1 260 ? -7.363 -9.875 -9.969 1 98.25 260 SER B O 1
ATOM 5501 N N . PHE B 1 261 ? -6.988 -7.734 -9.953 1 98.56 261 PHE B N 1
ATOM 5502 C CA . PHE B 1 261 ? -7.281 -7.539 -11.367 1 98.56 261 PHE B CA 1
ATOM 5503 C C . PHE B 1 261 ? -6 -7.555 -12.195 1 98.56 261 PHE B C 1
ATOM 5505 O O . PHE B 1 261 ? -6.039 -7.359 -13.406 1 98.56 261 PHE B O 1
ATOM 5512 N N . SER B 1 262 ? -4.848 -7.824 -11.586 1 97.88 262 SER B N 1
ATOM 5513 C CA . SER B 1 262 ? -3.539 -7.703 -12.227 1 97.88 262 SER B CA 1
ATOM 5514 C C . SER B 1 262 ? -3.418 -8.641 -13.422 1 97.88 262 SER B C 1
ATOM 5516 O O . SER B 1 262 ? -2.793 -8.289 -14.43 1 97.88 262 SER B O 1
ATOM 5518 N N . LYS B 1 263 ? -4 -9.844 -13.297 1 97.81 263 LYS B N 1
ATOM 5519 C CA . LYS B 1 263 ? -3.877 -10.852 -14.344 1 97.81 263 LYS B CA 1
ATOM 5520 C C . LYS B 1 263 ? -4.996 -10.711 -15.375 1 97.81 263 LYS B C 1
ATOM 5522 O O . LYS B 1 263 ? -4.965 -11.367 -16.422 1 97.81 263 LYS B O 1
ATOM 5527 N N . LEU B 1 264 ? -5.938 -9.797 -15.109 1 98.31 264 LEU B N 1
ATOM 5528 C CA . LEU B 1 264 ? -7.137 -9.672 -15.93 1 98.31 264 LEU B CA 1
ATOM 5529 C C . LEU B 1 264 ? -7.094 -8.398 -16.766 1 98.31 264 LEU B C 1
ATOM 5531 O O . LEU B 1 264 ? -7.582 -8.375 -17.891 1 98.31 264 LEU B O 1
ATOM 5535 N N . ILE B 1 265 ? -6.559 -7.277 -16.172 1 97.94 265 ILE B N 1
ATOM 5536 C CA . ILE B 1 265 ? -6.578 -5.961 -16.797 1 97.94 265 ILE B CA 1
ATOM 5537 C C . ILE B 1 265 ? -5.148 -5.469 -17.016 1 97.94 265 ILE B C 1
ATOM 5539 O O . ILE B 1 265 ? -4.84 -4.883 -18.047 1 97.94 265 ILE B O 1
ATOM 5543 N N . GLY B 1 266 ? -4.336 -5.688 -16.125 1 97 266 GLY B N 1
ATOM 5544 C CA . GLY B 1 266 ? -2.977 -5.176 -16.031 1 97 266 GLY B CA 1
ATOM 5545 C C . GLY B 1 266 ? -2.57 -4.82 -14.609 1 97 266 GLY B C 1
ATOM 5546 O O . GLY B 1 266 ? -3.33 -4.176 -13.883 1 97 266 GLY B O 1
ATOM 5547 N N . ALA B 1 267 ? -1.346 -5.223 -14.289 1 97.38 267 ALA B N 1
ATOM 5548 C CA . ALA B 1 267 ? -0.87 -5.047 -12.922 1 97.38 267 ALA B CA 1
ATOM 5549 C C . ALA B 1 267 ? -0.689 -3.566 -12.594 1 97.38 267 ALA B C 1
ATOM 5551 O O . ALA B 1 267 ? -0.784 -3.168 -11.43 1 97.38 267 ALA B O 1
ATOM 5552 N N . GLY B 1 268 ? -0.496 -2.721 -13.617 1 97.94 268 GLY B N 1
ATOM 5553 C CA . GLY B 1 268 ? -0.238 -1.308 -13.398 1 97.94 268 GLY B CA 1
ATOM 5554 C C . GLY B 1 268 ? -1.431 -0.565 -12.828 1 97.94 268 GLY B C 1
ATOM 5555 O O . GLY B 1 268 ? -1.276 0.497 -12.219 1 97.94 268 GLY B O 1
ATOM 5556 N N . CYS B 1 269 ? -2.617 -1.121 -13 1 97.81 269 CYS B N 1
ATOM 5557 C CA . CYS B 1 269 ? -3.811 -0.501 -12.438 1 97.81 269 CYS B CA 1
ATOM 5558 C C . CYS B 1 269 ? -3.787 -0.557 -10.914 1 97.81 269 CYS B C 1
ATOM 5560 O O . CYS B 1 269 ? -4.414 0.27 -10.25 1 97.81 269 CYS B O 1
ATOM 5562 N N . ARG B 1 270 ? -3.125 -1.529 -10.383 1 97.88 270 ARG B N 1
ATOM 5563 C CA . ARG B 1 270 ? -2.992 -1.726 -8.945 1 97.88 270 ARG B CA 1
ATOM 5564 C C . ARG B 1 270 ? -4.359 -1.724 -8.266 1 97.88 270 ARG B C 1
ATOM 5566 O O . ARG B 1 270 ? -4.566 -1.011 -7.281 1 97.88 270 ARG B O 1
ATOM 5573 N N . VAL B 1 271 ? -5.266 -2.584 -8.703 1 98.44 271 VAL B N 1
ATOM 5574 C CA . VAL B 1 271 ? -6.574 -2.742 -8.086 1 98.44 271 VAL B CA 1
ATOM 5575 C C . VAL B 1 271 ? -6.805 -4.207 -7.723 1 98.44 271 VAL B C 1
ATOM 5577 O O . VAL B 1 271 ? -6.535 -5.102 -8.531 1 98.44 271 VAL B O 1
ATOM 5580 N N . GLY B 1 272 ? -7.164 -4.504 -6.59 1 98.25 272 GLY B N 1
ATOM 5581 C CA . GLY B 1 272 ? -7.543 -5.812 -6.078 1 98.25 272 GLY B CA 1
ATOM 5582 C C . GLY B 1 272 ? -8.57 -5.742 -4.961 1 98.25 272 GLY B C 1
ATOM 5583 O O . GLY B 1 272 ? -9.156 -4.684 -4.719 1 98.25 272 GLY B O 1
ATOM 5584 N N . TRP B 1 273 ? -8.859 -6.855 -4.355 1 98.88 273 TRP B N 1
ATOM 5585 C CA . TRP B 1 273 ? -9.82 -6.883 -3.262 1 98.88 273 TRP B CA 1
ATOM 5586 C C . TRP B 1 273 ? -9.5 -8.008 -2.285 1 98.88 273 TRP B C 1
ATOM 5588 O O . TRP B 1 273 ? -8.836 -8.984 -2.646 1 98.88 273 TRP B O 1
ATOM 5598 N N . ALA B 1 274 ? -9.805 -7.805 -1.072 1 98.81 274 ALA B N 1
ATOM 5599 C CA . ALA B 1 274 ? -9.891 -8.852 -0.057 1 98.81 274 ALA B CA 1
ATOM 5600 C C . ALA B 1 274 ? -11.336 -9.156 0.301 1 98.81 274 ALA B C 1
ATOM 5602 O O . ALA B 1 274 ? -12.125 -8.242 0.558 1 98.81 274 ALA B O 1
ATOM 5603 N N . GLU B 1 275 ? -11.695 -10.383 0.221 1 98.94 275 GLU B N 1
ATOM 5604 C CA . GLU B 1 275 ? -13.031 -10.781 0.655 1 98.94 275 GLU B CA 1
ATOM 5605 C C . GLU B 1 275 ? -12.969 -11.656 1.905 1 98.94 275 GLU B C 1
ATOM 5607 O O . GLU B 1 275 ? -12.195 -12.617 1.96 1 98.94 275 GLU B O 1
ATOM 5612 N N . GLY B 1 276 ? -13.617 -11.406 2.916 1 98.69 276 GLY B N 1
ATOM 5613 C CA . GLY B 1 276 ? -13.844 -12.141 4.148 1 98.69 276 GLY B CA 1
ATOM 5614 C C . GLY B 1 276 ? -15.203 -11.867 4.762 1 98.69 276 GLY B C 1
ATOM 5615 O O . GLY B 1 276 ? -16.141 -11.492 4.059 1 98.69 276 GLY B O 1
ATOM 5616 N N . THR B 1 277 ? -15.383 -12.227 6.043 1 98.69 277 THR B N 1
ATOM 5617 C CA . THR B 1 277 ? -16.578 -11.727 6.727 1 98.69 277 THR B CA 1
ATOM 5618 C C . THR B 1 277 ? -16.641 -10.203 6.668 1 98.69 277 THR B C 1
ATOM 5620 O O . THR B 1 277 ? -15.633 -9.547 6.387 1 98.69 277 THR B O 1
ATOM 5623 N N . ALA B 1 278 ? -17.844 -9.688 6.867 1 98.62 278 ALA B N 1
ATOM 5624 C CA . ALA B 1 278 ? -18 -8.234 6.879 1 98.62 278 ALA B CA 1
ATOM 5625 C C . ALA B 1 278 ? -17.031 -7.594 7.875 1 98.62 278 ALA B C 1
ATOM 5627 O O . ALA B 1 278 ? -16.391 -6.586 7.57 1 98.62 278 ALA B O 1
ATOM 5628 N N . LYS B 1 279 ? -16.938 -8.164 9.039 1 98.81 279 LYS B N 1
ATOM 5629 C CA . LYS B 1 279 ? -16.047 -7.629 10.07 1 98.81 279 LYS B CA 1
ATOM 5630 C C . LYS B 1 279 ? -14.586 -7.707 9.641 1 98.81 279 LYS B C 1
ATOM 5632 O O . LYS B 1 279 ? -13.812 -6.781 9.883 1 98.81 279 LYS B O 1
ATOM 5637 N N . PHE B 1 280 ? -14.188 -8.805 9.031 1 98.81 280 PHE B N 1
ATOM 5638 C CA . PHE B 1 280 ? -12.82 -8.977 8.555 1 98.81 280 PHE B CA 1
ATOM 5639 C C . PHE B 1 280 ? -12.492 -7.945 7.48 1 98.81 280 PHE B C 1
ATOM 5641 O O . PHE B 1 280 ? -11.445 -7.297 7.535 1 98.81 280 PHE B O 1
ATOM 5648 N N . ALA B 1 281 ? -13.398 -7.812 6.504 1 98.81 281 ALA B N 1
ATOM 5649 C CA . ALA B 1 281 ? -13.188 -6.852 5.422 1 98.81 281 ALA B CA 1
ATOM 5650 C C . ALA B 1 281 ? -13.07 -5.43 5.973 1 98.81 281 ALA B C 1
ATOM 5652 O O . ALA B 1 281 ? -12.211 -4.66 5.527 1 98.81 281 ALA B O 1
ATOM 5653 N N . TYR B 1 282 ? -13.875 -5.105 6.898 1 98.69 282 TYR B N 1
ATOM 5654 C CA . TYR B 1 282 ? -13.781 -3.801 7.539 1 98.69 282 TYR B CA 1
ATOM 5655 C C . TYR B 1 282 ? -12.438 -3.639 8.242 1 98.69 282 TYR B C 1
ATOM 5657 O O . TYR B 1 282 ? -11.812 -2.58 8.156 1 98.69 282 TYR B O 1
ATOM 5665 N N . GLY B 1 283 ? -12.031 -4.676 8.945 1 98.75 283 GLY B N 1
ATOM 5666 C CA . GLY B 1 283 ? -10.734 -4.641 9.602 1 98.75 283 GLY B CA 1
ATOM 5667 C C . GLY B 1 283 ? -9.594 -4.336 8.648 1 98.75 283 GLY B C 1
ATOM 5668 O O . GLY B 1 283 ? -8.727 -3.512 8.945 1 98.75 283 GLY B O 1
ATOM 5669 N N . VAL B 1 284 ? -9.609 -4.988 7.492 1 98.75 284 VAL B N 1
ATOM 5670 C CA . VAL B 1 284 ? -8.586 -4.738 6.484 1 98.75 284 VAL B CA 1
ATOM 5671 C C . VAL B 1 284 ? -8.594 -3.266 6.086 1 98.75 284 VAL B C 1
ATOM 5673 O O . VAL B 1 284 ? -7.539 -2.643 5.953 1 98.75 284 VAL B O 1
ATOM 5676 N N . SER B 1 285 ? -9.758 -2.684 5.93 1 98.44 285 SER B N 1
ATOM 5677 C CA . SER B 1 285 ? -9.922 -1.302 5.488 1 98.44 285 SER B CA 1
ATOM 5678 C C . SER B 1 285 ? -9.375 -0.322 6.52 1 98.44 285 SER B C 1
ATOM 5680 O O . SER B 1 285 ? -9.094 0.834 6.199 1 98.44 285 SER B O 1
ATOM 5682 N N . GLN B 1 286 ? -9.242 -0.781 7.77 1 98.25 286 GLN B N 1
ATOM 5683 C CA . GLN B 1 286 ? -8.836 0.096 8.859 1 98.25 286 GLN B CA 1
ATOM 5684 C C . GLN B 1 286 ? -7.316 0.1 9.023 1 98.25 286 GLN B C 1
ATOM 5686 O O . GLN B 1 286 ? -6.785 0.717 9.945 1 98.25 286 GLN B O 1
ATOM 5691 N N . THR B 1 287 ? -6.605 -0.631 8.117 1 98.5 287 THR B N 1
ATOM 5692 C CA . THR B 1 287 ? -5.152 -0.513 8.117 1 98.5 287 THR B CA 1
ATOM 5693 C C . THR B 1 287 ? -4.727 0.953 8.18 1 98.5 287 THR B C 1
ATOM 5695 O O . THR B 1 287 ? -5.273 1.792 7.461 1 98.5 287 THR B O 1
ATOM 5698 N N . GLY B 1 288 ? -3.729 1.275 8.992 1 98.31 288 GLY B N 1
ATOM 5699 C CA . GLY B 1 288 ? -3.354 2.654 9.266 1 98.31 288 GLY B CA 1
ATOM 5700 C C . GLY B 1 288 ? -3.072 3.457 8.008 1 98.31 288 GLY B C 1
ATOM 5701 O O . GLY B 1 288 ? -3.543 4.59 7.871 1 98.31 288 GLY B O 1
ATOM 5702 N N . SER B 1 289 ? -2.303 2.936 7.066 1 97.69 289 SER B N 1
ATOM 5703 C CA . SER B 1 289 ? -1.964 3.652 5.844 1 97.69 289 SER B CA 1
ATOM 5704 C C . SER B 1 289 ? -3.205 3.92 4.996 1 97.69 289 SER B C 1
ATOM 5706 O O . SER B 1 289 ? -3.293 4.949 4.324 1 97.69 289 SER B O 1
ATOM 5708 N N . SER B 1 290 ? -4.207 2.982 5.023 1 97.31 290 SER B N 1
ATOM 5709 C CA . SER B 1 290 ? -5.465 3.188 4.312 1 97.31 290 SER B CA 1
ATOM 5710 C C . SER B 1 290 ? -6.328 4.234 5.008 1 97.31 290 SER B C 1
ATOM 5712 O O . SER B 1 290 ? -6.836 5.156 4.363 1 97.31 290 SER B O 1
ATOM 5714 N N . ARG B 1 291 ? -6.438 4.098 6.312 1 97.19 291 ARG B N 1
ATOM 5715 C CA . ARG B 1 291 ? -7.242 5.023 7.105 1 97.19 291 ARG B CA 1
ATOM 5716 C C . ARG B 1 291 ? -6.738 6.457 6.949 1 97.19 291 ARG B C 1
ATOM 5718 O O . ARG B 1 291 ? -7.531 7.398 6.914 1 97.19 291 ARG B O 1
ATOM 5725 N N . SER B 1 292 ? -5.465 6.586 6.855 1 96.38 292 SER B N 1
ATOM 5726 C CA . SER B 1 292 ? -4.832 7.898 6.762 1 96.38 292 SER B CA 1
ATOM 5727 C C . SER B 1 292 ? -4.828 8.414 5.328 1 96.38 292 SER B C 1
ATOM 5729 O O . SER B 1 292 ? -4.953 9.617 5.094 1 96.38 292 SER B O 1
ATOM 5731 N N . GLY B 1 293 ? -4.676 7.516 4.336 1 91.69 293 GLY B N 1
ATOM 5732 C CA . GLY B 1 293 ? -4.484 7.938 2.957 1 91.69 293 GLY B CA 1
ATOM 5733 C C . GLY B 1 293 ? -5.711 7.719 2.092 1 91.69 293 GLY B C 1
ATOM 5734 O O . GLY B 1 293 ? -5.801 8.258 0.986 1 91.69 293 GLY B O 1
ATOM 5735 N N . GLY B 1 294 ? -6.688 6.988 2.67 1 90.56 294 GLY B N 1
ATOM 5736 C CA . GLY B 1 294 ? -7.785 6.512 1.845 1 90.56 294 GLY B CA 1
ATOM 5737 C C . GLY B 1 294 ? -7.48 5.203 1.143 1 90.56 294 GLY B C 1
ATOM 5738 O O . GLY B 1 294 ? -6.41 4.625 1.333 1 90.56 294 GLY B O 1
ATOM 5739 N N . ALA B 1 295 ? -8.484 4.781 0.382 1 93.38 295 ALA B N 1
ATOM 5740 C CA . ALA B 1 295 ? -8.344 3.535 -0.369 1 93.38 295 ALA B CA 1
ATOM 5741 C C . ALA B 1 295 ? -7.121 3.588 -1.285 1 93.38 295 ALA B C 1
ATOM 5743 O O . ALA B 1 295 ? -6.902 4.582 -1.982 1 93.38 295 ALA B O 1
ATOM 5744 N N . PRO B 1 296 ? -6.285 2.561 -1.324 1 94.69 296 PRO B N 1
ATOM 5745 C CA . PRO B 1 296 ? -4.984 2.596 -1.996 1 94.69 296 PRO B CA 1
ATOM 5746 C C . PRO B 1 296 ? -5.105 2.695 -3.514 1 94.69 296 PRO B C 1
ATOM 5748 O O . PRO B 1 296 ? -4.129 3.01 -4.195 1 94.69 296 PRO B O 1
ATOM 5751 N N . SER B 1 297 ? -6.164 2.42 -4.148 1 96.5 297 SER B N 1
ATOM 5752 C CA . SER B 1 297 ? -6.379 2.494 -5.59 1 96.5 297 SER B CA 1
ATOM 5753 C C . SER B 1 297 ? -7.621 3.316 -5.918 1 96.5 297 SER B C 1
ATOM 5755 O O . SER B 1 297 ? -8.422 2.922 -6.77 1 96.5 297 SER B O 1
ATOM 5757 N N . GLN B 1 298 ? -7.707 4.422 -5.289 1 98.06 298 GLN B N 1
ATOM 5758 C CA . GLN B 1 298 ? -8.961 5.172 -5.289 1 98.06 298 GLN B CA 1
ATOM 5759 C C . GLN B 1 298 ? -9.367 5.551 -6.711 1 98.06 298 GLN B C 1
ATOM 5761 O O . GLN B 1 298 ? -10.438 5.148 -7.18 1 98.06 298 GLN B O 1
ATOM 5766 N N . LEU B 1 299 ? -8.523 6.223 -7.488 1 98.69 299 LEU B N 1
ATOM 5767 C CA . LEU B 1 299 ? -8.875 6.676 -8.828 1 98.69 299 LEU B CA 1
ATOM 5768 C C . LEU B 1 299 ? -9.047 5.492 -9.773 1 98.69 299 LEU B C 1
ATOM 5770 O O . LEU B 1 299 ? -10.086 5.363 -10.438 1 98.69 299 LEU B O 1
ATOM 5774 N N . THR B 1 300 ? -8.094 4.535 -9.812 1 98.62 300 THR B N 1
ATOM 5775 C CA . THR B 1 300 ? -8.117 3.438 -10.766 1 98.62 300 THR B CA 1
ATOM 5776 C C . THR B 1 300 ? -9.234 2.451 -10.438 1 98.62 300 THR B C 1
ATOM 5778 O O . THR B 1 300 ? -9.758 1.774 -11.32 1 98.62 300 THR B O 1
ATOM 5781 N N . SER B 1 301 ? -9.625 2.393 -9.156 1 98.62 301 SER B N 1
ATOM 5782 C CA . SER B 1 301 ? -10.766 1.562 -8.781 1 98.62 301 SER B CA 1
ATOM 5783 C C . SER B 1 301 ? -12.031 2.004 -9.508 1 98.62 301 SER B C 1
ATOM 5785 O O . SER B 1 301 ? -12.891 1.177 -9.836 1 98.62 301 SER B O 1
ATOM 5787 N N . THR B 1 302 ? -12.164 3.33 -9.742 1 98.81 302 THR B N 1
ATOM 5788 C CA . THR B 1 302 ? -13.344 3.832 -10.43 1 98.81 302 THR B CA 1
ATOM 5789 C C . THR B 1 302 ? -13.312 3.445 -11.906 1 98.81 302 THR B C 1
ATOM 5791 O O . THR B 1 302 ? -14.359 3.246 -12.523 1 98.81 302 THR B O 1
ATOM 5794 N N . TYR B 1 303 ? -12.102 3.316 -12.508 1 98.81 303 TYR B N 1
ATOM 5795 C CA . TYR B 1 303 ? -11.992 2.814 -13.875 1 98.81 303 TYR B CA 1
ATOM 5796 C C . TYR B 1 303 ? -12.453 1.363 -13.961 1 98.81 303 TYR B C 1
ATOM 5798 O O . TYR B 1 303 ? -13.188 0.992 -14.875 1 98.81 303 TYR B O 1
ATOM 5806 N N . VAL B 1 304 ? -12 0.564 -13 1 98.81 304 VAL B N 1
ATOM 5807 C CA . VAL B 1 304 ? -12.367 -0.847 -12.969 1 98.81 304 VAL B CA 1
ATOM 5808 C C . VAL B 1 304 ? -13.875 -0.982 -12.758 1 98.81 304 VAL B C 1
ATOM 5810 O O . VAL B 1 304 ? -14.516 -1.865 -13.336 1 98.81 304 VAL B O 1
ATOM 5813 N N . ARG B 1 305 ? -14.422 -0.088 -11.891 1 98.81 305 ARG B N 1
ATOM 5814 C CA . ARG B 1 305 ? -15.867 -0.073 -11.703 1 98.81 305 ARG B CA 1
ATOM 5815 C C . ARG B 1 305 ? -16.594 0.078 -13.031 1 98.81 305 ARG B C 1
ATOM 5817 O O . ARG B 1 305 ? -17.578 -0.619 -13.297 1 98.81 305 ARG B O 1
ATOM 5824 N N . GLU B 1 306 ? -16.109 0.993 -13.883 1 98.69 306 GLU B N 1
ATOM 5825 C CA . GLU B 1 306 ? -16.688 1.199 -15.203 1 98.69 306 GLU B CA 1
ATOM 5826 C C . GLU B 1 306 ? -16.609 -0.07 -16.047 1 98.69 306 GLU B C 1
ATOM 5828 O O . GLU B 1 306 ? -17.578 -0.425 -16.734 1 98.69 306 GLU B O 1
ATOM 5833 N N . LEU B 1 307 ? -15.492 -0.771 -16 1 98.81 307 LEU B N 1
ATOM 5834 C CA . LEU B 1 307 ? -15.297 -1.978 -16.797 1 98.81 307 LEU B CA 1
ATOM 5835 C C . LEU B 1 307 ? -16.234 -3.086 -16.344 1 98.81 307 LEU B C 1
ATOM 5837 O O . LEU B 1 307 ? -16.672 -3.9 -17.172 1 98.81 307 LEU B O 1
ATOM 5841 N N . LEU B 1 308 ? -16.531 -3.156 -15.055 1 98.81 308 LEU B N 1
ATOM 5842 C CA . LEU B 1 308 ? -17.422 -4.18 -14.531 1 98.81 308 LEU B CA 1
ATOM 5843 C C . LEU B 1 308 ? -18.875 -3.801 -14.781 1 98.81 308 LEU B C 1
ATOM 5845 O O . LEU B 1 308 ? -19.672 -4.633 -15.227 1 98.81 308 LEU B O 1
ATOM 5849 N N . SER B 1 309 ? -19.219 -2.51 -14.523 1 98.44 309 SER B N 1
ATOM 5850 C CA . SER B 1 309 ? -20.609 -2.068 -14.594 1 98.44 309 SER B CA 1
ATOM 5851 C C . SER B 1 309 ? -21.125 -2.115 -16.016 1 98.44 309 SER B C 1
ATOM 5853 O O . SER B 1 309 ? -22.328 -2.303 -16.25 1 98.44 309 SER B O 1
ATOM 5855 N N . THR B 1 310 ? -20.234 -2.008 -17 1 98.25 310 THR B N 1
ATOM 5856 C CA . THR B 1 310 ? -20.625 -2.051 -18.406 1 98.25 310 THR B CA 1
ATOM 5857 C C . THR B 1 310 ? -20.547 -3.477 -18.953 1 98.25 310 THR B C 1
ATOM 5859 O O . THR B 1 310 ? -20.75 -3.707 -20.141 1 98.25 310 THR B O 1
ATOM 5862 N N . SER B 1 311 ? -20.125 -4.465 -18.188 1 98.19 311 SER B N 1
ATOM 5863 C CA . SER B 1 311 ? -19.969 -5.879 -18.516 1 98.19 311 SER B CA 1
ATOM 5864 C C . SER B 1 311 ? -18.812 -6.102 -19.484 1 98.19 311 SER B C 1
ATOM 5866 O O . SER B 1 311 ? -18.672 -7.191 -20.047 1 98.19 311 SER B O 1
ATOM 5868 N N . PHE B 1 312 ? -18.062 -5.059 -19.656 1 98.62 312 PHE B N 1
ATOM 5869 C CA . PHE B 1 312 ? -16.906 -5.223 -20.547 1 98.62 312 PHE B CA 1
ATOM 5870 C C . PHE B 1 312 ? -15.977 -6.32 -20.031 1 98.62 312 PHE B C 1
ATOM 5872 O O . PHE B 1 312 ? -15.562 -7.195 -20.781 1 98.62 312 PHE B O 1
ATOM 5879 N N . LEU B 1 313 ? -15.656 -6.266 -18.734 1 98.62 313 LEU B N 1
ATOM 5880 C CA . LEU B 1 313 ? -14.602 -7.129 -18.203 1 98.62 313 LEU B CA 1
ATOM 5881 C C . LEU B 1 313 ? -15.031 -8.594 -18.219 1 98.62 313 LEU B C 1
ATOM 5883 O O . LEU B 1 313 ? -14.297 -9.453 -18.703 1 98.62 313 LEU B O 1
ATOM 5887 N N . PRO B 1 314 ? -16.234 -8.93 -17.703 1 97.94 314 PRO B N 1
ATOM 5888 C CA . PRO B 1 314 ? -16.656 -10.328 -17.828 1 97.94 314 PRO B CA 1
ATOM 5889 C C . PRO B 1 314 ? -16.625 -10.82 -19.281 1 97.94 314 PRO B C 1
ATOM 5891 O O . PRO B 1 314 ? -16.188 -11.938 -19.531 1 97.94 314 PRO B O 1
ATOM 5894 N N . ASP B 1 315 ? -17.078 -9.984 -20.203 1 97.88 315 ASP B N 1
ATOM 5895 C CA . ASP B 1 315 ? -17.078 -10.344 -21.609 1 97.88 315 ASP B CA 1
ATOM 5896 C C . ASP B 1 315 ? -15.656 -10.539 -22.125 1 97.88 315 ASP B C 1
ATOM 5898 O O . ASP B 1 315 ? -15.391 -11.461 -22.906 1 97.88 315 ASP B O 1
ATOM 5902 N N . TYR B 1 316 ? -14.805 -9.656 -21.766 1 98.38 316 TYR B N 1
ATOM 5903 C CA . TYR B 1 316 ? -13.414 -9.711 -22.188 1 98.38 316 TYR B CA 1
ATOM 5904 C C . TYR B 1 316 ? -12.742 -10.984 -21.688 1 98.38 316 TYR B C 1
ATOM 5906 O O . TYR B 1 316 ? -11.969 -11.617 -22.406 1 98.38 316 TYR B O 1
ATOM 5914 N N . ILE B 1 317 ? -12.992 -11.398 -20.422 1 98 317 ILE B N 1
ATOM 5915 C CA . ILE B 1 317 ? -12.438 -12.609 -19.844 1 98 317 ILE B CA 1
ATOM 5916 C C . ILE B 1 317 ? -12.938 -13.836 -20.609 1 98 317 ILE B C 1
ATOM 5918 O O . ILE B 1 317 ? -12.141 -14.672 -21.031 1 98 317 ILE B O 1
ATOM 5922 N N . ASP B 1 318 ? -14.195 -13.891 -20.891 1 96.31 318 ASP B N 1
ATOM 5923 C CA . ASP B 1 318 ? -14.82 -15.078 -21.469 1 96.31 318 ASP B CA 1
ATOM 5924 C C . ASP B 1 318 ? -14.469 -15.211 -22.953 1 96.31 318 ASP B C 1
ATOM 5926 O O . ASP B 1 318 ? -14.273 -16.312 -23.453 1 96.31 318 ASP B O 1
ATOM 5930 N N . ASN B 1 319 ? -14.359 -14.078 -23.594 1 96.25 319 ASN B N 1
ATOM 5931 C CA . ASN B 1 319 ? -14.328 -14.148 -25.047 1 96.25 319 ASN B CA 1
ATOM 5932 C C . ASN B 1 319 ? -12.945 -13.797 -25.594 1 96.25 319 ASN B C 1
ATOM 5934 O O . ASN B 1 319 ? -12.68 -13.977 -26.797 1 96.25 319 ASN B O 1
ATOM 5938 N N . THR B 1 320 ? -12.094 -13.32 -24.734 1 97 320 THR B N 1
ATOM 5939 C CA . THR B 1 320 ? -10.758 -12.969 -25.203 1 97 320 THR B CA 1
ATOM 5940 C C . THR B 1 320 ? -9.688 -13.672 -24.375 1 97 320 THR B C 1
ATOM 5942 O O . THR B 1 320 ? -8.93 -14.5 -24.906 1 97 320 THR B O 1
ATOM 5945 N N . LEU B 1 321 ? -9.664 -13.438 -23.094 1 97.62 321 LEU B N 1
ATOM 5946 C CA . LEU B 1 321 ? -8.57 -13.938 -22.266 1 97.62 321 LEU B CA 1
ATOM 5947 C C . LEU B 1 321 ? -8.562 -15.461 -22.234 1 97.62 321 LEU B C 1
ATOM 5949 O O . LEU B 1 321 ? -7.547 -16.094 -22.531 1 97.62 321 LEU B O 1
ATOM 5953 N N . ARG B 1 322 ? -9.688 -16.094 -21.875 1 96.88 322 ARG B N 1
ATOM 5954 C CA . ARG B 1 322 ? -9.742 -17.547 -21.719 1 96.88 322 ARG B CA 1
ATOM 5955 C C . ARG B 1 322 ? -9.406 -18.25 -23.031 1 96.88 322 ARG B C 1
ATOM 5957 O O . ARG B 1 322 ? -8.555 -19.141 -23.062 1 96.88 322 ARG B O 1
ATOM 5964 N N . PRO B 1 323 ? -10 -17.812 -24.172 1 95.88 323 PRO B N 1
ATOM 5965 C CA . PRO B 1 323 ? -9.641 -18.469 -25.422 1 95.88 323 PRO B CA 1
ATOM 5966 C C . PRO B 1 323 ? -8.156 -18.328 -25.766 1 95.88 323 PRO B C 1
ATOM 5968 O O . PRO B 1 323 ? -7.523 -19.281 -26.219 1 95.88 323 PRO B O 1
ATOM 5971 N N . VAL B 1 324 ? -7.566 -17.141 -25.562 1 96.62 324 VAL B N 1
ATOM 5972 C CA . VAL B 1 324 ? -6.172 -16.906 -25.906 1 96.62 324 VAL B CA 1
ATOM 5973 C C . VAL B 1 324 ? -5.262 -17.734 -25.016 1 96.62 324 VAL B C 1
ATOM 5975 O O . VAL B 1 324 ? -4.332 -18.391 -25.5 1 96.62 324 VAL B O 1
ATOM 5978 N N . TYR B 1 325 ? -5.531 -17.766 -23.719 1 96.5 325 TYR B N 1
ATOM 5979 C CA . TYR B 1 325 ? -4.68 -18.516 -22.797 1 96.5 325 TYR B CA 1
ATOM 5980 C C . TYR B 1 325 ? -4.836 -20.016 -23 1 96.5 325 TYR B C 1
ATOM 5982 O O . TYR B 1 325 ? -3.871 -20.766 -22.875 1 96.5 325 TYR B O 1
ATOM 5990 N N . ALA B 1 326 ? -6.066 -20.438 -23.328 1 95.56 326 ALA B N 1
ATOM 5991 C CA . ALA B 1 326 ? -6.273 -21.844 -23.641 1 95.56 326 ALA B CA 1
ATOM 5992 C C . ALA B 1 326 ? -5.445 -22.266 -24.859 1 95.56 326 ALA B C 1
ATOM 5994 O O . ALA B 1 326 ? -4.844 -23.328 -24.859 1 95.56 326 ALA B O 1
ATOM 5995 N N . ARG B 1 327 ? -5.48 -21.453 -25.875 1 95.75 327 ARG B N 1
ATOM 5996 C CA . ARG B 1 327 ? -4.711 -21.734 -27.078 1 95.75 327 ARG B CA 1
ATOM 5997 C C . ARG B 1 327 ? -3.213 -21.75 -26.781 1 95.75 327 ARG B C 1
ATOM 5999 O O . ARG B 1 327 ? -2.498 -22.656 -27.219 1 95.75 327 ARG B O 1
ATOM 6006 N N . ARG B 1 328 ? -2.717 -20.781 -26.078 1 96.69 328 ARG B N 1
ATOM 6007 C CA . ARG B 1 328 ? -1.306 -20.719 -25.703 1 96.69 328 ARG B CA 1
ATOM 6008 C C . ARG B 1 328 ? -0.898 -21.922 -24.875 1 96.69 328 ARG B C 1
ATOM 6010 O O . ARG B 1 328 ? 0.188 -22.484 -25.062 1 96.69 328 ARG B O 1
ATOM 6017 N N . HIS B 1 329 ? -1.77 -22.297 -23.969 1 95.69 329 HIS B N 1
ATOM 6018 C CA . HIS B 1 329 ? -1.553 -23.484 -23.156 1 95.69 329 HIS B CA 1
ATOM 6019 C C . HIS B 1 329 ? -1.429 -24.734 -24.016 1 95.69 329 HIS B C 1
ATOM 6021 O O . HIS B 1 329 ? -0.527 -25.547 -23.812 1 95.69 329 HIS B O 1
ATOM 6027 N N . ARG B 1 330 ? -2.283 -24.875 -24.953 1 94.75 330 ARG B N 1
ATOM 6028 C CA . ARG B 1 330 ? -2.262 -26.031 -25.844 1 94.75 330 ARG B CA 1
ATOM 6029 C C . ARG B 1 330 ? -0.974 -26.062 -26.656 1 94.75 330 ARG B C 1
ATOM 6031 O O . ARG B 1 330 ? -0.378 -27.125 -26.844 1 94.75 330 ARG B O 1
ATOM 6038 N N . ILE B 1 331 ? -0.613 -24.906 -27.141 1 96.62 331 ILE B N 1
ATOM 6039 C CA . ILE B 1 331 ? 0.627 -24.812 -27.906 1 96.62 331 ILE B CA 1
ATOM 6040 C C . ILE B 1 331 ? 1.801 -25.266 -27.031 1 96.62 331 ILE B C 1
ATOM 6042 O O . ILE B 1 331 ? 2.648 -26.047 -27.484 1 96.62 331 ILE B O 1
ATOM 6046 N N . MET B 1 332 ? 1.85 -24.828 -25.844 1 96.38 332 MET B N 1
ATOM 6047 C CA . MET B 1 332 ? 2.906 -25.188 -24.906 1 96.38 332 MET B CA 1
ATOM 6048 C C . MET B 1 332 ? 2.906 -26.688 -24.625 1 96.38 332 MET B C 1
ATOM 6050 O O . MET B 1 332 ? 3.957 -27.328 -24.656 1 96.38 332 MET B O 1
ATOM 6054 N N . LEU B 1 333 ? 1.747 -27.266 -24.359 1 95 333 LEU B N 1
ATOM 6055 C CA . LEU B 1 333 ? 1.646 -28.688 -24.047 1 95 333 LEU B CA 1
ATOM 6056 C C . LEU B 1 333 ? 2.068 -29.531 -25.234 1 95 333 LEU B C 1
ATOM 6058 O O . LEU B 1 333 ? 2.727 -30.562 -25.078 1 95 333 LEU B O 1
ATOM 6062 N N . THR B 1 334 ? 1.636 -29.109 -26.391 1 95.38 334 THR B N 1
ATOM 6063 C CA . THR B 1 334 ? 2.027 -29.828 -27.609 1 95.38 334 THR B CA 1
ATOM 6064 C C . THR B 1 334 ? 3.543 -29.797 -27.781 1 95.38 334 THR B C 1
ATOM 6066 O O . THR B 1 334 ? 4.156 -30.828 -28.078 1 95.38 334 THR B O 1
ATOM 6069 N N . ALA B 1 335 ? 4.109 -28.641 -27.609 1 97.31 335 ALA B N 1
ATOM 6070 C CA . ALA B 1 335 ? 5.559 -28.5 -27.719 1 97.31 335 ALA B CA 1
ATOM 6071 C C . ALA B 1 335 ? 6.27 -29.375 -26.703 1 97.31 335 ALA B C 1
ATOM 6073 O O . ALA B 1 335 ? 7.293 -30 -27 1 97.31 335 ALA B O 1
ATOM 6074 N N . ILE B 1 336 ? 5.797 -29.453 -25.516 1 96.44 336 ILE B N 1
ATOM 6075 C CA . ILE B 1 336 ? 6.375 -30.25 -24.438 1 96.44 336 ILE B CA 1
ATOM 6076 C C . ILE B 1 336 ? 6.293 -31.734 -24.797 1 96.44 336 ILE B C 1
ATOM 6078 O O . ILE B 1 336 ? 7.281 -32.469 -24.688 1 96.44 336 ILE B O 1
ATOM 6082 N N . ARG B 1 337 ? 5.164 -32.156 -25.219 1 95 337 ARG B N 1
ATOM 6083 C CA . ARG B 1 337 ? 4.961 -33.562 -25.609 1 95 337 ARG B CA 1
ATOM 6084 C C . ARG B 1 337 ? 5.91 -33.969 -26.734 1 95 337 ARG B C 1
ATOM 6086 O O . ARG B 1 337 ? 6.523 -35.031 -26.688 1 95 337 ARG B O 1
ATOM 6093 N N . ASP B 1 338 ? 6.059 -33.094 -27.641 1 97.06 338 ASP B N 1
ATOM 6094 C CA . ASP B 1 338 ? 6.812 -33.406 -28.844 1 97.06 338 ASP B CA 1
ATOM 6095 C C . ASP B 1 338 ? 8.32 -33.375 -28.578 1 97.06 338 ASP B C 1
ATOM 6097 O O . ASP B 1 338 ? 9.094 -34.031 -29.266 1 97.06 338 ASP B O 1
ATOM 6101 N N . ASN B 1 339 ? 8.711 -32.594 -27.562 1 97.19 339 ASN B N 1
ATOM 6102 C CA . ASN B 1 339 ? 10.141 -32.344 -27.5 1 97.19 339 ASN B CA 1
ATOM 6103 C C . ASN B 1 339 ? 10.734 -32.781 -26.156 1 97.19 339 ASN B C 1
ATOM 6105 O O . ASN B 1 339 ? 11.938 -33.031 -26.062 1 97.19 339 ASN B O 1
ATOM 6109 N N . LEU B 1 340 ? 9.938 -32.875 -25.125 1 96.44 340 LEU B N 1
ATOM 6110 C CA . LEU B 1 340 ? 10.531 -33.031 -23.797 1 96.44 340 LEU B CA 1
ATOM 6111 C C . LEU B 1 340 ? 10.227 -34.406 -23.219 1 96.44 340 LEU B C 1
ATOM 6113 O O . LEU B 1 340 ? 10.859 -34.844 -22.25 1 96.44 340 LEU B O 1
ATOM 6117 N N . THR B 1 341 ? 9.32 -35.062 -23.844 1 93.44 341 THR B N 1
ATOM 6118 C CA . THR B 1 341 ? 8.977 -36.406 -23.344 1 93.44 341 THR B CA 1
ATOM 6119 C C . THR B 1 341 ? 10.156 -37.344 -23.5 1 93.44 341 THR B C 1
ATOM 6121 O O . THR B 1 341 ? 10.492 -38.094 -22.562 1 93.44 341 THR B O 1
ATOM 6124 N N . GLU B 1 342 ? 10.789 -37.344 -24.609 1 91.94 342 GLU B N 1
ATOM 6125 C CA . GLU B 1 342 ? 11.883 -38.25 -24.906 1 91.94 342 GLU B CA 1
ATOM 6126 C C . GLU B 1 342 ? 13.047 -38.062 -23.938 1 91.94 342 GLU B C 1
ATOM 6128 O O . GLU B 1 342 ? 13.586 -39.031 -23.406 1 91.94 342 GLU B O 1
ATOM 6133 N N . PRO B 1 343 ? 13.344 -36.844 -23.641 1 92.69 343 PRO B N 1
ATOM 6134 C CA . PRO B 1 343 ? 14.445 -36.625 -22.688 1 92.69 343 PRO B CA 1
ATOM 6135 C C . PRO B 1 343 ? 14.047 -36.969 -21.25 1 92.69 343 PRO B C 1
ATOM 6137 O O . PRO B 1 343 ? 14.859 -36.812 -20.328 1 92.69 343 PRO B O 1
ATOM 6140 N N . GLY B 1 344 ? 12.789 -37.281 -21.047 1 93.12 344 GLY B N 1
ATOM 6141 C CA . GLY B 1 344 ? 12.375 -37.812 -19.75 1 93.12 344 GLY B CA 1
ATOM 6142 C C . GLY B 1 344 ? 11.719 -36.75 -18.875 1 93.12 344 GLY B C 1
ATOM 6143 O O . GLY B 1 344 ? 11.547 -36.938 -17.672 1 93.12 344 GLY B O 1
ATOM 6144 N N . VAL B 1 345 ? 11.422 -35.625 -19.438 1 96.38 345 VAL B N 1
ATOM 6145 C CA . VAL B 1 345 ? 10.719 -34.562 -18.688 1 96.38 345 VAL B CA 1
ATOM 6146 C C . VAL B 1 345 ? 9.234 -34.906 -18.594 1 96.38 345 VAL B C 1
ATOM 6148 O O . VAL B 1 345 ? 8.633 -35.406 -19.562 1 96.38 345 VAL B O 1
ATOM 6151 N N . ARG B 1 346 ? 8.664 -34.719 -17.391 1 94.81 346 ARG B N 1
ATOM 6152 C CA . ARG B 1 346 ? 7.258 -35.062 -17.188 1 94.81 346 ARG B CA 1
ATOM 6153 C C . ARG B 1 346 ? 6.461 -33.844 -16.734 1 94.81 346 ARG B C 1
ATOM 6155 O O . ARG B 1 346 ? 6.945 -33.031 -15.938 1 94.81 346 ARG B O 1
ATOM 6162 N N . LEU B 1 347 ? 5.281 -33.75 -17.25 1 92.81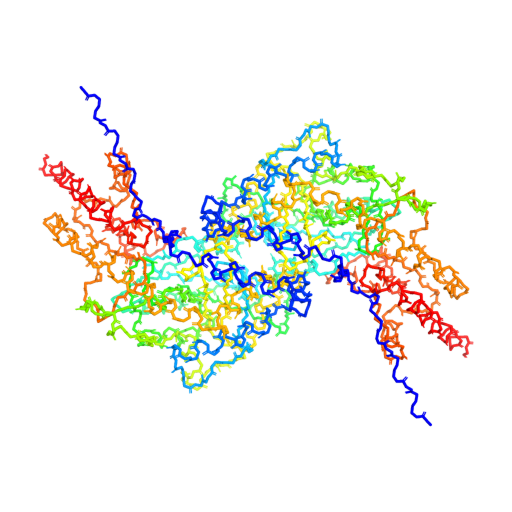 347 LEU B N 1
ATOM 6163 C CA . LEU B 1 347 ? 4.316 -32.781 -16.75 1 92.81 347 LEU B CA 1
ATOM 6164 C C . LEU B 1 347 ? 3.748 -33.219 -15.406 1 92.81 347 LEU B C 1
ATOM 6166 O O . LEU B 1 347 ? 3.305 -34.344 -15.258 1 92.81 347 LEU B O 1
ATOM 6170 N N . VAL B 1 348 ? 3.762 -32.344 -14.383 1 87.12 348 VAL B N 1
ATOM 6171 C CA . VAL B 1 348 ? 3.273 -32.656 -13.055 1 87.12 348 VAL B CA 1
ATOM 6172 C C . VAL B 1 348 ? 1.76 -32.844 -13.086 1 87.12 348 VAL B C 1
ATOM 6174 O O . VAL B 1 348 ? 1.238 -33.812 -12.523 1 87.12 348 VAL B O 1
ATOM 6177 N N . LYS B 1 349 ? 1.139 -31.828 -13.578 1 71.94 349 LYS B N 1
ATOM 6178 C CA . LYS B 1 349 ? -0.312 -31.922 -13.711 1 71.94 349 LYS B CA 1
ATOM 6179 C C . LYS B 1 349 ? -0.712 -32.312 -15.125 1 71.94 349 LYS B C 1
ATOM 6181 O O . LYS B 1 349 ? -0.487 -31.578 -16.078 1 71.94 349 LYS B O 1
ATOM 6186 N N . GLU B 1 350 ? -0.896 -33.625 -15.398 1 60.06 350 GLU B N 1
ATOM 6187 C CA . GLU B 1 350 ? -1.197 -34.094 -16.75 1 60.06 350 GLU B CA 1
ATOM 6188 C C . GLU B 1 350 ? -2.693 -34.031 -17.031 1 60.06 350 GLU B C 1
ATOM 6190 O O . GLU B 1 350 ? -3.096 -33.688 -18.156 1 60.06 350 GLU B O 1
ATOM 6195 N N . SER B 1 351 ? -3.416 -34.562 -15.992 1 62 351 SER B N 1
ATOM 6196 C CA . SER B 1 351 ? -4.777 -34.938 -16.344 1 62 351 SER B CA 1
ATOM 6197 C C . SER B 1 351 ? -5.797 -34.281 -15.422 1 62 351 SER B C 1
ATOM 6199 O O . SER B 1 351 ? -5.688 -34.375 -14.195 1 62 351 SER B O 1
ATOM 6201 N N . ASN B 1 352 ? -6.109 -32.938 -15.695 1 73.25 352 ASN B N 1
ATOM 6202 C CA . ASN B 1 352 ? -7.305 -32.406 -15.039 1 73.25 352 ASN B CA 1
ATOM 6203 C C . ASN B 1 352 ? -8.344 -31.938 -16.047 1 73.25 352 ASN B C 1
ATOM 6205 O O . ASN B 1 352 ? -8.008 -31.625 -17.188 1 73.25 352 ASN B O 1
ATOM 6209 N N . LYS B 1 353 ? -9.586 -32.281 -15.664 1 86.81 353 LYS B N 1
ATOM 6210 C CA . LYS B 1 353 ? -10.711 -31.828 -16.484 1 86.81 353 LYS B CA 1
ATOM 6211 C C . LYS B 1 353 ? -10.586 -30.359 -16.844 1 86.81 353 LYS B C 1
ATOM 6213 O O . LYS B 1 353 ? -10.992 -29.938 -17.938 1 86.81 353 LYS B O 1
ATOM 6218 N N . PHE B 1 354 ? -9.906 -29.688 -15.984 1 93.38 354 PHE B N 1
ATOM 6219 C CA . PHE B 1 354 ? -9.812 -28.25 -16.188 1 93.38 354 PHE B CA 1
ATOM 6220 C C . PHE B 1 354 ? -8.367 -27.781 -16.031 1 93.38 354 PHE B C 1
ATOM 6222 O O . PHE B 1 354 ? -7.598 -28.359 -15.266 1 93.38 354 PHE B O 1
ATOM 6229 N N . SER B 1 355 ? -8 -26.859 -16.859 1 94.25 355 SER B N 1
ATOM 6230 C CA . SER B 1 355 ? -6.73 -26.141 -16.766 1 94.25 355 SER B CA 1
ATOM 6231 C C . SER B 1 355 ? -6.941 -24.641 -16.594 1 94.25 355 SER B C 1
ATOM 6233 O O . SER B 1 355 ? -8.047 -24.141 -16.797 1 94.25 355 SER B O 1
ATOM 6235 N N . GLY B 1 356 ? -5.973 -23.969 -16.172 1 95.25 356 GLY B N 1
ATOM 6236 C CA . GLY B 1 356 ? -6.047 -22.531 -15.977 1 95.25 356 GLY B CA 1
ATOM 6237 C C . GLY B 1 356 ? -4.738 -21.922 -15.523 1 95.25 356 GLY B C 1
ATOM 6238 O O . GLY B 1 356 ? -3.725 -22.625 -15.422 1 95.25 356 GLY B O 1
ATOM 6239 N N . GLY B 1 357 ? -4.793 -20.578 -15.32 1 96.12 357 GLY B N 1
ATOM 6240 C CA . GLY B 1 357 ? -3.633 -19.844 -14.836 1 96.12 357 GLY B CA 1
ATOM 6241 C C . GLY B 1 357 ? -2.652 -19.484 -15.938 1 96.12 357 GLY B C 1
ATOM 6242 O O . GLY B 1 357 ? -3.057 -19.141 -17.047 1 96.12 357 GLY B O 1
ATOM 6243 N N . TYR B 1 358 ? -1.346 -19.438 -15.516 1 97.62 358 TYR B N 1
ATOM 6244 C CA . TYR B 1 358 ? -0.334 -18.891 -16.422 1 97.62 358 TYR B CA 1
ATOM 6245 C C . TYR B 1 358 ? 0.792 -19.891 -16.641 1 97.62 358 TYR B C 1
ATOM 6247 O O . TYR B 1 358 ? 1.681 -19.672 -17.469 1 97.62 358 TYR B O 1
ATOM 6255 N N . PHE B 1 359 ? 0.753 -21.141 -15.938 1 97.69 359 PHE B N 1
ATOM 6256 C CA . PHE B 1 359 ? 2.027 -21.828 -15.82 1 97.69 359 PHE B CA 1
ATOM 6257 C C . PHE B 1 359 ? 1.849 -23.328 -16.047 1 97.69 359 PHE B C 1
ATOM 6259 O O . PHE B 1 359 ? 0.742 -23.859 -15.914 1 97.69 359 PHE B O 1
ATOM 6266 N N . VAL B 1 360 ? 2.93 -23.938 -16.438 1 96.62 360 VAL B N 1
ATOM 6267 C CA . VAL B 1 360 ? 3.076 -25.391 -16.391 1 96.62 360 VAL B CA 1
ATOM 6268 C C . VAL B 1 360 ? 4.277 -25.766 -15.531 1 96.62 360 VAL B C 1
ATOM 6270 O O . VAL B 1 360 ? 5.254 -25.016 -15.461 1 96.62 360 VAL B O 1
ATOM 6273 N N . TRP B 1 361 ? 4.156 -26.812 -14.844 1 97.38 361 TRP B N 1
ATOM 6274 C CA . TRP B 1 361 ? 5.145 -27.328 -13.906 1 97.38 361 TRP B CA 1
ATOM 6275 C C . TRP B 1 361 ? 5.68 -28.688 -14.359 1 97.38 361 TRP B C 1
ATOM 6277 O O . TRP B 1 361 ? 4.91 -29.609 -14.594 1 97.38 361 TRP B O 1
ATOM 6287 N N . LEU B 1 362 ? 7.023 -28.75 -14.516 1 97.69 362 LEU B N 1
ATOM 6288 C CA . LEU B 1 362 ? 7.641 -29.922 -15.125 1 97.69 362 LEU B CA 1
ATOM 6289 C C . LEU B 1 362 ? 8.594 -30.594 -14.141 1 97.69 362 LEU B C 1
ATOM 6291 O O . LEU B 1 362 ? 9.312 -29.922 -13.398 1 97.69 362 LEU B O 1
ATOM 6295 N N . GLU B 1 363 ? 8.57 -31.844 -14.125 1 97.31 363 GLU B N 1
ATOM 6296 C CA . GLU B 1 363 ? 9.547 -32.656 -13.398 1 97.31 363 GLU B CA 1
ATOM 6297 C C . GLU B 1 363 ? 10.703 -33.062 -14.297 1 97.31 363 GLU B C 1
ATOM 6299 O O . GLU B 1 363 ? 10.484 -33.625 -15.375 1 97.31 363 GLU B O 1
ATOM 6304 N N . LEU B 1 364 ? 11.844 -32.844 -13.875 1 97.5 364 LEU B N 1
ATOM 6305 C CA . LEU B 1 364 ? 13.047 -33.094 -14.656 1 97.5 364 LEU B CA 1
ATOM 6306 C C . LEU B 1 364 ? 13.508 -34.562 -14.477 1 97.5 364 LEU B C 1
ATOM 6308 O O . LEU B 1 364 ? 13.188 -35.188 -13.477 1 97.5 364 LEU B O 1
ATOM 6312 N N . PRO B 1 365 ? 14.234 -35.031 -15.477 1 94.25 365 PRO B N 1
ATOM 6313 C CA . PRO B 1 365 ? 14.812 -36.375 -15.281 1 94.25 365 PRO B CA 1
ATOM 6314 C C . PRO B 1 365 ? 15.906 -36.375 -14.219 1 94.25 365 PRO B C 1
ATOM 6316 O O . PRO B 1 365 ? 16.438 -35.344 -13.852 1 94.25 365 PRO B O 1
ATOM 6319 N N . ALA B 1 366 ? 16.203 -37.594 -13.805 1 91.5 366 ALA B N 1
ATOM 6320 C CA . ALA B 1 366 ? 17.219 -37.75 -12.773 1 91.5 366 ALA B CA 1
ATOM 6321 C C . ALA B 1 366 ? 18.562 -37.188 -13.234 1 91.5 366 ALA B C 1
ATOM 6323 O O . ALA B 1 366 ? 18.938 -37.344 -14.398 1 91.5 366 ALA B O 1
ATOM 6324 N N . GLY B 1 367 ? 19.219 -36.531 -12.352 1 91.44 367 GLY B N 1
ATOM 6325 C CA . GLY B 1 367 ? 20.578 -36.062 -12.625 1 91.44 367 GLY B CA 1
ATOM 6326 C C . GLY B 1 367 ? 20.609 -34.625 -13.039 1 91.44 367 GLY B C 1
ATOM 6327 O O . GLY B 1 367 ? 21.672 -33.969 -12.992 1 91.44 367 GLY B O 1
ATOM 6328 N N . ILE B 1 368 ? 19.484 -34.125 -13.5 1 94.94 368 ILE B N 1
ATOM 6329 C CA . ILE B 1 368 ? 19.453 -32.719 -13.914 1 94.94 368 ILE B CA 1
ATOM 6330 C C . ILE B 1 368 ? 18.922 -31.875 -12.781 1 94.94 368 ILE B C 1
ATOM 6332 O O . ILE B 1 368 ? 17.844 -32.156 -12.227 1 94.94 368 ILE B O 1
ATOM 6336 N N . LYS B 1 369 ? 19.672 -30.844 -12.43 1 96.69 369 LYS B N 1
ATOM 6337 C CA . LYS B 1 369 ? 19.266 -29.906 -11.383 1 96.69 369 LYS B CA 1
ATOM 6338 C C . LYS B 1 369 ? 18.625 -28.672 -11.984 1 96.69 369 LYS B C 1
ATOM 6340 O O . LYS B 1 369 ? 19.172 -28.062 -12.914 1 96.69 369 LYS B O 1
ATOM 6345 N N . ALA B 1 370 ? 17.5 -28.297 -11.422 1 98.25 370 ALA B N 1
ATOM 6346 C CA . ALA B 1 370 ? 16.703 -27.188 -11.945 1 98.25 370 ALA B CA 1
ATOM 6347 C C . ALA B 1 370 ? 17.516 -25.891 -11.961 1 98.25 370 ALA B C 1
ATOM 6349 O O . ALA B 1 370 ? 17.469 -25.141 -12.93 1 98.25 370 ALA B O 1
ATOM 6350 N N . SER B 1 371 ? 18.219 -25.562 -10.852 1 98.12 371 SER B N 1
ATOM 6351 C CA . SER B 1 371 ? 19 -24.328 -10.742 1 98.12 371 SER B CA 1
ATOM 6352 C C . SER B 1 371 ? 20.062 -24.25 -11.82 1 98.12 371 SER B C 1
ATOM 6354 O O . SER B 1 371 ? 20.234 -23.219 -12.461 1 98.12 371 SER B O 1
ATOM 6356 N N . HIS B 1 372 ? 20.766 -25.359 -12.031 1 96.69 372 HIS B N 1
ATOM 6357 C CA . HIS B 1 372 ? 21.797 -25.422 -13.062 1 96.69 372 HIS B CA 1
ATOM 6358 C C . HIS B 1 372 ? 21.188 -25.281 -14.453 1 96.69 372 HIS B C 1
ATOM 6360 O O . HIS B 1 372 ? 21.719 -24.547 -15.289 1 96.69 372 HIS B O 1
ATOM 6366 N N . LEU B 1 373 ? 20.125 -26.016 -14.68 1 97.94 373 LEU B N 1
ATOM 6367 C CA . LEU B 1 373 ? 19.453 -25.969 -15.977 1 97.94 373 LEU B CA 1
ATOM 6368 C C . LEU B 1 373 ? 19 -24.562 -16.312 1 97.94 373 LEU B C 1
ATOM 6370 O O . LEU B 1 373 ? 19.172 -24.094 -17.438 1 97.94 373 LEU B O 1
ATOM 6374 N N . ALA B 1 374 ? 18.375 -23.859 -15.359 1 98.56 374 ALA B N 1
ATOM 6375 C CA . ALA B 1 374 ? 17.891 -22.5 -15.586 1 98.56 374 ALA B CA 1
ATOM 6376 C C . ALA B 1 374 ? 19.047 -21.547 -15.906 1 98.56 374 ALA B C 1
ATOM 6378 O O . ALA B 1 374 ? 18.922 -20.703 -16.797 1 98.56 374 ALA B O 1
ATOM 6379 N N . SER B 1 375 ? 20.109 -21.672 -15.148 1 98.06 375 SER B N 1
ATOM 6380 C CA . SER B 1 375 ? 21.297 -20.844 -15.398 1 98.06 375 SER B CA 1
ATOM 6381 C C . SER B 1 375 ? 21.828 -21.062 -16.812 1 98.06 375 SER B C 1
ATOM 6383 O O . SER B 1 375 ? 22.109 -20.109 -17.531 1 98.06 375 SER B O 1
ATOM 6385 N N . LYS B 1 376 ? 22 -22.281 -17.25 1 97.12 376 LYS B N 1
ATOM 6386 C CA . LYS B 1 376 ? 22.531 -22.625 -18.578 1 97.12 376 LYS B CA 1
ATOM 6387 C C . LYS B 1 376 ? 21.562 -22.203 -19.688 1 97.12 376 LYS B C 1
ATOM 6389 O O . LYS B 1 376 ? 22 -21.828 -20.766 1 97.12 376 LYS B O 1
ATOM 6394 N N . ALA B 1 377 ? 20.281 -22.406 -19.406 1 98.44 377 ALA B N 1
ATOM 6395 C CA . ALA B 1 377 ? 19.297 -21.969 -20.375 1 98.44 377 ALA B CA 1
ATOM 6396 C C . ALA B 1 377 ? 19.453 -20.484 -20.703 1 98.44 377 ALA B C 1
ATOM 6398 O O . ALA B 1 377 ? 19.375 -20.078 -21.875 1 98.44 377 ALA B O 1
ATOM 6399 N N . GLN B 1 378 ? 19.578 -19.656 -19.703 1 98.19 378 GLN B N 1
ATOM 6400 C CA . GLN B 1 378 ? 19.781 -18.219 -19.891 1 98.19 378 GLN B CA 1
ATOM 6401 C C . GLN B 1 378 ? 21.094 -17.938 -20.609 1 98.19 378 GLN B C 1
ATOM 6403 O O . GLN B 1 378 ? 21.141 -17.156 -21.562 1 98.19 378 GLN B O 1
ATOM 6408 N N . GLU B 1 379 ? 22.172 -18.578 -20.234 1 97.06 379 GLU B N 1
ATOM 6409 C CA . GLU B 1 379 ? 23.516 -18.297 -20.719 1 97.06 379 GLU B CA 1
ATOM 6410 C C . GLU B 1 379 ? 23.688 -18.797 -22.156 1 97.06 379 GLU B C 1
ATOM 6412 O O . GLU B 1 379 ? 24.297 -18.109 -22.984 1 97.06 379 GLU B O 1
ATOM 6417 N N . GLU B 1 380 ? 23.203 -20.016 -22.422 1 96.56 380 GLU B N 1
ATOM 6418 C CA . GLU B 1 380 ? 23.531 -20.688 -23.672 1 96.56 380 GLU B CA 1
ATOM 6419 C C . GLU B 1 380 ? 22.406 -20.547 -24.688 1 96.56 380 GLU B C 1
ATOM 6421 O O . GLU B 1 380 ? 22.625 -20.625 -25.906 1 96.56 380 GLU B O 1
ATOM 6426 N N . GLU B 1 381 ? 21.188 -20.375 -24.203 1 97.25 381 GLU B N 1
ATOM 6427 C CA . GLU B 1 381 ? 20.047 -20.438 -25.109 1 97.25 381 GLU B CA 1
ATOM 6428 C C . GLU B 1 381 ? 19.25 -19.141 -25.078 1 97.25 381 GLU B C 1
ATOM 6430 O O . GLU B 1 381 ? 18.219 -19.016 -25.766 1 97.25 381 GLU B O 1
ATOM 6435 N N . SER B 1 382 ? 19.656 -18.125 -24.297 1 98.12 382 SER B N 1
ATOM 6436 C CA . SER B 1 382 ? 18.891 -16.891 -24.125 1 98.12 382 SER B CA 1
ATOM 6437 C C . SER B 1 382 ? 17.438 -17.188 -23.781 1 98.12 382 SER B C 1
ATOM 6439 O O . SER B 1 382 ? 16.516 -16.625 -24.375 1 98.12 382 SER B O 1
ATOM 6441 N N . LEU B 1 383 ? 17.266 -18.172 -22.922 1 98.69 383 LEU B N 1
ATOM 6442 C CA . LEU B 1 383 ? 15.961 -18.641 -22.484 1 98.69 383 LEU B CA 1
ATOM 6443 C C . LEU B 1 383 ? 15.812 -18.5 -20.969 1 98.69 383 LEU B C 1
ATOM 6445 O O . LEU B 1 383 ? 16.625 -19.047 -20.219 1 98.69 383 LEU B O 1
ATOM 6449 N N . LEU B 1 384 ? 14.82 -17.719 -20.578 1 98.75 384 LEU B N 1
ATOM 6450 C CA . LEU B 1 384 ? 14.547 -17.562 -19.156 1 98.75 384 LEU B CA 1
ATOM 6451 C C . LEU B 1 384 ? 13.453 -18.531 -18.703 1 98.75 384 LEU B C 1
ATOM 6453 O O . LEU B 1 384 ? 12.367 -18.562 -19.281 1 98.75 384 LEU B O 1
ATOM 6457 N N . ILE B 1 385 ? 13.703 -19.391 -17.703 1 98.75 385 ILE B N 1
ATOM 6458 C CA . ILE B 1 385 ? 12.742 -20.312 -17.109 1 98.75 385 ILE B CA 1
ATOM 6459 C C . ILE B 1 385 ? 12.82 -20.234 -15.586 1 98.75 385 ILE B C 1
ATOM 6461 O O . ILE B 1 385 ? 13.742 -19.625 -15.039 1 98.75 385 ILE B O 1
ATOM 6465 N N . GLY B 1 386 ? 11.812 -20.766 -14.945 1 98.5 386 GLY B N 1
ATOM 6466 C CA . GLY B 1 386 ? 11.797 -20.734 -13.492 1 98.5 386 GLY B CA 1
ATOM 6467 C C . GLY B 1 386 ? 12.281 -22.031 -12.867 1 98.5 386 GLY B C 1
ATOM 6468 O O . GLY B 1 386 ? 11.609 -23.062 -12.953 1 98.5 386 GLY B O 1
ATOM 6469 N N . ALA B 1 387 ? 13.469 -21.969 -12.172 1 98.69 387 ALA B N 1
ATOM 6470 C CA . ALA B 1 387 ? 13.945 -23.125 -11.406 1 98.69 387 ALA B CA 1
ATOM 6471 C C . ALA B 1 387 ? 13.031 -23.406 -10.211 1 98.69 387 ALA B C 1
ATOM 6473 O O . ALA B 1 387 ? 12.586 -22.469 -9.539 1 98.69 387 ALA B O 1
ATOM 6474 N N . GLY B 1 388 ? 12.766 -24.688 -9.984 1 98.5 388 GLY B N 1
ATOM 6475 C CA . GLY B 1 388 ? 11.914 -25.062 -8.875 1 98.5 388 GLY B CA 1
ATOM 6476 C C . GLY B 1 388 ? 12.359 -24.484 -7.547 1 98.5 388 GLY B C 1
ATOM 6477 O O . GLY B 1 388 ? 11.539 -24.156 -6.691 1 98.5 388 GLY B O 1
ATOM 6478 N N . THR B 1 389 ? 13.625 -24.25 -7.367 1 97.81 389 THR B N 1
ATOM 6479 C CA . THR B 1 389 ? 14.195 -23.781 -6.109 1 97.81 389 THR B CA 1
ATOM 6480 C C . THR B 1 389 ? 13.742 -22.359 -5.812 1 97.81 389 THR B C 1
ATOM 6482 O O . THR B 1 389 ? 13.805 -21.906 -4.668 1 97.81 389 THR B O 1
ATOM 6485 N N . MET B 1 390 ? 13.281 -21.625 -6.797 1 97.81 390 MET B N 1
ATOM 6486 C CA . MET B 1 390 ? 12.773 -20.281 -6.605 1 97.81 390 MET B CA 1
ATOM 6487 C C . MET B 1 390 ? 11.492 -20.297 -5.773 1 97.81 390 MET B C 1
ATOM 6489 O O . MET B 1 390 ? 11.172 -19.297 -5.113 1 97.81 390 MET B O 1
ATOM 6493 N N . PHE B 1 391 ? 10.797 -21.406 -5.805 1 98.44 391 PHE B N 1
ATOM 6494 C CA . PHE B 1 391 ? 9.469 -21.484 -5.207 1 98.44 391 PHE B CA 1
ATOM 6495 C C . PHE B 1 391 ? 9.523 -22.141 -3.836 1 98.44 391 PHE B C 1
ATOM 6497 O O . PHE B 1 391 ? 8.516 -22.672 -3.35 1 98.44 391 PHE B O 1
ATOM 6504 N N . ARG B 1 392 ? 10.727 -22.141 -3.25 1 97.56 392 ARG B N 1
ATOM 6505 C CA . ARG B 1 392 ? 10.938 -22.625 -1.895 1 97.56 392 ARG B CA 1
ATOM 6506 C C . ARG B 1 392 ? 10.477 -21.609 -0.86 1 97.56 392 ARG B C 1
ATOM 6508 O O . ARG B 1 392 ? 10.656 -20.406 -1.05 1 97.56 392 ARG B O 1
ATOM 6515 N N . VAL B 1 393 ? 9.875 -22.062 0.244 1 97.94 393 VAL B N 1
ATOM 6516 C CA . VAL B 1 393 ? 9.609 -21.188 1.377 1 97.94 393 VAL B CA 1
ATOM 6517 C C . VAL B 1 393 ? 10.93 -20.656 1.944 1 97.94 393 VAL B C 1
ATOM 6519 O O . VAL B 1 393 ? 11.773 -21.438 2.387 1 97.94 393 VAL B O 1
ATOM 6522 N N . GLU B 1 394 ? 11.07 -19.406 1.905 1 96.06 394 GLU B N 1
ATOM 6523 C CA . GLU B 1 394 ? 12.344 -18.781 2.26 1 96.06 394 GLU B CA 1
ATOM 6524 C C . GLU B 1 394 ? 12.664 -18.984 3.736 1 96.06 394 GLU B C 1
ATOM 6526 O O . GLU B 1 394 ? 11.797 -18.812 4.598 1 96.06 394 GLU B O 1
ATOM 6531 N N . GLY B 1 395 ? 13.891 -19.406 4 1 93.56 395 GLY B N 1
ATOM 6532 C CA . GLY B 1 395 ? 14.422 -19.438 5.355 1 93.56 395 GLY B CA 1
ATOM 6533 C C . GLY B 1 395 ? 14.023 -20.688 6.125 1 93.56 395 GLY B C 1
ATOM 6534 O O . GLY B 1 395 ? 14.492 -20.906 7.246 1 93.56 395 GLY B O 1
ATOM 6535 N N . ASP B 1 396 ? 13.172 -21.516 5.551 1 95.44 396 ASP B N 1
ATOM 6536 C CA . ASP B 1 396 ? 12.742 -22.719 6.27 1 95.44 396 ASP B CA 1
ATOM 6537 C C . ASP B 1 396 ? 13.758 -23.844 6.117 1 95.44 396 ASP B C 1
ATOM 6539 O O . ASP B 1 396 ? 13.992 -24.328 5.008 1 95.44 396 ASP B O 1
ATOM 6543 N N . THR B 1 397 ? 14.328 -24.297 7.164 1 92.31 397 THR B N 1
ATOM 6544 C CA . THR B 1 397 ? 15.273 -25.422 7.148 1 92.31 397 THR B CA 1
ATOM 6545 C C . THR B 1 397 ? 14.68 -26.641 7.848 1 92.31 397 THR B C 1
ATOM 6547 O O . THR B 1 397 ? 15.383 -27.625 8.062 1 92.31 397 THR B O 1
ATOM 6550 N N . SER B 1 398 ? 13.43 -26.531 8.102 1 91.44 398 SER B N 1
ATOM 6551 C CA . SER B 1 398 ? 12.797 -27.609 8.844 1 91.44 398 SER B CA 1
ATOM 6552 C C . SER B 1 398 ? 12.219 -28.656 7.895 1 91.44 398 SER B C 1
ATOM 6554 O O . SER B 1 398 ? 11.969 -28.375 6.723 1 91.44 398 SER B O 1
ATOM 6556 N N . ASN B 1 399 ? 12.109 -29.812 8.367 1 90.5 399 ASN B N 1
ATOM 6557 C CA . ASN B 1 399 ? 11.398 -30.906 7.715 1 90.5 399 ASN B CA 1
ATOM 6558 C C . ASN B 1 399 ? 11.875 -31.125 6.281 1 90.5 399 ASN B C 1
ATOM 6560 O O . ASN B 1 399 ? 11.062 -31.328 5.375 1 90.5 399 ASN B O 1
ATOM 6564 N N . GLN B 1 400 ? 13.109 -31.031 6.027 1 89.5 400 GLN B N 1
ATOM 6565 C CA . GLN B 1 400 ? 13.688 -31.094 4.688 1 89.5 400 GLN B CA 1
ATOM 6566 C C . GLN B 1 400 ? 13.352 -32.406 4.008 1 89.5 400 GLN B C 1
ATOM 6568 O O . GLN B 1 400 ? 13.109 -32.469 2.801 1 89.5 400 GLN B O 1
ATOM 6573 N N . GLU B 1 401 ? 13.242 -33.406 4.77 1 88.12 401 GLU B N 1
ATOM 6574 C CA . GLU B 1 401 ? 13.008 -34.75 4.219 1 88.12 401 GLU B CA 1
ATOM 6575 C C . GLU B 1 401 ? 11.57 -34.875 3.711 1 88.12 401 GLU B C 1
ATOM 6577 O O . GLU B 1 401 ? 11.305 -35.688 2.803 1 88.12 401 GLU B O 1
ATOM 6582 N N . SER B 1 402 ? 10.703 -34.094 4.312 1 85.56 402 SER B N 1
ATOM 6583 C CA . SER B 1 402 ? 9.297 -34.188 3.951 1 85.56 402 SER B CA 1
ATOM 6584 C C . SER B 1 402 ? 8.961 -33.281 2.775 1 85.56 402 SER B C 1
ATOM 6586 O O . SER B 1 402 ? 7.895 -33.406 2.17 1 85.56 402 SER B O 1
ATOM 6588 N N . ARG B 1 403 ? 9.875 -32.5 2.414 1 89 403 ARG B N 1
ATOM 6589 C CA . ARG B 1 403 ? 9.617 -31.484 1.398 1 89 403 ARG B CA 1
ATOM 6590 C C . ARG B 1 403 ? 9.984 -31.984 0.009 1 89 403 ARG B C 1
ATOM 6592 O O . ARG B 1 403 ? 10.789 -32.906 -0.125 1 89 403 ARG B O 1
ATOM 6599 N N . HIS B 1 404 ? 9.328 -31.359 -0.93 1 88.12 404 HIS B N 1
ATOM 6600 C CA . HIS B 1 404 ? 9.68 -31.656 -2.311 1 88.12 404 HIS B CA 1
ATOM 6601 C C . HIS B 1 404 ? 11.117 -31.25 -2.611 1 88.12 404 HIS B C 1
ATOM 6603 O O . HIS B 1 404 ? 11.586 -30.219 -2.129 1 88.12 404 HIS B O 1
ATOM 6609 N N . ASN B 1 405 ? 11.844 -32.156 -3.307 1 95.56 405 ASN B N 1
ATOM 6610 C CA . ASN B 1 405 ? 13.109 -31.719 -3.891 1 95.56 405 ASN B CA 1
ATOM 6611 C C . ASN B 1 405 ? 12.883 -30.797 -5.082 1 95.56 405 ASN B C 1
ATOM 6613 O O . ASN B 1 405 ? 12.82 -31.266 -6.227 1 95.56 405 ASN B O 1
ATOM 6617 N N . LEU B 1 406 ? 12.875 -29.547 -4.82 1 97.62 406 LEU B N 1
ATOM 6618 C CA . LEU B 1 406 ? 12.453 -28.562 -5.809 1 97.62 406 LEU B CA 1
ATOM 6619 C C . LEU B 1 406 ? 13.5 -28.422 -6.91 1 97.62 406 LEU B C 1
ATOM 6621 O O . LEU B 1 406 ? 13.234 -27.812 -7.945 1 97.62 406 LEU B O 1
ATOM 6625 N N . GLU B 1 407 ? 14.672 -29.031 -6.75 1 97.75 407 GLU B N 1
ATOM 6626 C CA . GLU B 1 407 ? 15.68 -29.078 -7.809 1 97.75 407 GLU B CA 1
ATOM 6627 C C . GLU B 1 407 ? 15.219 -29.953 -8.969 1 97.75 407 GLU B C 1
ATOM 6629 O O . GLU B 1 407 ? 15.805 -29.922 -10.047 1 97.75 407 GLU B O 1
ATOM 6634 N N . ARG B 1 408 ? 14.164 -30.672 -8.781 1 97.56 408 ARG B N 1
ATOM 6635 C CA . ARG B 1 408 ? 13.695 -31.609 -9.805 1 97.56 408 ARG B CA 1
ATOM 6636 C C . ARG B 1 408 ? 12.617 -30.953 -10.68 1 97.56 408 ARG B C 1
ATOM 6638 O O . ARG B 1 408 ? 12.062 -31.609 -11.562 1 97.56 408 ARG B O 1
ATOM 6645 N N . TYR B 1 409 ? 12.375 -29.719 -10.461 1 98.19 409 TYR B N 1
ATOM 6646 C CA . TYR B 1 409 ? 11.227 -29.141 -11.148 1 98.19 409 TYR B CA 1
ATOM 6647 C C . TYR B 1 409 ? 11.602 -27.812 -11.797 1 98.19 409 TYR B C 1
ATOM 6649 O O . TYR B 1 409 ? 12.523 -27.125 -11.344 1 98.19 409 TYR B O 1
ATOM 6657 N N . VAL B 1 410 ? 10.922 -27.438 -12.883 1 98.5 410 VAL B N 1
ATOM 6658 C CA . VAL B 1 410 ? 10.992 -26.109 -13.484 1 98.5 410 VAL B CA 1
ATOM 6659 C C . VAL B 1 410 ? 9.586 -25.641 -13.859 1 98.5 410 VAL B C 1
ATOM 6661 O O . VAL B 1 410 ? 8.703 -26.453 -14.125 1 98.5 410 VAL B O 1
ATOM 6664 N N . ARG B 1 411 ? 9.359 -24.359 -13.805 1 98.62 411 ARG B N 1
ATOM 6665 C CA . ARG B 1 411 ? 8.109 -23.734 -14.211 1 98.62 411 ARG B CA 1
ATOM 6666 C C . ARG B 1 411 ? 8.266 -23.016 -15.547 1 98.62 411 ARG B C 1
ATOM 6668 O O . ARG B 1 411 ? 9.258 -22.312 -15.766 1 98.62 411 ARG B O 1
ATOM 6675 N N . LEU B 1 412 ? 7.352 -23.188 -16.453 1 98.56 412 LEU B N 1
ATOM 6676 C CA . LEU B 1 412 ? 7.266 -22.422 -17.688 1 98.56 412 LEU B CA 1
ATOM 6677 C C . LEU B 1 412 ? 5.988 -21.578 -17.719 1 98.56 412 LEU B C 1
ATOM 6679 O O . LEU B 1 412 ? 4.926 -22.047 -17.297 1 98.56 412 LEU B O 1
ATOM 6683 N N . CYS B 1 413 ? 6.094 -20.391 -18.172 1 98.62 413 CYS B N 1
ATOM 6684 C CA . CYS B 1 413 ? 4.949 -19.5 -18.344 1 98.62 413 CYS B CA 1
ATOM 6685 C C . CYS B 1 413 ? 4.5 -19.453 -19.797 1 98.62 413 CYS B C 1
ATOM 6687 O O . CYS B 1 413 ? 5.309 -19.203 -20.703 1 98.62 413 CYS B O 1
ATOM 6689 N N . PHE B 1 414 ? 3.234 -19.672 -20.062 1 98 414 PHE B N 1
ATOM 6690 C CA . PHE B 1 414 ? 2.734 -19.625 -21.422 1 98 414 PHE B CA 1
ATOM 6691 C C . PHE B 1 414 ? 1.965 -18.328 -21.672 1 98 414 PHE B C 1
ATOM 6693 O O . PHE B 1 414 ? 1.524 -18.078 -22.797 1 98 414 PHE B O 1
ATOM 6700 N N . ALA B 1 415 ? 1.828 -17.469 -20.688 1 98 415 ALA B N 1
ATOM 6701 C CA . ALA B 1 415 ? 0.932 -16.328 -20.766 1 98 415 ALA B CA 1
ATOM 6702 C C . ALA B 1 415 ? 1.629 -15.125 -21.406 1 98 415 ALA B C 1
ATOM 6704 O O . ALA B 1 415 ? 1.009 -14.367 -22.141 1 98 415 ALA B O 1
ATOM 6705 N N . TYR B 1 416 ? 2.902 -14.945 -21.219 1 97.81 416 TYR B N 1
ATOM 6706 C CA . TYR B 1 416 ? 3.58 -13.68 -21.453 1 97.81 416 TYR B CA 1
ATOM 6707 C C . TYR B 1 416 ? 4.059 -13.578 -22.906 1 97.81 416 TYR B C 1
ATOM 6709 O O . TYR B 1 416 ? 3.787 -12.594 -23.594 1 97.81 416 TYR B O 1
ATOM 6717 N N . GLU B 1 417 ? 4.73 -14.617 -23.422 1 97.69 417 GLU B N 1
ATOM 6718 C CA . GLU B 1 417 ? 5.379 -14.586 -24.734 1 97.69 417 GLU B CA 1
ATOM 6719 C C . GLU B 1 417 ? 4.359 -14.742 -25.859 1 97.69 417 GLU B C 1
ATOM 6721 O O . GLU B 1 417 ? 3.254 -15.242 -25.641 1 97.69 417 GLU B O 1
ATOM 6726 N N . GLU B 1 418 ? 4.793 -14.32 -26.969 1 96.69 418 GLU B N 1
ATOM 6727 C CA . GLU B 1 418 ? 4.008 -14.594 -28.156 1 96.69 418 GLU B CA 1
ATOM 6728 C C . GLU B 1 418 ? 3.959 -16.094 -28.453 1 96.69 418 GLU B C 1
ATOM 6730 O O . GLU B 1 418 ? 4.879 -16.828 -28.094 1 96.69 418 GLU B O 1
ATOM 6735 N N . GLU B 1 419 ? 2.945 -16.484 -29.141 1 96.19 419 GLU B N 1
ATOM 6736 C CA . GLU B 1 419 ? 2.672 -17.891 -29.375 1 96.19 419 GLU B CA 1
ATOM 6737 C C . GLU B 1 419 ? 3.84 -18.578 -30.078 1 96.19 419 GLU B C 1
ATOM 6739 O O . GLU B 1 419 ? 4.207 -19.703 -29.734 1 96.19 419 GLU B O 1
ATOM 6744 N N . GLN B 1 420 ? 4.457 -17.938 -31.047 1 95.06 420 GLN B N 1
ATOM 6745 C CA . GLN B 1 420 ? 5.547 -18.531 -31.797 1 95.06 420 GLN B CA 1
ATOM 6746 C C . GLN B 1 420 ? 6.754 -18.812 -30.906 1 95.06 420 GLN B C 1
ATOM 6748 O O . GLN B 1 420 ? 7.5 -19.766 -31.141 1 95.06 420 GLN B O 1
ATOM 6753 N N . ASN B 1 421 ? 6.91 -18.016 -29.891 1 98.06 421 ASN B N 1
ATOM 6754 C CA . ASN B 1 421 ? 8.055 -18.141 -29 1 98.06 421 ASN B CA 1
ATOM 6755 C C . ASN B 1 421 ? 7.852 -19.266 -27.984 1 98.06 421 ASN B C 1
ATOM 6757 O O . ASN B 1 421 ? 8.812 -19.734 -27.375 1 98.06 421 ASN B O 1
ATOM 6761 N N . LEU B 1 422 ? 6.625 -19.75 -27.797 1 98.38 422 LEU B N 1
ATOM 6762 C CA . LEU B 1 422 ? 6.359 -20.844 -26.875 1 98.38 422 LEU B CA 1
ATOM 6763 C C . LEU B 1 422 ? 6.996 -22.141 -27.359 1 98.38 422 LEU B C 1
ATOM 6765 O O . LEU B 1 422 ? 7.742 -22.781 -26.625 1 98.38 422 LEU B O 1
ATOM 6769 N N . THR B 1 423 ? 6.742 -22.469 -28.594 1 98 423 THR B N 1
ATOM 6770 C CA . THR B 1 423 ? 7.316 -23.688 -29.172 1 98 423 THR B CA 1
ATOM 6771 C C . THR B 1 423 ? 8.836 -23.578 -29.234 1 98 423 THR B C 1
ATOM 6773 O O . THR B 1 423 ? 9.547 -24.5 -28.844 1 98 423 THR B O 1
ATOM 6776 N N . LYS B 1 424 ? 9.297 -22.391 -29.734 1 98.19 424 LYS B N 1
ATOM 6777 C CA . LYS B 1 424 ? 10.734 -22.172 -29.844 1 98.19 424 LYS B CA 1
ATOM 6778 C C . LYS B 1 424 ? 11.43 -22.312 -28.5 1 98.19 424 LYS B C 1
ATOM 6780 O O . LYS B 1 424 ? 12.523 -22.875 -28.406 1 98.19 424 LYS B O 1
ATOM 6785 N N . GLY B 1 425 ? 10.812 -21.734 -27.453 1 98.62 425 GLY B N 1
ATOM 6786 C CA . GLY B 1 425 ? 11.383 -21.828 -26.125 1 98.62 425 GLY B CA 1
ATOM 6787 C C . GLY B 1 425 ? 11.484 -23.25 -25.609 1 98.62 425 GLY B C 1
ATOM 6788 O O . GLY B 1 425 ? 12.5 -23.641 -25.031 1 98.62 425 GLY B O 1
ATOM 6789 N N . VAL B 1 426 ? 10.5 -24.062 -25.859 1 98.31 426 VAL B N 1
ATOM 6790 C CA . VAL B 1 426 ? 10.492 -25.453 -25.422 1 98.31 426 VAL B CA 1
ATOM 6791 C C . VAL B 1 426 ? 11.539 -26.25 -26.203 1 98.31 426 VAL B C 1
ATOM 6793 O O . VAL B 1 426 ? 12.227 -27.094 -25.641 1 98.31 426 VAL B O 1
ATOM 6796 N N . GLU B 1 427 ? 11.672 -25.969 -27.469 1 97.88 427 GLU B N 1
ATOM 6797 C CA . GLU B 1 427 ? 12.68 -26.625 -28.297 1 97.88 427 GLU B CA 1
ATOM 6798 C C . GLU B 1 427 ? 14.086 -26.328 -27.781 1 97.88 427 GLU B C 1
ATOM 6800 O O . GLU B 1 427 ? 14.938 -27.219 -27.734 1 97.88 427 GLU B O 1
ATOM 6805 N N . ARG B 1 428 ? 14.281 -25.078 -27.453 1 97.88 428 ARG B N 1
ATOM 6806 C CA . ARG B 1 428 ? 15.57 -24.703 -26.891 1 97.88 428 ARG B CA 1
ATOM 6807 C C . ARG B 1 428 ? 15.852 -25.469 -25.594 1 97.88 428 ARG B C 1
ATOM 6809 O O . ARG B 1 428 ? 16.969 -25.922 -25.359 1 97.88 428 ARG B O 1
ATOM 6816 N N . LEU B 1 429 ? 14.875 -25.562 -24.75 1 98.25 429 LEU B N 1
ATOM 6817 C CA . LEU B 1 429 ? 15.008 -26.281 -23.484 1 98.25 429 LEU B CA 1
ATOM 6818 C C . LEU B 1 429 ? 15.312 -27.75 -23.734 1 98.25 429 LEU B C 1
ATOM 6820 O O . LEU B 1 429 ? 16.172 -28.328 -23.062 1 98.25 429 LEU B O 1
ATOM 6824 N N . ALA B 1 430 ? 14.641 -28.359 -24.672 1 97.56 430 ALA B N 1
ATOM 6825 C CA . ALA B 1 430 ? 14.836 -29.766 -25 1 97.56 430 ALA B CA 1
ATOM 6826 C C . ALA B 1 430 ? 16.266 -30.016 -25.484 1 97.56 430 ALA B C 1
ATOM 6828 O O . ALA B 1 430 ? 16.891 -31 -25.094 1 97.56 430 ALA B O 1
ATOM 6829 N N . SER B 1 431 ? 16.703 -29.172 -26.359 1 96.31 431 SER B N 1
ATOM 6830 C CA . SER B 1 431 ? 18.062 -29.297 -26.875 1 96.31 431 SER B CA 1
ATOM 6831 C C . SER B 1 431 ? 19.078 -29.234 -25.75 1 96.31 431 SER B C 1
ATOM 6833 O O . SER B 1 431 ? 20.078 -29.969 -25.75 1 96.31 431 SER B O 1
ATOM 6835 N N . LEU B 1 432 ? 18.859 -28.312 -24.859 1 96.56 432 LEU B N 1
ATOM 6836 C CA . LEU B 1 432 ? 19.75 -28.141 -23.734 1 96.56 432 LEU B CA 1
ATOM 6837 C C . LEU B 1 432 ? 19.75 -29.391 -22.844 1 96.56 432 LEU B C 1
ATOM 6839 O O . LEU B 1 432 ? 20.812 -29.844 -22.422 1 96.56 432 LEU B O 1
ATOM 6843 N N . ILE B 1 433 ? 18.609 -29.938 -22.547 1 96.94 433 ILE B N 1
ATOM 6844 C CA . ILE B 1 433 ? 18.469 -31.109 -21.703 1 96.94 433 ILE B CA 1
ATOM 6845 C C . ILE B 1 433 ? 19.156 -32.312 -22.344 1 96.94 433 ILE B C 1
ATOM 6847 O O . ILE B 1 433 ? 19.891 -33.062 -21.688 1 96.94 433 ILE B O 1
ATOM 6851 N N . ARG B 1 434 ? 19.031 -32.469 -23.641 1 94.38 434 ARG B N 1
ATOM 6852 C CA . ARG B 1 434 ? 19.672 -33.562 -24.359 1 94.38 434 ARG B CA 1
ATOM 6853 C C . ARG B 1 434 ? 21.203 -33.469 -24.266 1 94.38 434 ARG B C 1
ATOM 6855 O O . ARG B 1 434 ? 21.875 -34.469 -24.078 1 94.38 434 ARG B O 1
ATOM 6862 N N . ARG B 1 435 ? 21.625 -32.281 -24.391 1 93.12 435 ARG B N 1
ATOM 6863 C CA . ARG B 1 435 ? 23.078 -32.062 -24.312 1 93.12 435 ARG B CA 1
ATOM 6864 C C . ARG B 1 435 ? 23.594 -32.438 -22.922 1 93.12 435 ARG B C 1
ATOM 6866 O O . ARG B 1 435 ? 24.656 -33.062 -22.797 1 93.12 435 ARG B O 1
ATOM 6873 N N . TYR B 1 436 ? 22.891 -32.094 -21.969 1 90.31 436 TYR B N 1
ATOM 6874 C CA . TYR B 1 436 ? 23.344 -32.344 -20.609 1 90.31 436 TYR B CA 1
ATOM 6875 C C . TYR B 1 436 ? 23.203 -33.812 -20.25 1 90.31 436 TYR B C 1
ATOM 6877 O O . TYR B 1 436 ? 23.984 -34.344 -19.469 1 90.31 436 TYR B O 1
ATOM 6885 N N . MET B 1 437 ? 22.172 -34.406 -20.703 1 88.12 437 MET B N 1
ATOM 6886 C CA . MET B 1 437 ? 22 -35.844 -20.453 1 88.12 437 MET B CA 1
ATOM 6887 C C . MET B 1 437 ? 23.125 -36.656 -21.078 1 88.12 437 MET B C 1
ATOM 6889 O O . MET B 1 437 ? 23.562 -37.656 -20.516 1 88.12 437 MET B O 1
ATOM 6893 N N . ARG B 1 438 ? 23.656 -36.156 -22.141 1 86.38 438 ARG B N 1
ATOM 6894 C CA . ARG B 1 438 ? 24.781 -36.844 -22.797 1 86.38 438 ARG B CA 1
ATOM 6895 C C . ARG B 1 438 ? 26.062 -36.688 -21.969 1 86.38 438 ARG B C 1
ATOM 6897 O O . ARG B 1 438 ? 26.891 -37.625 -21.922 1 86.38 438 ARG B O 1
ATOM 6904 N N . THR B 1 439 ? 26.156 -35.562 -21.344 1 82.19 439 THR B N 1
ATOM 6905 C CA . THR B 1 439 ? 27.344 -35.312 -20.516 1 82.19 439 THR B CA 1
ATOM 6906 C C . THR B 1 439 ? 27.297 -36.125 -19.234 1 82.19 439 THR B C 1
ATOM 6908 O O . THR B 1 439 ? 28.328 -36.5 -18.688 1 82.19 439 THR B O 1
ATOM 6911 N N . LEU B 1 440 ? 26.125 -36.438 -18.688 1 79.31 440 LEU B N 1
ATOM 6912 C CA . LEU B 1 440 ? 25.953 -37.219 -17.484 1 79.31 440 LEU B CA 1
ATOM 6913 C C . LEU B 1 440 ? 26.234 -38.688 -17.766 1 79.31 440 LEU B C 1
ATOM 6915 O O . LEU B 1 440 ? 26.625 -39.438 -16.859 1 79.31 440 LEU B O 1
ATOM 6919 N N . GLU B 1 441 ? 25.984 -39.188 -18.969 1 71.31 441 GLU B N 1
ATOM 6920 C CA . GLU B 1 441 ? 26.219 -40.562 -19.359 1 71.31 441 GLU B CA 1
ATOM 6921 C C . GLU B 1 441 ? 27.703 -40.812 -19.641 1 71.31 441 GLU B C 1
ATOM 6923 O O . GLU B 1 441 ? 28.172 -41.938 -19.562 1 71.31 441 GLU B O 1
ATOM 6928 N N . THR B 1 442 ? 28.5 -39.812 -19.875 1 66.88 442 THR B N 1
ATOM 6929 C CA . THR B 1 442 ? 29.938 -40 -20.094 1 66.88 442 THR B CA 1
ATOM 6930 C C . THR B 1 442 ? 30.719 -39.781 -18.812 1 66.88 442 THR B C 1
ATOM 6932 O O . THR B 1 442 ? 31.719 -40.469 -18.547 1 66.88 442 THR B O 1
#

Radius of gyration: 28.38 Å; Cα contacts (8 Å, |Δi|>4): 1967; chains: 2; bounding box: 73×81×74 Å